Protein 7V1M (pdb70)

Foldseek 3Di:
DPDDDDDDPPDAPDDLVVQVVVVVVVVVVPPPDDDDDVVRSVVVRVVVVVVVVQLVVQLQVVCVVPVHRDGDVVSSVVSCPVVNDD/DVVPDFDDDPVVQVVVQVVVVHDDDDPCVVVVVRVVVVVVCVQQVVQLVVVCVVVVNDVRDCVSRVVSVVVPDDDDDDDD/DDQKAWPDKAWPPFKFALFAKTKMKTKMFGNAFAAFKKKKWKWWQQDPVDSVLIDTFDMDIDPRGGGGMDIDMDIGGHDDLVSHDQVSVAAKGKMWMFMDGRHHTFKIKMWIKHKAADPVVCNVPNDPGHDRRRIMIGTCPPDMDMDGDDDDRD/DPDDADVLLVVVQVVVVVVPNPDDDDPVVSVVCVVVVCVVVVVLVVQQCVVQVVPPHRDGDVVSSVVSCCVVDVD/DPDFDADPVRVVVVVCVVPDDDDDDCVSVVVRVVVVVVVVQQVVQLQVCAVVVVHRDGDPVSSVVSVVVPDDDDPDDD/DDFKDWDDWDFPPPFDQQQAWTKIWTKIFGNAWAAWKKKKWKWWCQDPVDSVLIDGQDMDIDGTGHGTMDIDIDIGGHDDVVSHDQVRHAAKDKMWIWMDTPNHTFKIKIWMKGWHAPDPVCVVPPDPGHDSRRTIIGGPPPDIDMDGDDDDGD/DVLLVVLQVVLVVCCVVPVLVSNLVSLVCSLVVVCPVQHVQGLVSQVSLQSNLLSLLVVQCVNPSLVVSVVSLVSSLVSLVVDPDLVSLLVNLVSLCSNLSSCVVVLVLVSSLVSLVSSLVSVVVSDDLADLVNLVSLQSNLVSCVSVVNLVSNLVSLVSSLVSNVSNVVVHVVVVVNVVVVVVSVVSNVVSVVD/DLLVVLVVLQVVLVVCVVVVNLVSSLVSLVVSLVSCCVPVNLLALVSLVSLQSNLVSLQVVLPVCNVVSLVSSLVSLVSSLVSLVPDPDLVSLLSNLVSLQSNLVSVVVVVVLVVNLVSLVVSLVSCVVDPDQQDLVLLVRLQVNLVSCLSVLVLVSSLVSLVSSLVSLVVNVPVVVCVVVVNVVCNVVSVVVNVVRVVD

InterPro domains:
  IPR000164 Histone H3/CENP-A [PR00622] (3-17)
  IPR000164 Histone H3/CENP-A [PR00622] (17-31)
  IPR000164 Histone H3/CENP-A [PR00622] (34-55)
  IPR000164 Histone H3/CENP-A [PR00622] (58-75)
  IPR000164 Histone H3/CENP-A [PR00622] (80-98)
  IPR000164 Histone H3/CENP-A [PR00622] (98-114)
  IPR000164 Histone H3/CENP-A [PR00622] (114-135)
  IPR000164 Histone H3/CENP-A [PS00322] (15-21)
  IPR000164 Histone H3/CENP-A [PS00959] (67-75)
  IPR000164 Histone H3/CENP-A [PTHR11426] (1-136)
  IPR000164 Histone H3/CENP-A [SM00428] (34-136)
  IPR007125 Core Histone H2A/H2B/H3 domain [PF00125] (44-131)
  IPR009072 Histone-fold [G3DSA:1.10.20.10] (2-136)
  IPR009072 Histone-fold [SSF47113] (2-133)

Sequence (1022 aa):
REIRRYQKSTELLIRKLPFQRLVREIAQDFKTDLRFQSAAIGALQEASEAYLVGLFEDTNLCAIHAKRVTIMPKDIQLARRIRGERLRDNIQGITKPAIRRLARRGGVKRISGLIYEETRGVLKVFLENVIRDAVTYTEHAKRKTVTAMDVVYALKRQGRTLYGFGMAKVSVLNVAVLENPSPFHSPFRFEISFECSEALADDLEWKIIYVGSAESEEFDQILDSVLVGPVPAGRHMFVFQADAPNPSLIPETDAVGVTVVLITCTYHGQEFIRVGYYVNNEYLNPELRENPPMKPDFSQLQRNILASNPRVTRFHINWDLLIRKLPFQRLVREIAQDFKTDLRFQSAAIGALQEASEAYLVGLFEDTNLCAIHAKRVTIMPKDIQLARRIRGERDNIQGITKPAIRRLARRGGVKRISGLIYEETRGVLKVFLENVIRDAVTYTEHAKRKTVTAMDVVYALKRQGRTLYGFGMAKVSVLNVAVLENPSPFHSPFRFEISFECSEALADDLEWKIIYVGSAESEEFDQILDSVLVGPVPAGRHMFVFQADAPNPSLIPETDAVGVTVVLITCTYHGQEFIRVGYYVNNEYLNPELRENPPMKPDFSQLQRNILASNPRVTRFHINWDDSEAKKLLGLGQKHLVMGDIPAAVNAFQEAASLLGKKYGETANECGEAFFFYGKSLLELAREIGNLELAWDMLDLAKIIFKRQETKEAQLYAAQAHLKLGEVSVESENYVQAVEEFQSCLNLQEQYLEAHDRLLAETHYQLGLAYGYNSQYDEAVAQFSKSIEVIENRMAVLKEIEELKELLPEIREKIEDAKESDVDSEAKKLLGLGQKHLVMGDIPAAVNAFQEAASLLGKKYGETANECGEAFFFYGKSLLELAREEEIGNLELAWDMLDLAKIIFKRQETKEAQLYAAQAHLKLGEVSVESENYVQAVEEFQSCLNLQEQYLEAHDRLLAETHYQLGLAYGYNSQYDEAVAQFSKSIEVIENRMAVLNEEIEELKELLPEIREKIEDAKES

GO terms:
  GO:0005694 chromosome (C, EXP)
  GO:0005634 nucleus (C, IMP)
  GO:0005515 protein binding (F, IPI)
  GO:0005576 extracellular region (C, TAS)
  GO:0005654 nucleoplasm (C, TAS)
  GO:0000781 chromosome, telomeric region (C, IDA)
  GO:0032200 telomere organization (P, TAS)
  GO:0005654 nucleoplasm (C, IDA)
  GO:0030527 structural constituent of chromatin (F, IDA)
  GO:0000786 nucleosome (C, IDA)
  GO:0005634 nucleus (C, IDA)
  GO:0000978 RNA polymerase II cis-regulatory region sequence-specific DNA binding (F, IDA)
  GO:0000979 RNA polymerase II core promoter sequence-specific DNA binding (F, IDA)
  GO:0031492 nucleosomal DNA binding (F, IDA)
  GO:0032991 protein-containing complex (C, IDA)
  GO:0070062 extracellular exosome (C, HDA)
  GO:0005634 nucleus (C, HDA)
  GO:0030307 positive regulation of cell growth (P, IMP)
  GO:0006334 nucleosome assembly (P, IMP)

B-factor: mean 75.15, std 21.44, range [29.99, 154.78]

Nearest PDB structures (foldseek):
  7v1m-assembly2_E  TM=1.013E+00  e=1.493E-13  Homo sapiens
  2io5-assembly1_C  TM=9.754E-01  e=2.798E-12  Xenopus laevis
  6o22-assembly1_F  TM=9.682E-01  e=1.013E-11  Xenopus laevis
  5bnv-assembly1_B  TM=9.011E-01  e=3.131E-10  Homo sapiens
  7xyf-assembly1_B  TM=8.428E-01  e=3.613E-10  Drosophila melanogaster

Structure (mmCIF, N/CA/C/O backbone):
data_7V1M
#
_entry.id   7V1M
#
_cell.length_a   71.951
_cell.length_b   71.896
_cell.length_c   93.427
_cell.angle_alpha   70.670
_cell.angle_beta   70.640
_cell.angle_gamma   83.610
#
_symmetry.space_group_name_H-M   'P 1'
#
loop_
_entity.id
_entity.type
_entity.pdbx_description
1 polymer 'Histone H3.3'
2 polymer 'Histone H4'
3 polymer 'Histone chaperone ASF1B'
4 polymer 'Isoform 2 of Nuclear autoantigenic sperm protein'
#
loop_
_atom_site.group_PDB
_atom_site.id
_atom_site.type_symbol
_atom_site.label_atom_id
_atom_site.label_alt_id
_atom_site.label_comp_id
_atom_site.label_asym_id
_atom_site.label_entity_id
_atom_site.label_seq_id
_atom_site.pdbx_PDB_ins_code
_atom_site.Cartn_x
_atom_site.Cartn_y
_atom_site.Cartn_z
_atom_site.occupancy
_atom_site.B_iso_or_equiv
_atom_site.auth_seq_id
_atom_site.auth_comp_id
_atom_site.auth_asym_id
_atom_site.auth_atom_id
_atom_site.pdbx_PDB_model_num
ATOM 1 N N . ARG A 1 49 ? -5.640 -51.822 -16.604 1.00 61.53 49 ARG B N 1
ATOM 2 C CA . ARG A 1 49 ? -5.341 -53.182 -17.019 1.00 63.46 49 ARG B CA 1
ATOM 3 C C . ARG A 1 49 ? -4.519 -53.849 -15.925 1.00 67.78 49 ARG B C 1
ATOM 4 O O . ARG A 1 49 ? -3.919 -54.919 -16.109 1.00 55.33 49 ARG B O 1
ATOM 6 N N . GLU A 1 50 ? -4.513 -53.188 -14.772 1.00 66.70 50 GLU B N 1
ATOM 7 C CA . GLU A 1 50 ? -3.995 -53.762 -13.535 1.00 76.73 50 GLU B CA 1
ATOM 8 C C . GLU A 1 50 ? -2.568 -54.258 -13.725 1.00 76.81 50 GLU B C 1
ATOM 9 O O . GLU A 1 50 ? -2.236 -55.422 -13.460 1.00 81.07 50 GLU B O 1
ATOM 11 N N . ILE A 1 51 ? -1.718 -53.361 -14.218 1.00 85.17 51 ILE B N 1
ATOM 12 C CA . ILE A 1 51 ? -0.318 -53.671 -14.432 1.00 78.56 51 ILE B CA 1
ATOM 13 C C . ILE A 1 51 ? 0.514 -52.538 -13.842 1.00 81.24 51 ILE B C 1
ATOM 14 O O . ILE A 1 51 ? 0.003 -51.457 -13.549 1.00 100.52 51 ILE B O 1
ATOM 19 N N . ARG A 1 52 ? 1.816 -52.784 -13.733 1.00 65.93 52 ARG B N 1
ATOM 20 C CA . ARG A 1 52 ? 2.658 -52.084 -12.769 1.00 58.02 52 ARG B CA 1
ATOM 21 C C . ARG A 1 52 ? 2.621 -50.568 -12.960 1.00 63.58 52 ARG B C 1
ATOM 22 O O . ARG A 1 52 ? 2.579 -50.066 -14.085 1.00 65.97 52 ARG B O 1
ATOM 30 N N . ARG A 1 53 ? 2.544 -49.834 -11.852 1.00 65.06 53 ARG B N 1
ATOM 31 C CA . ARG A 1 53 ? 2.544 -48.376 -11.908 1.00 67.32 53 ARG B CA 1
ATOM 32 C C . ARG A 1 53 ? 3.983 -47.885 -11.816 1.00 69.31 53 ARG B C 1
ATOM 33 O O . ARG A 1 53 ? 4.937 -48.663 -11.905 1.00 71.92 53 ARG B O 1
ATOM 35 N N . TYR A 1 54 ? 4.172 -46.589 -11.628 1.00 68.29 54 TYR B N 1
ATOM 36 C CA . TYR A 1 54 ? 5.535 -46.134 -11.424 1.00 67.32 54 TYR B CA 1
ATOM 37 C C . TYR A 1 54 ? 5.512 -44.844 -10.632 1.00 61.68 54 TYR B C 1
ATOM 38 O O . TYR A 1 54 ? 4.454 -44.303 -10.305 1.00 55.73 54 TYR B O 1
ATOM 47 N N . GLN A 1 55 ? 6.697 -44.444 -10.213 1.00 69.49 55 GLN B N 1
ATOM 48 C CA . GLN A 1 55 ? 6.877 -43.249 -9.368 1.00 76.35 55 GLN B CA 1
ATOM 49 C C . GLN A 1 55 ? 7.128 -42.005 -10.211 1.00 73.04 55 GLN B C 1
ATOM 50 O O . GLN A 1 55 ? 7.213 -42.107 -11.424 1.00 69.58 55 GLN B O 1
ATOM 56 N N . LYS A 1 56 ? 7.178 -40.869 -9.528 1.00 73.71 56 LYS B N 1
ATOM 57 C CA . LYS A 1 56 ? 7.482 -39.586 -10.111 1.00 76.70 56 LYS B CA 1
ATOM 58 C C . LYS A 1 56 ? 8.860 -39.072 -9.731 1.00 81.84 56 LYS B C 1
ATOM 59 O O . LYS A 1 56 ? 9.425 -38.288 -10.496 1.00 84.22 56 LYS B O 1
ATOM 61 N N . SER A 1 57 ? 9.422 -39.517 -8.603 1.00 81.45 57 SER B N 1
ATOM 62 C CA . SER A 1 57 ? 10.723 -39.114 -8.059 1.00 82.44 57 SER B CA 1
ATOM 63 C C . SER A 1 57 ? 10.680 -37.786 -7.307 1.00 76.52 57 SER B C 1
ATOM 64 O O . SER A 1 57 ? 11.706 -37.358 -6.776 1.00 66.93 57 SER B O 1
ATOM 67 N N . THR A 1 58 ? 9.527 -37.133 -7.214 1.00 81.13 58 THR B N 1
ATOM 68 C CA . THR A 1 58 ? 9.498 -35.823 -6.580 1.00 89.11 58 THR B CA 1
ATOM 69 C C . THR A 1 58 ? 9.521 -35.932 -5.059 1.00 79.59 58 THR B C 1
ATOM 70 O O . THR A 1 58 ? 10.232 -35.168 -4.395 1.00 78.51 58 THR B O 1
ATOM 74 N N . GLU A 1 59 ? 8.767 -36.873 -4.495 1.00 79.86 59 GLU B N 1
ATOM 75 C CA . GLU A 1 59 ? 8.703 -37.049 -3.049 1.00 74.32 59 GLU B CA 1
ATOM 76 C C . GLU A 1 59 ? 8.335 -38.501 -2.738 1.00 70.67 59 GLU B C 1
ATOM 77 O O . GLU A 1 59 ? 8.231 -39.345 -3.635 1.00 69.23 59 GLU B O 1
ATOM 83 N N . LEU A 1 60 ? 8.095 -38.774 -1.461 1.00 68.19 60 LEU B N 1
ATOM 84 C CA . LEU A 1 60 ? 8.011 -40.119 -0.916 1.00 71.24 60 LEU B CA 1
ATOM 85 C C . LEU A 1 60 ? 6.569 -40.559 -0.735 1.00 89.42 60 LEU B C 1
ATOM 86 O O . LEU A 1 60 ? 5.668 -39.734 -0.565 1.00 101.93 60 LEU B O 1
ATOM 91 N N . LEU A 1 61 ? 6.364 -41.875 -0.730 1.00 76.54 61 LEU B N 1
ATOM 92 C CA . LEU A 1 61 ? 5.067 -42.449 -0.414 1.00 68.50 61 LEU B CA 1
ATOM 93 C C . LEU A 1 61 ? 4.883 -42.692 1.080 1.00 74.59 61 LEU B C 1
ATOM 94 O O . LEU A 1 61 ? 3.956 -43.408 1.471 1.00 81.01 61 LEU B O 1
ATOM 99 N N . ILE A 1 62 ? 5.720 -42.094 1.925 1.00 65.63 62 ILE B N 1
ATOM 100 C CA . ILE A 1 62 ? 5.690 -42.350 3.359 1.00 70.21 62 ILE B CA 1
ATOM 101 C C . ILE A 1 62 ? 5.857 -41.030 4.094 1.00 74.39 62 ILE B C 1
ATOM 102 O O . ILE A 1 62 ? 6.835 -40.312 3.864 1.00 90.91 62 ILE B O 1
ATOM 107 N N . ARG A 1 63 ? 4.925 -40.713 4.985 1.00 73.82 63 ARG B N 1
ATOM 108 C CA . ARG A 1 63 ? 5.087 -39.536 5.819 1.00 72.47 63 ARG B CA 1
ATOM 109 C C . ARG A 1 63 ? 6.178 -39.773 6.857 1.00 67.55 63 ARG B C 1
ATOM 110 O O . ARG A 1 63 ? 6.250 -40.838 7.478 1.00 58.66 63 ARG B O 1
ATOM 112 N N . LYS A 1 64 ? 7.017 -38.751 7.046 1.00 63.21 64 LYS B N 1
ATOM 113 C CA . LYS A 1 64 ? 8.206 -38.867 7.887 1.00 60.51 64 LYS B CA 1
ATOM 114 C C . LYS A 1 64 ? 7.857 -38.926 9.363 1.00 69.88 64 LYS B C 1
ATOM 115 O O . LYS A 1 64 ? 8.581 -39.542 10.149 1.00 67.73 64 LYS B O 1
ATOM 121 N N . LEU A 1 65 ? 6.784 -38.248 9.771 1.00 62.23 65 LEU B N 1
ATOM 122 C CA . LEU A 1 65 ? 6.518 -38.105 11.203 1.00 71.12 65 LEU B CA 1
ATOM 123 C C . LEU A 1 65 ? 5.901 -39.350 11.817 1.00 76.62 65 LEU B C 1
ATOM 124 O O . LEU A 1 65 ? 6.302 -39.720 12.934 1.00 82.24 65 LEU B O 1
ATOM 129 N N . PRO A 1 66 ? 4.914 -40.012 11.199 1.00 74.25 66 PRO B N 1
ATOM 130 C CA . PRO A 1 66 ? 4.536 -41.325 11.725 1.00 63.31 66 PRO B CA 1
ATOM 131 C C . PRO A 1 66 ? 5.692 -42.301 11.645 1.00 71.24 66 PRO B C 1
ATOM 132 O O . PRO A 1 66 ? 5.923 -43.085 12.575 1.00 74.81 66 PRO B O 1
ATOM 136 N N . PHE A 1 67 ? 6.446 -42.235 10.543 1.00 75.74 67 PHE B N 1
ATOM 137 C CA . PHE A 1 67 ? 7.648 -43.044 10.375 1.00 63.52 67 PHE B CA 1
ATOM 138 C C . PHE A 1 67 ? 8.643 -42.798 11.509 1.00 52.59 67 PHE B C 1
ATOM 139 O O . PHE A 1 67 ? 9.142 -43.745 12.126 1.00 50.46 67 PHE B O 1
ATOM 147 N N . GLN A 1 68 ? 8.904 -41.527 11.820 1.00 52.29 68 GLN B N 1
ATOM 148 C CA . GLN A 1 68 ? 9.936 -41.157 12.781 1.00 54.73 68 GLN B CA 1
ATOM 149 C C . GLN A 1 68 ? 9.610 -41.649 14.189 1.00 64.41 68 GLN B C 1
ATOM 150 O O . GLN A 1 68 ? 10.519 -42.012 14.960 1.00 69.79 68 GLN B O 1
ATOM 156 N N . ARG A 1 69 ? 8.331 -41.635 14.564 1.00 56.20 69 ARG B N 1
ATOM 157 C CA . ARG A 1 69 ? 8.015 -42.094 15.903 1.00 68.87 69 ARG B CA 1
ATOM 158 C C . ARG A 1 69 ? 8.227 -43.595 16.018 1.00 76.94 69 ARG B C 1
ATOM 159 O O . ARG A 1 69 ? 8.690 -44.087 17.045 1.00 78.65 69 ARG B O 1
ATOM 167 N N . LEU A 1 70 ? 7.946 -44.322 14.947 1.00 89.11 70 LEU B N 1
ATOM 168 C CA . LEU A 1 70 ? 8.271 -45.740 14.897 1.00 76.52 70 LEU B CA 1
ATOM 169 C C . LEU A 1 70 ? 9.766 -45.950 15.049 1.00 69.88 70 LEU B C 1
ATOM 170 O O . LEU A 1 70 ? 10.208 -46.708 15.921 1.00 70.75 70 LEU B O 1
ATOM 175 N N . VAL A 1 71 ? 10.557 -45.275 14.211 1.00 65.83 71 VAL B N 1
ATOM 176 C CA . VAL A 1 71 ? 12.003 -45.289 14.388 1.00 60.12 71 VAL B CA 1
ATOM 177 C C . VAL A 1 71 ? 12.349 -45.092 15.854 1.00 66.46 71 VAL B C 1
ATOM 178 O O . VAL A 1 71 ? 13.067 -45.903 16.457 1.00 68.51 71 VAL B O 1
ATOM 182 N N . ARG A 1 72 ? 11.771 -44.056 16.465 1.00 60.26 72 ARG B N 1
ATOM 183 C CA . ARG A 1 72 ? 12.086 -43.713 17.844 1.00 61.50 72 ARG B CA 1
ATOM 184 C C . ARG A 1 72 ? 11.888 -44.903 18.772 1.00 67.82 72 ARG B C 1
ATOM 185 O O . ARG A 1 72 ? 12.818 -45.329 19.460 1.00 78.04 72 ARG B O 1
ATOM 193 N N . GLU A 1 73 ? 10.677 -45.461 18.797 1.00 60.26 73 GLU B N 1
ATOM 194 C CA . GLU A 1 73 ? 10.383 -46.525 19.749 1.00 64.86 73 GLU B CA 1
ATOM 195 C C . GLU A 1 73 ? 11.168 -47.788 19.448 1.00 84.08 73 GLU B C 1
ATOM 196 O O . GLU A 1 73 ? 11.523 -48.523 20.374 1.00 92.29 73 GLU B O 1
ATOM 202 N N . ILE A 1 74 ? 11.450 -48.067 18.175 1.00 80.54 74 ILE B N 1
ATOM 203 C CA . ILE A 1 74 ? 12.281 -49.228 17.867 1.00 84.32 74 ILE B CA 1
ATOM 204 C C . ILE A 1 74 ? 13.672 -49.047 18.448 1.00 72.46 74 ILE B C 1
ATOM 205 O O . ILE A 1 74 ? 14.251 -49.975 19.027 1.00 66.95 74 ILE B O 1
ATOM 210 N N . ALA A 1 75 ? 14.225 -47.844 18.308 1.00 88.11 75 ALA B N 1
ATOM 211 C CA . ALA A 1 75 ? 15.570 -47.580 18.792 1.00 82.14 75 ALA B CA 1
ATOM 212 C C . ALA A 1 75 ? 15.627 -47.524 20.310 1.00 72.76 75 ALA B C 1
ATOM 213 O O . ALA A 1 75 ? 16.656 -47.866 20.908 1.00 64.18 75 ALA B O 1
ATOM 215 N N . GLN A 1 76 ? 14.544 -47.085 20.943 1.00 70.59 76 GLN B N 1
ATOM 216 C CA . GLN A 1 76 ? 14.519 -46.993 22.390 1.00 83.65 76 GLN B CA 1
ATOM 217 C C . GLN A 1 76 ? 14.321 -48.350 23.064 1.00 89.89 76 GLN B C 1
ATOM 218 O O . GLN A 1 76 ? 14.558 -48.465 24.268 1.00 105.06 76 GLN B O 1
ATOM 224 N N . ASP A 1 77 ? 13.945 -49.393 22.329 1.00 86.01 77 ASP B N 1
ATOM 225 C CA . ASP A 1 77 ? 14.057 -50.720 22.916 1.00 81.20 77 ASP B CA 1
ATOM 226 C C . ASP A 1 77 ? 15.504 -51.100 23.176 1.00 92.59 77 ASP B C 1
ATOM 227 O O . ASP A 1 77 ? 15.759 -51.970 24.014 1.00 92.71 77 ASP B O 1
ATOM 232 N N . PHE A 1 78 ? 16.449 -50.469 22.474 1.00 90.97 78 PHE B N 1
ATOM 233 C CA . PHE A 1 78 ? 17.880 -50.708 22.643 1.00 105.08 78 PHE B CA 1
ATOM 234 C C . PHE A 1 78 ? 18.487 -49.857 23.754 1.00 115.01 78 PHE B C 1
ATOM 235 O O . PHE A 1 78 ? 19.148 -50.386 24.653 1.00 122.44 78 PHE B O 1
ATOM 243 N N . LYS A 1 79 ? 18.286 -48.541 23.699 1.00 124.08 79 LYS B N 1
ATOM 244 C CA . LYS A 1 79 ? 18.874 -47.620 24.662 1.00 119.08 79 LYS B CA 1
ATOM 245 C C . LYS A 1 79 ? 17.857 -46.521 24.959 1.00 129.88 79 LYS B C 1
ATOM 246 O O . LYS A 1 79 ? 16.786 -46.467 24.355 1.00 137.73 79 LYS B O 1
ATOM 252 N N . THR A 1 80 ? 18.183 -45.643 25.911 1.00 124.96 80 THR B N 1
ATOM 253 C CA . THR A 1 80 ? 17.285 -44.555 26.289 1.00 120.69 80 THR B CA 1
ATOM 254 C C . THR A 1 80 ? 17.835 -43.178 25.954 1.00 101.32 80 THR B C 1
ATOM 255 O O . THR A 1 80 ? 17.098 -42.188 26.033 1.00 96.42 80 THR B O 1
ATOM 259 N N . ASP A 1 81 ? 19.096 -43.090 25.578 1.00 97.79 81 ASP B N 1
ATOM 260 C CA . ASP A 1 81 ? 19.737 -41.818 25.322 1.00 99.74 81 ASP B CA 1
ATOM 261 C C . ASP A 1 81 ? 20.177 -41.876 23.874 1.00 107.31 81 ASP B C 1
ATOM 262 O O . ASP A 1 81 ? 21.271 -42.353 23.573 1.00 110.43 81 ASP B O 1
ATOM 267 N N . LEU A 1 82 ? 19.307 -41.432 22.973 1.00 113.21 82 LEU B N 1
ATOM 268 C CA . LEU A 1 82 ? 19.644 -41.411 21.558 1.00 119.42 82 LEU B CA 1
ATOM 269 C C . LEU A 1 82 ? 19.001 -40.189 20.909 1.00 112.85 82 LEU B C 1
ATOM 270 O O . LEU A 1 82 ? 18.019 -39.637 21.413 1.00 113.82 82 LEU B O 1
ATOM 275 N N . ARG A 1 83 ? 19.602 -39.747 19.800 1.00 103.63 83 ARG B N 1
ATOM 276 C CA . ARG A 1 83 ? 19.062 -38.687 18.962 1.00 102.96 83 ARG B CA 1
ATOM 277 C C . ARG A 1 83 ? 19.354 -39.008 17.497 1.00 115.69 83 ARG B C 1
ATOM 278 O O . ARG A 1 83 ? 20.270 -39.768 17.181 1.00 114.36 83 ARG B O 1
ATOM 286 N N . PHE A 1 84 ? 18.553 -38.424 16.596 1.00 105.76 84 PHE B N 1
ATOM 287 C CA . PHE A 1 84 ? 18.542 -38.806 15.182 1.00 95.05 84 PHE B CA 1
ATOM 288 C C . PHE A 1 84 ? 18.463 -37.566 14.295 1.00 90.26 84 PHE B C 1
ATOM 289 O O . PHE A 1 84 ? 17.510 -36.787 14.404 1.00 98.65 84 PHE B O 1
ATOM 297 N N . GLN A 1 85 ? 19.424 -37.403 13.378 1.00 100.66 85 GLN B N 1
ATOM 298 C CA . GLN A 1 85 ? 19.441 -36.240 12.453 1.00 88.25 85 GLN B CA 1
ATOM 299 C C . GLN A 1 85 ? 18.429 -36.463 11.343 1.00 84.11 85 GLN B C 1
ATOM 300 O O . GLN A 1 85 ? 18.389 -37.535 10.795 1.00 78.09 85 GLN B O 1
ATOM 306 N N . SER A 1 86 ? 17.700 -35.422 10.994 1.00 88.36 86 SER B N 1
ATOM 307 C CA . SER A 1 86 ? 16.658 -35.540 9.975 1.00 89.66 86 SER B CA 1
ATOM 308 C C . SER A 1 86 ? 17.182 -36.186 8.709 1.00 89.41 86 SER B C 1
ATOM 309 O O . SER A 1 86 ? 16.431 -36.850 7.989 1.00 86.25 86 SER B O 1
ATOM 312 N N . ALA A 1 87 ? 18.465 -35.990 8.418 1.00 95.07 87 ALA B N 1
ATOM 313 C CA . ALA A 1 87 ? 19.066 -36.654 7.271 1.00 101.67 87 ALA B CA 1
ATOM 314 C C . ALA A 1 87 ? 19.049 -38.159 7.461 1.00 98.65 87 ALA B C 1
ATOM 315 O O . ALA A 1 87 ? 18.663 -38.907 6.551 1.00 95.29 87 ALA B O 1
ATOM 317 N N . ALA A 1 88 ? 19.440 -38.617 8.653 1.00 90.06 88 ALA B N 1
ATOM 318 C CA . ALA A 1 88 ? 19.410 -40.044 8.924 1.00 89.30 88 ALA B CA 1
ATOM 319 C C . ALA A 1 88 ? 18.004 -40.600 8.717 1.00 91.16 88 ALA B C 1
ATOM 320 O O . ALA A 1 88 ? 17.830 -41.638 8.067 1.00 96.41 88 ALA B O 1
ATOM 322 N N . ILE A 1 89 ? 16.983 -39.881 9.189 1.00 94.77 89 ILE B N 1
ATOM 323 C CA . ILE A 1 89 ? 15.615 -40.370 9.042 1.00 80.16 89 ILE B CA 1
ATOM 324 C C . ILE A 1 89 ? 15.253 -40.506 7.573 1.00 72.70 89 ILE B C 1
ATOM 325 O O . ILE A 1 89 ? 14.815 -41.570 7.122 1.00 77.67 89 ILE B O 1
ATOM 330 N N . GLY A 1 90 ? 15.444 -39.441 6.799 1.00 59.46 90 GLY B N 1
ATOM 331 C CA . GLY A 1 90 ? 15.132 -39.523 5.383 1.00 70.46 90 GLY B CA 1
ATOM 332 C C . GLY A 1 90 ? 15.841 -40.677 4.705 1.00 81.23 90 GLY B C 1
ATOM 333 O O . GLY A 1 90 ? 15.299 -41.293 3.779 1.00 82.66 90 GLY B O 1
ATOM 334 N N . ALA A 1 91 ? 17.038 -41.013 5.190 1.00 75.74 91 ALA B N 1
ATOM 335 C CA . ALA A 1 91 ? 17.764 -42.160 4.664 1.00 88.25 91 ALA B CA 1
ATOM 336 C C . ALA A 1 91 ? 17.008 -43.448 4.939 1.00 82.49 91 ALA B C 1
ATOM 337 O O . ALA A 1 91 ? 16.718 -44.222 4.013 1.00 84.59 91 ALA B O 1
ATOM 339 N N . LEU A 1 92 ? 16.641 -43.666 6.203 1.00 72.20 92 LEU B N 1
ATOM 340 C CA . LEU A 1 92 ? 15.799 -44.802 6.527 1.00 58.03 92 LEU B CA 1
ATOM 341 C C . LEU A 1 92 ? 14.495 -44.752 5.753 1.00 70.07 92 LEU B C 1
ATOM 342 O O . LEU A 1 92 ? 14.003 -45.794 5.317 1.00 86.04 92 LEU B O 1
ATOM 346 N N . GLN A 1 93 ? 13.940 -43.558 5.544 1.00 59.77 93 GLN B N 1
ATOM 347 C CA . GLN A 1 93 ? 12.690 -43.465 4.815 1.00 63.56 93 GLN B CA 1
ATOM 348 C C . GLN A 1 93 ? 12.813 -44.103 3.448 1.00 65.68 93 GLN B C 1
ATOM 349 O O . GLN A 1 93 ? 12.140 -45.098 3.150 1.00 68.07 93 GLN B O 1
ATOM 355 N N . GLU A 1 94 ? 13.694 -43.558 2.606 1.00 71.88 94 GLU B N 1
ATOM 356 C CA . GLU A 1 94 ? 13.793 -44.084 1.253 1.00 76.57 94 GLU B CA 1
ATOM 357 C C . GLU A 1 94 ? 14.159 -45.563 1.264 1.00 67.21 94 GLU B C 1
ATOM 358 O O . GLU A 1 94 ? 13.651 -46.332 0.438 1.00 63.40 94 GLU B O 1
ATOM 364 N N . ALA A 1 95 ? 14.993 -45.987 2.218 1.00 53.55 95 ALA B N 1
ATOM 365 C CA . ALA A 1 95 ? 15.353 -47.398 2.296 1.00 63.18 95 ALA B CA 1
ATOM 366 C C . ALA A 1 95 ? 14.120 -48.250 2.497 1.00 65.90 95 ALA B C 1
ATOM 367 O O . ALA A 1 95 ? 13.966 -49.306 1.874 1.00 78.62 95 ALA B O 1
ATOM 369 N N . SER A 1 96 ? 13.227 -47.788 3.356 1.00 55.65 96 SER B N 1
ATOM 370 C CA . SER A 1 96 ? 12.006 -48.515 3.611 1.00 48.05 96 SER B CA 1
ATOM 371 C C . SER A 1 96 ? 11.198 -48.661 2.345 1.00 49.83 96 SER B C 1
ATOM 372 O O . SER A 1 96 ? 10.872 -49.777 1.933 1.00 60.64 96 SER B O 1
ATOM 375 N N . GLU A 1 97 ? 10.915 -47.551 1.680 1.00 42.78 97 GLU B N 1
ATOM 376 C CA . GLU A 1 97 ? 10.129 -47.647 0.466 1.00 53.72 97 GLU B CA 1
ATOM 377 C C . GLU A 1 97 ? 10.796 -48.588 -0.513 1.00 70.46 97 GLU B C 1
ATOM 378 O O . GLU A 1 97 ? 10.129 -49.418 -1.140 1.00 86.21 97 GLU B O 1
ATOM 384 N N . ALA A 1 98 ? 12.124 -48.531 -0.591 1.00 64.98 98 ALA B N 1
ATOM 385 C CA . ALA A 1 98 ? 12.840 -49.362 -1.548 1.00 62.00 98 ALA B CA 1
ATOM 386 C C . ALA A 1 98 ? 12.592 -50.831 -1.274 1.00 58.15 98 ALA B C 1
ATOM 387 O O . ALA A 1 98 ? 12.159 -51.581 -2.157 1.00 59.21 98 ALA B O 1
ATOM 389 N N . TYR A 1 99 ? 12.836 -51.255 -0.041 1.00 54.28 99 TYR B N 1
ATOM 390 C CA . TYR A 1 99 ? 12.628 -52.649 0.272 1.00 49.23 99 TYR B CA 1
ATOM 391 C C . TYR A 1 99 ? 11.192 -53.059 -0.027 1.00 58.72 99 TYR B C 1
ATOM 392 O O . TYR A 1 99 ? 10.956 -54.131 -0.598 1.00 63.29 99 TYR B O 1
ATOM 401 N N . LEU A 1 100 ? 10.240 -52.166 0.239 1.00 48.17 100 LEU B N 1
ATOM 402 C CA . LEU A 1 100 ? 8.829 -52.491 0.085 1.00 46.37 100 LEU B CA 1
ATOM 403 C C . LEU A 1 100 ? 8.482 -52.791 -1.354 1.00 55.60 100 LEU B C 1
ATOM 404 O O . LEU A 1 100 ? 7.828 -53.794 -1.653 1.00 62.87 100 LEU B O 1
ATOM 409 N N . VAL A 1 101 ? 8.933 -51.907 -2.250 1.00 59.96 101 VAL B N 1
ATOM 410 C CA . VAL A 1 101 ? 8.667 -52.038 -3.714 1.00 59.25 101 VAL B CA 1
ATOM 411 C C . VAL A 1 101 ? 9.372 -53.289 -4.251 1.00 72.71 101 VAL B C 1
ATOM 412 O O . VAL A 1 101 ? 8.898 -53.837 -5.266 1.00 88.24 101 VAL B O 1
ATOM 416 N N . GLY A 1 102 ? 10.456 -53.722 -3.598 1.00 62.04 102 GLY B N 1
ATOM 417 C CA . GLY A 1 102 ? 11.183 -54.906 -4.066 1.00 59.01 102 GLY B CA 1
ATOM 418 C C . GLY A 1 102 ? 10.378 -56.149 -3.817 1.00 55.99 102 GLY B C 1
ATOM 419 O O . GLY A 1 102 ? 10.056 -56.833 -4.744 1.00 57.75 102 GLY B O 1
ATOM 420 N N . LEU A 1 103 ? 9.945 -56.341 -2.583 1.00 62.06 103 LEU B N 1
ATOM 421 C CA . LEU A 1 103 ? 9.167 -57.526 -2.161 1.00 61.97 103 LEU B CA 1
ATOM 422 C C . LEU A 1 103 ? 7.822 -57.598 -2.858 1.00 59.74 103 LEU B C 1
ATOM 423 O O . LEU A 1 103 ? 7.292 -58.680 -3.018 1.00 56.22 103 LEU B O 1
ATOM 428 N N . PHE A 1 104 ? 7.252 -56.454 -3.164 1.00 56.52 104 PHE B N 1
ATOM 429 C CA . PHE A 1 104 ? 5.987 -56.407 -3.904 1.00 53.00 104 PHE B CA 1
ATOM 430 C C . PHE A 1 104 ? 6.247 -56.854 -5.329 1.00 59.01 104 PHE B C 1
ATOM 431 O O . PHE A 1 104 ? 5.362 -57.447 -5.893 1.00 68.10 104 PHE B O 1
ATOM 439 N N . GLU A 1 105 ? 7.442 -56.581 -5.864 1.00 55.76 105 GLU B N 1
ATOM 440 C CA . GLU A 1 105 ? 7.790 -57.024 -7.241 1.00 65.78 105 GLU B CA 1
ATOM 441 C C . GLU A 1 105 ? 7.806 -58.557 -7.254 1.00 79.11 105 GLU B C 1
ATOM 442 O O . GLU A 1 105 ? 7.269 -59.153 -8.208 1.00 86.80 105 GLU B O 1
ATOM 448 N N . ASP A 1 106 ? 8.408 -59.152 -6.219 1.00 79.88 106 ASP B N 1
ATOM 449 C CA . ASP A 1 106 ? 8.491 -60.628 -6.040 1.00 67.25 106 ASP B CA 1
ATOM 450 C C . ASP A 1 106 ? 7.148 -61.204 -5.570 1.00 62.17 106 ASP B C 1
ATOM 451 O O . ASP A 1 106 ? 6.745 -62.257 -6.102 1.00 75.52 106 ASP B O 1
ATOM 456 N N . THR A 1 107 ? 6.486 -60.542 -4.615 1.00 50.26 107 THR B N 1
ATOM 457 C CA . THR A 1 107 ? 5.236 -61.032 -4.073 1.00 52.75 107 THR B CA 1
ATOM 458 C C . THR A 1 107 ? 4.223 -61.255 -5.179 1.00 55.92 107 THR B C 1
ATOM 459 O O . THR A 1 107 ? 3.537 -62.279 -5.208 1.00 45.85 107 THR B O 1
ATOM 461 N N . ASN A 1 108 ? 4.130 -60.320 -6.117 1.00 56.42 108 ASN B N 1
ATOM 462 C CA . ASN A 1 108 ? 3.148 -60.497 -7.173 1.00 65.84 108 ASN B CA 1
ATOM 463 C C . ASN A 1 108 ? 3.559 -61.655 -8.064 1.00 67.42 108 ASN B C 1
ATOM 464 O O . ASN A 1 108 ? 2.704 -62.419 -8.524 1.00 77.39 108 ASN B O 1
ATOM 469 N N . LEU A 1 109 ? 4.864 -61.850 -8.228 1.00 63.51 109 LEU B N 1
ATOM 470 C CA . LEU A 1 109 ? 5.369 -62.926 -9.058 1.00 59.31 109 LEU B CA 1
ATOM 471 C C . LEU A 1 109 ? 4.834 -64.280 -8.617 1.00 65.37 109 LEU B C 1
ATOM 472 O O . LEU A 1 109 ? 4.079 -64.933 -9.343 1.00 70.48 109 LEU B O 1
ATOM 477 N N . CYS A 1 110 ? 5.231 -64.736 -7.435 1.00 66.56 110 CYS B N 1
ATOM 478 C CA . CYS A 1 110 ? 4.718 -66.014 -6.965 1.00 58.79 110 CYS B CA 1
ATOM 479 C C . CYS A 1 110 ? 3.200 -66.006 -6.927 1.00 49.48 110 CYS B C 1
ATOM 480 O O . CYS A 1 110 ? 2.558 -66.998 -7.289 1.00 54.26 110 CYS B O 1
ATOM 483 N N . ALA A 1 111 ? 2.605 -64.891 -6.498 1.00 45.06 111 ALA B N 1
ATOM 484 C CA . ALA A 1 111 ? 1.154 -64.806 -6.535 1.00 49.15 111 ALA B CA 1
ATOM 485 C C . ALA A 1 111 ? 0.656 -65.019 -7.936 1.00 60.68 111 ALA B C 1
ATOM 486 O O . ALA A 1 111 ? -0.347 -65.704 -8.145 1.00 64.85 111 ALA B O 1
ATOM 488 N N . ILE A 1 112 ? 1.369 -64.473 -8.910 1.00 52.14 112 ILE B N 1
ATOM 489 C CA . ILE A 1 112 ? 1.028 -64.775 -10.282 1.00 54.12 112 ILE B CA 1
ATOM 490 C C . ILE A 1 112 ? 1.103 -66.268 -10.503 1.00 61.00 112 ILE B C 1
ATOM 491 O O . ILE A 1 112 ? 0.272 -66.840 -11.214 1.00 66.63 112 ILE B O 1
ATOM 496 N N . HIS A 1 113 ? 2.066 -66.933 -9.860 1.00 51.71 113 HIS B N 1
ATOM 497 C CA . HIS A 1 113 ? 2.355 -68.291 -10.280 1.00 56.68 113 HIS B CA 1
ATOM 498 C C . HIS A 1 113 ? 1.341 -69.292 -9.736 1.00 60.32 113 HIS B C 1
ATOM 499 O O . HIS A 1 113 ? 1.001 -70.276 -10.413 1.00 70.66 113 HIS B O 1
ATOM 506 N N . ALA A 1 114 ? 0.863 -69.108 -8.525 1.00 62.79 114 ALA B N 1
ATOM 507 C CA . ALA A 1 114 ? -0.432 -69.711 -8.264 1.00 59.83 114 ALA B CA 1
ATOM 508 C C . ALA A 1 114 ? -1.461 -68.960 -9.103 1.00 62.98 114 ALA B C 1
ATOM 509 O O . ALA A 1 114 ? -1.374 -67.744 -9.260 1.00 63.00 114 ALA B O 1
ATOM 511 N N . LYS A 1 115 ? -2.419 -69.685 -9.681 1.00 61.58 115 LYS B N 1
ATOM 512 C CA . LYS A 1 115 ? -3.457 -69.005 -10.444 1.00 79.97 115 LYS B CA 1
ATOM 513 C C . LYS A 1 115 ? -4.230 -68.117 -9.483 1.00 91.44 115 LYS B C 1
ATOM 514 O O . LYS A 1 115 ? -5.152 -68.581 -8.802 1.00 97.48 115 LYS B O 1
ATOM 520 N N . ARG A 1 116 ? -3.842 -66.844 -9.401 1.00 87.88 116 ARG B N 1
ATOM 521 C CA . ARG A 1 116 ? -4.433 -65.947 -8.418 1.00 89.10 116 ARG B CA 1
ATOM 522 C C . ARG A 1 116 ? -4.071 -64.501 -8.739 1.00 80.59 116 ARG B C 1
ATOM 523 O O . ARG A 1 116 ? -3.087 -64.229 -9.432 1.00 77.27 116 ARG B O 1
ATOM 531 N N . VAL A 1 117 ? -4.882 -63.574 -8.208 1.00 77.50 117 VAL B N 1
ATOM 532 C CA . VAL A 1 117 ? -4.647 -62.138 -8.320 1.00 75.06 117 VAL B CA 1
ATOM 533 C C . VAL A 1 117 ? -4.455 -61.497 -6.950 1.00 82.97 117 VAL B C 1
ATOM 534 O O . VAL A 1 117 ? -3.510 -60.725 -6.741 1.00 89.32 117 VAL B O 1
ATOM 538 N N . THR A 1 118 ? -5.376 -61.765 -6.015 1.00 78.94 118 THR B N 1
ATOM 539 C CA . THR A 1 118 ? -5.232 -61.259 -4.654 1.00 70.31 118 THR B CA 1
ATOM 540 C C . THR A 1 118 ? -4.040 -61.929 -3.996 1.00 61.74 118 THR B C 1
ATOM 541 O O . THR A 1 118 ? -3.806 -63.125 -4.170 1.00 60.45 118 THR B O 1
ATOM 545 N N . ILE A 1 119 ? -3.282 -61.150 -3.251 1.00 65.16 119 ILE B N 1
ATOM 546 C CA . ILE A 1 119 ? -2.030 -61.593 -2.661 1.00 58.74 119 ILE B CA 1
ATOM 547 C C . ILE A 1 119 ? -2.246 -61.927 -1.196 1.00 58.55 119 ILE B C 1
ATOM 548 O O . ILE A 1 119 ? -3.016 -61.254 -0.500 1.00 64.17 119 ILE B O 1
ATOM 553 N N . MET A 1 120 ? -1.566 -62.971 -0.730 1.00 52.96 120 MET B N 1
ATOM 554 C CA . MET A 1 120 ? -1.648 -63.511 0.613 1.00 48.39 120 MET B CA 1
ATOM 555 C C . MET A 1 120 ? -0.332 -63.326 1.343 1.00 49.72 120 MET B C 1
ATOM 556 O O . MET A 1 120 ? 0.743 -63.349 0.731 1.00 58.46 120 MET B O 1
ATOM 561 N N . PRO A 1 121 ? -0.378 -63.165 2.665 1.00 49.48 121 PRO B N 1
ATOM 562 C CA . PRO A 1 121 ? 0.860 -62.990 3.431 1.00 47.52 121 PRO B CA 1
ATOM 563 C C . PRO A 1 121 ? 1.923 -64.003 3.102 1.00 44.93 121 PRO B C 1
ATOM 564 O O . PRO A 1 121 ? 3.089 -63.625 2.977 1.00 51.09 121 PRO B O 1
ATOM 568 N N . LYS A 1 122 ? 1.553 -65.272 2.927 1.00 43.01 122 LYS B N 1
ATOM 569 C CA . LYS A 1 122 ? 2.543 -66.286 2.578 1.00 51.16 122 LYS B CA 1
ATOM 570 C C . LYS A 1 122 ? 3.399 -65.840 1.407 1.00 61.81 122 LYS B C 1
ATOM 571 O O . LYS A 1 122 ? 4.605 -66.104 1.376 1.00 62.95 122 LYS B O 1
ATOM 577 N N . ASP A 1 123 ? 2.802 -65.132 0.446 1.00 60.82 123 ASP B N 1
ATOM 578 C CA . ASP A 1 123 ? 3.577 -64.661 -0.697 1.00 53.91 123 ASP B CA 1
ATOM 579 C C . ASP A 1 123 ? 4.596 -63.631 -0.267 1.00 51.38 123 ASP B C 1
ATOM 580 O O . ASP A 1 123 ? 5.705 -63.579 -0.803 1.00 55.55 123 ASP B O 1
ATOM 585 N N . ILE A 1 124 ? 4.240 -62.803 0.706 1.00 57.06 124 ILE B N 1
ATOM 586 C CA . ILE A 1 124 ? 5.210 -61.868 1.253 1.00 45.66 124 ILE B CA 1
ATOM 587 C C . ILE A 1 124 ? 6.338 -62.618 1.908 1.00 46.93 124 ILE B C 1
ATOM 588 O O . ILE A 1 124 ? 7.511 -62.349 1.650 1.00 54.47 124 ILE B O 1
ATOM 593 N N . GLN A 1 125 ? 5.998 -63.544 2.804 1.00 47.62 125 GLN B N 1
ATOM 594 C CA . GLN A 1 125 ? 7.032 -64.334 3.457 1.00 50.71 125 GLN B CA 1
ATOM 595 C C . GLN A 1 125 ? 7.893 -65.028 2.420 1.00 52.02 125 GLN B C 1
ATOM 596 O O . GLN A 1 125 ? 9.116 -65.101 2.562 1.00 55.31 125 GLN B O 1
ATOM 602 N N . LEU A 1 126 ? 7.278 -65.504 1.346 1.00 50.52 126 LEU B N 1
ATOM 603 C CA . LEU A 1 126 ? 8.058 -66.208 0.344 1.00 56.44 126 LEU B CA 1
ATOM 604 C C . LEU A 1 126 ? 9.024 -65.267 -0.352 1.00 56.85 126 LEU B C 1
ATOM 605 O O . LEU A 1 126 ? 10.201 -65.597 -0.525 1.00 67.53 126 LEU B O 1
ATOM 610 N N . ALA A 1 127 ? 8.557 -64.086 -0.748 1.00 58.05 127 ALA B N 1
ATOM 611 C CA . ALA A 1 127 ? 9.450 -63.160 -1.429 1.00 54.75 127 ALA B CA 1
ATOM 612 C C . ALA A 1 127 ? 10.592 -62.731 -0.523 1.00 55.33 127 ALA B C 1
ATOM 613 O O . ALA A 1 127 ? 11.696 -62.458 -1.003 1.00 54.37 127 ALA B O 1
ATOM 615 N N . ARG A 1 128 ? 10.356 -62.709 0.789 1.00 58.68 128 ARG B N 1
ATOM 616 C CA . ARG A 1 128 ? 11.419 -62.412 1.747 1.00 67.23 128 ARG B CA 1
ATOM 617 C C . ARG A 1 128 ? 12.512 -63.464 1.740 1.00 62.77 128 ARG B C 1
ATOM 618 O O . ARG A 1 128 ? 13.651 -63.178 2.134 1.00 53.16 128 ARG B O 1
ATOM 626 N N . ARG A 1 129 ? 12.162 -64.700 1.376 1.00 69.85 129 ARG B N 1
ATOM 627 C CA . ARG A 1 129 ? 13.108 -65.810 1.386 1.00 69.18 129 ARG B CA 1
ATOM 628 C C . ARG A 1 129 ? 13.854 -65.914 0.064 1.00 63.72 129 ARG B C 1
ATOM 629 O O . ARG A 1 129 ? 15.045 -66.248 0.039 1.00 54.85 129 ARG B O 1
ATOM 637 N N . ILE A 1 130 ? 13.171 -65.631 -1.044 1.00 64.24 130 ILE B N 1
ATOM 638 C CA . ILE A 1 130 ? 13.823 -65.637 -2.336 1.00 49.94 130 ILE B CA 1
ATOM 639 C C . ILE A 1 130 ? 14.821 -64.499 -2.470 1.00 55.44 130 ILE B C 1
ATOM 640 O O . ILE A 1 130 ? 15.609 -64.479 -3.412 1.00 60.53 130 ILE B O 1
ATOM 645 N N . ARG A 1 131 ? 14.829 -63.640 -1.442 1.00 61.27 131 ARG B N 1
ATOM 646 C CA . ARG A 1 131 ? 15.872 -62.607 -1.194 1.00 60.76 131 ARG B CA 1
ATOM 647 C C . ARG A 1 131 ? 16.731 -63.330 -0.151 1.00 72.54 131 ARG B C 1
ATOM 648 O O . ARG A 1 131 ? 17.856 -63.755 -0.482 1.00 62.98 131 ARG B O 1
ATOM 656 N N . GLY A 1 132 ? 16.182 -63.452 1.063 1.00 83.17 132 GLY B N 1
ATOM 657 C CA . GLY A 1 132 ? 16.678 -64.372 2.072 1.00 86.54 132 GLY B CA 1
ATOM 658 C C . GLY A 1 132 ? 17.544 -63.735 3.130 1.00 77.80 132 GLY B C 1
ATOM 659 O O . GLY A 1 132 ? 18.709 -63.427 2.859 1.00 72.67 132 GLY B O 1
ATOM 660 N N . GLU A 1 133 ? 16.987 -63.518 4.328 1.00 69.57 133 GLU B N 1
ATOM 661 C CA . GLU A 1 133 ? 17.714 -62.868 5.411 1.00 78.45 133 GLU B CA 1
ATOM 662 C C . GLU A 1 133 ? 17.284 -63.337 6.797 1.00 82.98 133 GLU B C 1
ATOM 663 O O . GLU A 1 133 ? 17.711 -62.735 7.787 1.00 85.31 133 GLU B O 1
ATOM 669 N N . ARG A 1 134 ? 16.437 -64.354 6.911 1.00 94.46 134 ARG B N 1
ATOM 670 C CA . ARG A 1 134 ? 15.915 -64.733 8.221 1.00 82.81 134 ARG B CA 1
ATOM 671 C C . ARG A 1 134 ? 16.661 -65.941 8.764 1.00 74.82 134 ARG B C 1
ATOM 672 O O . ARG A 1 134 ? 16.994 -66.850 8.010 1.00 74.76 134 ARG B O 1
ATOM 680 N N . LEU B 2 22 ? -0.312 -50.249 23.895 1.00 43.27 22 LEU C N 1
ATOM 681 C CA . LEU B 2 22 ? -0.761 -49.456 22.755 1.00 58.30 22 LEU C CA 1
ATOM 682 C C . LEU B 2 22 ? 0.453 -48.901 22.120 1.00 73.45 22 LEU C C 1
ATOM 683 O O . LEU B 2 22 ? 0.530 -48.766 20.907 1.00 81.64 22 LEU C O 1
ATOM 688 N N . ARG B 2 23 ? 1.418 -48.560 22.965 1.00 68.18 23 ARG C N 1
ATOM 689 C CA . ARG B 2 23 ? 2.649 -48.018 22.422 1.00 65.91 23 ARG C CA 1
ATOM 690 C C . ARG B 2 23 ? 3.266 -48.982 21.423 1.00 73.10 23 ARG C C 1
ATOM 691 O O . ARG B 2 23 ? 3.866 -48.545 20.438 1.00 67.25 23 ARG C O 1
ATOM 693 N N . ASP B 2 24 ? 3.097 -50.292 21.625 1.00 84.49 24 ASP C N 1
ATOM 694 C CA . ASP B 2 24 ? 3.667 -51.224 20.659 1.00 85.68 24 ASP C CA 1
ATOM 695 C C . ASP B 2 24 ? 2.890 -51.231 19.353 1.00 83.33 24 ASP C C 1
ATOM 696 O O . ASP B 2 24 ? 3.330 -51.855 18.378 1.00 78.64 24 ASP C O 1
ATOM 701 N N . ASN B 2 25 ? 1.765 -50.529 19.313 1.00 68.78 25 ASN C N 1
ATOM 702 C CA . ASN B 2 25 ? 0.938 -50.421 18.130 1.00 71.40 25 ASN C CA 1
ATOM 703 C C . ASN B 2 25 ? 1.239 -49.195 17.307 1.00 68.27 25 ASN C C 1
ATOM 704 O O . ASN B 2 25 ? 0.519 -48.923 16.345 1.00 81.84 25 ASN C O 1
ATOM 709 N N . ILE B 2 26 ? 2.259 -48.427 17.658 1.00 75.69 26 ILE C N 1
ATOM 710 C CA . ILE B 2 26 ? 2.524 -47.241 16.875 1.00 67.10 26 ILE C CA 1
ATOM 711 C C . ILE B 2 26 ? 3.061 -47.663 15.518 1.00 64.69 26 ILE C C 1
ATOM 712 O O . ILE B 2 26 ? 3.910 -48.559 15.426 1.00 64.40 26 ILE C O 1
ATOM 717 N N . GLN B 2 27 ? 2.532 -47.049 14.460 1.00 57.67 27 GLN C N 1
ATOM 718 C CA . GLN B 2 27 ? 2.907 -47.382 13.105 1.00 54.69 27 GLN C CA 1
ATOM 719 C C . GLN B 2 27 ? 3.585 -46.203 12.422 1.00 55.41 27 GLN C C 1
ATOM 720 O O . GLN B 2 27 ? 3.447 -45.054 12.848 1.00 55.70 27 GLN C O 1
ATOM 726 N N . GLY B 2 28 ? 4.335 -46.510 11.352 1.00 53.91 28 GLY C N 1
ATOM 727 C CA . GLY B 2 28 ? 5.111 -45.529 10.612 1.00 48.66 28 GLY C CA 1
ATOM 728 C C . GLY B 2 28 ? 4.689 -45.356 9.165 1.00 59.38 28 GLY C C 1
ATOM 729 O O . GLY B 2 28 ? 5.160 -44.448 8.461 1.00 71.60 28 GLY C O 1
ATOM 730 N N . ILE B 2 29 ? 3.796 -46.228 8.705 1.00 50.72 29 ILE C N 1
ATOM 731 C CA . ILE B 2 29 ? 3.295 -46.192 7.339 1.00 46.13 29 ILE C CA 1
ATOM 732 C C . ILE B 2 29 ? 1.797 -46.458 7.361 1.00 47.81 29 ILE C C 1
ATOM 733 O O . ILE B 2 29 ? 1.339 -47.428 7.970 1.00 50.79 29 ILE C O 1
ATOM 738 N N . THR B 2 30 ? 1.044 -45.603 6.688 1.00 42.85 30 THR C N 1
ATOM 739 C CA . THR B 2 30 ? -0.397 -45.693 6.634 1.00 43.40 30 THR C CA 1
ATOM 740 C C . THR B 2 30 ? -0.835 -46.787 5.676 1.00 49.71 30 THR C C 1
ATOM 741 O O . THR B 2 30 ? -0.071 -47.262 4.839 1.00 59.98 30 THR C O 1
ATOM 745 N N . LYS B 2 31 ? -2.106 -47.125 5.752 1.00 50.04 31 LYS C N 1
ATOM 746 C CA . LYS B 2 31 ? -2.680 -48.069 4.807 1.00 57.83 31 LYS C CA 1
ATOM 747 C C . LYS B 2 31 ? -2.729 -47.529 3.382 1.00 66.88 31 LYS C C 1
ATOM 748 O O . LYS B 2 31 ? -2.515 -48.310 2.451 1.00 75.64 31 LYS C O 1
ATOM 754 N N . PRO B 2 32 ? -3.041 -46.246 3.140 1.00 69.86 32 PRO C N 1
ATOM 755 C CA . PRO B 2 32 ? -2.930 -45.738 1.756 1.00 66.98 32 PRO C CA 1
ATOM 756 C C . PRO B 2 32 ? -1.572 -45.980 1.121 1.00 59.68 32 PRO C C 1
ATOM 757 O O . PRO B 2 32 ? -1.498 -46.479 -0.009 1.00 56.66 32 PRO C O 1
ATOM 761 N N . ALA B 2 33 ? -0.493 -45.664 1.841 1.00 60.36 33 ALA C N 1
ATOM 762 C CA . ALA B 2 33 ? 0.851 -45.867 1.313 1.00 53.57 33 ALA C CA 1
ATOM 763 C C . ALA B 2 33 ? 1.070 -47.322 0.928 1.00 61.53 33 ALA C C 1
ATOM 764 O O . ALA B 2 33 ? 1.555 -47.617 -0.171 1.00 56.17 33 ALA C O 1
ATOM 766 N N . ILE B 2 34 ? 0.666 -48.246 1.808 1.00 65.01 34 ILE C N 1
ATOM 767 C CA . ILE B 2 34 ? 0.906 -49.671 1.595 1.00 59.16 34 ILE C CA 1
ATOM 768 C C . ILE B 2 34 ? 0.307 -50.129 0.272 1.00 58.64 34 ILE C C 1
ATOM 769 O O . ILE B 2 34 ? 0.973 -50.824 -0.514 1.00 72.09 34 ILE C O 1
ATOM 774 N N . ARG B 2 35 ? -0.950 -49.747 -0.012 1.00 49.94 35 ARG C N 1
ATOM 775 C CA . ARG B 2 35 ? -1.490 -50.168 -1.299 1.00 54.33 35 ARG C CA 1
ATOM 776 C C . ARG B 2 35 ? -0.802 -49.434 -2.443 1.00 66.54 35 ARG C C 1
ATOM 777 O O . ARG B 2 35 ? -0.577 -50.022 -3.503 1.00 75.22 35 ARG C O 1
ATOM 785 N N . ARG B 2 36 ? -0.425 -48.174 -2.243 1.00 58.49 36 ARG C N 1
ATOM 786 C CA . ARG B 2 36 ? 0.331 -47.479 -3.272 1.00 58.69 36 ARG C CA 1
ATOM 787 C C . ARG B 2 36 ? 1.601 -48.245 -3.613 1.00 55.42 36 ARG C C 1
ATOM 788 O O . ARG B 2 36 ? 1.867 -48.549 -4.782 1.00 60.53 36 ARG C O 1
ATOM 796 N N . LEU B 2 37 ? 2.392 -48.589 -2.593 1.00 62.51 37 LEU C N 1
ATOM 797 C CA . LEU B 2 37 ? 3.608 -49.351 -2.848 1.00 56.33 37 LEU C CA 1
ATOM 798 C C . LEU B 2 37 ? 3.296 -50.680 -3.508 1.00 60.58 37 LEU C C 1
ATOM 799 O O . LEU B 2 37 ? 4.048 -51.130 -4.377 1.00 64.54 37 LEU C O 1
ATOM 804 N N . ALA B 2 38 ? 2.175 -51.299 -3.153 1.00 53.71 38 ALA C N 1
ATOM 805 C CA . ALA B 2 38 ? 1.843 -52.589 -3.739 1.00 61.82 38 ALA C CA 1
ATOM 806 C C . ALA B 2 38 ? 1.605 -52.456 -5.236 1.00 74.18 38 ALA C C 1
ATOM 807 O O . ALA B 2 38 ? 2.250 -53.129 -6.045 1.00 76.97 38 ALA C O 1
ATOM 809 N N . ARG B 2 39 ? 0.687 -51.574 -5.629 1.00 77.04 39 ARG C N 1
ATOM 810 C CA . ARG B 2 39 ? 0.352 -51.454 -7.040 1.00 73.06 39 ARG C CA 1
ATOM 811 C C . ARG B 2 39 ? 1.539 -51.027 -7.885 1.00 57.44 39 ARG C C 1
ATOM 812 O O . ARG B 2 39 ? 1.618 -51.423 -9.062 1.00 47.68 39 ARG C O 1
ATOM 820 N N . ARG B 2 40 ? 2.498 -50.302 -7.328 1.00 52.94 40 ARG C N 1
ATOM 821 C CA . ARG B 2 40 ? 3.581 -49.944 -8.200 1.00 53.27 40 ARG C CA 1
ATOM 822 C C . ARG B 2 40 ? 4.560 -51.115 -8.385 1.00 58.58 40 ARG C C 1
ATOM 823 O O . ARG B 2 40 ? 5.518 -51.006 -9.129 1.00 66.81 40 ARG C O 1
ATOM 831 N N . GLY B 2 41 ? 4.317 -52.229 -7.744 1.00 62.02 41 GLY C N 1
ATOM 832 C CA . GLY B 2 41 ? 5.094 -53.421 -8.003 1.00 58.04 41 GLY C CA 1
ATOM 833 C C . GLY B 2 41 ? 4.281 -54.388 -8.833 1.00 61.54 41 GLY C C 1
ATOM 834 O O . GLY B 2 41 ? 4.602 -55.575 -8.929 1.00 68.48 41 GLY C O 1
ATOM 835 N N . GLY B 2 42 ? 3.208 -53.887 -9.423 1.00 54.38 42 GLY C N 1
ATOM 836 C CA . GLY B 2 42 ? 2.380 -54.703 -10.272 1.00 57.17 42 GLY C CA 1
ATOM 837 C C . GLY B 2 42 ? 1.330 -55.496 -9.546 1.00 67.93 42 GLY C C 1
ATOM 838 O O . GLY B 2 42 ? 0.658 -56.320 -10.174 1.00 79.53 42 GLY C O 1
ATOM 839 N N . VAL B 2 43 ? 1.171 -55.280 -8.243 1.00 64.38 43 VAL C N 1
ATOM 840 C CA . VAL B 2 43 ? 0.173 -56.000 -7.461 1.00 68.13 43 VAL C CA 1
ATOM 841 C C . VAL B 2 43 ? -1.218 -55.522 -7.843 1.00 75.81 43 VAL C C 1
ATOM 842 O O . VAL B 2 43 ? -1.464 -54.314 -7.917 1.00 89.19 43 VAL C O 1
ATOM 846 N N . LYS B 2 44 ? -2.150 -56.457 -8.042 1.00 72.80 44 LYS C N 1
ATOM 847 C CA . LYS B 2 44 ? -3.497 -56.061 -8.455 1.00 69.69 44 LYS C CA 1
ATOM 848 C C . LYS B 2 44 ? -4.543 -56.115 -7.346 1.00 78.62 44 LYS C C 1
ATOM 849 O O . LYS B 2 44 ? -5.528 -55.377 -7.418 1.00 87.34 44 LYS C O 1
ATOM 851 N N . ARG B 2 45 ? -4.381 -56.972 -6.340 1.00 77.67 45 ARG C N 1
ATOM 852 C CA . ARG B 2 45 ? -5.313 -57.033 -5.220 1.00 67.89 45 ARG C CA 1
ATOM 853 C C . ARG B 2 45 ? -4.600 -57.634 -4.020 1.00 51.43 45 ARG C C 1
ATOM 854 O O . ARG B 2 45 ? -3.690 -58.450 -4.169 1.00 50.95 45 ARG C O 1
ATOM 862 N N . ILE B 2 46 ? -5.038 -57.254 -2.829 1.00 42.36 46 ILE C N 1
ATOM 863 C CA . ILE B 2 46 ? -4.406 -57.723 -1.611 1.00 53.45 46 ILE C CA 1
ATOM 864 C C . ILE B 2 46 ? -5.442 -58.342 -0.691 1.00 65.45 46 ILE C C 1
ATOM 865 O O . ILE B 2 46 ? -6.617 -57.965 -0.696 1.00 70.92 46 ILE C O 1
ATOM 870 N N . SER B 2 47 ? -4.992 -59.305 0.105 1.00 60.29 47 SER C N 1
ATOM 871 C CA . SER B 2 47 ? -5.816 -59.851 1.160 1.00 58.31 47 SER C CA 1
ATOM 872 C C . SER B 2 47 ? -5.820 -58.914 2.364 1.00 56.38 47 SER C C 1
ATOM 873 O O . SER B 2 47 ? -4.934 -58.076 2.538 1.00 62.26 47 SER C O 1
ATOM 876 N N . GLY B 2 48 ? -6.817 -59.091 3.228 1.00 60.03 48 GLY C N 1
ATOM 877 C CA . GLY B 2 48 ? -6.937 -58.218 4.383 1.00 65.53 48 GLY C CA 1
ATOM 878 C C . GLY B 2 48 ? -5.725 -58.232 5.300 1.00 67.43 48 GLY C C 1
ATOM 879 O O . GLY B 2 48 ? -5.385 -57.207 5.897 1.00 62.95 48 GLY C O 1
ATOM 880 N N . LEU B 2 49 ? -5.049 -59.373 5.418 1.00 63.36 49 LEU C N 1
ATOM 881 C CA . LEU B 2 49 ? -3.940 -59.476 6.358 1.00 58.80 49 LEU C CA 1
ATOM 882 C C . LEU B 2 49 ? -2.648 -58.888 5.824 1.00 57.89 49 LEU C C 1
ATOM 883 O O . LEU B 2 49 ? -1.630 -58.932 6.530 1.00 51.57 49 LEU C O 1
ATOM 888 N N . ILE B 2 50 ? -2.668 -58.355 4.600 1.00 53.14 50 ILE C N 1
ATOM 889 C CA . ILE B 2 50 ? -1.464 -57.787 4.010 1.00 47.31 50 ILE C CA 1
ATOM 890 C C . ILE B 2 50 ? -0.939 -56.644 4.864 1.00 46.25 50 ILE C C 1
ATOM 891 O O . ILE B 2 50 ? 0.265 -56.554 5.125 1.00 43.33 50 ILE C O 1
ATOM 896 N N . TYR B 2 51 ? -1.843 -55.782 5.349 1.00 50.89 51 TYR C N 1
ATOM 897 C CA . TYR B 2 51 ? -1.447 -54.577 6.078 1.00 45.20 51 TYR C CA 1
ATOM 898 C C . TYR B 2 51 ? -0.618 -54.909 7.306 1.00 42.80 51 TYR C C 1
ATOM 899 O O . TYR B 2 51 ? 0.331 -54.191 7.639 1.00 38.14 51 TYR C O 1
ATOM 908 N N . GLU B 2 52 ? -0.971 -55.986 7.999 1.00 39.33 52 GLU C N 1
ATOM 909 C CA . GLU B 2 52 ? -0.194 -56.411 9.152 1.00 42.94 52 GLU C CA 1
ATOM 910 C C . GLU B 2 52 ? 1.122 -57.028 8.719 1.00 59.66 52 GLU C C 1
ATOM 911 O O . GLU B 2 52 ? 2.183 -56.686 9.256 1.00 63.37 52 GLU C O 1
ATOM 917 N N . GLU B 2 53 ? 1.075 -57.946 7.750 1.00 58.54 53 GLU C N 1
ATOM 918 C CA . GLU B 2 53 ? 2.310 -58.570 7.283 1.00 59.94 53 GLU C CA 1
ATOM 919 C C . GLU B 2 53 ? 3.264 -57.520 6.746 1.00 48.08 53 GLU C C 1
ATOM 920 O O . GLU B 2 53 ? 4.430 -57.458 7.154 1.00 54.33 53 GLU C O 1
ATOM 926 N N . THR B 2 54 ? 2.767 -56.650 5.871 1.00 50.71 54 THR C N 1
ATOM 927 C CA . THR B 2 54 ? 3.577 -55.541 5.401 1.00 41.01 54 THR C CA 1
ATOM 928 C C . THR B 2 54 ? 4.146 -54.755 6.569 1.00 42.55 54 THR C C 1
ATOM 929 O O . THR B 2 54 ? 5.346 -54.463 6.611 1.00 44.79 54 THR C O 1
ATOM 933 N N . ARG B 2 55 ? 3.314 -54.438 7.551 1.00 39.69 55 ARG C N 1
ATOM 934 C CA . ARG B 2 55 ? 3.852 -53.685 8.669 1.00 42.76 55 ARG C CA 1
ATOM 935 C C . ARG B 2 55 ? 4.755 -54.543 9.531 1.00 52.46 55 ARG C C 1
ATOM 936 O O . ARG B 2 55 ? 5.715 -54.031 10.113 1.00 65.06 55 ARG C O 1
ATOM 944 N N . GLY B 2 56 ? 4.499 -55.850 9.581 1.00 48.62 56 GLY C N 1
ATOM 945 C CA . GLY B 2 56 ? 5.339 -56.719 10.381 1.00 41.55 56 GLY C CA 1
ATOM 946 C C . GLY B 2 56 ? 6.756 -56.786 9.859 1.00 46.91 56 GLY C C 1
ATOM 947 O O . GLY B 2 56 ? 7.717 -56.591 10.607 1.00 56.50 56 GLY C O 1
ATOM 948 N N . VAL B 2 57 ? 6.903 -57.031 8.558 1.00 49.86 57 VAL C N 1
ATOM 949 C CA . VAL B 2 57 ? 8.224 -57.238 7.981 1.00 55.95 57 VAL C CA 1
ATOM 950 C C . VAL B 2 57 ? 9.020 -55.949 7.864 1.00 52.25 57 VAL C C 1
ATOM 951 O O . VAL B 2 57 ? 10.251 -55.987 7.951 1.00 61.62 57 VAL C O 1
ATOM 955 N N . LEU B 2 58 ? 8.353 -54.813 7.672 1.00 47.01 58 LEU C N 1
ATOM 956 C CA . LEU B 2 58 ? 9.052 -53.536 7.671 1.00 44.22 58 LEU C CA 1
ATOM 957 C C . LEU B 2 58 ? 9.710 -53.280 9.010 1.00 54.65 58 LEU C C 1
ATOM 958 O O . LEU B 2 58 ? 10.859 -52.835 9.068 1.00 55.37 58 LEU C O 1
ATOM 963 N N . LYS B 2 59 ? 8.980 -53.516 10.103 1.00 52.88 59 LYS C N 1
ATOM 964 C CA . LYS B 2 59 ? 9.578 -53.303 11.407 1.00 49.36 59 LYS C CA 1
ATOM 965 C C . LYS B 2 59 ? 10.888 -54.056 11.483 1.00 54.84 59 LYS C C 1
ATOM 966 O O . LYS B 2 59 ? 11.935 -53.466 11.768 1.00 67.94 59 LYS C O 1
ATOM 972 N N . VAL B 2 60 ? 10.867 -55.323 11.079 1.00 54.83 60 VAL C N 1
ATOM 973 C CA . VAL B 2 60 ? 12.081 -56.129 11.071 1.00 54.22 60 VAL C CA 1
ATOM 974 C C . VAL B 2 60 ? 13.172 -55.442 10.274 1.00 61.20 60 VAL C C 1
ATOM 975 O O . VAL B 2 60 ? 14.331 -55.357 10.699 1.00 68.18 60 VAL C O 1
ATOM 979 N N . PHE B 2 61 ? 12.826 -54.992 9.078 1.00 53.15 61 PHE C N 1
ATOM 980 C CA . PHE B 2 61 ? 13.791 -54.292 8.250 1.00 62.32 61 PHE C CA 1
ATOM 981 C C . PHE B 2 61 ? 14.382 -53.131 9.013 1.00 70.35 61 PHE C C 1
ATOM 982 O O . PHE B 2 61 ? 15.604 -53.013 9.158 1.00 73.52 61 PHE C O 1
ATOM 990 N N . LEU B 2 62 ? 13.513 -52.300 9.569 1.00 70.12 62 LEU C N 1
ATOM 991 C CA . LEU B 2 62 ? 13.994 -51.148 10.303 1.00 69.73 62 LEU C CA 1
ATOM 992 C C . LEU B 2 62 ? 14.800 -51.579 11.513 1.00 61.93 62 LEU C C 1
ATOM 993 O O . LEU B 2 62 ? 15.860 -51.008 11.781 1.00 75.22 62 LEU C O 1
ATOM 998 N N . GLU B 2 63 ? 14.351 -52.608 12.230 1.00 61.41 63 GLU C N 1
ATOM 999 C CA . GLU B 2 63 ? 15.169 -53.124 13.319 1.00 54.09 63 GLU C CA 1
ATOM 1000 C C . GLU B 2 63 ? 16.560 -53.454 12.815 1.00 60.70 63 GLU C C 1
ATOM 1001 O O . GLU B 2 63 ? 17.554 -52.896 13.290 1.00 69.23 63 GLU C O 1
ATOM 1007 N N . ASN B 2 64 ? 16.651 -54.321 11.809 1.00 58.96 64 ASN C N 1
ATOM 1008 C CA . ASN B 2 64 ? 17.976 -54.725 11.366 1.00 68.36 64 ASN C CA 1
ATOM 1009 C C . ASN B 2 64 ? 18.802 -53.524 10.926 1.00 71.66 64 ASN C C 1
ATOM 1010 O O . ASN B 2 64 ? 20.020 -53.493 11.134 1.00 79.09 64 ASN C O 1
ATOM 1015 N N . VAL B 2 65 ? 18.152 -52.494 10.407 1.00 61.10 65 VAL C N 1
ATOM 1016 C CA . VAL B 2 65 ? 18.888 -51.378 9.842 1.00 57.24 65 VAL C CA 1
ATOM 1017 C C . VAL B 2 65 ? 19.337 -50.417 10.918 1.00 68.38 65 VAL C C 1
ATOM 1018 O O . VAL B 2 65 ? 20.495 -49.984 10.942 1.00 62.26 65 VAL C O 1
ATOM 1022 N N . ILE B 2 66 ? 18.387 -50.007 11.756 1.00 78.19 66 ILE C N 1
ATOM 1023 C CA . ILE B 2 66 ? 18.657 -49.075 12.841 1.00 76.30 66 ILE C CA 1
ATOM 1024 C C . ILE B 2 66 ? 19.855 -49.539 13.635 1.00 82.54 66 ILE C C 1
ATOM 1025 O O . ILE B 2 66 ? 20.787 -48.769 13.895 1.00 89.30 66 ILE C O 1
ATOM 1030 N N . ARG B 2 67 ? 19.863 -50.817 14.005 1.00 81.42 67 ARG C N 1
ATOM 1031 C CA . ARG B 2 67 ? 20.962 -51.343 14.797 1.00 80.24 67 ARG C CA 1
ATOM 1032 C C . ARG B 2 67 ? 22.298 -51.049 14.124 1.00 79.62 67 ARG C C 1
ATOM 1033 O O . ARG B 2 67 ? 23.202 -50.466 14.730 1.00 81.19 67 ARG C O 1
ATOM 1041 N N . ASP B 2 68 ? 22.418 -51.375 12.847 1.00 76.39 68 ASP C N 1
ATOM 1042 C CA . ASP B 2 68 ? 23.698 -51.177 12.190 1.00 77.73 68 ASP C CA 1
ATOM 1043 C C . ASP B 2 68 ? 24.075 -49.707 12.151 1.00 79.87 68 ASP C C 1
ATOM 1044 O O . ASP B 2 68 ? 25.183 -49.336 12.547 1.00 86.28 68 ASP C O 1
ATOM 1049 N N . ALA B 2 69 ? 23.155 -48.848 11.716 1.00 81.67 69 ALA C N 1
ATOM 1050 C CA . ALA B 2 69 ? 23.486 -47.431 11.586 1.00 84.58 69 ALA C CA 1
ATOM 1051 C C . ALA B 2 69 ? 23.875 -46.837 12.928 1.00 84.36 69 ALA C C 1
ATOM 1052 O O . ALA B 2 69 ? 24.834 -46.063 13.029 1.00 85.81 69 ALA C O 1
ATOM 1054 N N . VAL B 2 70 ? 23.133 -47.186 13.975 1.00 77.17 70 VAL C N 1
ATOM 1055 C CA . VAL B 2 70 ? 23.475 -46.702 15.300 1.00 74.69 70 VAL C CA 1
ATOM 1056 C C . VAL B 2 70 ? 24.779 -47.314 15.772 1.00 79.08 70 VAL C C 1
ATOM 1057 O O . VAL B 2 70 ? 25.594 -46.645 16.421 1.00 83.36 70 VAL C O 1
ATOM 1061 N N . THR B 2 71 ? 25.014 -48.579 15.432 1.00 78.54 71 THR C N 1
ATOM 1062 C CA . THR B 2 71 ? 26.284 -49.206 15.763 1.00 80.44 71 THR C CA 1
ATOM 1063 C C . THR B 2 71 ? 27.437 -48.382 15.229 1.00 88.59 71 THR C C 1
ATOM 1064 O O . THR B 2 71 ? 28.347 -48.003 15.975 1.00 77.96 71 THR C O 1
ATOM 1068 N N . TYR B 2 72 ? 27.388 -48.056 13.942 1.00 86.40 72 TYR C N 1
ATOM 1069 C CA . TYR B 2 72 ? 28.427 -47.222 13.367 1.00 98.90 72 TYR C CA 1
ATOM 1070 C C . TYR B 2 72 ? 28.422 -45.828 13.971 1.00 98.47 72 TYR C C 1
ATOM 1071 O O . TYR B 2 72 ? 29.466 -45.172 14.013 1.00 100.20 72 TYR C O 1
ATOM 1080 N N . THR B 2 73 ? 27.280 -45.366 14.472 1.00 101.01 73 THR C N 1
ATOM 1081 C CA . THR B 2 73 ? 27.287 -44.090 15.174 1.00 96.96 73 THR C CA 1
ATOM 1082 C C . THR B 2 73 ? 28.132 -44.160 16.426 1.00 98.08 73 THR C C 1
ATOM 1083 O O . THR B 2 73 ? 28.836 -43.203 16.756 1.00 97.12 73 THR C O 1
ATOM 1087 N N . GLU B 2 74 ? 28.048 -45.275 17.155 1.00 102.27 74 GLU C N 1
ATOM 1088 C CA . GLU B 2 74 ? 28.956 -45.513 18.269 1.00 107.13 74 GLU C CA 1
ATOM 1089 C C . GLU B 2 74 ? 30.344 -45.916 17.799 1.00 104.63 74 GLU C C 1
ATOM 1090 O O . GLU B 2 74 ? 31.316 -45.753 18.547 1.00 103.45 74 GLU C O 1
ATOM 1096 N N . HIS B 2 75 ? 30.454 -46.449 16.586 1.00 104.73 75 HIS C N 1
ATOM 1097 C CA . HIS B 2 75 ? 31.767 -46.760 16.048 1.00 101.06 75 HIS C CA 1
ATOM 1098 C C . HIS B 2 75 ? 32.444 -45.497 15.528 1.00 103.27 75 HIS C C 1
ATOM 1099 O O . HIS B 2 75 ? 33.615 -45.248 15.832 1.00 107.88 75 HIS C O 1
ATOM 1106 N N . ALA B 2 76 ? 31.717 -44.673 14.762 1.00 101.14 76 ALA C N 1
ATOM 1107 C CA . ALA B 2 76 ? 32.187 -43.340 14.388 1.00 104.27 76 ALA C CA 1
ATOM 1108 C C . ALA B 2 76 ? 32.097 -42.349 15.539 1.00 112.73 76 ALA C C 1
ATOM 1109 O O . ALA B 2 76 ? 32.448 -41.173 15.362 1.00 112.21 76 ALA C O 1
ATOM 1111 N N . LYS B 2 77 ? 31.628 -42.809 16.699 1.00 109.39 77 LYS C N 1
ATOM 1112 C CA . LYS B 2 77 ? 31.488 -41.987 17.894 1.00 113.21 77 LYS C CA 1
ATOM 1113 C C . LYS B 2 77 ? 30.767 -40.683 17.573 1.00 113.52 77 LYS C C 1
ATOM 1114 O O . LYS B 2 77 ? 31.120 -39.612 18.069 1.00 114.82 77 LYS C O 1
ATOM 1120 N N . ARG B 2 78 ? 29.749 -40.782 16.722 1.00 112.26 78 ARG C N 1
ATOM 1121 C CA . ARG B 2 78 ? 28.832 -39.681 16.481 1.00 116.89 78 ARG C CA 1
ATOM 1122 C C . ARG B 2 78 ? 27.674 -39.748 17.480 1.00 122.90 78 ARG C C 1
ATOM 1123 O O . ARG B 2 78 ? 27.457 -40.759 18.156 1.00 126.71 78 ARG C O 1
ATOM 1125 N N . LYS B 2 79 ? 26.949 -38.632 17.595 1.00 128.16 79 LYS C N 1
ATOM 1126 C CA . LYS B 2 79 ? 25.713 -38.556 18.375 1.00 125.24 79 LYS C CA 1
ATOM 1127 C C . LYS B 2 79 ? 24.505 -38.207 17.517 1.00 129.72 79 LYS C C 1
ATOM 1128 O O . LYS B 2 79 ? 23.446 -38.823 17.645 1.00 126.50 79 LYS C O 1
ATOM 1134 N N . THR B 2 80 ? 24.658 -37.199 16.668 1.00 123.08 80 THR C N 1
ATOM 1135 C CA . THR B 2 80 ? 23.589 -36.863 15.695 1.00 124.41 80 THR C CA 1
ATOM 1136 C C . THR B 2 80 ? 23.846 -37.749 14.470 1.00 125.66 80 THR C C 1
ATOM 1137 O O . THR B 2 80 ? 24.193 -37.206 13.422 1.00 128.62 80 THR C O 1
ATOM 1141 N N . VAL B 2 81 ? 23.624 -39.060 14.591 1.00 127.65 81 VAL C N 1
ATOM 1142 C CA . VAL B 2 81 ? 23.945 -40.003 13.483 1.00 110.50 81 VAL C CA 1
ATOM 1143 C C . VAL B 2 81 ? 23.180 -39.567 12.245 1.00 104.20 81 VAL C C 1
ATOM 1144 O O . VAL B 2 81 ? 21.994 -39.293 12.353 1.00 107.15 81 VAL C O 1
ATOM 1146 N N . THR B 2 82 ? 23.876 -39.523 11.116 1.00 107.26 82 THR C N 1
ATOM 1147 C CA . THR B 2 82 ? 23.287 -39.105 9.826 1.00 95.45 82 THR C CA 1
ATOM 1148 C C . THR B 2 82 ? 23.329 -40.244 8.822 1.00 82.39 82 THR C C 1
ATOM 1149 O O . THR B 2 82 ? 23.839 -41.305 9.128 1.00 76.97 82 THR C O 1
ATOM 1151 N N . ALA B 2 83 ? 22.942 -39.928 7.602 1.00 81.67 83 ALA C N 1
ATOM 1152 C CA . ALA B 2 83 ? 22.865 -40.933 6.533 1.00 82.06 83 ALA C CA 1
ATOM 1153 C C . ALA B 2 83 ? 24.225 -41.575 6.337 1.00 90.50 83 ALA C C 1
ATOM 1154 O O . ALA B 2 83 ? 24.288 -42.774 6.128 1.00 93.28 83 ALA C O 1
ATOM 1156 N N . MET B 2 84 ? 25.289 -40.811 6.464 1.00 91.57 84 MET C N 1
ATOM 1157 C CA . MET B 2 84 ? 26.534 -41.458 6.085 1.00 96.06 84 MET C CA 1
ATOM 1158 C C . MET B 2 84 ? 26.708 -42.758 6.839 1.00 96.53 84 MET C C 1
ATOM 1159 O O . MET B 2 84 ? 27.305 -43.706 6.319 1.00 93.37 84 MET C O 1
ATOM 1164 N N . ASP B 2 85 ? 26.161 -42.834 8.047 1.00 84.29 85 ASP C N 1
ATOM 1165 C CA . ASP B 2 85 ? 26.109 -44.114 8.728 1.00 92.12 85 ASP C CA 1
ATOM 1166 C C . ASP B 2 85 ? 25.135 -45.039 8.034 1.00 89.44 85 ASP C C 1
ATOM 1167 O O . ASP B 2 85 ? 25.446 -46.208 7.780 1.00 100.80 85 ASP C O 1
ATOM 1172 N N . VAL B 2 86 ? 23.970 -44.509 7.686 1.00 97.94 86 VAL C N 1
ATOM 1173 C CA . VAL B 2 86 ? 22.891 -45.357 7.209 1.00 89.92 86 VAL C CA 1
ATOM 1174 C C . VAL B 2 86 ? 23.325 -46.108 5.965 1.00 83.63 86 VAL C C 1
ATOM 1175 O O . VAL B 2 86 ? 23.272 -47.341 5.913 1.00 83.11 86 VAL C O 1
ATOM 1179 N N . VAL B 2 87 ? 23.828 -45.385 4.974 1.00 88.42 87 VAL C N 1
ATOM 1180 C CA . VAL B 2 87 ? 24.117 -46.019 3.696 1.00 85.52 87 VAL C CA 1
ATOM 1181 C C . VAL B 2 87 ? 25.135 -47.135 3.862 1.00 83.74 87 VAL C C 1
ATOM 1182 O O . VAL B 2 87 ? 25.061 -48.163 3.178 1.00 78.75 87 VAL C O 1
ATOM 1186 N N . TYR B 2 88 ? 26.089 -46.964 4.780 1.00 85.35 88 TYR C N 1
ATOM 1187 C CA . TYR B 2 88 ? 26.994 -48.065 5.090 1.00 96.29 88 TYR C CA 1
ATOM 1188 C C . TYR B 2 88 ? 26.246 -49.192 5.776 1.00 96.68 88 TYR C C 1
ATOM 1189 O O . TYR B 2 88 ? 26.523 -50.377 5.539 1.00 94.61 88 TYR C O 1
ATOM 1198 N N . ALA B 2 89 ? 25.288 -48.834 6.632 1.00 89.38 89 ALA C N 1
ATOM 1199 C CA . ALA B 2 89 ? 24.478 -49.821 7.326 1.00 86.41 89 ALA C CA 1
ATOM 1200 C C . ALA B 2 89 ? 23.569 -50.594 6.383 1.00 78.73 89 ALA C C 1
ATOM 1201 O O . ALA B 2 89 ? 23.038 -51.632 6.781 1.00 82.00 89 ALA C O 1
ATOM 1203 N N . LEU B 2 90 ? 23.384 -50.137 5.148 1.00 77.12 90 LEU C N 1
ATOM 1204 C CA . LEU B 2 90 ? 22.508 -50.832 4.224 1.00 69.10 90 LEU C CA 1
ATOM 1205 C C . LEU B 2 90 ? 23.260 -51.577 3.159 1.00 67.98 90 LEU C C 1
ATOM 1206 O O . LEU B 2 90 ? 22.786 -52.621 2.707 1.00 73.47 90 LEU C O 1
ATOM 1211 N N . LYS B 2 91 ? 24.421 -51.069 2.759 1.00 63.17 91 LYS C N 1
ATOM 1212 C CA . LYS B 2 91 ? 25.334 -51.891 1.988 1.00 78.45 91 LYS C CA 1
ATOM 1213 C C . LYS B 2 91 ? 25.647 -53.175 2.727 1.00 90.16 91 LYS C C 1
ATOM 1214 O O . LYS B 2 91 ? 26.083 -54.159 2.115 1.00 10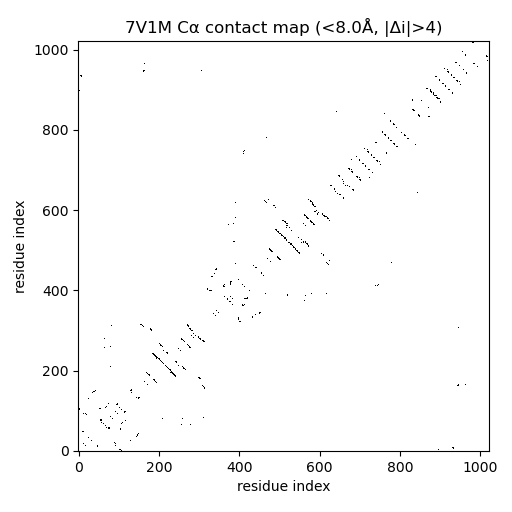2.11 91 LYS C O 1
ATOM 1220 N N . ARG B 2 92 ? 25.402 -53.181 4.040 1.00 85.68 92 ARG C N 1
ATOM 1221 C CA . ARG B 2 92 ? 25.561 -54.349 4.872 1.00 74.41 92 ARG C CA 1
ATOM 1222 C C . ARG B 2 92 ? 24.338 -55.244 4.858 1.00 67.75 92 ARG C C 1
ATOM 1223 O O . ARG B 2 92 ? 24.386 -56.323 5.457 1.00 61.45 92 ARG C O 1
ATOM 1231 N N . GLN B 2 93 ? 23.265 -54.851 4.170 1.00 66.71 93 GLN C N 1
ATOM 1232 C CA . GLN B 2 93 ? 22.017 -55.603 4.232 1.00 71.53 93 GLN C CA 1
ATOM 1233 C C . GLN B 2 93 ? 21.772 -56.517 3.038 1.00 62.58 93 GLN C C 1
ATOM 1234 O O . GLN B 2 93 ? 21.250 -57.618 3.220 1.00 67.72 93 GLN C O 1
ATOM 1240 N N . GLY B 2 94 ? 22.111 -56.116 1.821 1.00 48.74 94 GLY C N 1
ATOM 1241 C CA . GLY B 2 94 ? 21.988 -57.081 0.747 1.00 42.45 94 GLY C CA 1
ATOM 1242 C C . GLY B 2 94 ? 21.247 -56.571 -0.466 1.00 42.98 94 GLY C C 1
ATOM 1243 O O . GLY B 2 94 ? 20.171 -55.990 -0.337 1.00 48.87 94 GLY C O 1
ATOM 1244 N N . ARG B 2 95 ? 21.790 -56.826 -1.651 1.00 41.30 95 ARG C N 1
ATOM 1245 C CA . ARG B 2 95 ? 21.338 -56.210 -2.895 1.00 49.73 95 ARG C CA 1
ATOM 1246 C C . ARG B 2 95 ? 20.833 -57.312 -3.822 1.00 48.66 95 ARG C C 1
ATOM 1247 O O . ARG B 2 95 ? 21.608 -58.179 -4.242 1.00 48.24 95 ARG C O 1
ATOM 1255 N N . THR B 2 96 ? 19.534 -57.299 -4.120 1.00 45.06 96 THR C N 1
ATOM 1256 C CA . THR B 2 96 ? 18.909 -58.357 -4.911 1.00 43.40 96 THR C CA 1
ATOM 1257 C C . THR B 2 96 ? 18.708 -57.854 -6.323 1.00 43.52 96 THR C C 1
ATOM 1258 O O . THR B 2 96 ? 18.036 -56.843 -6.505 1.00 51.32 96 THR C O 1
ATOM 1262 N N . LEU B 2 97 ? 19.319 -58.528 -7.306 1.00 47.04 97 LEU C N 1
ATOM 1263 C CA . LEU B 2 97 ? 19.263 -58.202 -8.726 1.00 49.23 97 LEU C CA 1
ATOM 1264 C C . LEU B 2 97 ? 18.553 -59.314 -9.491 1.00 51.61 97 LEU C C 1
ATOM 1265 O O . LEU B 2 97 ? 18.431 -60.445 -9.019 1.00 51.13 97 LEU C O 1
ATOM 1270 N N . TYR B 2 98 ? 18.049 -58.990 -10.670 1.00 40.74 98 TYR C N 1
ATOM 1271 C CA . TYR B 2 98 ? 17.133 -59.898 -11.396 1.00 39.99 98 TYR C CA 1
ATOM 1272 C C . TYR B 2 98 ? 17.836 -60.836 -12.365 1.00 40.05 98 TYR C C 1
ATOM 1273 O O . TYR B 2 98 ? 17.196 -61.414 -13.215 1.00 51.57 98 TYR C O 1
ATOM 1281 N N . GLY B 2 99 ? 19.120 -61.020 -12.187 1.00 38.17 99 GLY C N 1
ATOM 1282 C CA . GLY B 2 99 ? 19.838 -61.928 -13.043 1.00 43.78 99 GLY C CA 1
ATOM 1283 C C . GLY B 2 99 ? 21.290 -61.938 -12.640 1.00 55.05 99 GLY C C 1
ATOM 1284 O O . GLY B 2 99 ? 21.664 -61.433 -11.582 1.00 55.53 99 GLY C O 1
ATOM 1285 N N . PHE B 2 100 ? 22.118 -62.488 -13.525 1.00 61.49 100 PHE C N 1
ATOM 1286 C CA . PHE B 2 100 ? 23.515 -62.711 -13.198 1.00 68.97 100 PHE C CA 1
ATOM 1287 C C . PHE B 2 100 ? 24.478 -61.780 -13.904 1.00 78.79 100 PHE C C 1
ATOM 1288 O O . PHE B 2 100 ? 25.604 -61.621 -13.426 1.00 87.56 100 PHE C O 1
ATOM 1296 N N . GLY B 2 101 ? 24.081 -61.186 -15.025 1.00 83.52 101 GLY C N 1
ATOM 1297 C CA . GLY B 2 101 ? 24.939 -60.261 -15.741 1.00 82.45 101 GLY C CA 1
ATOM 1298 C C . GLY B 2 101 ? 25.081 -58.909 -15.065 1.00 78.20 101 GLY C C 1
ATOM 1299 O O . GLY B 2 101 ? 25.693 -57.995 -15.614 1.00 81.21 101 GLY C O 1
ATOM 1300 N N . MET C 3 1 ? 35.841 -54.907 -5.403 1.00 90.72 1 MET D N 1
ATOM 1301 C CA . MET C 3 1 ? 34.918 -55.545 -4.474 1.00 85.18 1 MET D CA 1
ATOM 1302 C C . MET C 3 1 ? 35.220 -57.033 -4.290 1.00 72.95 1 MET D C 1
ATOM 1303 O O . MET C 3 1 ? 36.308 -57.407 -3.856 1.00 68.72 1 MET D O 1
ATOM 1308 N N . ALA C 3 2 ? 34.252 -57.875 -4.642 1.00 73.18 2 ALA D N 1
ATOM 1309 C CA . ALA C 3 2 ? 34.321 -59.297 -4.333 1.00 64.56 2 ALA D CA 1
ATOM 1310 C C . ALA C 3 2 ? 35.364 -60.017 -5.175 1.00 75.74 2 ALA D C 1
ATOM 1311 O O . ALA C 3 2 ? 35.527 -59.734 -6.364 1.00 83.25 2 ALA D O 1
ATOM 1313 N N . LYS C 3 3 ? 36.054 -60.977 -4.554 1.00 67.35 3 LYS D N 1
ATOM 1314 C CA . LYS C 3 3 ? 37.066 -61.769 -5.238 1.00 60.13 3 LYS D CA 1
ATOM 1315 C C . LYS C 3 3 ? 36.478 -62.895 -6.069 1.00 58.21 3 LYS D C 1
ATOM 1316 O O . LYS C 3 3 ? 37.220 -63.557 -6.798 1.00 63.74 3 LYS D O 1
ATOM 1322 N N . VAL C 3 4 ? 35.174 -63.117 -5.990 1.00 54.76 4 VAL D N 1
ATOM 1323 C CA . VAL C 3 4 ? 34.497 -64.187 -6.706 1.00 55.70 4 VAL D CA 1
ATOM 1324 C C . VAL C 3 4 ? 33.315 -63.561 -7.412 1.00 61.29 4 VAL D C 1
ATOM 1325 O O . VAL C 3 4 ? 32.733 -62.589 -6.929 1.00 70.89 4 VAL D O 1
ATOM 1329 N N . SER C 3 5 ? 32.954 -64.101 -8.562 1.00 42.97 5 SER D N 1
ATOM 1330 C CA . SER C 3 5 ? 31.810 -63.551 -9.268 1.00 51.10 5 SER D CA 1
ATOM 1331 C C . SER C 3 5 ? 31.050 -64.674 -9.931 1.00 50.93 5 SER D C 1
ATOM 1332 O O . SER C 3 5 ? 31.516 -65.228 -10.925 1.00 56.59 5 SER D O 1
ATOM 1335 N N . VAL C 3 6 ? 29.879 -64.997 -9.410 1.00 54.92 6 VAL D N 1
ATOM 1336 C CA . VAL C 3 6 ? 29.085 -66.001 -10.094 1.00 53.68 6 VAL D CA 1
ATOM 1337 C C . VAL C 3 6 ? 28.590 -65.434 -11.408 1.00 53.41 6 VAL D C 1
ATOM 1338 O O . VAL C 3 6 ? 27.819 -64.469 -11.442 1.00 49.56 6 VAL D O 1
ATOM 1342 N N . LEU C 3 7 ? 29.025 -66.052 -12.495 1.00 64.99 7 LEU D N 1
ATOM 1343 C CA . LEU C 3 7 ? 28.649 -65.592 -13.821 1.00 60.10 7 LEU D CA 1
ATOM 1344 C C . LEU C 3 7 ? 27.229 -66.004 -14.165 1.00 57.24 7 LEU D C 1
ATOM 1345 O O . LEU C 3 7 ? 26.462 -65.201 -14.698 1.00 56.15 7 LEU D O 1
ATOM 1350 N N . ASN C 3 8 ? 26.853 -67.231 -13.845 1.00 52.50 8 ASN D N 1
ATOM 1351 C CA . ASN C 3 8 ? 25.561 -67.695 -14.298 1.00 51.56 8 ASN D CA 1
ATOM 1352 C C . ASN C 3 8 ? 25.264 -69.024 -13.637 1.00 57.22 8 ASN D C 1
ATOM 1353 O O . ASN C 3 8 ? 26.178 -69.741 -13.231 1.00 65.75 8 ASN D O 1
ATOM 1358 N N . VAL C 3 9 ? 23.981 -69.338 -13.523 1.00 61.82 9 VAL D N 1
ATOM 1359 C CA . VAL C 3 9 ? 23.520 -70.632 -13.045 1.00 56.47 9 VAL D CA 1
ATOM 1360 C C . VAL C 3 9 ? 22.522 -71.141 -14.071 1.00 49.09 9 VAL D C 1
A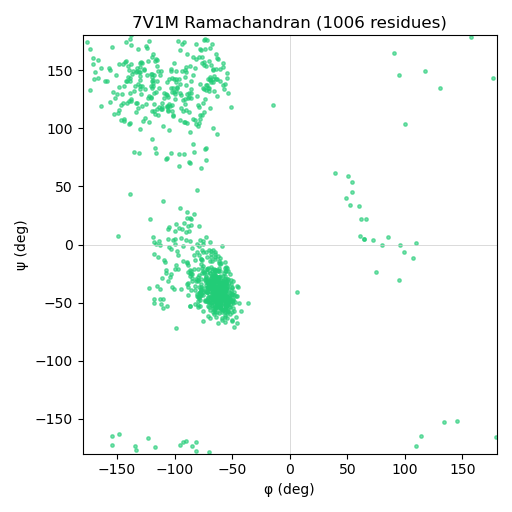TOM 1361 O O . VAL C 3 9 ? 21.962 -70.364 -14.844 1.00 55.13 9 VAL D O 1
ATOM 1365 N N . ALA C 3 10 ? 22.332 -72.451 -14.128 1.00 39.80 10 ALA D N 1
ATOM 1366 C CA . ALA C 3 10 ? 21.398 -73.009 -15.098 1.00 45.81 10 ALA D CA 1
ATOM 1367 C C . ALA C 3 10 ? 20.695 -74.220 -14.509 1.00 54.56 10 ALA D C 1
ATOM 1368 O O . ALA C 3 10 ? 21.353 -75.188 -14.114 1.00 76.04 10 ALA D O 1
ATOM 1370 N N . VAL C 3 11 ? 19.367 -74.174 -14.456 1.00 44.91 11 VAL D N 1
ATOM 1371 C CA . VAL C 3 11 ? 18.608 -75.294 -13.912 1.00 50.41 11 VAL D CA 1
ATOM 1372 C C . VAL C 3 11 ? 18.295 -76.269 -15.034 1.00 52.18 11 VAL D C 1
ATOM 1373 O O . VAL C 3 11 ? 17.764 -75.879 -16.079 1.00 57.79 11 VAL D O 1
ATOM 1377 N N . LEU C 3 12 ? 18.594 -77.543 -14.814 1.00 48.95 12 LEU D N 1
ATOM 1378 C CA . LEU C 3 12 ? 18.521 -78.527 -15.877 1.00 54.05 12 LEU D CA 1
ATOM 1379 C C . LEU C 3 12 ? 17.404 -79.525 -15.651 1.00 69.16 12 LEU D C 1
ATOM 1380 O O . LEU C 3 12 ? 17.084 -79.886 -14.515 1.00 63.66 12 LEU D O 1
ATOM 1385 N N . GLU C 3 13 ? 16.867 -79.997 -16.770 1.00 77.44 13 GLU D N 1
ATOM 1386 C CA . GLU C 3 13 ? 15.729 -80.900 -16.806 1.00 79.57 13 GLU D CA 1
ATOM 1387 C C . GLU C 3 13 ? 14.594 -80.352 -15.949 1.00 65.73 13 GLU D C 1
ATOM 1388 O O . GLU C 3 13 ? 14.131 -80.968 -14.988 1.00 65.76 13 GLU D O 1
ATOM 1394 N N . ASN C 3 14 ? 14.161 -79.165 -16.314 1.00 57.87 14 ASN D N 1
ATOM 1395 C CA . ASN C 3 14 ? 13.064 -78.540 -15.628 1.00 53.71 14 ASN D CA 1
ATOM 1396 C C . ASN C 3 14 ? 11.860 -78.541 -16.543 1.00 52.75 14 ASN D C 1
ATOM 1397 O O . ASN C 3 14 ? 11.983 -78.129 -17.703 1.00 56.34 14 ASN D O 1
ATOM 1402 N N . PRO C 3 15 ? 10.687 -78.981 -16.079 1.00 56.91 15 PRO D N 1
ATOM 1403 C CA . PRO C 3 15 ? 10.372 -79.478 -14.749 1.00 53.83 15 PRO D CA 1
ATOM 1404 C C . PRO C 3 15 ? 10.511 -80.970 -14.667 1.00 59.23 15 PRO D C 1
ATOM 1405 O O . PRO C 3 15 ? 11.003 -81.600 -15.592 1.00 65.82 15 PRO D O 1
ATOM 1409 N N . SER C 3 16 ? 10.060 -81.530 -13.568 1.00 57.28 16 SER D N 1
ATOM 1410 C CA . SER C 3 16 ? 10.381 -82.912 -13.264 1.00 66.87 16 SER D CA 1
ATOM 1411 C C . SER C 3 16 ? 9.607 -83.342 -12.027 1.00 72.59 16 SER D C 1
ATOM 1412 O O . SER C 3 16 ? 9.021 -82.496 -11.343 1.00 80.94 16 SER D O 1
ATOM 1415 N N . PRO C 3 17 ? 9.568 -84.629 -11.707 1.00 67.01 17 PRO D N 1
ATOM 1416 C CA . PRO C 3 17 ? 8.841 -85.050 -10.513 1.00 65.56 17 PRO D CA 1
ATOM 1417 C C . PRO C 3 17 ? 9.455 -84.477 -9.255 1.00 65.60 17 PRO D C 1
ATOM 1418 O O . PRO C 3 17 ? 10.616 -84.071 -9.209 1.00 69.21 17 PRO D O 1
ATOM 1422 N N . PHE C 3 18 ? 8.644 -84.476 -8.211 1.00 65.18 18 PHE D N 1
ATOM 1423 C CA . PHE C 3 18 ? 9.102 -83.960 -6.943 1.00 56.24 18 PHE D CA 1
ATOM 1424 C C . PHE C 3 18 ? 10.310 -84.734 -6.438 1.00 64.94 18 PHE D C 1
ATOM 1425 O O . PHE C 3 18 ? 11.184 -84.149 -5.794 1.00 76.27 18 PHE D O 1
ATOM 1433 N N . HIS C 3 19 ? 10.419 -86.020 -6.766 1.00 61.95 19 HIS D N 1
ATOM 1434 C CA . HIS C 3 19 ? 11.429 -86.876 -6.158 1.00 56.94 19 HIS D CA 1
ATOM 1435 C C . HIS C 3 19 ? 12.750 -86.901 -6.925 1.00 56.04 19 HIS D C 1
ATOM 1436 O O . HIS C 3 19 ? 13.676 -87.612 -6.519 1.00 52.41 19 HIS D O 1
ATOM 1443 N N . SER C 3 20 ? 12.880 -86.116 -7.968 1.00 58.19 20 SER D N 1
ATOM 1444 C CA . SER C 3 20 ? 14.106 -86.206 -8.745 1.00 62.11 20 SER D CA 1
ATOM 1445 C C . SER C 3 20 ? 15.160 -85.241 -8.220 1.00 63.04 20 SER D C 1
ATOM 1446 O O . SER C 3 20 ? 14.834 -84.147 -7.758 1.00 59.18 20 SER D O 1
ATOM 1449 N N . PRO C 3 21 ? 16.431 -85.600 -8.339 1.00 67.62 21 PRO D N 1
ATOM 1450 C CA . PRO C 3 21 ? 17.490 -84.722 -7.837 1.00 61.79 21 PRO D CA 1
ATOM 1451 C C . PRO C 3 21 ? 17.550 -83.415 -8.609 1.00 62.46 21 PRO D C 1
ATOM 1452 O O . PRO C 3 21 ? 17.277 -83.364 -9.810 1.00 60.84 21 PRO D O 1
ATOM 1456 N N . PHE C 3 22 ? 17.878 -82.348 -7.883 1.00 54.34 22 PHE D N 1
ATOM 1457 C CA . PHE C 3 22 ? 18.147 -81.051 -8.483 1.00 52.07 22 PHE D CA 1
ATOM 1458 C C . PHE C 3 22 ? 19.414 -81.110 -9.315 1.00 58.22 22 PHE D C 1
ATOM 1459 O O . PHE C 3 22 ? 20.328 -81.885 -9.033 1.00 70.86 22 PHE D O 1
ATOM 1467 N N . ARG C 3 23 ? 19.480 -80.271 -10.345 1.00 61.34 23 ARG D N 1
ATOM 1468 C CA . ARG C 3 23 ? 20.657 -80.217 -11.205 1.00 55.28 23 ARG D CA 1
ATOM 1469 C C . ARG C 3 23 ? 20.832 -78.787 -11.672 1.00 48.63 23 ARG D C 1
ATOM 1470 O O . ARG C 3 23 ? 20.053 -78.308 -12.502 1.00 48.33 23 ARG D O 1
ATOM 1478 N N . PHE C 3 24 ? 21.842 -78.113 -11.134 1.00 45.03 24 PHE D N 1
ATOM 1479 C CA . PHE C 3 24 ? 22.206 -76.771 -11.547 1.00 36.04 24 PHE D CA 1
ATOM 1480 C C . PHE C 3 24 ? 23.582 -76.783 -12.164 1.00 51.04 24 PHE D C 1
ATOM 1481 O O . PHE C 3 24 ? 24.491 -77.450 -11.664 1.00 56.83 24 PHE D O 1
ATOM 1489 N N . GLU C 3 25 ? 23.731 -75.998 -13.214 1.00 52.40 25 GLU D N 1
ATOM 1490 C CA . GLU C 3 25 ? 25.017 -75.729 -13.831 1.00 58.44 25 GLU D CA 1
ATOM 1491 C C . GLU C 3 25 ? 25.476 -74.358 -13.365 1.00 53.96 25 GLU D C 1
ATOM 1492 O O . GLU C 3 25 ? 24.878 -73.340 -13.724 1.00 56.33 25 GLU D O 1
ATOM 1498 N N . ILE C 3 26 ? 26.525 -74.334 -12.565 1.00 48.30 26 ILE D N 1
ATOM 1499 C CA . ILE C 3 26 ? 26.989 -73.127 -11.907 1.00 40.47 26 ILE D CA 1
ATOM 1500 C C . ILE C 3 26 ? 28.332 -72.754 -12.485 1.00 48.66 26 ILE D C 1
ATOM 1501 O O . ILE C 3 26 ? 29.135 -73.628 -12.819 1.00 58.37 26 ILE D O 1
ATOM 1506 N N . SER C 3 27 ? 28.593 -71.461 -12.573 1.00 55.05 27 SER D N 1
ATOM 1507 C CA . SER C 3 27 ? 29.837 -70.991 -13.158 1.00 52.96 27 SER D CA 1
ATOM 1508 C C . SER C 3 27 ? 30.237 -69.677 -12.513 1.00 54.70 27 SER D C 1
ATOM 1509 O O . SER C 3 27 ? 29.436 -68.742 -12.470 1.00 64.61 27 SER D O 1
ATOM 1512 N N . PHE C 3 28 ? 31.475 -69.584 -12.055 1.00 47.22 28 PHE D N 1
ATOM 1513 C CA . PHE C 3 28 ? 31.920 -68.404 -11.338 1.00 45.71 28 PHE D CA 1
ATOM 1514 C C . PHE C 3 28 ? 33.318 -68.033 -11.808 1.00 56.92 28 PHE D C 1
ATOM 1515 O O . PHE C 3 28 ? 33.916 -68.696 -12.659 1.00 66.08 28 PHE D O 1
ATOM 1523 N N . GLU C 3 29 ? 33.852 -66.968 -11.235 1.00 50.07 29 GLU D N 1
ATOM 1524 C CA . GLU C 3 29 ? 35.140 -66.468 -11.671 1.00 47.47 29 GLU D CA 1
ATOM 1525 C C . GLU C 3 29 ? 35.841 -65.846 -10.482 1.00 51.67 29 GLU D C 1
ATOM 1526 O O . GLU C 3 29 ? 35.354 -64.862 -9.918 1.00 57.78 29 GLU D O 1
ATOM 1532 N N . CYS C 3 30 ? 36.964 -66.427 -10.093 1.00 52.57 30 CYS D N 1
ATOM 1533 C CA . CYS C 3 30 ? 37.746 -65.915 -8.980 1.00 65.05 30 CYS D CA 1
ATOM 1534 C C . CYS C 3 30 ? 38.764 -64.911 -9.512 1.00 79.52 30 CYS D C 1
ATOM 1535 O O . CYS C 3 30 ? 39.649 -65.267 -10.299 1.00 85.41 30 CYS D O 1
ATOM 1538 N N . SER C 3 31 ? 38.619 -63.656 -9.089 1.00 73.15 31 SER D N 1
ATOM 1539 C CA . SER C 3 31 ? 39.531 -62.597 -9.493 1.00 83.07 31 SER D CA 1
ATOM 1540 C C . SER C 3 31 ? 40.966 -62.862 -9.051 1.00 94.60 31 SER D C 1
ATOM 1541 O O . SER C 3 31 ? 41.897 -62.305 -9.641 1.00 101.65 31 SER D O 1
ATOM 1544 N N . GLU C 3 32 ? 41.163 -63.719 -8.055 1.00 84.66 32 GLU D N 1
ATOM 1545 C CA . GLU C 3 32 ? 42.482 -64.028 -7.538 1.00 77.38 32 GLU D CA 1
ATOM 1546 C C . GLU C 3 32 ? 42.447 -65.474 -7.069 1.00 70.86 32 GLU D C 1
ATOM 1547 O O . GLU C 3 32 ? 41.379 -66.023 -6.788 1.00 77.96 32 GLU D O 1
ATOM 1553 N N . ALA C 3 33 ? 43.608 -66.112 -7.038 1.00 65.45 33 ALA D N 1
ATOM 1554 C CA . ALA C 3 33 ? 43.681 -67.369 -6.319 1.00 60.65 33 ALA D CA 1
ATOM 1555 C C . ALA C 3 33 ? 43.166 -67.162 -4.902 1.00 71.42 33 ALA D C 1
ATOM 1556 O O . ALA C 3 33 ? 43.536 -66.187 -4.226 1.00 69.54 33 ALA D O 1
ATOM 1558 N N . LEU C 3 34 ? 42.256 -68.047 -4.490 1.00 80.24 34 LEU D N 1
ATOM 1559 C CA . LEU C 3 34 ? 41.673 -68.001 -3.163 1.00 74.65 34 LEU D CA 1
ATOM 1560 C C . LEU C 3 34 ? 42.302 -69.050 -2.265 1.00 58.40 34 LEU D C 1
ATOM 1561 O O . LEU C 3 34 ? 42.418 -70.225 -2.648 1.00 53.34 34 LEU D O 1
ATOM 1566 N N . ALA C 3 35 ? 42.707 -68.597 -1.077 1.00 59.32 35 ALA D N 1
ATOM 1567 C CA . ALA C 3 35 ? 43.353 -69.441 -0.087 1.00 58.94 35 ALA D CA 1
ATOM 1568 C C . ALA C 3 35 ? 42.354 -70.285 0.695 1.00 63.23 35 ALA D C 1
ATOM 1569 O O . ALA C 3 35 ? 42.493 -71.515 0.788 1.00 69.49 35 ALA D O 1
ATOM 1571 N N . ASP C 3 36 ? 41.331 -69.638 1.248 1.00 63.81 36 ASP D N 1
ATOM 1572 C CA . ASP C 3 36 ? 40.350 -70.300 2.096 1.00 59.00 36 ASP D CA 1
ATOM 1573 C C . ASP C 3 36 ? 39.309 -71.015 1.239 1.00 62.60 36 ASP D C 1
ATOM 1574 O O . ASP C 3 36 ? 39.443 -71.158 0.023 1.00 59.45 36 ASP D O 1
ATOM 1579 N N . ASP C 3 37 ? 38.255 -71.485 1.874 1.00 68.31 37 ASP D N 1
ATOM 1580 C CA . ASP C 3 37 ? 37.396 -72.472 1.259 1.00 65.81 37 ASP D CA 1
ATOM 1581 C C . ASP C 3 37 ? 36.098 -71.838 0.801 1.00 54.13 37 ASP D C 1
ATOM 1582 O O . ASP C 3 37 ? 35.574 -70.925 1.446 1.00 50.61 37 ASP D O 1
ATOM 1587 N N . LEU C 3 38 ? 35.612 -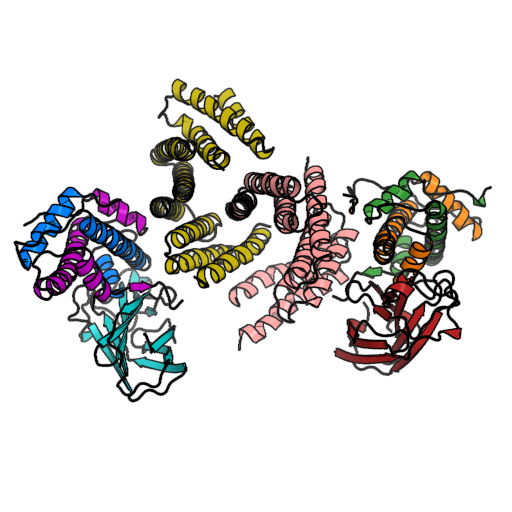72.293 -0.343 1.00 49.77 38 LEU D N 1
ATOM 1588 C CA . LEU C 3 38 ? 34.319 -71.877 -0.847 1.00 51.60 38 LEU D CA 1
ATOM 1589 C C . LEU C 3 38 ? 33.336 -72.995 -0.601 1.00 53.89 38 LEU D C 1
ATOM 1590 O O . LEU C 3 38 ? 33.657 -74.167 -0.830 1.00 64.32 38 LEU D O 1
ATOM 1595 N N . GLU C 3 39 ? 32.162 -72.643 -0.105 1.00 50.72 39 GLU D N 1
ATOM 1596 C CA . GLU C 3 39 ? 31.156 -73.639 0.186 1.00 48.54 39 GLU D CA 1
ATOM 1597 C C . GLU C 3 39 ? 29.864 -73.235 -0.477 1.00 57.16 39 GLU D C 1
ATOM 1598 O O . GLU C 3 39 ? 29.324 -72.162 -0.196 1.00 67.27 39 GLU D O 1
ATOM 1604 N N . TRP C 3 40 ? 29.390 -74.080 -1.365 1.00 56.23 40 TRP D N 1
ATOM 1605 C CA . TRP C 3 40 ? 28.135 -73.856 -2.042 1.00 53.61 40 TRP D CA 1
ATOM 1606 C C . TRP C 3 40 ? 27.079 -74.735 -1.417 1.00 51.81 40 TRP D C 1
ATOM 1607 O O . TRP C 3 40 ? 27.355 -75.876 -1.044 1.00 55.10 40 TRP D O 1
ATOM 1618 N N . LYS C 3 41 ? 25.876 -74.199 -1.320 1.00 49.47 41 LYS D N 1
ATOM 1619 C CA . LYS C 3 41 ? 24.770 -74.864 -0.668 1.00 46.39 41 LYS D CA 1
ATOM 1620 C C . LYS C 3 41 ? 23.547 -74.777 -1.543 1.00 45.29 41 LYS D C 1
ATOM 1621 O O . LYS C 3 41 ? 23.345 -73.803 -2.268 1.00 49.29 41 LYS D O 1
ATOM 1627 N N . ILE C 3 42 ? 22.718 -75.797 -1.435 1.00 42.83 42 ILE D N 1
ATOM 1628 C CA . ILE C 3 42 ? 21.362 -75.757 -1.948 1.00 45.63 42 ILE D CA 1
ATOM 1629 C C . ILE C 3 42 ? 20.431 -75.887 -0.773 1.00 49.09 42 ILE D C 1
ATOM 1630 O O . ILE C 3 42 ? 20.585 -76.795 0.053 1.00 59.50 42 ILE D O 1
ATOM 1635 N N . ILE C 3 43 ? 19.452 -75.004 -0.711 1.00 49.08 43 ILE D N 1
ATOM 1636 C CA . ILE C 3 43 ? 18.508 -74.979 0.384 1.00 47.91 43 ILE D CA 1
ATOM 1637 C C . ILE C 3 43 ? 17.108 -74.954 -0.190 1.00 49.19 43 ILE D C 1
ATOM 1638 O O . ILE C 3 43 ? 16.807 -74.160 -1.085 1.00 54.09 43 ILE D O 1
ATOM 1643 N N . TYR C 3 44 ? 16.278 -75.851 0.301 1.00 48.99 44 TYR D N 1
ATOM 1644 C CA . TYR C 3 44 ? 14.881 -75.935 -0.064 1.00 46.82 44 TYR D CA 1
ATOM 1645 C C . TYR C 3 44 ? 14.070 -75.375 1.092 1.00 57.31 44 TYR D C 1
ATOM 1646 O O . TYR C 3 44 ? 14.170 -75.878 2.212 1.00 71.91 44 TYR D O 1
ATOM 1655 N N . VAL C 3 45 ? 13.293 -74.328 0.831 1.00 54.57 45 VAL D N 1
ATOM 1656 C CA . VAL C 3 45 ? 12.445 -73.719 1.855 1.00 58.21 45 VAL D CA 1
ATOM 1657 C C . VAL C 3 45 ? 11.211 -74.593 2.046 1.00 65.61 45 VAL D C 1
ATOM 1658 O O . VAL C 3 45 ? 10.326 -74.615 1.187 1.00 71.05 45 VAL D O 1
ATOM 1662 N N . GLY C 3 46 ? 11.134 -75.300 3.175 1.00 61.18 46 GLY D N 1
ATOM 1663 C CA . GLY C 3 46 ? 10.051 -76.251 3.349 1.00 58.95 46 GLY D CA 1
ATOM 1664 C C . GLY C 3 46 ? 8.749 -75.577 3.720 1.00 57.60 46 GLY D C 1
ATOM 1665 O O . GLY C 3 46 ? 7.675 -75.951 3.230 1.00 50.05 46 GLY D O 1
ATOM 1666 N N . SER C 3 47 ? 8.822 -74.581 4.591 1.00 57.11 47 SER D N 1
ATOM 1667 C CA . SER C 3 47 ? 7.674 -73.757 4.908 1.00 51.23 47 SER D CA 1
ATOM 1668 C C . SER C 3 47 ? 8.058 -72.305 4.788 1.00 54.35 47 SER D C 1
ATOM 1669 O O . SER C 3 47 ? 9.122 -71.887 5.257 1.00 58.60 47 SER D O 1
ATOM 1672 N N . ALA C 3 48 ? 7.171 -71.544 4.173 1.00 60.71 48 ALA D N 1
ATOM 1673 C CA . ALA C 3 48 ? 7.323 -70.109 4.175 1.00 50.41 48 ALA D CA 1
ATOM 1674 C C . ALA C 3 48 ? 7.146 -69.543 5.565 1.00 55.74 48 ALA D C 1
ATOM 1675 O O . ALA C 3 48 ? 7.696 -68.485 5.875 1.00 70.27 48 ALA D O 1
ATOM 1677 N N . GLU C 3 49 ? 6.389 -70.217 6.416 1.00 48.92 49 GLU D N 1
ATOM 1678 C CA . GLU C 3 49 ? 6.072 -69.574 7.669 1.00 54.13 49 GLU D CA 1
ATOM 1679 C C . GLU C 3 49 ? 7.240 -69.607 8.621 1.00 59.36 49 GLU D C 1
ATOM 1680 O O . GLU C 3 49 ? 7.299 -68.772 9.525 1.00 71.87 49 GLU D O 1
ATOM 1686 N N . SER C 3 50 ? 8.188 -70.510 8.418 1.00 53.55 50 SER D N 1
ATOM 1687 C CA . SER C 3 50 ? 9.319 -70.566 9.324 1.00 54.05 50 SER D CA 1
ATOM 1688 C C . SER C 3 50 ? 10.546 -71.095 8.617 1.00 60.05 50 SER D C 1
ATOM 1689 O O . SER C 3 50 ? 10.521 -72.199 8.066 1.00 67.24 50 SER D O 1
ATOM 1692 N N . GLU C 3 51 ? 11.636 -70.331 8.685 1.00 54.94 51 GLU D N 1
ATOM 1693 C CA . GLU C 3 51 ? 12.892 -70.848 8.177 1.00 50.98 51 GLU D CA 1
ATOM 1694 C C . GLU C 3 51 ? 13.258 -72.170 8.840 1.00 64.25 51 GLU D C 1
ATOM 1695 O O . GLU C 3 51 ? 14.015 -72.941 8.251 1.00 73.82 51 GLU D O 1
ATOM 1701 N N . GLU C 3 52 ? 12.690 -72.480 10.020 1.00 64.47 52 GLU D N 1
ATOM 1702 C CA . GLU C 3 52 ? 12.931 -73.773 10.670 1.00 64.40 52 GLU D CA 1
ATOM 1703 C C . GLU C 3 52 ? 12.818 -74.927 9.681 1.00 54.82 52 GLU D C 1
ATOM 1704 O O . GLU C 3 52 ? 13.570 -75.902 9.765 1.00 56.35 52 GLU D O 1
ATOM 1710 N N . PHE C 3 53 ? 11.901 -74.821 8.719 1.00 58.90 53 PHE D N 1
ATOM 1711 C CA . PHE C 3 53 ? 11.690 -75.870 7.737 1.00 57.63 53 PHE D CA 1
ATOM 1712 C C . PHE C 3 53 ? 12.560 -75.700 6.523 1.00 51.12 53 PHE D C 1
ATOM 1713 O O . PHE C 3 53 ? 12.227 -76.205 5.448 1.00 49.48 53 PHE D O 1
ATOM 1721 N N . ASP C 3 54 ? 13.661 -74.986 6.671 1.00 48.35 54 ASP D N 1
ATOM 1722 C CA . ASP C 3 54 ? 14.707 -75.049 5.679 1.00 41.67 54 ASP D CA 1
ATOM 1723 C C . ASP C 3 54 ? 15.360 -76.420 5.725 1.00 51.61 54 ASP D C 1
ATOM 1724 O O . ASP C 3 54 ? 15.545 -77.008 6.796 1.00 59.20 54 ASP D O 1
ATOM 1729 N N . GLN C 3 55 ? 15.692 -76.927 4.541 1.00 38.54 55 GLN D N 1
ATOM 1730 C CA . GLN C 3 55 ? 16.302 -78.235 4.349 1.00 33.57 55 GLN D CA 1
ATOM 1731 C C . GLN C 3 55 ? 17.509 -78.043 3.451 1.00 51.55 55 GLN D C 1
ATOM 1732 O O . GLN C 3 55 ? 17.362 -77.996 2.229 1.00 55.56 55 GLN D O 1
ATOM 1738 N N . ILE C 3 56 ? 18.693 -77.983 4.059 1.00 56.78 56 ILE D N 1
ATOM 1739 C CA . ILE C 3 56 ? 19.962 -77.899 3.339 1.00 53.53 56 ILE D CA 1
ATOM 1740 C C . ILE C 3 56 ? 20.189 -79.196 2.575 1.00 49.85 56 ILE D C 1
ATOM 1741 O O . ILE C 3 56 ? 20.658 -80.189 3.142 1.00 52.75 56 ILE D O 1
ATOM 1746 N N . LEU C 3 57 ? 19.908 -79.177 1.269 1.00 47.25 57 LEU D N 1
ATOM 1747 C CA . LEU C 3 57 ? 19.938 -80.405 0.484 1.00 52.52 57 LEU D CA 1
ATOM 1748 C C . LEU C 3 57 ? 21.361 -80.915 0.274 1.00 62.73 57 LEU D C 1
ATOM 1749 O O . LEU C 3 57 ? 21.698 -82.020 0.712 1.00 78.21 57 LEU D O 1
ATOM 1754 N N . ASP C 3 58 ? 22.218 -80.142 -0.384 1.00 45.30 58 ASP D N 1
ATOM 1755 C CA . ASP C 3 58 ? 23.600 -80.584 -0.517 1.00 56.21 58 ASP D CA 1
ATOM 1756 C C . ASP C 3 58 ? 24.518 -79.400 -0.279 1.00 60.69 58 ASP D C 1
ATOM 1757 O O . ASP C 3 58 ? 24.081 -78.254 -0.142 1.00 61.82 58 ASP D O 1
ATOM 1762 N N . SER C 3 59 ? 25.804 -79.706 -0.197 1.00 60.25 59 SER D N 1
ATOM 1763 C CA . SER C 3 59 ? 26.825 -78.700 0.025 1.00 56.82 59 SER D CA 1
ATOM 1764 C C . SER C 3 59 ? 28.151 -79.283 -0.416 1.00 55.51 59 SER D C 1
ATOM 1765 O O . SER C 3 59 ? 28.409 -80.469 -0.202 1.00 58.25 59 SER D O 1
ATOM 1768 N N . VAL C 3 60 ? 28.975 -78.459 -1.051 1.00 61.36 60 VAL D N 1
ATOM 1769 C CA . VAL C 3 60 ? 30.301 -78.878 -1.465 1.00 61.54 60 VAL D CA 1
ATOM 1770 C C . VAL C 3 60 ? 31.293 -77.859 -0.949 1.00 61.48 60 VAL D C 1
ATOM 1771 O O . VAL C 3 60 ? 31.037 -76.649 -1.001 1.00 54.10 60 VAL D O 1
ATOM 1775 N N . LEU C 3 61 ? 32.401 -78.351 -0.413 1.00 52.89 61 LEU D N 1
ATOM 1776 C CA . LEU C 3 61 ? 33.399 -77.510 0.209 1.00 55.36 61 LEU D CA 1
ATOM 1777 C C . LEU C 3 61 ? 34.661 -77.628 -0.609 1.00 58.04 61 LEU D C 1
ATOM 1778 O O . LEU C 3 61 ? 35.236 -78.718 -0.710 1.00 65.65 61 LEU D O 1
ATOM 1783 N N . VAL C 3 62 ? 35.076 -76.514 -1.195 1.00 58.86 62 VAL D N 1
ATOM 1784 C CA . VAL C 3 62 ? 36.206 -76.467 -2.111 1.00 57.63 62 VAL D CA 1
ATOM 1785 C C . VAL C 3 62 ? 37.237 -75.510 -1.548 1.00 59.91 62 VAL D C 1
ATOM 1786 O O . VAL C 3 62 ? 36.897 -74.423 -1.077 1.00 66.08 62 VAL D O 1
ATOM 1790 N N . GLY C 3 63 ? 38.486 -75.899 -1.605 1.00 56.11 63 GLY D N 1
ATOM 1791 C CA . GLY C 3 63 ? 39.517 -74.992 -1.195 1.00 56.39 63 GLY D CA 1
ATOM 1792 C C . GLY C 3 63 ? 40.875 -75.638 -1.246 1.00 64.47 63 GLY D C 1
ATOM 1793 O O . GLY C 3 63 ? 41.043 -76.824 -0.961 1.00 71.78 63 GLY D O 1
ATOM 1794 N N . PRO C 3 64 ? 41.884 -74.869 -1.631 1.00 72.91 64 PRO D N 1
ATOM 1795 C CA . PRO C 3 64 ? 41.881 -73.506 -2.143 1.00 60.39 64 PRO D CA 1
ATOM 1796 C C . PRO C 3 64 ? 41.398 -73.505 -3.545 1.00 54.40 64 PRO D C 1
ATOM 1797 O O . PRO C 3 64 ? 41.475 -74.498 -4.255 1.00 51.93 64 PRO D O 1
ATOM 1801 N N . VAL C 3 65 ? 40.901 -72.356 -3.951 1.00 58.11 65 VAL D N 1
ATOM 1802 C CA . VAL C 3 65 ? 40.292 -72.186 -5.257 1.00 67.13 65 VAL D CA 1
ATOM 1803 C C . VAL C 3 65 ? 41.224 -71.334 -6.098 1.00 69.56 65 VAL D C 1
ATOM 1804 O O . VAL C 3 65 ? 41.597 -70.236 -5.668 1.00 76.14 65 VAL D O 1
ATOM 1808 N N . PRO C 3 66 ? 41.613 -71.787 -7.278 1.00 62.87 66 PRO D N 1
ATOM 1809 C CA . PRO C 3 66 ? 42.466 -70.967 -8.135 1.00 65.16 66 PRO D CA 1
ATOM 1810 C C . PRO C 3 66 ? 41.704 -69.749 -8.619 1.00 59.67 66 PRO D C 1
ATOM 1811 O O . PRO C 3 66 ? 40.502 -69.597 -8.406 1.00 63.60 66 PRO D O 1
ATOM 1815 N N . ALA C 3 67 ? 42.429 -68.861 -9.270 1.00 59.87 67 ALA D N 1
ATOM 1816 C CA . ALA C 3 67 ? 41.731 -67.769 -9.909 1.00 65.18 67 ALA D CA 1
ATOM 1817 C C . ALA C 3 67 ? 41.226 -68.210 -11.278 1.00 69.94 67 ALA D C 1
ATOM 1818 O O . ALA C 3 67 ? 41.672 -69.214 -11.835 1.00 80.33 67 ALA D O 1
ATOM 1820 N N . GLY C 3 68 ? 40.268 -67.470 -11.806 1.00 62.40 68 GLY D N 1
ATOM 1821 C CA . GLY C 3 68 ? 39.822 -67.682 -13.168 1.00 64.28 68 GLY D CA 1
ATOM 1822 C C . GLY C 3 68 ? 38.427 -68.272 -13.242 1.00 65.85 68 GLY D C 1
ATOM 1823 O O . GLY C 3 68 ? 37.715 -68.406 -12.244 1.00 67.76 68 GLY D O 1
ATOM 1824 N N . ARG C 3 69 ? 38.036 -68.616 -14.466 1.00 66.49 69 ARG D N 1
ATOM 1825 C CA . ARG C 3 69 ? 36.695 -69.134 -14.686 1.00 64.91 69 ARG D CA 1
ATOM 1826 C C . ARG C 3 69 ? 36.599 -70.538 -14.129 1.00 53.89 69 ARG D C 1
ATOM 1827 O O . ARG C 3 69 ? 37.516 -71.349 -14.273 1.00 64.81 69 ARG D O 1
ATOM 1835 N N . HIS C 3 70 ? 35.505 -70.816 -13.472 1.00 46.40 70 HIS D N 1
ATOM 1836 C CA . HIS C 3 70 ? 35.236 -72.162 -13.043 1.00 52.74 70 HIS D CA 1
ATOM 1837 C C . HIS C 3 70 ? 33.801 -72.470 -13.408 1.00 54.51 70 HIS D C 1
ATOM 1838 O O . HIS C 3 70 ? 32.957 -71.575 -13.442 1.00 53.59 70 HIS D O 1
ATOM 1845 N N . MET C 3 71 ? 33.534 -73.730 -13.719 1.00 49.42 71 MET D N 1
ATOM 1846 C CA . MET C 3 71 ? 32.153 -74.167 -13.815 1.00 50.91 71 MET D CA 1
ATOM 1847 C C . MET C 3 71 ? 32.052 -75.582 -13.290 1.00 66.79 71 MET D C 1
ATOM 1848 O O . MET C 3 71 ? 32.905 -76.424 -13.595 1.00 76.18 71 MET D O 1
ATOM 1853 N N . PHE C 3 72 ? 31.012 -75.832 -12.499 1.00 64.89 72 PHE D N 1
ATOM 1854 C CA . PHE C 3 72 ? 30.666 -77.179 -12.094 1.00 51.72 72 PHE D CA 1
ATOM 1855 C C . PHE C 3 72 ? 29.153 -77.334 -12.142 1.00 56.56 72 PHE D C 1
ATOM 1856 O O . PHE C 3 72 ? 28.411 -76.401 -12.464 1.00 54.46 72 PHE D O 1
ATOM 1864 N N . VAL C 3 73 ? 28.694 -78.545 -11.861 1.00 57.82 73 VAL D N 1
ATOM 1865 C CA . VAL C 3 73 ? 27.273 -78.833 -11.830 1.00 58.54 73 VAL D CA 1
ATOM 1866 C C . VAL C 3 73 ? 26.942 -79.429 -10.485 1.00 58.78 73 VAL D C 1
ATOM 1867 O O . VAL C 3 73 ? 27.485 -80.475 -10.101 1.00 51.21 73 VAL D O 1
ATOM 1871 N N . PHE C 3 74 ? 26.047 -78.760 -9.780 1.00 59.10 74 PHE D N 1
ATOM 1872 C CA . PHE C 3 74 ? 25.637 -79.175 -8.460 1.00 53.34 74 PHE D CA 1
ATOM 1873 C C . PHE C 3 74 ? 24.374 -80.015 -8.608 1.00 57.44 74 PHE D C 1
ATOM 1874 O O . PHE C 3 74 ? 23.364 -79.540 -9.145 1.00 51.71 74 PHE D O 1
ATOM 1882 N N . GLN C 3 75 ? 24.465 -81.286 -8.208 1.00 57.56 75 GLN D N 1
ATOM 1883 C CA . GLN C 3 75 ? 23.312 -82.162 -8.087 1.00 64.30 75 GLN D CA 1
ATOM 1884 C C . GLN C 3 75 ? 23.076 -82.520 -6.631 1.00 57.65 75 GLN D C 1
ATOM 1885 O O . GLN C 3 75 ? 24.013 -82.890 -5.911 1.00 50.57 75 GLN D O 1
ATOM 1891 N N . ALA C 3 76 ? 21.809 -82.432 -6.231 1.00 52.56 76 ALA D N 1
ATOM 1892 C CA . ALA C 3 76 ? 21.370 -82.668 -4.876 1.00 50.64 76 ALA D CA 1
ATOM 1893 C C . ALA C 3 76 ? 20.039 -83.394 -4.919 1.00 57.91 76 ALA D C 1
ATOM 1894 O O . ALA C 3 76 ? 19.190 -83.099 -5.763 1.00 53.64 76 ALA D O 1
ATOM 1896 N N . ASP C 3 77 ? 19.871 -84.349 -4.009 1.00 60.68 77 ASP D N 1
ATOM 1897 C CA . ASP C 3 77 ? 18.673 -85.162 -3.994 1.00 64.42 77 ASP D CA 1
ATOM 1898 C C . ASP C 3 77 ? 17.451 -84.306 -3.689 1.00 73.92 77 ASP D C 1
ATOM 1899 O O . ASP C 3 77 ? 17.552 -83.174 -3.211 1.00 67.45 77 ASP D O 1
ATOM 1904 N N . ALA C 3 78 ? 16.282 -84.868 -3.975 1.00 71.56 78 ALA D N 1
ATOM 1905 C CA . ALA C 3 78 ? 15.042 -84.176 -3.691 1.00 63.56 78 ALA D CA 1
ATOM 1906 C C . ALA C 3 78 ? 14.866 -83.973 -2.188 1.00 60.54 78 ALA D C 1
ATOM 1907 O O . ALA C 3 78 ? 15.369 -84.756 -1.378 1.00 63.39 78 ALA D O 1
ATOM 1909 N N . PRO C 3 79 ? 14.161 -82.918 -1.800 1.00 58.36 79 PRO D N 1
ATOM 1910 C CA . PRO C 3 79 ? 13.910 -82.656 -0.387 1.00 43.61 79 PRO D CA 1
ATOM 1911 C C . PRO C 3 79 ? 12.992 -83.688 0.238 1.00 52.60 79 PRO D C 1
ATOM 1912 O O . PRO C 3 79 ? 12.241 -84.395 -0.439 1.00 61.43 79 PRO D O 1
ATOM 1916 N N . ASN C 3 80 ? 13.132 -83.832 1.544 1.00 48.73 80 ASN D N 1
ATOM 1917 C CA . ASN C 3 80 ? 12.455 -84.912 2.286 1.00 43.15 80 ASN D CA 1
ATOM 1918 C C . ASN C 3 80 ? 10.988 -84.608 2.445 1.00 53.93 80 ASN D C 1
ATOM 1919 O O . ASN C 3 80 ? 10.666 -83.709 3.141 1.00 64.20 80 ASN D O 1
ATOM 1924 N N . PRO C 3 81 ? 10.153 -85.400 1.825 1.00 55.78 81 PRO D N 1
ATOM 1925 C CA . PRO C 3 81 ? 8.713 -85.227 2.001 1.00 48.34 81 PRO D CA 1
ATOM 1926 C C . PRO C 3 81 ? 8.270 -85.439 3.423 1.00 38.80 81 PRO D C 1
ATOM 1927 O O . PRO C 3 81 ? 7.213 -84.939 3.811 1.00 43.37 81 PRO D O 1
ATOM 1931 N N . SER C 3 82 ? 9.039 -86.145 4.229 1.00 39.48 82 SER D N 1
ATOM 1932 C CA . SER C 3 82 ? 8.561 -86.308 5.579 1.00 49.56 82 SER D CA 1
ATOM 1933 C C . SER C 3 82 ? 8.774 -85.071 6.421 1.00 59.55 82 SER D C 1
ATOM 1934 O O . SER C 3 82 ? 8.196 -84.980 7.502 1.00 77.32 82 SER D O 1
ATOM 1937 N N . LEU C 3 83 ? 9.562 -84.111 5.969 1.00 53.21 83 LEU D N 1
ATOM 1938 C CA . LEU C 3 83 ? 9.824 -82.947 6.798 1.00 49.56 83 LEU D CA 1
ATOM 1939 C C . LEU C 3 83 ? 9.042 -81.724 6.361 1.00 50.20 83 LEU D C 1
ATOM 1940 O O . LEU C 3 83 ? 9.119 -80.676 7.000 1.00 46.25 83 LEU D O 1
ATOM 1945 N N . ILE C 3 84 ? 8.299 -81.823 5.276 1.00 46.46 84 ILE D N 1
ATOM 1946 C CA . ILE C 3 84 ? 7.558 -80.689 4.729 1.00 47.28 84 ILE D CA 1
ATOM 1947 C C . ILE C 3 84 ? 6.201 -80.638 5.404 1.00 54.45 84 ILE D C 1
ATOM 1948 O O . ILE C 3 84 ? 5.522 -81.661 5.467 1.00 55.85 84 ILE D O 1
ATOM 1953 N N . PRO C 3 85 ? 5.763 -79.490 5.913 1.00 55.62 85 PRO D N 1
ATOM 1954 C CA . PRO C 3 85 ? 4.369 -79.312 6.346 1.00 42.35 85 PRO D CA 1
ATOM 1955 C C . PRO C 3 85 ? 3.406 -79.396 5.168 1.00 55.70 85 PRO D C 1
ATOM 1956 O O . PRO C 3 85 ? 3.605 -78.743 4.139 1.00 63.95 85 PRO D O 1
ATOM 1960 N N . GLU C 3 86 ? 2.342 -80.183 5.335 1.00 48.90 86 GLU D N 1
ATOM 1961 C CA . GLU C 3 86 ? 1.525 -80.547 4.183 1.00 53.34 86 GLU D CA 1
ATOM 1962 C C . GLU C 3 86 ? 0.769 -79.364 3.577 1.00 64.99 86 GLU D C 1
ATOM 1963 O O . GLU C 3 86 ? 0.398 -79.416 2.395 1.00 74.55 86 GLU D O 1
ATOM 1969 N N . THR C 3 87 ? 0.536 -78.304 4.352 1.00 61.12 87 THR D N 1
ATOM 1970 C CA . THR C 3 87 ? 0.043 -77.052 3.785 1.00 52.35 87 THR D CA 1
ATOM 1971 C C . THR C 3 87 ? 0.970 -76.567 2.691 1.00 56.78 87 THR D C 1
ATOM 1972 O O . THR C 3 87 ? 0.558 -76.314 1.553 1.00 61.59 87 THR D O 1
ATOM 1976 N N . ASP C 3 88 ? 2.240 -76.444 3.026 1.00 50.49 88 ASP D N 1
ATOM 1977 C CA . ASP C 3 88 ? 3.206 -75.884 2.114 1.00 47.80 88 ASP D CA 1
ATOM 1978 C C . ASP C 3 88 ? 3.596 -76.858 1.030 1.00 54.64 88 ASP D C 1
ATOM 1979 O O . ASP C 3 88 ? 4.356 -76.487 0.128 1.00 65.59 88 ASP D O 1
ATOM 1984 N N . ALA C 3 89 ? 3.104 -78.090 1.108 1.00 48.48 89 ALA D N 1
ATOM 1985 C CA . ALA C 3 89 ? 3.628 -79.133 0.245 1.00 51.12 89 ALA D CA 1
ATOM 1986 C C . ALA C 3 89 ? 3.264 -78.868 -1.197 1.00 48.97 89 ALA D C 1
ATOM 1987 O O . ALA C 3 89 ? 4.112 -78.958 -2.087 1.00 51.58 89 ALA D O 1
ATOM 1989 N N . VAL C 3 90 ? 1.994 -78.646 -1.482 1.00 46.72 90 VAL D N 1
ATOM 1990 C CA . VAL C 3 90 ? 1.679 -78.345 -2.903 1.00 60.49 90 VAL D CA 1
ATOM 1991 C C . VAL C 3 90 ? 1.334 -76.865 -3.034 1.00 71.88 90 VAL D C 1
ATOM 1992 O O . VAL C 3 90 ? 0.514 -76.370 -2.278 1.00 80.97 90 VAL D O 1
ATOM 1996 N N . GLY C 3 91 ? 1.986 -76.214 -3.986 1.00 56.32 91 GLY D N 1
ATOM 1997 C CA . GLY C 3 91 ? 1.941 -74.787 -4.152 1.00 56.61 91 GLY D CA 1
ATOM 1998 C C . GLY C 3 91 ? 3.251 -74.231 -4.646 1.00 60.10 91 GLY D C 1
ATOM 1999 O O . GLY C 3 91 ? 4.006 -74.909 -5.352 1.00 63.68 91 GLY D O 1
ATOM 2000 N N . VAL C 3 92 ? 3.504 -72.979 -4.281 1.00 60.38 92 VAL D N 1
ATOM 2001 C CA . VAL C 3 92 ? 4.692 -72.246 -4.682 1.00 58.54 92 VAL D CA 1
ATOM 2002 C C . VAL C 3 92 ? 5.599 -72.142 -3.472 1.00 64.05 92 VAL D C 1
ATOM 2003 O O . VAL C 3 92 ? 5.130 -71.962 -2.343 1.00 75.30 92 VAL D O 1
ATOM 2007 N N . THR C 3 93 ? 6.893 -72.293 -3.703 1.00 61.53 93 THR D N 1
ATOM 2008 C CA . THR C 3 93 ? 7.871 -72.199 -2.645 1.00 59.69 93 THR D CA 1
ATOM 2009 C C . THR C 3 93 ? 9.136 -71.640 -3.269 1.00 58.56 93 THR D C 1
ATOM 2010 O O . THR C 3 93 ? 9.112 -71.056 -4.353 1.00 57.56 93 THR D O 1
ATOM 2014 N N . VAL C 3 94 ? 10.248 -71.796 -2.580 1.00 53.05 94 VAL D N 1
ATOM 2015 C CA . VAL C 3 94 ? 11.501 -71.208 -3.011 1.00 44.80 94 VAL D CA 1
ATOM 2016 C C . VAL C 3 94 ? 12.594 -72.251 -2.853 1.00 45.27 94 VAL D C 1
ATOM 2017 O O . VAL C 3 94 ? 12.474 -73.170 -2.041 1.00 45.52 94 VAL D O 1
ATOM 2021 N N . VAL C 3 95 ? 13.593 -72.179 -3.707 1.00 41.68 95 VAL D N 1
ATOM 2022 C CA . VAL C 3 95 ? 14.823 -72.927 -3.534 1.00 41.86 95 VAL D CA 1
ATOM 2023 C C . VAL C 3 95 ? 15.971 -71.933 -3.597 1.00 46.53 95 VAL D C 1
ATOM 2024 O O . VAL C 3 95 ? 15.857 -70.878 -4.221 1.00 56.62 95 VAL D O 1
ATOM 2028 N N . LEU C 3 96 ? 17.064 -72.238 -2.916 1.00 43.69 96 LEU D N 1
ATOM 2029 C CA . LEU C 3 96 ? 18.145 -71.275 -2.797 1.00 46.31 96 LEU D CA 1
ATOM 2030 C C . LEU C 3 96 ? 19.482 -71.927 -3.089 1.00 48.30 96 LEU D C 1
ATOM 2031 O O . LEU C 3 96 ? 19.663 -73.128 -2.883 1.00 54.67 96 LEU D O 1
ATOM 2036 N N . ILE C 3 97 ? 20.417 -71.113 -3.573 1.00 43.86 97 ILE D N 1
ATOM 2037 C CA . ILE C 3 97 ? 21.815 -71.499 -3.702 1.00 43.92 97 ILE D CA 1
ATOM 2038 C C . ILE C 3 97 ? 22.653 -70.407 -3.080 1.00 46.78 97 ILE D C 1
ATOM 2039 O O . ILE C 3 97 ? 22.402 -69.219 -3.309 1.00 51.75 97 ILE D O 1
ATOM 2044 N N . THR C 3 98 ? 23.610 -70.796 -2.265 1.00 47.26 98 THR D N 1
ATOM 2045 C CA . THR C 3 98 ? 24.414 -69.822 -1.556 1.00 52.23 98 THR D CA 1
ATOM 2046 C C . THR C 3 98 ? 25.853 -70.250 -1.556 1.00 61.21 98 THR D C 1
ATOM 2047 O O . THR C 3 98 ? 26.162 -71.427 -1.357 1.00 77.02 98 THR D O 1
ATOM 2051 N N . CYS C 3 99 ? 26.727 -69.279 -1.658 1.00 57.29 99 CYS D N 1
ATOM 2052 C CA . CYS C 3 99 ? 28.123 -69.585 -1.496 1.00 50.28 99 CYS D CA 1
ATOM 2053 C C . CYS C 3 99 ? 28.688 -68.824 -0.315 1.00 52.79 99 CYS D C 1
ATOM 2054 O O . CYS C 3 99 ? 28.100 -67.866 0.193 1.00 47.35 99 CYS D O 1
ATOM 2057 N N . THR C 3 100 ? 29.845 -69.283 0.122 1.00 50.94 100 THR D N 1
ATOM 2058 C CA . THR C 3 100 ? 30.350 -68.892 1.423 1.00 51.91 100 THR D CA 1
ATOM 2059 C C . THR C 3 100 ? 31.866 -68.895 1.361 1.00 61.45 100 THR D C 1
ATOM 2060 O O . THR C 3 100 ? 32.475 -69.955 1.209 1.00 77.03 100 THR D O 1
ATOM 2064 N N . TYR C 3 101 ? 32.474 -67.723 1.470 1.00 56.39 101 TYR D N 1
ATOM 2065 C CA . TYR C 3 101 ? 33.929 -67.629 1.469 1.00 60.05 101 TYR D CA 1
ATOM 2066 C C . TYR C 3 101 ? 34.394 -67.715 2.909 1.00 69.46 101 TYR D C 1
ATOM 2067 O O . TYR C 3 101 ? 34.253 -66.758 3.673 1.00 78.41 101 TYR D O 1
ATOM 2076 N N . HIS C 3 102 ? 34.946 -68.865 3.278 1.00 64.49 102 HIS D N 1
ATOM 2077 C CA . HIS C 3 102 ? 35.386 -69.114 4.638 1.00 61.89 102 HIS D CA 1
ATOM 2078 C C . HIS C 3 102 ? 34.387 -68.517 5.631 1.00 60.61 102 HIS D C 1
ATOM 2079 O O . HIS C 3 102 ? 34.670 -67.599 6.396 1.00 68.44 102 HIS D O 1
ATOM 2086 N N . GLY C 3 103 ? 33.168 -69.028 5.553 1.00 59.90 103 GLY D N 1
ATOM 2087 C CA . GLY C 3 103 ? 32.234 -68.901 6.647 1.00 63.36 103 GLY D CA 1
ATOM 2088 C C . GLY C 3 103 ? 31.253 -67.757 6.560 1.00 68.60 103 GLY D C 1
ATOM 2089 O O . GLY C 3 103 ? 30.401 -67.631 7.451 1.00 65.76 103 GLY D O 1
ATOM 2090 N N . GLN C 3 104 ? 31.311 -66.941 5.510 1.00 66.59 104 GLN D N 1
ATOM 2091 C CA . GLN C 3 104 ? 30.416 -65.803 5.378 1.00 62.21 104 GLN D CA 1
ATOM 2092 C C . GLN C 3 104 ? 29.688 -65.860 4.054 1.00 62.32 104 GLN D C 1
ATOM 2093 O O . GLN C 3 104 ? 30.302 -66.116 3.010 1.00 59.31 104 GLN D O 1
ATOM 2099 N N . GLU C 3 105 ? 28.377 -65.634 4.111 1.00 55.69 105 GLU D N 1
ATOM 2100 C CA . GLU C 3 105 ? 27.560 -65.637 2.909 1.00 51.83 105 GLU D CA 1
ATOM 2101 C C . GLU C 3 105 ? 27.798 -64.367 2.131 1.00 56.22 105 GLU D C 1
ATOM 2102 O O . GLU C 3 105 ? 27.624 -63.269 2.658 1.00 63.69 105 GLU D O 1
ATOM 2108 N N . PHE C 3 106 ? 28.225 -64.499 0.904 1.00 53.73 106 PHE D N 1
ATOM 2109 C CA . PHE C 3 106 ? 28.441 -63.340 0.066 1.00 44.27 106 PHE D CA 1
ATOM 2110 C C . PHE C 3 106 ? 27.551 -63.347 -1.151 1.00 52.26 106 PHE D C 1
ATOM 2111 O O . PHE C 3 106 ? 27.656 -62.442 -1.990 1.00 61.26 106 PHE D O 1
ATOM 2119 N N . ILE C 3 107 ? 26.687 -64.353 -1.274 1.00 50.45 107 ILE D N 1
ATOM 2120 C CA . ILE C 3 107 ? 25.773 -64.421 -2.397 1.00 43.57 107 ILE D CA 1
ATOM 2121 C C . ILE C 3 107 ? 24.693 -65.443 -2.140 1.00 50.29 107 ILE D C 1
ATOM 2122 O O . ILE C 3 107 ? 24.952 -66.503 -1.587 1.00 56.49 107 ILE D O 1
ATOM 2127 N N . ARG C 3 108 ? 23.483 -65.137 -2.597 1.00 47.83 108 ARG D N 1
ATOM 2128 C CA . ARG C 3 108 ? 22.331 -66.010 -2.418 1.00 37.47 108 ARG D CA 1
ATOM 2129 C C . ARG C 3 108 ? 21.473 -65.910 -3.666 1.00 42.74 108 ARG D C 1
ATOM 2130 O O . ARG C 3 108 ? 20.853 -64.870 -3.913 1.00 55.47 108 ARG D O 1
ATOM 2138 N N . VAL C 3 109 ? 21.490 -66.944 -4.488 1.00 46.15 109 VAL D N 1
ATOM 2139 C CA . VAL C 3 109 ? 20.569 -66.921 -5.655 1.00 48.69 109 VAL D CA 1
ATOM 2140 C C . VAL C 3 109 ? 19.353 -67.757 -5.300 1.00 50.54 109 VAL D C 1
ATOM 2141 O O . VAL C 3 109 ? 19.520 -68.752 -4.692 1.00 57.45 109 VAL D O 1
ATOM 2145 N N . GLY C 3 110 ? 18.184 -67.326 -5.735 1.00 47.40 110 GLY D N 1
ATOM 2146 C CA . GLY C 3 110 ? 16.902 -67.864 -5.330 1.00 38.16 110 GLY D CA 1
ATOM 2147 C C . GLY C 3 110 ? 15.939 -67.975 -6.489 1.00 39.96 110 GLY D C 1
ATOM 2148 O O . GLY C 3 110 ? 15.985 -67.201 -7.441 1.00 51.34 110 GLY D O 1
ATOM 2149 N N . TYR C 3 111 ? 15.054 -68.954 -6.382 1.00 41.79 111 TYR D N 1
ATOM 2150 C CA . TYR C 3 111 ? 14.084 -69.303 -7.408 1.00 34.69 111 TYR D CA 1
ATOM 2151 C C . TYR C 3 111 ? 12.752 -69.616 -6.778 1.00 34.48 111 TYR D C 1
ATOM 2152 O O . TYR C 3 111 ? 12.679 -70.329 -5.781 1.00 48.49 111 TYR D O 1
ATOM 2161 N N . TYR C 3 112 ? 11.695 -69.183 -7.412 1.00 32.89 112 TYR D N 1
ATOM 2162 C CA . TYR C 3 112 ? 10.423 -69.727 -7.008 1.00 38.82 112 TYR D CA 1
ATOM 2163 C C . TYR C 3 112 ? 10.310 -71.133 -7.575 1.00 47.83 112 TYR D C 1
ATOM 2164 O O . TYR C 3 112 ? 11.036 -71.513 -8.499 1.00 60.77 112 TYR D O 1
ATOM 2173 N N . VAL C 3 113 ? 9.480 -71.949 -6.945 1.00 46.94 113 VAL D N 1
ATOM 2174 C CA . VAL C 3 113 ? 9.279 -73.307 -7.416 1.00 42.29 113 VAL D CA 1
ATOM 2175 C C . VAL C 3 113 ? 7.810 -73.637 -7.306 1.00 48.56 113 VAL D C 1
ATOM 2176 O O . VAL C 3 113 ? 7.225 -73.521 -6.221 1.00 51.12 113 VAL D O 1
ATOM 2180 N N . ASN C 3 114 ? 7.210 -74.027 -8.422 1.00 50.01 114 ASN D N 1
ATOM 2181 C CA . ASN C 3 114 ? 5.794 -74.357 -8.460 1.00 55.69 114 ASN D CA 1
ATOM 2182 C C . ASN C 3 114 ? 5.645 -75.866 -8.552 1.00 49.28 114 ASN D C 1
ATOM 2183 O O . ASN C 3 114 ? 6.056 -76.487 -9.539 1.00 49.47 114 ASN D O 1
ATOM 2188 N N . ASN C 3 115 ? 5.074 -76.451 -7.508 1.00 51.09 115 ASN D N 1
ATOM 2189 C CA . ASN C 3 115 ? 4.779 -77.879 -7.469 1.00 57.00 115 ASN D CA 1
ATOM 2190 C C . ASN C 3 115 ? 3.283 -78.035 -7.733 1.00 58.01 115 ASN D C 1
ATOM 2191 O O . ASN C 3 115 ? 2.452 -77.537 -6.962 1.00 55.60 115 ASN D O 1
ATOM 2196 N N . GLU C 3 116 ? 2.948 -78.670 -8.854 1.00 58.06 116 GLU D N 1
ATOM 2197 C CA . GLU C 3 116 ? 1.574 -78.838 -9.278 1.00 62.04 116 GLU D CA 1
ATOM 2198 C C . GLU C 3 116 ? 1.274 -80.313 -9.456 1.00 64.02 116 GLU D C 1
ATOM 2199 O O . GLU C 3 116 ? 2.168 -81.133 -9.671 1.00 68.75 116 GLU D O 1
ATOM 2205 N N . TYR C 3 117 ? -0.007 -80.634 -9.381 1.00 55.47 117 TYR D N 1
ATOM 2206 C CA . TYR C 3 117 ? -0.483 -81.872 -9.953 1.00 55.64 117 TYR D CA 1
ATOM 2207 C C . TYR C 3 117 ? -0.765 -81.706 -11.428 1.00 65.42 117 TYR D C 1
ATOM 2208 O O . TYR C 3 117 ? -1.247 -80.666 -11.888 1.00 70.17 117 TYR D O 1
ATOM 2217 N N . LEU C 3 118 ? -0.511 -82.771 -12.164 1.00 70.10 118 LEU D N 1
ATOM 2218 C CA . LEU C 3 118 ? -0.833 -82.783 -13.573 1.00 78.00 118 LEU D CA 1
ATOM 2219 C C . LEU C 3 118 ? -1.972 -83.723 -13.908 1.00 79.97 118 LEU D C 1
ATOM 2220 O O . LEU C 3 118 ? -2.692 -83.474 -14.879 1.00 87.56 118 LEU D O 1
ATOM 2225 N N . ASN C 3 119 ? -2.148 -84.783 -13.141 1.00 81.45 119 ASN D N 1
ATOM 2226 C CA . ASN C 3 119 ? -3.364 -85.547 -13.244 1.00 77.12 119 ASN D CA 1
ATOM 2227 C C . ASN C 3 119 ? -4.518 -84.569 -13.125 1.00 79.75 119 ASN D C 1
ATOM 2228 O O . ASN C 3 119 ? -4.606 -83.841 -12.127 1.00 81.83 119 ASN D O 1
ATOM 2233 N N . PRO C 3 120 ? -5.350 -84.459 -14.146 1.00 82.96 120 PRO D N 1
ATOM 2234 C CA . PRO C 3 120 ? -6.361 -83.395 -14.181 1.00 85.90 120 PRO D CA 1
ATOM 2235 C C . PRO C 3 120 ? -7.276 -83.375 -12.980 1.00 85.02 120 PRO D C 1
ATOM 2236 O O . PRO C 3 120 ? -7.745 -82.301 -12.580 1.00 79.85 120 PRO D O 1
ATOM 2240 N N . GLU C 3 121 ? -7.592 -84.535 -12.414 1.00 86.68 121 GLU D N 1
ATOM 2241 C CA . GLU C 3 121 ? -8.504 -84.486 -11.287 1.00 91.36 121 GLU D CA 1
ATOM 2242 C C . GLU C 3 121 ? -7.785 -84.118 -10.002 1.00 89.85 121 GLU D C 1
ATOM 2243 O O . GLU C 3 121 ? -8.368 -83.465 -9.127 1.00 91.36 121 GLU D O 1
ATOM 2249 N N . LEU C 3 122 ? -6.517 -84.503 -9.885 1.00 90.00 122 LEU D N 1
ATOM 2250 C CA . LEU C 3 122 ? -5.780 -84.191 -8.670 1.00 77.58 122 LEU D CA 1
ATOM 2251 C C . LEU C 3 122 ? -5.534 -82.707 -8.536 1.00 71.55 122 LEU D C 1
ATOM 2252 O O . LEU C 3 122 ? -5.535 -82.180 -7.429 1.00 76.47 122 LEU D O 1
ATOM 2257 N N . ARG C 3 123 ? -5.318 -82.010 -9.638 1.00 70.85 123 ARG D N 1
ATOM 2258 C CA . ARG C 3 123 ? -5.344 -80.567 -9.530 1.00 66.37 123 ARG D CA 1
ATOM 2259 C C . ARG C 3 123 ? -6.760 -80.095 -9.239 1.00 70.51 123 ARG D C 1
ATOM 2260 O O . ARG C 3 123 ? -6.948 -79.150 -8.466 1.00 75.25 123 ARG D O 1
ATOM 2268 N N . GLU C 3 124 ? -7.772 -80.758 -9.818 1.00 71.90 124 GLU D N 1
ATOM 2269 C CA . GLU C 3 124 ? -9.160 -80.364 -9.579 1.00 86.88 124 GLU D CA 1
ATOM 2270 C C . GLU C 3 124 ? -9.546 -80.540 -8.116 1.00 97.71 124 GLU D C 1
ATOM 2271 O O . GLU C 3 124 ? -10.143 -79.647 -7.507 1.00 103.62 124 GLU D O 1
ATOM 2277 N N . ASN C 3 125 ? -9.258 -81.707 -7.546 1.00 97.22 125 ASN D N 1
ATOM 2278 C CA . ASN C 3 125 ? -9.561 -81.979 -6.143 1.00 95.95 125 ASN D CA 1
ATOM 2279 C C . ASN C 3 125 ? -8.380 -82.751 -5.582 1.00 87.07 125 ASN D C 1
ATOM 2280 O O . ASN C 3 125 ? -8.209 -83.949 -5.867 1.00 78.38 125 ASN D O 1
ATOM 2285 N N . PRO C 3 126 ? -7.531 -82.087 -4.810 1.00 86.88 126 PRO D N 1
ATOM 2286 C CA . PRO C 3 126 ? -6.310 -82.697 -4.365 1.00 75.97 126 PRO D CA 1
ATOM 2287 C C . PRO C 3 126 ? -6.557 -83.571 -3.155 1.00 68.80 126 PRO D C 1
ATOM 2288 O O . PRO C 3 126 ? -7.497 -83.344 -2.379 1.00 66.07 126 PRO D O 1
ATOM 2292 N N . PRO C 3 127 ? -5.741 -84.595 -2.985 1.00 60.80 127 PRO D N 1
ATOM 2293 C CA . PRO C 3 127 ? -5.848 -85.438 -1.802 1.00 63.48 127 PRO D CA 1
ATOM 2294 C C . PRO C 3 127 ? -5.341 -84.704 -0.583 1.00 59.86 127 PRO D C 1
ATOM 2295 O O . PRO C 3 127 ? -4.499 -83.807 -0.673 1.00 66.44 127 PRO D O 1
ATOM 2299 N N . MET C 3 128 ? -5.860 -85.111 0.571 1.00 50.83 128 MET D N 1
ATOM 2300 C CA . MET C 3 128 ? -5.553 -84.410 1.812 1.00 43.66 128 MET D CA 1
ATOM 2301 C C . MET C 3 128 ? -4.077 -84.470 2.129 1.00 46.94 128 MET D C 1
ATOM 2302 O O . MET C 3 128 ? -3.438 -83.443 2.370 1.00 59.30 128 MET D O 1
ATOM 2307 N N . LYS C 3 129 ? -3.540 -85.620 2.145 1.00 53.81 129 LYS D N 1
ATOM 2308 C CA . LYS C 3 129 ? -2.081 -85.809 2.195 1.00 53.59 129 LYS D CA 1
ATOM 2309 C C . LYS C 3 129 ? -1.521 -85.764 0.783 1.00 58.72 129 LYS D C 1
ATOM 2310 O O . LYS C 3 129 ? -2.075 -86.415 -0.117 1.00 62.85 129 LYS D O 1
ATOM 2316 N N . PRO C 3 130 ? -0.431 -85.032 0.563 1.00 58.80 130 PRO D N 1
ATOM 2317 C CA . PRO C 3 130 ? 0.057 -84.794 -0.808 1.00 57.05 130 PRO D CA 1
ATOM 2318 C C . PRO C 3 130 ? 0.739 -86.017 -1.415 1.00 56.94 130 PRO D C 1
ATOM 2319 O O . PRO C 3 130 ? 1.591 -86.647 -0.785 1.00 76.47 130 PRO D O 1
ATOM 2323 N N . ASP C 3 131 ? 0.398 -86.331 -2.661 1.00 48.08 131 ASP D N 1
ATOM 2324 C CA . ASP C 3 131 ? 1.047 -87.456 -3.335 1.00 55.02 131 ASP D CA 1
ATOM 2325 C C . ASP C 3 131 ? 2.311 -86.948 -3.985 1.00 59.87 131 ASP D C 1
ATOM 2326 O O . ASP C 3 131 ? 2.293 -86.450 -5.112 1.00 71.10 131 ASP D O 1
ATOM 2331 N N . PHE C 3 132 ? 3.426 -87.115 -3.306 1.00 54.77 132 PHE D N 1
ATOM 2332 C CA . PHE C 3 132 ? 4.610 -86.461 -3.822 1.00 59.65 132 PHE D CA 1
ATOM 2333 C C . PHE C 3 132 ? 5.080 -87.086 -5.121 1.00 63.78 132 PHE D C 1
ATOM 2334 O O . PHE C 3 132 ? 5.577 -86.378 -6.000 1.00 66.62 132 PHE D O 1
ATOM 2342 N N . SER C 3 133 ? 4.910 -88.396 -5.276 1.00 62.95 133 SER D N 1
ATOM 2343 C CA . SER C 3 133 ? 5.291 -89.033 -6.528 1.00 65.55 133 SER D CA 1
ATOM 2344 C C . SER C 3 133 ? 4.531 -88.436 -7.684 1.00 72.26 133 SER D C 1
ATOM 2345 O O . SER C 3 133 ? 5.048 -88.349 -8.803 1.00 85.50 133 SER D O 1
ATOM 2348 N N . GLN C 3 134 ? 3.303 -88.031 -7.435 1.00 61.03 134 GLN D N 1
ATOM 2349 C CA . GLN C 3 134 ? 2.477 -87.459 -8.468 1.00 64.96 134 GLN D CA 1
ATOM 2350 C C . GLN C 3 134 ? 2.621 -85.951 -8.555 1.00 62.36 134 GLN D C 1
ATOM 2351 O O . GLN C 3 134 ? 1.890 -85.321 -9.320 1.00 67.61 134 GLN D O 1
ATOM 2357 N N . LEU C 3 135 ? 3.604 -85.394 -7.866 1.00 66.75 135 LEU D N 1
ATOM 2358 C CA . LEU C 3 135 ? 3.799 -83.931 -7.936 1.00 61.16 135 LEU D CA 1
ATOM 2359 C C . LEU C 3 135 ? 4.909 -83.613 -8.928 1.00 68.41 135 LEU D C 1
ATOM 2360 O O . LEU C 3 135 ? 5.800 -84.405 -9.072 1.00 80.15 135 LEU D O 1
ATOM 2365 N N . GLN C 3 136 ? 4.835 -82.465 -9.581 1.00 56.23 136 GLN D N 1
ATOM 2366 C CA . GLN C 3 136 ? 5.880 -82.005 -10.488 1.00 59.13 136 GLN D CA 1
ATOM 2367 C C . GLN C 3 136 ? 6.474 -80.674 -10.047 1.00 61.26 136 GLN D C 1
ATOM 2368 O O . GLN C 3 136 ? 5.744 -79.724 -9.744 1.00 63.38 136 GLN D O 1
ATOM 2374 N N . ARG C 3 137 ? 7.799 -80.601 -10.085 1.00 59.18 137 ARG D N 1
ATOM 2375 C CA . ARG C 3 137 ? 8.556 -79.448 -9.637 1.00 56.69 137 ARG D CA 1
ATOM 2376 C C . ARG C 3 137 ? 8.995 -78.631 -10.836 1.00 51.14 137 ARG D C 1
ATOM 2377 O O . ARG C 3 137 ? 9.879 -79.039 -11.592 1.00 50.85 137 ARG D O 1
ATOM 2385 N N . ASN C 3 138 ? 8.417 -77.468 -10.972 1.00 53.90 138 ASN D N 1
ATOM 2386 C CA . ASN C 3 138 ? 8.786 -76.544 -12.020 1.00 59.14 138 ASN D CA 1
ATOM 2387 C C . ASN C 3 138 ? 9.495 -75.371 -11.359 1.00 58.50 138 ASN D C 1
ATOM 2388 O O . ASN C 3 138 ? 8.859 -74.518 -10.736 1.00 59.82 138 ASN D O 1
ATOM 2393 N N . ILE C 3 139 ? 10.820 -75.357 -11.457 1.00 53.63 139 ILE D N 1
ATOM 2394 C CA . ILE C 3 139 ? 11.571 -74.200 -11.013 1.00 46.04 139 ILE D CA 1
ATOM 2395 C C . ILE C 3 139 ? 11.408 -73.085 -12.025 1.00 56.23 139 ILE D C 1
ATOM 2396 O O . ILE C 3 139 ? 11.150 -73.327 -13.209 1.00 62.98 139 ILE D O 1
ATOM 2401 N N . LEU C 3 140 ? 11.570 -71.849 -11.562 1.00 54.98 140 LEU D N 1
ATOM 2402 C CA . LEU C 3 140 ? 11.398 -70.664 -12.401 1.00 51.23 140 LEU D CA 1
ATOM 2403 C C . LEU C 3 140 ? 12.727 -70.169 -12.961 1.00 59.96 140 LEU D C 1
ATOM 2404 O O . LEU C 3 140 ? 13.259 -69.139 -12.543 1.00 61.09 140 LEU D O 1
ATOM 2409 N N . ALA C 3 141 ? 13.215 -70.858 -13.991 1.00 59.28 141 ALA D N 1
ATOM 2410 C CA . ALA C 3 141 ? 14.424 -70.423 -14.676 1.00 52.61 141 ALA D CA 1
ATOM 2411 C C . ALA C 3 141 ? 14.302 -69.008 -15.219 1.00 52.61 141 ALA D C 1
ATOM 2412 O O . ALA C 3 141 ? 15.312 -68.326 -15.403 1.00 54.02 141 ALA D O 1
ATOM 2414 N N . SER C 3 142 ? 13.082 -68.548 -15.477 1.00 55.36 142 SER D N 1
ATOM 2415 C CA . SER C 3 142 ? 12.893 -67.243 -16.097 1.00 57.22 142 SER D CA 1
ATOM 2416 C C . SER C 3 142 ? 13.343 -66.113 -15.191 1.00 62.07 142 SER D C 1
ATOM 2417 O O . SER C 3 142 ? 13.823 -65.082 -15.678 1.00 70.12 142 SER D O 1
ATOM 2420 N N . ASN C 3 143 ? 13.210 -66.299 -13.880 1.00 61.09 143 ASN D N 1
ATOM 2421 C CA . ASN C 3 143 ? 13.276 -65.218 -12.898 1.00 66.97 143 ASN D CA 1
ATOM 2422 C C . ASN C 3 143 ? 14.137 -65.630 -11.721 1.00 62.96 143 ASN D C 1
ATOM 2423 O O . ASN C 3 143 ? 13.627 -66.011 -10.656 1.00 66.67 143 ASN D O 1
ATOM 2428 N N . PRO C 3 144 ? 15.446 -65.560 -11.875 1.00 56.82 144 PRO D N 1
ATOM 2429 C CA . PRO C 3 144 ? 16.345 -65.734 -10.739 1.00 48.36 144 PRO D CA 1
ATOM 2430 C C . PRO C 3 144 ? 16.459 -64.438 -9.955 1.00 49.35 144 PRO D C 1
ATOM 2431 O O . PRO C 3 144 ? 16.159 -63.353 -10.450 1.00 52.17 144 PRO D O 1
ATOM 2435 N N . ARG C 3 145 ? 16.877 -64.569 -8.705 1.00 44.67 145 ARG D N 1
ATOM 2436 C CA . ARG C 3 145 ? 17.085 -63.410 -7.847 1.00 47.89 145 ARG D CA 1
ATOM 2437 C C . ARG C 3 145 ? 18.420 -63.571 -7.155 1.00 52.23 145 ARG D C 1
ATOM 2438 O O . ARG C 3 145 ? 18.621 -64.536 -6.413 1.00 61.96 145 ARG D O 1
ATOM 2446 N N . VAL C 3 146 ? 19.366 -62.707 -7.468 1.00 40.61 146 VAL D N 1
ATOM 2447 C CA . VAL C 3 146 ? 20.664 -62.908 -6.791 1.00 40.98 146 VAL D CA 1
ATOM 2448 C C . VAL C 3 146 ? 20.953 -61.762 -5.854 1.00 47.81 146 VAL D C 1
ATOM 2449 O O . VAL C 3 146 ? 21.092 -60.665 -6.272 1.00 45.16 146 VAL D O 1
ATOM 2453 N N . THR C 3 147 ? 21.060 -62.129 -4.601 1.00 48.18 147 THR D N 1
ATOM 2454 C CA . THR C 3 147 ? 21.332 -61.245 -3.476 1.00 41.61 147 THR D CA 1
ATOM 2455 C C . THR C 3 147 ? 22.776 -61.459 -3.038 1.00 45.42 147 THR D C 1
ATOM 2456 O O . THR C 3 147 ? 23.147 -62.559 -2.619 1.00 54.45 147 THR D O 1
ATOM 2460 N N . ARG C 3 148 ? 23.597 -60.417 -3.182 1.00 42.95 148 ARG D N 1
ATOM 2461 C CA . ARG C 3 148 ? 25.017 -60.464 -2.847 1.00 42.25 148 ARG D CA 1
ATOM 2462 C C . ARG C 3 148 ? 25.275 -59.603 -1.619 1.00 52.87 148 ARG D C 1
ATOM 2463 O O . ARG C 3 148 ? 24.991 -58.402 -1.633 1.00 65.74 148 ARG D O 1
ATOM 2471 N N . PHE C 3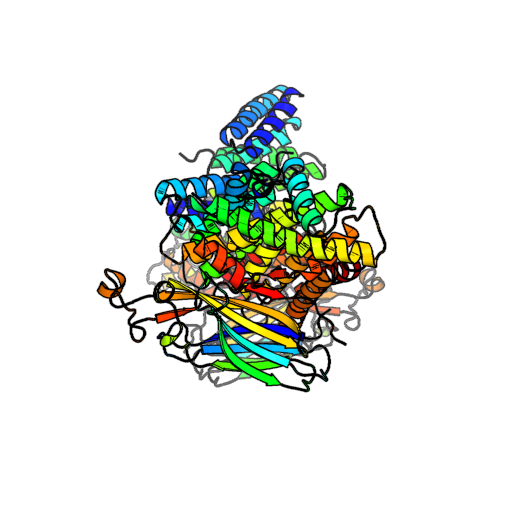 149 ? 25.819 -60.212 -0.571 1.00 52.53 149 PHE D N 1
ATOM 2472 C CA . PHE C 3 149 ? 26.232 -59.508 0.631 1.00 54.01 149 PHE D CA 1
ATOM 2473 C C . PHE C 3 149 ? 27.726 -59.276 0.569 1.00 60.80 149 PHE D C 1
ATOM 2474 O O . PHE C 3 149 ? 28.477 -60.151 0.136 1.00 68.37 149 PHE D O 1
ATOM 2482 N N . HIS C 3 150 ? 28.159 -58.105 0.999 1.00 60.23 150 HIS D N 1
ATOM 2483 C CA . HIS C 3 150 ? 29.573 -57.823 0.931 1.00 72.21 150 HIS D CA 1
ATOM 2484 C C . HIS C 3 150 ? 30.213 -58.277 2.220 1.00 58.99 150 HIS D C 1
ATOM 2485 O O . HIS C 3 150 ? 29.647 -58.130 3.310 1.00 61.57 150 HIS D O 1
ATOM 2492 N N . ILE C 3 151 ? 31.358 -58.910 2.071 1.00 52.26 151 ILE D N 1
ATOM 2493 C CA . ILE C 3 151 ? 32.002 -59.597 3.145 1.00 50.90 151 ILE D CA 1
ATOM 2494 C C . ILE C 3 151 ? 33.467 -59.202 3.128 1.00 57.40 151 ILE D C 1
ATOM 2495 O O . ILE C 3 151 ? 33.897 -58.378 2.324 1.00 63.24 151 ILE D O 1
ATOM 2500 N N . ASN C 3 152 ? 34.231 -59.797 4.026 1.00 55.91 152 ASN D N 1
ATOM 2501 C CA . ASN C 3 152 ? 35.666 -59.610 4.038 1.00 59.50 152 ASN D CA 1
ATOM 2502 C C . ASN C 3 152 ? 36.307 -60.633 3.116 1.00 66.94 152 ASN D C 1
ATOM 2503 O O . ASN C 3 152 ? 36.078 -61.837 3.261 1.00 75.47 152 ASN D O 1
ATOM 2508 N N . TRP C 3 153 ? 37.128 -60.165 2.188 1.00 63.29 153 TRP D N 1
ATOM 2509 C CA . TRP C 3 153 ? 37.761 -61.071 1.246 1.00 64.50 153 TRP D CA 1
ATOM 2510 C C . TRP C 3 153 ? 39.233 -61.306 1.535 1.00 65.97 153 TRP D C 1
ATOM 2511 O O . TRP C 3 153 ? 39.901 -62.011 0.769 1.00 65.51 153 TRP D O 1
ATOM 2522 N N . ASP C 3 154 ? 39.750 -60.771 2.628 1.00 64.78 154 ASP D N 1
ATOM 2523 C CA . ASP C 3 154 ? 41.153 -60.952 2.928 1.00 72.17 154 ASP D CA 1
ATOM 2524 C C . ASP C 3 154 ? 41.370 -62.402 3.319 1.00 70.98 154 ASP D C 1
ATOM 2525 O O . ASP C 3 154 ? 40.412 -63.176 3.354 1.00 73.59 154 ASP D O 1
ATOM 2530 N N . LEU D 1 60 ? 4.667 -40.729 -67.367 1.00 71.22 60 LEU A N 1
ATOM 2531 C CA . LEU D 1 60 ? 5.912 -41.155 -68.012 1.00 72.40 60 LEU A CA 1
ATOM 2532 C C . LEU D 1 60 ? 6.697 -39.982 -68.593 1.00 80.79 60 LEU A C 1
ATOM 2533 O O . LEU D 1 60 ? 6.176 -39.229 -69.416 1.00 92.14 60 LEU A O 1
ATOM 2538 N N . LEU D 1 61 ? 7.922 -39.812 -68.083 1.00 78.63 61 LEU A N 1
ATOM 2539 C CA . LEU D 1 61 ? 8.834 -38.708 -68.484 1.00 63.09 61 LEU A CA 1
ATOM 2540 C C . LEU D 1 61 ? 8.858 -38.586 -70.010 1.00 62.18 61 LEU A C 1
ATOM 2541 O O . LEU D 1 61 ? 8.419 -37.538 -70.524 1.00 63.72 61 LEU A O 1
ATOM 2545 N N . ILE D 1 62 ? 9.411 -39.593 -70.686 1.00 58.97 62 ILE A N 1
ATOM 2546 C CA . ILE D 1 62 ? 9.504 -39.496 -72.168 1.00 63.52 62 ILE A CA 1
ATOM 2547 C C . ILE D 1 62 ? 8.082 -39.440 -72.726 1.00 68.75 62 ILE A C 1
ATOM 2548 O O . ILE D 1 62 ? 7.264 -40.315 -72.380 1.00 77.64 62 ILE A O 1
ATOM 2553 N N . ARG D 1 63 ? 7.824 -38.434 -73.561 1.00 72.29 63 ARG A N 1
ATOM 2554 C CA . ARG D 1 63 ? 6.548 -38.282 -74.245 1.00 66.11 63 ARG A CA 1
ATOM 2555 C C . ARG D 1 63 ? 6.398 -39.367 -75.304 1.00 68.37 63 ARG A C 1
ATOM 2556 O O . ARG D 1 63 ? 7.281 -40.200 -75.505 1.00 78.23 63 ARG A O 1
ATOM 2564 N N . LYS D 1 64 ? 5.286 -39.327 -76.029 1.00 65.35 64 LYS A N 1
ATOM 2565 C CA . LYS D 1 64 ? 4.813 -40.485 -76.777 1.00 67.32 64 LYS A CA 1
ATOM 2566 C C . LYS D 1 64 ? 4.887 -40.344 -78.289 1.00 64.87 64 LYS A C 1
ATOM 2567 O O . LYS D 1 64 ? 5.382 -41.246 -78.961 1.00 63.61 64 LYS A O 1
ATOM 2573 N N . LEU D 1 65 ? 4.350 -39.265 -78.858 1.00 66.21 65 LEU A N 1
ATOM 2574 C CA . LEU D 1 65 ? 4.171 -39.234 -80.309 1.00 61.93 65 LEU A CA 1
ATOM 2575 C C . LEU D 1 65 ? 5.475 -39.092 -81.068 1.00 68.88 65 LEU A C 1
ATOM 2576 O O . LEU D 1 65 ? 5.675 -39.833 -82.047 1.00 75.41 65 LEU A O 1
ATOM 2581 N N . PRO D 1 66 ? 6.381 -38.171 -80.714 1.00 63.75 66 PRO A N 1
ATOM 2582 C CA . PRO D 1 66 ? 7.657 -38.090 -81.447 1.00 65.98 66 PRO A CA 1
ATOM 2583 C C . PRO D 1 66 ? 8.493 -39.334 -81.279 1.00 69.48 66 PRO A C 1
ATOM 2584 O O . PRO D 1 66 ? 9.148 -39.788 -82.225 1.00 60.28 66 PRO A O 1
ATOM 2588 N N . PHE D 1 67 ? 8.456 -39.920 -80.087 1.00 75.49 67 PHE A N 1
ATOM 2589 C CA . PHE D 1 67 ? 9.049 -41.231 -79.891 1.00 75.64 67 PHE A CA 1
ATOM 2590 C C . PHE D 1 67 ? 8.499 -42.224 -80.911 1.00 73.02 67 PHE A C 1
ATOM 2591 O O . PHE D 1 67 ? 9.266 -42.882 -81.627 1.00 69.65 67 PHE A O 1
ATOM 2599 N N . GLN D 1 68 ? 7.168 -42.264 -81.017 1.00 84.24 68 GLN A N 1
ATOM 2600 C CA . GLN D 1 68 ? 6.462 -43.169 -81.964 1.00 77.19 68 GLN A CA 1
ATOM 2601 C C . GLN D 1 68 ? 7.066 -43.044 -83.369 1.00 74.33 68 GLN A C 1
ATOM 2602 O O . GLN D 1 68 ? 7.269 -44.094 -84.010 1.00 72.52 68 GLN A O 1
ATOM 2608 N N . ARG D 1 69 ? 7.328 -41.807 -83.804 1.00 72.36 69 ARG A N 1
ATOM 2609 C CA . ARG D 1 69 ? 7.886 -41.524 -85.154 1.00 70.53 69 ARG A CA 1
ATOM 2610 C C . ARG D 1 69 ? 9.307 -42.084 -85.272 1.00 62.18 69 ARG A C 1
ATOM 2611 O O . ARG D 1 69 ? 9.622 -42.654 -86.335 1.00 58.92 69 ARG A O 1
ATOM 2619 N N . LEU D 1 70 ? 10.131 -41.929 -84.229 1.00 67.61 70 LEU A N 1
ATOM 2620 C CA . LEU D 1 70 ? 11.524 -42.429 -84.308 1.00 61.92 70 LEU A CA 1
ATOM 2621 C C . LEU D 1 70 ? 11.519 -43.947 -84.361 1.00 56.17 70 LEU A C 1
ATOM 2622 O O . LEU D 1 70 ? 12.096 -44.518 -85.249 1.00 55.73 70 LEU A O 1
ATOM 2627 N N . VAL D 1 71 ? 10.800 -44.569 -83.461 1.00 56.06 71 VAL A N 1
ATOM 2628 C CA . VAL D 1 71 ? 10.696 -46.016 -83.555 1.00 67.47 71 VAL A CA 1
ATOM 2629 C C . VAL D 1 71 ? 10.236 -46.436 -84.945 1.00 77.77 71 VAL A C 1
ATOM 2630 O O . VAL D 1 71 ? 10.816 -47.341 -85.556 1.00 79.58 71 VAL A O 1
ATOM 2634 N N . ARG D 1 72 ? 9.200 -45.782 -85.476 1.00 72.60 72 ARG A N 1
ATOM 2635 C CA . ARG D 1 72 ? 8.694 -46.193 -86.779 1.00 67.99 72 ARG A CA 1
ATOM 2636 C C . ARG D 1 72 ? 9.750 -46.032 -87.850 1.00 82.47 72 ARG A C 1
ATOM 2637 O O . ARG D 1 72 ? 9.900 -46.903 -88.715 1.00 82.23 72 ARG A O 1
ATOM 2645 N N . GLU D 1 73 ? 10.498 -44.930 -87.804 1.00 80.14 73 GLU A N 1
ATOM 2646 C CA . GLU D 1 73 ? 11.579 -44.763 -88.763 1.00 77.92 73 GLU A CA 1
ATOM 2647 C C . GLU D 1 73 ? 12.648 -45.820 -88.551 1.00 74.85 73 GLU A C 1
ATOM 2648 O O . GLU D 1 73 ? 13.228 -46.329 -89.516 1.00 78.21 73 GLU A O 1
ATOM 2650 N N . ILE D 1 74 ? 12.909 -46.188 -87.296 1.00 84.12 74 ILE A N 1
ATOM 2651 C CA . ILE D 1 74 ? 13.887 -47.242 -87.072 1.00 84.59 74 ILE A CA 1
ATOM 2652 C C . ILE D 1 74 ? 13.358 -48.562 -87.595 1.00 89.67 74 ILE A C 1
ATOM 2653 O O . ILE D 1 74 ? 14.111 -49.349 -88.181 1.00 94.76 74 ILE A O 1
ATOM 2658 N N . ALA D 1 75 ? 12.055 -48.808 -87.440 1.00 88.42 75 ALA A N 1
ATOM 2659 C CA . ALA D 1 75 ? 11.458 -50.003 -88.021 1.00 87.10 75 ALA A CA 1
ATOM 2660 C C . ALA D 1 75 ? 11.720 -50.077 -89.516 1.00 90.09 75 ALA A C 1
ATOM 2661 O O . ALA D 1 75 ? 11.917 -51.168 -90.060 1.00 99.39 75 ALA A O 1
ATOM 2663 N N . GLN D 1 76 ? 11.767 -48.929 -90.187 1.00 90.60 76 GLN A N 1
ATOM 2664 C CA . GLN D 1 76 ? 12.021 -48.921 -91.619 1.00 92.07 76 GLN A CA 1
ATOM 2665 C C . GLN D 1 76 ? 13.415 -49.441 -91.973 1.00 94.96 76 GLN A C 1
ATOM 2666 O O . GLN D 1 76 ? 13.625 -49.881 -93.107 1.00 95.94 76 GLN A O 1
ATOM 2672 N N . ASP D 1 77 ? 14.372 -49.413 -91.041 1.00 88.89 77 ASP A N 1
ATOM 2673 C CA . ASP D 1 77 ? 15.717 -49.889 -91.366 1.00 96.38 77 ASP A CA 1
ATOM 2674 C C . ASP D 1 77 ? 15.704 -51.358 -91.753 1.00 99.86 77 ASP A C 1
ATOM 2675 O O . ASP D 1 77 ? 16.415 -51.779 -92.678 1.00 93.79 77 ASP A O 1
ATOM 2680 N N . PHE D 1 78 ? 14.896 -52.148 -91.051 1.00 106.07 78 PHE A N 1
ATOM 2681 C CA . PHE D 1 78 ? 14.852 -53.594 -91.183 1.00 97.87 78 PHE A CA 1
ATOM 2682 C C . PHE D 1 78 ? 13.662 -54.073 -91.995 1.00 99.75 78 PHE A C 1
ATOM 2683 O O . PHE D 1 78 ? 13.783 -55.047 -92.739 1.00 110.99 78 PHE A O 1
ATOM 2691 N N . LYS D 1 79 ? 12.512 -53.418 -91.865 1.00 97.17 79 LYS A N 1
ATOM 2692 C CA . LYS D 1 79 ? 11.383 -53.667 -92.759 1.00 94.25 79 LYS A CA 1
ATOM 2693 C C . LYS D 1 79 ? 10.409 -52.506 -92.614 1.00 105.81 79 LYS A C 1
ATOM 2694 O O . LYS D 1 79 ? 9.910 -52.258 -91.514 1.00 112.36 79 LYS A O 1
ATOM 2700 N N . THR D 1 80 ? 10.156 -51.778 -93.708 1.00 109.80 80 THR A N 1
ATOM 2701 C CA . THR D 1 80 ? 9.238 -50.642 -93.641 1.00 102.47 80 THR A CA 1
ATOM 2702 C C . THR D 1 80 ? 7.867 -51.077 -93.147 1.00 113.35 80 THR A C 1
ATOM 2703 O O . THR D 1 80 ? 7.241 -50.379 -92.343 1.00 118.17 80 THR A O 1
ATOM 2707 N N . ASP D 1 81 ? 7.393 -52.240 -93.589 1.00 104.63 81 ASP A N 1
ATOM 2708 C CA . ASP D 1 81 ? 6.050 -52.687 -93.225 1.00 124.23 81 ASP A CA 1
ATOM 2709 C C . ASP D 1 81 ? 6.094 -53.462 -91.906 1.00 132.55 81 ASP A C 1
ATOM 2710 O O . ASP D 1 81 ? 5.913 -54.680 -91.844 1.00 134.46 81 ASP A O 1
ATOM 2715 N N . LEU D 1 82 ? 6.331 -52.714 -90.829 1.00 128.51 82 LEU A N 1
ATOM 2716 C CA . LEU D 1 82 ? 6.331 -53.262 -89.477 1.00 120.46 82 LEU A CA 1
ATOM 2717 C C . LEU D 1 82 ? 5.682 -52.246 -88.552 1.00 111.07 82 LEU A C 1
ATOM 2718 O O . LEU D 1 82 ? 6.154 -51.109 -88.451 1.00 112.34 82 LEU A O 1
ATOM 2720 N N . ARG D 1 83 ? 4.609 -52.651 -87.877 1.00 107.45 83 ARG A N 1
ATOM 2721 C CA . ARG D 1 83 ? 3.778 -51.722 -87.123 1.00 98.59 83 ARG A CA 1
ATOM 2722 C C . ARG D 1 83 ? 3.513 -52.262 -85.725 1.00 87.44 83 ARG A C 1
ATOM 2723 O O . ARG D 1 83 ? 2.883 -53.309 -85.559 1.00 86.68 83 ARG A O 1
ATOM 2725 N N . PHE D 1 84 ? 3.981 -51.538 -84.730 1.00 81.86 84 PHE A N 1
ATOM 2726 C CA . PHE D 1 84 ? 3.712 -51.815 -83.336 1.00 80.96 84 PHE A CA 1
ATOM 2727 C C . PHE D 1 84 ? 2.355 -51.254 -82.950 1.00 75.86 84 PHE A C 1
ATOM 2728 O O . PHE D 1 84 ? 1.697 -50.564 -83.727 1.00 87.96 84 PHE A O 1
ATOM 2736 N N . GLN D 1 85 ? 1.925 -51.572 -81.747 1.00 74.59 85 GLN A N 1
ATOM 2737 C CA . GLN D 1 85 ? 0.703 -50.994 -81.223 1.00 78.70 85 GLN A CA 1
ATOM 2738 C C . GLN D 1 85 ? 1.022 -50.273 -79.923 1.00 77.15 85 GLN A C 1
ATOM 2739 O O . GLN D 1 85 ? 2.149 -50.320 -79.431 1.00 74.51 85 GLN A O 1
ATOM 2745 N N . SER D 1 86 ? 0.010 -49.593 -79.372 1.00 79.58 86 SER A N 1
ATOM 2746 C CA . SER D 1 86 ? 0.191 -48.845 -78.132 1.00 83.19 86 SER A CA 1
ATOM 2747 C C . SER D 1 86 ? 0.807 -49.700 -77.040 1.00 99.11 86 SER A C 1
ATOM 2748 O O . SER D 1 86 ? 1.457 -49.164 -76.137 1.00 99.67 86 SER A O 1
ATOM 2751 N N . ALA D 1 87 ? 0.623 -51.017 -77.116 1.00 102.18 87 ALA A N 1
ATOM 2752 C CA . ALA D 1 87 ? 1.234 -51.920 -76.150 1.00 96.78 87 ALA A CA 1
ATOM 2753 C C . ALA D 1 87 ? 2.752 -51.909 -76.278 1.00 85.17 87 ALA A C 1
ATOM 2754 O O . ALA D 1 87 ? 3.468 -51.558 -75.332 1.00 85.37 87 ALA A O 1
ATOM 2756 N N . ALA D 1 88 ? 3.258 -52.278 -77.458 1.00 79.74 88 ALA A N 1
ATOM 2757 C CA . ALA D 1 88 ? 4.697 -52.377 -77.656 1.00 83.32 88 ALA A CA 1
ATOM 2758 C C . ALA D 1 88 ? 5.381 -51.021 -77.530 1.00 86.46 88 ALA A C 1
ATOM 2759 O O . ALA D 1 88 ? 6.542 -50.947 -77.107 1.00 88.61 88 ALA A O 1
ATOM 2761 N N . ILE D 1 89 ? 4.684 -49.940 -77.880 1.00 91.65 89 ILE A N 1
ATOM 2762 C CA . ILE D 1 89 ? 5.300 -48.635 -77.738 1.00 81.35 89 ILE A CA 1
ATOM 2763 C C . ILE D 1 89 ? 5.516 -48.317 -76.267 1.00 74.56 89 ILE A C 1
ATOM 2764 O O . ILE D 1 89 ? 6.533 -47.723 -75.901 1.00 72.54 89 ILE A O 1
ATOM 2769 N N . GLY D 1 90 ? 4.606 -48.753 -75.393 1.00 70.92 90 GLY A N 1
ATOM 2770 C CA . GLY D 1 90 ? 4.811 -48.539 -73.972 1.00 77.13 90 GLY A CA 1
ATOM 2771 C C . GLY D 1 90 ? 5.953 -49.364 -73.421 1.00 80.09 90 GLY A C 1
ATOM 2772 O O . GLY D 1 90 ? 6.640 -48.941 -72.486 1.00 81.40 90 GLY A O 1
ATOM 2773 N N . ALA D 1 91 ? 6.182 -50.540 -73.999 1.00 80.53 91 ALA A N 1
ATOM 2774 C CA . ALA D 1 91 ? 7.298 -51.361 -73.556 1.00 76.81 91 ALA A CA 1
ATOM 2775 C C . ALA D 1 91 ? 8.595 -50.608 -73.745 1.00 70.26 91 ALA A C 1
ATOM 2776 O O . ALA D 1 91 ? 9.346 -50.374 -72.790 1.00 75.27 91 ALA A O 1
ATOM 2778 N N . LEU D 1 92 ? 8.829 -50.150 -74.969 1.00 67.00 92 LEU A N 1
ATOM 2779 C CA . LEU D 1 92 ? 10.079 -49.477 -75.266 1.00 64.20 92 LEU A CA 1
ATOM 2780 C C . LEU D 1 92 ? 10.213 -48.194 -74.471 1.00 60.63 92 LEU A C 1
ATOM 2781 O O . LEU D 1 92 ? 11.277 -47.930 -73.910 1.00 61.11 92 LEU A O 1
ATOM 2786 N N . GLN D 1 93 ? 9.141 -47.414 -74.367 1.00 57.46 93 GLN A N 1
ATOM 2787 C CA . GLN D 1 93 ? 9.216 -46.208 -73.567 1.00 66.04 93 GLN A CA 1
ATOM 2788 C C . GLN D 1 93 ? 9.637 -46.543 -72.156 1.00 78.47 93 GLN A C 1
ATOM 2789 O O . GLN D 1 93 ? 10.523 -45.894 -71.591 1.00 90.55 93 GLN A O 1
ATOM 2795 N N . GLU D 1 94 ? 9.034 -47.586 -71.582 1.00 72.42 94 GLU A N 1
ATOM 2796 C CA . GLU D 1 94 ? 9.373 -47.964 -70.217 1.00 75.10 94 GLU A CA 1
ATOM 2797 C C . GLU D 1 94 ? 10.817 -48.422 -70.125 1.00 70.12 94 GLU A C 1
ATOM 2798 O O . GLU D 1 94 ? 11.556 -47.992 -69.230 1.00 72.23 94 GLU A O 1
ATOM 2804 N N . ALA D 1 95 ? 11.241 -49.288 -71.048 1.00 64.08 95 ALA A N 1
ATOM 2805 C CA . ALA D 1 95 ? 12.614 -49.764 -71.003 1.00 60.39 95 ALA A CA 1
ATOM 2806 C C . ALA D 1 95 ? 13.577 -48.602 -71.135 1.00 62.57 95 ALA A C 1
ATOM 2807 O O . ALA D 1 95 ? 14.486 -48.435 -70.311 1.00 67.79 95 ALA A O 1
ATOM 2809 N N . SER D 1 96 ? 13.327 -47.745 -72.120 1.00 59.74 96 SER A N 1
ATOM 2810 C CA . SER D 1 96 ? 14.207 -46.622 -72.379 1.00 53.93 96 SER A CA 1
ATOM 2811 C C . SER D 1 96 ? 14.421 -45.794 -71.134 1.00 57.62 96 SER A C 1
ATOM 2812 O O . SER D 1 96 ? 15.566 -45.536 -70.751 1.00 73.34 96 SER A O 1
ATOM 2815 N N . GLU D 1 97 ? 13.344 -45.413 -70.455 1.00 49.28 97 GLU A N 1
ATOM 2816 C CA . GLU D 1 97 ? 13.524 -44.612 -69.255 1.00 61.94 97 GLU A CA 1
ATOM 2817 C C . GLU D 1 97 ? 14.479 -45.315 -68.301 1.00 71.02 97 GLU A C 1
ATOM 2818 O O . GLU D 1 97 ? 15.484 -44.735 -67.874 1.00 70.19 97 GLU A O 1
ATOM 2824 N N . ALA D 1 98 ? 14.243 -46.605 -68.051 1.00 70.90 98 ALA A N 1
ATOM 2825 C CA . ALA D 1 98 ? 15.110 -47.350 -67.145 1.00 67.26 98 ALA A CA 1
ATOM 2826 C C . ALA D 1 98 ? 16.540 -47.361 -67.646 1.00 61.52 98 ALA A C 1
ATOM 2827 O O . ALA D 1 98 ? 17.489 -47.172 -66.876 1.00 49.40 98 ALA A O 1
ATOM 2829 N N . TYR D 1 99 ? 16.706 -47.559 -68.944 1.00 56.00 99 TYR A N 1
ATOM 2830 C CA . TYR D 1 99 ? 18.034 -47.597 -69.518 1.00 57.01 99 TYR A CA 1
ATOM 2831 C C . TYR D 1 99 ? 18.778 -46.300 -69.263 1.00 59.71 99 TYR A C 1
ATOM 2832 O O . TYR D 1 99 ? 19.857 -46.285 -68.654 1.00 60.70 99 TYR A O 1
ATOM 2841 N N . LEU D 1 100 ? 18.205 -45.194 -69.713 1.00 58.21 100 LEU A N 1
ATOM 2842 C CA . LEU D 1 100 ? 18.915 -43.938 -69.598 1.00 51.14 100 LEU A CA 1
ATOM 2843 C C . LEU D 1 100 ? 19.042 -43.519 -68.155 1.00 55.57 100 LEU A C 1
ATOM 2844 O O . LEU D 1 100 ? 20.046 -42.915 -67.774 1.00 68.35 100 LEU A O 1
ATOM 2849 N N . VAL D 1 101 ? 18.040 -43.827 -67.332 1.00 50.75 101 VAL A N 1
ATOM 2850 C CA . VAL D 1 101 ? 18.071 -43.353 -65.951 1.00 52.94 101 VAL A CA 1
ATOM 2851 C C . VAL D 1 101 ? 19.229 -43.991 -65.188 1.00 56.07 101 VAL A C 1
ATOM 2852 O O . VAL D 1 101 ? 20.027 -43.305 -64.535 1.00 67.70 101 VAL A O 1
ATOM 2856 N N . GLY D 1 102 ? 19.392 -45.292 -65.355 1.00 55.72 102 GLY A N 1
ATOM 2857 C CA . GLY D 1 102 ? 20.558 -45.934 -64.740 1.00 57.77 102 GLY A CA 1
ATOM 2858 C C . GLY D 1 102 ? 21.801 -45.442 -65.434 1.00 56.59 102 GLY A C 1
ATOM 2859 O O . GLY D 1 102 ? 22.806 -45.285 -64.792 1.00 59.66 102 GLY A O 1
ATOM 2860 N N . LEU D 1 103 ? 21.703 -45.207 -66.730 1.00 39.79 103 LEU A N 1
ATOM 2861 C CA . LEU D 1 103 ? 22.837 -44.680 -67.498 1.00 43.63 103 LEU A CA 1
ATOM 2862 C C . LEU D 1 103 ? 23.321 -43.376 -66.878 1.00 49.79 103 LEU A C 1
ATOM 2863 O O . LEU D 1 103 ? 24.472 -43.279 -66.598 1.00 56.06 103 LEU A O 1
ATOM 2868 N N . PHE D 1 104 ? 22.457 -42.425 -66.578 1.00 44.31 104 PHE A N 1
ATOM 2869 C CA . PHE D 1 104 ? 22.932 -41.138 -66.020 1.00 41.71 104 PHE A CA 1
ATOM 2870 C C . PHE D 1 104 ? 23.340 -41.285 -64.564 1.00 47.54 104 PHE A C 1
ATOM 2871 O O . PHE D 1 104 ? 24.068 -40.460 -64.069 1.00 45.16 104 PHE A O 1
ATOM 2879 N N . GLU D 1 105 ? 22.777 -42.294 -63.889 1.00 55.71 105 GLU A N 1
ATOM 2880 C CA . GLU D 1 105 ? 23.090 -42.559 -62.460 1.00 61.88 105 GLU A CA 1
ATOM 2881 C C . GLU D 1 105 ? 24.589 -42.853 -62.361 1.00 58.01 105 GLU A C 1
ATOM 2882 O O . GLU D 1 105 ? 25.245 -42.317 -61.445 1.00 54.02 105 GLU A O 1
ATOM 2888 N N . ASP D 1 106 ? 25.091 -43.679 -63.282 1.00 51.42 106 ASP A N 1
ATOM 2889 C CA . ASP D 1 106 ? 26.524 -44.018 -63.338 1.00 53.79 106 ASP A CA 1
ATOM 2890 C C . ASP D 1 106 ? 27.291 -42.873 -63.975 1.00 52.51 106 ASP A C 1
ATOM 2891 O O . ASP D 1 106 ? 28.333 -42.566 -63.451 1.00 56.04 106 ASP A O 1
ATOM 2896 N N . THR D 1 107 ? 26.782 -42.315 -65.066 1.00 53.24 107 THR A N 1
ATOM 2897 C CA . THR D 1 107 ? 27.420 -41.149 -65.707 1.00 42.95 107 THR A CA 1
ATOM 2898 C C . THR D 1 107 ? 27.720 -40.144 -64.618 1.00 40.92 107 THR A C 1
ATOM 2899 O O . THR D 1 107 ? 28.809 -39.678 -64.553 1.00 39.81 107 THR A O 1
ATOM 2901 N N . ASN D 1 108 ? 26.742 -39.838 -63.781 1.00 57.95 108 ASN A N 1
ATOM 2902 C CA . ASN D 1 108 ? 27.021 -38.855 -62.761 1.00 55.50 108 ASN A CA 1
ATOM 2903 C C . ASN D 1 108 ? 28.085 -39.362 -61.805 1.00 59.68 108 ASN A C 1
ATOM 2904 O O . ASN D 1 108 ? 28.959 -38.598 -61.382 1.00 59.65 108 ASN A O 1
ATOM 2909 N N . LEU D 1 109 ? 28.058 -40.662 -61.509 1.00 59.20 109 LEU A N 1
ATOM 2910 C CA . LEU D 1 109 ? 29.055 -41.261 -60.626 1.00 60.06 109 LEU A CA 1
ATOM 2911 C C . LEU D 1 109 ? 30.451 -41.126 -61.203 1.00 63.09 109 LEU A C 1
ATOM 2912 O O . LEU D 1 109 ? 31.401 -40.744 -60.511 1.00 64.00 109 LEU A O 1
ATOM 2917 N N . CYS D 1 110 ? 30.582 -41.466 -62.473 1.00 60.79 110 CYS A N 1
ATOM 2918 C CA . CYS D 1 110 ? 31.830 -41.272 -63.184 1.00 53.75 110 CYS A CA 1
ATOM 2919 C C . CYS D 1 110 ? 32.283 -39.833 -63.086 1.00 48.39 110 CYS A C 1
ATOM 2920 O O . CYS D 1 110 ? 33.461 -39.554 -62.838 1.00 52.02 110 CYS A O 1
ATOM 2923 N N . ALA D 1 111 ? 31.361 -38.901 -63.279 1.00 45.64 111 ALA A N 1
ATOM 2924 C CA . ALA D 1 111 ? 31.747 -37.517 -63.102 1.00 53.36 111 ALA A CA 1
ATOM 2925 C C . ALA D 1 111 ? 32.148 -37.272 -61.675 1.00 61.16 111 ALA A C 1
ATOM 2926 O O . ALA D 1 111 ? 32.986 -36.408 -61.408 1.00 62.27 111 ALA A O 1
ATOM 2928 N N . ILE D 1 112 ? 31.579 -38.031 -60.746 1.00 54.15 112 ILE A N 1
ATOM 2929 C CA . ILE D 1 112 ? 31.831 -37.723 -59.352 1.00 62.11 112 ILE A CA 1
ATOM 2930 C C . ILE D 1 112 ? 33.297 -37.928 -59.037 1.00 61.10 112 ILE A C 1
ATOM 2931 O O . ILE D 1 112 ? 34.003 -36.987 -58.660 1.00 64.34 112 ILE A O 1
ATOM 2933 N N . HIS D 1 113 ? 33.803 -39.133 -59.254 1.00 62.16 113 HIS A N 1
ATOM 2934 C CA . HIS D 1 113 ? 35.202 -39.313 -58.920 1.00 70.06 113 HIS A CA 1
ATOM 2935 C C . HIS D 1 113 ? 36.137 -38.609 -59.900 1.00 57.48 113 HIS A C 1
ATOM 2936 O O . HIS D 1 113 ? 37.260 -38.264 -59.524 1.00 53.74 113 HIS A O 1
ATOM 2943 N N . ALA D 1 114 ? 35.701 -38.345 -61.121 1.00 58.69 114 ALA A N 1
ATOM 2944 C CA . ALA D 1 114 ? 36.390 -37.336 -61.896 1.00 60.82 114 ALA A CA 1
ATOM 2945 C C . ALA D 1 114 ? 36.318 -35.992 -61.172 1.00 78.72 114 ALA A C 1
ATOM 2946 O O . ALA D 1 114 ? 35.393 -35.717 -60.402 1.00 76.37 114 ALA A O 1
ATOM 2948 N N . LYS D 1 115 ? 37.327 -35.159 -61.401 1.00 81.35 115 LYS A N 1
ATOM 2949 C CA . LYS D 1 115 ? 37.283 -33.804 -60.870 1.00 95.61 115 LYS A CA 1
ATOM 2950 C C . LYS D 1 115 ? 36.264 -33.017 -61.685 1.00 102.68 115 LYS A C 1
ATOM 2951 O O . LYS D 1 115 ? 36.642 -32.167 -62.499 1.00 113.23 115 LYS A O 1
ATOM 2957 N N . ARG D 1 116 ? 34.973 -33.298 -61.485 1.00 101.54 116 ARG A N 1
ATOM 2958 C CA . ARG D 1 116 ? 33.936 -32.682 -62.305 1.00 88.16 116 ARG A CA 1
ATOM 2959 C C . ARG D 1 116 ? 32.593 -32.728 -61.593 1.00 74.61 116 ARG A C 1
ATOM 2960 O O . ARG D 1 116 ? 32.253 -33.726 -60.958 1.00 65.48 116 ARG A O 1
ATOM 2967 N N . VAL D 1 117 ? 31.835 -31.641 -61.717 1.00 80.42 117 VAL A N 1
ATOM 2968 C CA . VAL D 1 117 ? 30.482 -31.576 -61.178 1.00 87.30 117 VAL A CA 1
ATOM 2969 C C . VAL D 1 117 ? 29.421 -31.825 -62.242 1.00 79.21 117 VAL A C 1
ATOM 2970 O O . VAL D 1 117 ? 28.285 -32.200 -61.901 1.00 75.59 117 VAL A O 1
ATOM 2974 N N . THR D 1 118 ? 29.761 -31.642 -63.508 1.00 65.39 118 THR A N 1
ATOM 2975 C CA . THR D 1 118 ? 28.822 -31.589 -64.612 1.00 61.57 118 THR A CA 1
ATOM 2976 C C . THR D 1 118 ? 29.226 -32.663 -65.610 1.00 60.67 118 THR A C 1
ATOM 2977 O O . THR D 1 118 ? 30.383 -32.703 -66.039 1.00 66.74 118 THR A O 1
ATOM 2979 N N . ILE D 1 119 ? 28.287 -33.528 -65.968 1.00 59.87 119 ILE A N 1
ATOM 2980 C CA . ILE D 1 119 ? 28.577 -34.711 -66.818 1.00 56.67 119 ILE A CA 1
ATOM 2981 C C . ILE D 1 119 ? 28.928 -34.339 -68.246 1.00 52.44 119 ILE A C 1
ATOM 2982 O O . ILE D 1 119 ? 28.295 -33.491 -68.800 1.00 57.85 119 ILE A O 1
ATOM 2987 N N . MET D 1 120 ? 29.844 -35.101 -68.817 1.00 39.93 120 MET A N 1
ATOM 2988 C CA . MET D 1 120 ? 30.360 -34.884 -70.153 1.00 39.50 120 MET A CA 1
ATOM 2989 C C . MET D 1 120 ? 30.060 -36.112 -70.982 1.00 47.75 120 MET A C 1
ATOM 2990 O O . MET D 1 120 ? 29.811 -37.190 -70.425 1.00 55.15 120 MET A O 1
ATOM 2995 N N . PRO D 1 121 ? 30.105 -35.996 -72.304 1.00 46.43 121 PRO A N 1
ATOM 2996 C CA . PRO D 1 121 ? 29.985 -37.191 -73.151 1.00 44.67 121 PRO A CA 1
ATOM 2997 C C . PRO D 1 121 ? 30.979 -38.276 -72.808 1.00 47.43 121 PRO A C 1
ATOM 2998 O O . PRO D 1 121 ? 30.696 -39.455 -73.041 1.00 56.67 121 PRO A O 1
ATOM 3002 N N . LYS D 1 122 ? 32.074 -37.923 -72.176 1.00 41.74 122 LYS A N 1
ATOM 3003 C CA . LYS D 1 122 ? 32.996 -38.993 -71.768 1.00 44.53 122 LYS A CA 1
ATOM 3004 C C . LYS D 1 122 ? 32.285 -39.857 -70.745 1.00 45.73 122 LYS A C 1
ATOM 3005 O O . LYS D 1 122 ? 32.393 -41.042 -70.827 1.00 49.71 122 LYS A O 1
ATOM 3011 N N . ASP D 1 123 ? 31.529 -39.243 -69.856 1.00 42.65 123 ASP A N 1
ATOM 3012 C CA . ASP D 1 123 ? 30.918 -39.977 -68.749 1.00 42.11 123 ASP A CA 1
ATOM 3013 C C . ASP D 1 123 ? 29.790 -40.863 -69.229 1.00 44.47 123 ASP A C 1
ATOM 3014 O O . ASP D 1 123 ? 29.614 -41.982 -68.744 1.00 56.53 123 ASP A O 1
ATOM 3019 N N . ILE D 1 124 ? 28.984 -40.359 -70.144 1.00 39.44 124 ILE A N 1
ATOM 3020 C CA . ILE D 1 124 ? 27.979 -41.208 -70.751 1.00 39.10 124 ILE A CA 1
ATOM 3021 C C . ILE D 1 124 ? 28.639 -42.397 -71.404 1.00 46.77 124 ILE A C 1
ATOM 3022 O O . ILE D 1 124 ? 28.170 -43.531 -71.287 1.00 48.72 124 ILE A O 1
ATOM 3027 N N . GLN D 1 125 ? 29.734 -42.150 -72.114 1.00 49.58 125 GLN A N 1
ATOM 3028 C CA . GLN D 1 125 ? 30.417 -43.230 -72.801 1.00 37.91 125 GLN A CA 1
ATOM 3029 C C . GLN D 1 125 ? 30.960 -44.226 -71.805 1.00 41.08 125 GLN A C 1
ATOM 3030 O O . GLN D 1 125 ? 30.805 -45.440 -71.981 1.00 45.35 125 GLN A O 1
ATOM 3036 N N . LEU D 1 126 ? 31.526 -43.721 -70.712 1.00 40.89 126 LEU A N 1
ATOM 3037 C CA . LEU D 1 126 ? 32.109 -44.594 -69.699 1.00 45.74 126 LEU A CA 1
ATOM 3038 C C . LEU D 1 126 ? 31.040 -45.397 -68.967 1.00 47.35 126 LEU A C 1
ATOM 3039 O O . LEU D 1 126 ? 31.160 -46.617 -68.824 1.00 53.96 126 LEU A O 1
ATOM 3044 N N . ALA D 1 127 ? 29.992 -44.736 -68.473 1.00 43.74 127 ALA A N 1
ATOM 3045 C CA . ALA D 1 127 ? 28.889 -45.509 -67.929 1.00 44.27 127 ALA A CA 1
ATOM 3046 C C . ALA D 1 127 ? 28.342 -46.468 -68.971 1.00 48.70 127 ALA A C 1
ATOM 3047 O O . ALA D 1 127 ? 28.092 -47.636 -68.658 1.00 59.27 127 ALA A O 1
ATOM 3049 N N . ARG D 1 128 ? 28.279 -46.021 -70.196 1.00 48.58 128 ARG A N 1
ATOM 3050 C CA . ARG D 1 128 ? 27.740 -46.904 -71.231 1.00 50.07 128 ARG A CA 1
ATOM 3051 C C . ARG D 1 128 ? 28.565 -48.180 -71.257 1.00 67.95 128 ARG A C 1
ATOM 3052 O O . ARG D 1 128 ? 28.022 -49.205 -71.593 1.00 73.40 128 ARG A O 1
ATOM 3060 N N . ARG D 1 129 ? 29.852 -48.070 -70.966 1.00 78.00 129 ARG A N 1
ATOM 3061 C CA . ARG D 1 129 ? 30.807 -49.210 -71.009 1.00 69.26 129 ARG A CA 1
ATOM 3062 C C . ARG D 1 129 ? 30.551 -50.216 -69.896 1.00 59.12 129 ARG A C 1
ATOM 3063 O O . ARG D 1 129 ? 30.953 -51.336 -70.045 1.00 59.68 129 ARG A O 1
ATOM 3071 N N . ILE D 1 130 ? 30.061 -49.765 -68.759 1.00 52.88 130 ILE A N 1
ATOM 3072 C CA . ILE D 1 130 ? 29.861 -50.737 -67.660 1.00 57.49 130 ILE A CA 1
ATOM 3073 C C . ILE D 1 130 ? 28.806 -51.772 -68.021 1.00 60.15 130 ILE A C 1
ATOM 3074 O O . ILE D 1 130 ? 29.018 -52.896 -67.671 1.00 66.40 130 ILE A O 1
ATOM 3078 N N . ARG D 1 131 ? 27.715 -51.372 -68.686 1.00 54.30 131 ARG A N 1
ATOM 3079 C CA . ARG D 1 131 ? 26.729 -52.362 -69.203 1.00 53.91 131 ARG A CA 1
ATOM 3080 C C . ARG D 1 131 ? 27.401 -52.923 -70.459 1.00 62.70 131 ARG A C 1
ATOM 3081 O O . ARG D 1 131 ? 27.315 -54.139 -70.725 1.00 52.30 131 ARG A O 1
ATOM 3089 N N . GLY D 1 132 ? 28.045 -51.999 -71.175 1.00 55.12 132 GLY A N 1
ATOM 3090 C CA . GLY D 1 132 ? 28.925 -52.177 -72.350 1.00 67.24 132 GLY A CA 1
ATOM 3091 C C . GLY D 1 132 ? 28.236 -52.491 -73.644 1.00 79.92 132 GLY A C 1
ATOM 3092 O O . GLY D 1 132 ? 28.875 -52.343 -74.657 1.00 84.23 132 GLY A O 1
ATOM 3093 N N . GLU D 1 133 ? 27.035 -53.050 -73.550 1.00 89.90 133 GLU A N 1
ATOM 3094 C CA . GLU D 1 133 ? 26.118 -53.510 -74.629 1.00 95.52 133 GLU A CA 1
ATOM 3095 C C . GLU D 1 133 ? 26.607 -54.791 -75.318 1.00 91.66 133 GLU A C 1
ATOM 3096 O O . GLU D 1 133 ? 25.934 -55.181 -76.272 1.00 82.07 133 GLU A O 1
ATOM 3102 N N . ARG D 1 134 ? 27.716 -55.406 -74.856 1.00 101.75 134 ARG A N 1
ATOM 3103 C CA . ARG D 1 134 ? 28.406 -56.593 -75.450 1.00 95.59 134 ARG A CA 1
ATOM 3104 C C . ARG D 1 134 ? 28.744 -57.658 -74.388 1.00 96.34 134 ARG A C 1
ATOM 3105 O O . ARG D 1 134 ? 28.418 -58.848 -74.613 1.00 101.81 134 ARG A O 1
ATOM 3113 N N . ASP E 2 24 ? 16.189 -39.461 -90.255 1.00 62.91 24 ASP E N 1
ATOM 3114 C CA . ASP E 2 24 ? 16.735 -38.126 -90.601 1.00 71.08 24 ASP E CA 1
ATOM 3115 C C . ASP E 2 24 ? 17.344 -37.539 -89.337 1.00 70.29 24 ASP E C 1
ATOM 3116 O O . ASP E 2 24 ? 18.115 -38.218 -88.688 1.00 73.28 24 ASP E O 1
ATOM 3121 N N . ASN E 2 25 ? 16.978 -36.305 -89.016 1.00 66.59 25 ASN E N 1
ATOM 3122 C CA . ASN E 2 25 ? 17.347 -35.661 -87.730 1.00 58.97 25 ASN E CA 1
ATOM 3123 C C . ASN E 2 25 ? 16.170 -35.768 -86.760 1.00 53.05 25 ASN E C 1
ATOM 3124 O O . ASN E 2 25 ? 16.110 -35.004 -85.846 1.00 60.51 25 ASN E O 1
ATOM 3129 N N . ILE E 2 26 ? 15.248 -36.671 -87.043 1.00 47.34 26 ILE E N 1
ATOM 3130 C CA . ILE E 2 26 ? 14.060 -37.019 -86.257 1.00 50.01 26 ILE E CA 1
ATOM 3131 C C . ILE E 2 26 ? 14.523 -37.419 -84.875 1.00 60.19 26 ILE E C 1
ATOM 3132 O O . ILE E 2 26 ? 15.460 -38.170 -84.764 1.00 63.50 26 ILE E O 1
ATOM 3137 N N . GLN E 2 27 ? 13.787 -36.964 -83.881 1.00 54.64 27 GLN E N 1
ATOM 3138 C CA . GLN E 2 27 ? 14.057 -37.197 -82.467 1.00 52.59 27 GLN E CA 1
ATOM 3139 C C . GLN E 2 27 ? 12.917 -37.963 -81.819 1.00 55.27 27 GLN E C 1
ATOM 3140 O O . GLN E 2 27 ? 11.745 -37.786 -82.174 1.00 68.76 27 GLN E O 1
ATOM 3146 N N . GLY E 2 28 ? 13.281 -38.801 -80.859 1.00 48.54 28 GLY E N 1
ATOM 3147 C CA . GLY E 2 28 ? 12.324 -39.574 -80.092 1.00 45.86 28 GLY E CA 1
ATOM 3148 C C . GLY E 2 28 ? 12.187 -39.116 -78.652 1.00 64.72 28 GLY E C 1
ATOM 3149 O O . GLY E 2 28 ? 11.233 -39.484 -77.954 1.00 79.69 28 GLY E O 1
ATOM 3150 N N . ILE E 2 29 ? 13.116 -38.284 -78.195 1.00 51.60 29 ILE E N 1
ATOM 3151 C CA . ILE E 2 29 ? 13.127 -37.836 -76.810 1.00 49.94 29 ILE E CA 1
ATOM 3152 C C . ILE E 2 29 ? 13.392 -36.340 -76.778 1.00 45.04 29 ILE E C 1
ATOM 3153 O O . ILE E 2 29 ? 14.309 -35.846 -77.438 1.00 41.85 29 ILE E O 1
ATOM 3158 N N . THR E 2 30 ? 12.591 -35.620 -76.014 1.00 48.88 30 THR E N 1
ATOM 3159 C CA . THR E 2 30 ? 12.794 -34.190 -75.943 1.00 46.81 30 THR E CA 1
ATOM 3160 C C . THR E 2 30 ? 13.973 -33.882 -75.030 1.00 48.35 30 THR E C 1
ATOM 3161 O O . THR E 2 30 ? 14.493 -34.739 -74.322 1.00 55.48 30 THR E O 1
ATOM 3165 N N . LYS E 2 31 ? 14.415 -32.642 -75.058 1.00 48.33 31 LYS E N 1
ATOM 3166 C CA . LYS E 2 31 ? 15.487 -32.179 -74.163 1.00 40.59 31 LYS E CA 1
ATOM 3167 C C . LYS E 2 31 ? 14.970 -32.065 -72.740 1.00 48.82 31 LYS E C 1
ATOM 3168 O O . LYS E 2 31 ? 15.717 -32.304 -71.860 1.00 54.24 31 LYS E O 1
ATOM 3174 N N . PRO E 2 32 ? 13.764 -31.570 -72.538 1.00 55.19 32 PRO E N 1
ATOM 3175 C CA . PRO E 2 32 ? 13.244 -31.552 -71.163 1.00 62.09 32 PRO E CA 1
ATOM 3176 C C . PRO E 2 32 ? 13.139 -32.931 -70.552 1.00 58.43 32 PRO E C 1
ATOM 3177 O O . PRO E 2 32 ? 13.377 -33.087 -69.349 1.00 60.30 32 PRO E O 1
ATOM 3181 N N . ALA E 2 33 ? 12.787 -33.936 -71.355 1.00 61.66 33 ALA E N 1
ATOM 3182 C CA . ALA E 2 33 ? 12.734 -35.302 -70.855 1.00 50.06 33 ALA E CA 1
ATOM 3183 C C . ALA E 2 33 ? 14.111 -35.795 -70.467 1.00 58.85 33 ALA E C 1
ATOM 3184 O O . ALA E 2 33 ? 14.249 -36.551 -69.502 1.00 64.83 33 ALA E O 1
ATOM 3186 N N . ILE E 2 34 ? 15.143 -35.371 -71.193 1.00 63.75 34 ILE E N 1
ATOM 3187 C CA . ILE E 2 34 ? 16.497 -35.763 -70.822 1.00 55.41 34 ILE E CA 1
ATOM 3188 C C . ILE E 2 34 ? 16.849 -35.214 -69.451 1.00 57.04 34 ILE E C 1
ATOM 3189 O O . ILE E 2 34 ? 17.280 -35.962 -68.570 1.00 63.82 34 ILE E O 1
ATOM 3194 N N . ARG E 2 35 ? 16.568 -33.946 -69.253 1.00 53.84 35 ARG E N 1
ATOM 3195 C CA . ARG E 2 35 ? 16.835 -33.249 -67.982 1.00 59.53 35 ARG E CA 1
ATOM 3196 C C . ARG E 2 35 ? 16.084 -33.920 -66.829 1.00 71.46 35 ARG E C 1
ATOM 3197 O O . ARG E 2 35 ? 16.585 -33.854 -65.744 1.00 73.00 35 ARG E O 1
ATOM 3205 N N . ARG E 2 36 ? 14.891 -34.459 -67.054 1.00 62.83 36 ARG E N 1
ATOM 3206 C CA . ARG E 2 36 ? 14.143 -35.174 -66.021 1.00 63.50 36 ARG E CA 1
ATOM 3207 C C . ARG E 2 36 ? 14.656 -36.602 -65.844 1.00 61.87 36 ARG E C 1
ATOM 3208 O O . ARG E 2 36 ? 14.864 -37.049 -64.711 1.00 62.41 36 ARG E O 1
ATOM 3216 N N . LEU E 2 37 ? 14.893 -37.332 -66.938 1.00 61.63 37 LEU E N 1
ATOM 3217 C CA . LEU E 2 37 ? 15.629 -38.589 -66.811 1.00 60.62 37 LEU E CA 1
ATOM 3218 C C . LEU E 2 37 ? 16.965 -38.376 -66.119 1.00 66.81 37 LEU E C 1
ATOM 3219 O O . LEU E 2 37 ? 17.412 -39.226 -65.345 1.00 71.70 37 LEU E O 1
ATOM 3224 N N . ALA E 2 38 ? 17.606 -37.236 -66.378 1.00 70.66 38 ALA E N 1
ATOM 3225 C CA . ALA E 2 38 ? 18.919 -36.967 -65.813 1.00 53.70 38 ALA E CA 1
ATOM 3226 C C . ALA E 2 38 ? 18.866 -36.901 -64.298 1.00 50.53 38 ALA E C 1
ATOM 3227 O O . ALA E 2 38 ? 19.621 -37.604 -63.605 1.00 44.18 38 ALA E O 1
ATOM 3229 N N . ARG E 2 39 ? 17.986 -36.053 -63.758 1.00 47.83 39 ARG E N 1
ATOM 3230 C CA . ARG E 2 39 ? 17.917 -35.978 -62.309 1.00 56.62 39 ARG E CA 1
ATOM 3231 C C . ARG E 2 39 ? 17.389 -37.271 -61.724 1.00 56.04 39 ARG E C 1
ATOM 3232 O O . ARG E 2 39 ? 17.827 -37.676 -60.656 1.00 54.50 39 ARG E O 1
ATOM 3240 N N . ARG E 2 40 ? 16.506 -37.965 -62.434 1.00 51.40 40 ARG E N 1
ATOM 3241 C CA . ARG E 2 40 ? 16.108 -39.300 -61.996 1.00 55.92 40 ARG E CA 1
ATOM 3242 C C . ARG E 2 40 ? 17.331 -40.194 -61.848 1.00 55.99 40 ARG E C 1
ATOM 3243 O O . ARG E 2 40 ? 17.315 -41.125 -61.045 1.00 56.09 40 ARG E O 1
ATOM 3251 N N . GLY E 2 41 ? 18.402 -39.910 -62.595 1.00 61.65 41 GLY E N 1
ATOM 3252 C CA . GLY E 2 41 ? 19.669 -40.594 -62.433 1.00 57.67 41 GLY E CA 1
ATOM 3253 C C . GLY E 2 41 ? 20.511 -39.933 -61.362 1.00 61.61 41 GLY E C 1
ATOM 3254 O O . GLY E 2 41 ? 21.400 -40.567 -60.792 1.00 69.63 41 GLY E O 1
ATOM 3255 N N . GLY E 2 42 ? 20.240 -38.664 -61.075 1.00 55.89 42 GLY E N 1
ATOM 3256 C CA . GLY E 2 42 ? 20.845 -37.985 -59.951 1.00 54.83 42 GLY E CA 1
ATOM 3257 C C . GLY E 2 42 ? 21.853 -36.919 -60.288 1.00 58.20 42 GLY E C 1
ATOM 3258 O O . GLY E 2 42 ? 22.387 -36.289 -59.374 1.00 56.83 42 GLY E O 1
ATOM 3259 N N . VAL E 2 43 ? 22.098 -36.655 -61.565 1.00 64.14 43 VAL E N 1
ATOM 3260 C CA . VAL E 2 43 ? 23.182 -35.753 -61.920 1.00 68.16 43 VAL E CA 1
ATOM 3261 C C . VAL E 2 43 ? 22.829 -34.341 -61.505 1.00 72.71 43 VAL E C 1
ATOM 3262 O O . VAL E 2 43 ? 21.680 -33.900 -61.644 1.00 76.29 43 VAL E O 1
ATOM 3266 N N . LYS E 2 44 ? 23.830 -33.607 -61.032 1.00 73.24 44 LYS E N 1
ATOM 3267 C CA . LYS E 2 44 ? 23.586 -32.228 -60.641 1.00 77.37 44 LYS E CA 1
ATOM 3268 C C . LYS E 2 44 ? 23.440 -31.309 -61.854 1.00 77.98 44 LYS E C 1
ATOM 3269 O O . LYS E 2 44 ? 22.360 -30.767 -62.104 1.00 80.86 44 LYS E O 1
ATOM 3273 N N . ARG E 2 45 ? 24.512 -31.125 -62.623 1.00 76.22 45 ARG E N 1
ATOM 3274 C CA . ARG E 2 45 ? 24.503 -30.240 -63.781 1.00 78.01 45 ARG E CA 1
ATOM 3275 C C . ARG E 2 45 ? 25.070 -30.968 -64.991 1.00 84.08 45 ARG E C 1
ATOM 3276 O O . ARG E 2 45 ? 25.814 -31.940 -64.849 1.00 91.94 45 ARG E O 1
ATOM 3284 N N . ILE E 2 46 ? 24.691 -30.509 -66.190 1.00 82.57 46 ILE E N 1
ATOM 3285 C CA . ILE E 2 46 ? 25.113 -31.140 -67.434 1.00 71.15 46 ILE E CA 1
ATOM 3286 C C . ILE E 2 46 ? 25.668 -30.099 -68.396 1.00 60.20 46 ILE E C 1
ATOM 3287 O O . ILE E 2 46 ? 25.287 -28.929 -68.381 1.00 55.64 46 ILE E O 1
ATOM 3292 N N . SER E 2 47 ? 26.554 -30.553 -69.270 1.00 52.65 47 SER E N 1
ATOM 3293 C CA . SER E 2 47 ? 27.113 -29.658 -70.265 1.00 53.62 47 SER E CA 1
ATOM 3294 C C . SER E 2 47 ? 26.168 -29.605 -71.452 1.00 59.75 47 SER E C 1
ATOM 3295 O O . SER E 2 47 ? 25.074 -30.166 -71.420 1.00 66.23 47 SER E O 1
ATOM 3298 N N . GLY E 2 48 ? 26.582 -28.942 -72.524 1.00 54.29 48 GLY E N 1
ATOM 3299 C CA . GLY E 2 48 ? 25.695 -28.813 -73.661 1.00 57.55 48 GLY E CA 1
ATOM 3300 C C . GLY E 2 48 ? 25.631 -30.062 -74.511 1.00 61.50 48 GLY E C 1
ATOM 3301 O O . GLY E 2 48 ? 24.565 -30.472 -74.977 1.00 65.49 48 GLY E O 1
ATOM 3302 N N . LEU E 2 49 ? 26.780 -30.689 -74.719 1.00 56.85 49 LEU E N 1
ATOM 3303 C CA . LEU E 2 49 ? 26.813 -31.842 -75.600 1.00 56.68 49 LEU E CA 1
ATOM 3304 C C . LEU E 2 49 ? 26.006 -33.008 -75.081 1.00 52.88 49 LEU E C 1
ATOM 3305 O O . LEU E 2 49 ? 25.902 -34.020 -75.781 1.00 51.66 49 LEU E O 1
ATOM 3310 N N . ILE E 2 50 ? 25.495 -32.906 -73.878 1.00 47.85 50 ILE E N 1
ATOM 3311 C CA . ILE E 2 50 ? 24.794 -34.064 -73.268 1.00 61.49 50 ILE E CA 1
ATOM 3312 C C . ILE E 2 50 ? 23.508 -34.406 -74.014 1.00 59.22 50 ILE E C 1
ATOM 3313 O O . ILE E 2 50 ? 23.092 -35.547 -74.002 1.00 50.18 50 ILE E O 1
ATOM 3317 N N . TYR E 2 51 ? 22.906 -33.404 -74.630 1.00 64.11 51 TYR E N 1
ATOM 3318 C CA . TYR E 2 51 ? 21.658 -33.540 -75.416 1.00 67.76 51 TYR E CA 1
ATOM 3319 C C . TYR E 2 51 ? 21.863 -34.359 -76.707 1.00 74.78 51 TYR E C 1
ATOM 3320 O O . TYR E 2 51 ? 21.050 -35.215 -76.945 1.00 81.01 51 TYR E O 1
ATOM 3328 N N . GLU E 2 52 ? 22.900 -34.118 -77.519 1.00 71.91 52 GLU E N 1
ATOM 3329 C CA . GLU E 2 52 ? 23.165 -34.923 -78.708 1.00 59.53 52 GLU E CA 1
ATOM 3330 C C . GLU E 2 52 ? 23.729 -36.292 -78.347 1.00 50.46 52 GLU E C 1
ATOM 3331 O O . GLU E 2 52 ? 23.487 -37.273 -79.062 1.00 49.78 52 GLU E O 1
ATOM 3337 N N . GLU E 2 53 ? 24.446 -36.385 -77.229 1.00 50.60 53 GLU E N 1
ATOM 3338 C CA . GLU E 2 53 ? 25.054 -37.654 -76.849 1.00 50.47 53 GLU E CA 1
ATOM 3339 C C . GLU E 2 53 ? 23.991 -38.650 -76.421 1.00 48.48 53 GLU E C 1
ATOM 3340 O O . GLU E 2 53 ? 23.899 -39.758 -76.967 1.00 41.72 53 GLU E O 1
ATOM 3346 N N . THR E 2 54 ? 23.161 -38.244 -75.464 1.00 49.27 54 THR E N 1
ATOM 3347 C CA . THR E 2 54 ? 22.035 -39.059 -75.038 1.00 50.10 54 THR E CA 1
ATOM 3348 C C . THR E 2 54 ? 21.186 -39.471 -76.218 1.00 53.87 54 THR E C 1
ATOM 3349 O O . THR E 2 54 ? 20.843 -40.649 -76.361 1.00 55.57 54 THR E O 1
ATOM 3353 N N . ARG E 2 55 ? 20.862 -38.521 -77.089 1.00 51.10 55 ARG E N 1
ATOM 3354 C CA . ARG E 2 55 ? 20.073 -38.867 -78.244 1.00 45.94 55 ARG E CA 1
ATOM 3355 C C . ARG E 2 55 ? 20.738 -39.981 -79.021 1.00 44.71 55 ARG E C 1
ATOM 3356 O O . ARG E 2 55 ? 20.098 -40.988 -79.332 1.00 52.53 55 ARG E O 1
ATOM 3364 N N . GLY E 2 56 ? 22.045 -39.876 -79.242 1.00 42.34 56 GLY E N 1
ATOM 3365 C CA . GLY E 2 56 ? 22.732 -40.896 -80.009 1.00 42.09 56 GLY E CA 1
ATOM 3366 C C . GLY E 2 56 ? 22.745 -42.227 -79.300 1.00 46.76 56 GLY E C 1
ATOM 3367 O O . GLY E 2 56 ? 22.505 -43.269 -79.913 1.00 48.93 56 GLY E O 1
ATOM 3368 N N . VAL E 2 57 ? 22.979 -42.207 -77.994 1.00 45.14 57 VAL E N 1
ATOM 3369 C CA . VAL E 2 57 ? 23.030 -43.445 -77.238 1.00 43.85 57 VAL E CA 1
ATOM 3370 C C . VAL E 2 57 ? 21.676 -44.122 -77.235 1.00 51.94 57 VAL E C 1
ATOM 3371 O O . VAL E 2 57 ? 21.573 -45.345 -77.392 1.00 54.99 57 VAL E O 1
ATOM 3375 N N . LEU E 2 58 ? 20.619 -43.333 -77.058 1.00 46.43 58 LEU E N 1
ATOM 3376 C CA . LEU E 2 58 ? 19.275 -43.874 -77.134 1.00 45.03 58 LEU E CA 1
ATOM 3377 C C . LEU E 2 58 ? 19.046 -44.558 -78.464 1.00 47.03 58 LEU E C 1
ATOM 3378 O O . LEU E 2 58 ? 18.626 -45.716 -78.513 1.00 51.73 58 LEU E O 1
ATOM 3383 N N . LYS E 2 59 ? 19.346 -43.859 -79.557 1.00 48.12 59 LYS E N 1
ATOM 3384 C CA . LYS E 2 59 ? 19.159 -44.436 -80.881 1.00 54.02 59 LYS E CA 1
ATOM 3385 C C . LYS E 2 59 ? 19.781 -45.809 -80.957 1.00 57.05 59 LYS E C 1
ATOM 3386 O O . LYS E 2 59 ? 19.132 -46.766 -81.386 1.00 65.68 59 LYS E O 1
ATOM 3392 N N . VAL E 2 60 ? 21.012 -45.944 -80.473 1.00 58.09 60 VAL E N 1
ATOM 3393 C CA . VAL E 2 60 ? 21.666 -47.243 -80.541 1.00 56.93 60 VAL E CA 1
ATOM 3394 C C . VAL E 2 60 ? 20.863 -48.282 -79.791 1.00 50.89 60 VAL E C 1
ATOM 3395 O O . VAL E 2 60 ? 20.639 -49.392 -80.283 1.00 59.00 60 VAL E O 1
ATOM 3399 N N . PHE E 2 61 ? 20.418 -47.938 -78.593 1.00 42.60 61 PHE E N 1
ATOM 3400 C CA . PHE E 2 61 ? 19.591 -48.860 -77.845 1.00 46.42 61 PHE E CA 1
ATOM 3401 C C . PHE E 2 61 ? 18.468 -49.391 -78.709 1.00 55.44 61 PHE E C 1
ATOM 3402 O O . PHE E 2 61 ? 18.308 -50.607 -78.862 1.00 61.41 61 PHE E O 1
ATOM 3410 N N . LEU E 2 62 ? 17.741 -48.492 -79.357 1.00 63.24 62 LEU E N 1
ATOM 3411 C CA . LEU E 2 62 ? 16.602 -48.908 -80.156 1.00 61.95 62 LEU E CA 1
ATOM 3412 C C . LEU E 2 62 ? 17.043 -49.730 -81.359 1.00 58.89 62 LEU E C 1
ATOM 3413 O O . LEU E 2 62 ? 16.415 -50.745 -81.687 1.00 51.55 62 LEU E O 1
ATOM 3418 N N . GLU E 2 63 ? 18.130 -49.315 -82.016 1.00 53.54 63 GLU E N 1
ATOM 3419 C CA . GLU E 2 63 ? 18.604 -50.022 -83.199 1.00 53.93 63 GLU E CA 1
ATOM 3420 C C . GLU E 2 63 ? 18.846 -51.482 -82.878 1.00 64.13 63 GLU E C 1
ATOM 3421 O O . GLU E 2 63 ? 18.316 -52.382 -83.537 1.00 68.54 63 GLU E O 1
ATOM 3427 N N . ASN E 2 64 ? 19.622 -51.731 -81.836 1.00 71.61 64 ASN E N 1
ATOM 3428 C CA . ASN E 2 64 ? 19.953 -53.099 -81.499 1.00 69.90 64 ASN E CA 1
ATOM 3429 C C . ASN E 2 64 ? 18.708 -53.867 -81.067 1.00 73.73 64 ASN E C 1
ATOM 3430 O O . ASN E 2 64 ? 18.465 -54.978 -81.549 1.00 80.56 64 ASN E O 1
ATOM 3435 N N . VAL E 2 65 ? 17.860 -53.272 -80.231 1.00 67.23 65 VAL E N 1
ATOM 3436 C CA . VAL E 2 65 ? 16.731 -54.036 -79.709 1.00 69.03 65 VAL E CA 1
ATOM 3437 C C . VAL E 2 65 ? 15.813 -54.473 -80.837 1.00 76.47 65 VAL E C 1
ATOM 3438 O O . VAL E 2 65 ? 15.452 -55.649 -80.953 1.00 77.48 65 VAL E O 1
ATOM 3442 N N . ILE E 2 66 ? 15.414 -53.530 -81.688 1.00 86.87 66 ILE E N 1
ATOM 3443 C CA . ILE E 2 66 ? 14.348 -53.822 -82.634 1.00 83.38 66 ILE E CA 1
ATOM 3444 C C . ILE E 2 66 ? 14.858 -54.597 -83.822 1.00 88.45 66 ILE E C 1
ATOM 3445 O O . ILE E 2 66 ? 14.087 -55.324 -84.456 1.00 95.37 66 ILE E O 1
ATOM 3450 N N . ARG E 2 67 ? 16.162 -54.535 -84.087 1.00 76.76 67 ARG E N 1
ATOM 3451 C CA . ARG E 2 67 ? 16.737 -55.481 -85.034 1.00 88.87 67 ARG E CA 1
ATOM 3452 C C . ARG E 2 67 ? 16.535 -56.901 -84.539 1.00 104.76 67 ARG E C 1
ATOM 3453 O O . ARG E 2 67 ? 16.088 -57.760 -85.287 1.00 110.88 67 ARG E O 1
ATOM 3461 N N . ASP E 2 68 ? 16.881 -57.165 -83.281 1.00 108.26 68 ASP E N 1
ATOM 3462 C CA . ASP E 2 68 ? 16.578 -58.460 -82.685 1.00 101.39 68 ASP E CA 1
ATOM 3463 C C . ASP E 2 68 ? 15.084 -58.704 -82.677 1.00 95.20 68 ASP E C 1
ATOM 3464 O O . ASP E 2 68 ? 14.630 -59.825 -82.928 1.00 97.79 68 ASP E O 1
ATOM 3469 N N . ALA E 2 69 ? 14.304 -57.668 -82.375 1.00 94.33 69 ALA E N 1
ATOM 3470 C CA . ALA E 2 69 ? 12.859 -57.838 -82.333 1.00 94.48 69 ALA E CA 1
ATOM 3471 C C . ALA E 2 69 ? 12.328 -58.306 -83.681 1.00 102.15 69 ALA E C 1
ATOM 3472 O O . ALA E 2 69 ? 11.641 -59.328 -83.768 1.00 106.07 69 ALA E O 1
ATOM 3474 N N . VAL E 2 70 ? 12.693 -57.609 -84.758 1.00 91.42 70 VAL E N 1
ATOM 3475 C CA . VAL E 2 70 ? 12.122 -57.947 -86.054 1.00 100.68 70 VAL E CA 1
ATOM 3476 C C . VAL E 2 70 ? 12.594 -59.297 -86.556 1.00 110.96 70 VAL E C 1
ATOM 3477 O O . VAL E 2 70 ? 11.897 -59.927 -87.361 1.00 117.79 70 VAL E O 1
ATOM 3479 N N . THR E 2 71 ? 13.713 -59.772 -86.001 1.00 113.47 71 THR E N 1
ATOM 3480 C CA . THR E 2 71 ? 14.232 -61.125 -86.332 1.00 118.13 71 THR E CA 1
ATOM 3481 C C . THR E 2 71 ? 13.243 -62.146 -85.755 1.00 110.36 71 THR E C 1
ATOM 3482 O O . THR E 2 71 ? 13.091 -63.229 -86.354 1.00 113.85 71 THR E O 1
ATOM 3486 N N . TYR E 2 72 ? 12.551 -61.795 -84.672 1.00 121.55 72 TYR E N 1
ATOM 3487 C CA . TYR E 2 72 ? 11.607 -62.744 -84.026 1.00 113.05 72 TYR E CA 1
ATOM 3488 C C . TYR E 2 72 ? 10.229 -62.653 -84.693 1.00 102.49 72 TYR E C 1
ATOM 3489 O O . TYR E 2 72 ? 9.302 -63.349 -84.233 1.00 104.82 72 TYR E O 1
ATOM 3498 N N . THR E 2 73 ? 10.098 -61.825 -85.735 1.00 91.90 73 THR E N 1
ATOM 3499 C CA . THR E 2 73 ? 8.798 -61.641 -86.350 1.00 95.23 73 THR E CA 1
ATOM 3500 C C . THR E 2 73 ? 8.736 -62.259 -87.740 1.00 114.29 73 THR E C 1
ATOM 3501 O O . THR E 2 73 ? 7.849 -63.064 -88.037 1.00 112.28 73 THR E O 1
ATOM 3503 N N . GLU E 2 74 ? 9.670 -61.872 -88.611 1.00 118.65 74 GLU E N 1
ATOM 3504 C CA . GLU E 2 74 ? 9.749 -62.504 -89.921 1.00 124.26 74 GLU E CA 1
ATOM 3505 C C . GLU E 2 74 ? 9.967 -64.004 -89.781 1.00 123.00 74 GLU E C 1
ATOM 3506 O O . GLU E 2 74 ? 9.352 -64.796 -90.505 1.00 126.48 74 GLU E O 1
ATOM 3512 N N . HIS E 2 75 ? 10.810 -64.417 -88.828 1.00 127.39 75 HIS E N 1
ATOM 3513 C CA . HIS E 2 75 ? 10.945 -65.831 -88.493 1.00 124.05 75 HIS E CA 1
ATOM 3514 C C . HIS E 2 75 ? 9.779 -66.365 -87.677 1.00 116.07 75 HIS E C 1
ATOM 3515 O O . HIS E 2 75 ? 9.723 -67.571 -87.421 1.00 113.03 75 HIS E O 1
ATOM 3522 N N . ALA E 2 76 ? 8.866 -65.507 -87.250 1.00 108.24 76 ALA E N 1
ATOM 3523 C CA . ALA E 2 76 ? 7.596 -65.969 -86.728 1.00 109.05 76 ALA E CA 1
ATOM 3524 C C . ALA E 2 76 ? 6.528 -66.018 -87.802 1.00 106.82 76 ALA E C 1
ATOM 3525 O O . ALA E 2 76 ? 5.345 -66.139 -87.473 1.00 115.54 76 ALA E O 1
ATOM 3527 N N . LYS E 2 77 ? 6.917 -65.913 -89.074 1.00 102.30 77 LYS E N 1
ATOM 3528 C CA . LYS E 2 77 ? 5.980 -66.016 -90.188 1.00 105.58 77 LYS E CA 1
ATOM 3529 C C . LYS E 2 77 ? 4.897 -64.941 -90.115 1.00 114.21 77 LYS E C 1
ATOM 3530 O O . LYS E 2 77 ? 3.751 -65.175 -90.506 1.00 116.85 77 LYS E O 1
ATOM 3536 N N . ARG E 2 78 ? 5.242 -63.760 -89.601 1.00 120.03 78 ARG E N 1
ATOM 3537 C CA . ARG E 2 78 ? 4.309 -62.633 -89.551 1.00 119.39 78 ARG E CA 1
ATOM 3538 C C . ARG E 2 78 ? 5.122 -61.352 -89.498 1.00 121.34 78 ARG E C 1
ATOM 3539 O O . ARG E 2 78 ? 5.929 -61.167 -88.582 1.00 118.37 78 ARG E O 1
ATOM 3541 N N . LYS E 2 79 ? 4.901 -60.464 -90.463 1.00 120.28 79 LYS E N 1
ATOM 3542 C CA . LYS E 2 79 ? 5.702 -59.259 -90.611 1.00 120.37 79 LYS E CA 1
ATOM 3543 C C . LYS E 2 79 ? 5.203 -58.104 -89.745 1.00 124.91 79 LYS E C 1
ATOM 3544 O O . LYS E 2 79 ? 5.464 -56.939 -90.065 1.00 127.12 79 LYS E O 1
ATOM 3550 N N . THR E 2 80 ? 4.466 -58.410 -88.686 1.00 115.01 80 THR E N 1
ATOM 3551 C CA . THR E 2 80 ? 4.038 -57.448 -87.687 1.00 117.89 80 THR E CA 1
ATOM 3552 C C . THR E 2 80 ? 4.608 -57.916 -86.365 1.00 122.51 80 THR E C 1
ATOM 3553 O O . THR E 2 80 ? 4.456 -59.093 -86.000 1.00 132.79 80 THR E O 1
ATOM 3557 N N . VAL E 2 81 ? 5.314 -57.023 -85.692 1.00 116.62 81 VAL E N 1
ATOM 3558 C CA . VAL E 2 81 ? 6.021 -57.346 -84.464 1.00 100.14 81 VAL E CA 1
ATOM 3559 C C . VAL E 2 81 ? 5.239 -56.724 -83.321 1.00 92.77 81 VAL E C 1
ATOM 3560 O O . VAL E 2 81 ? 5.033 -55.500 -83.304 1.00 84.99 81 VAL E O 1
ATOM 3564 N N . THR E 2 82 ? 4.774 -57.583 -82.414 1.00 97.54 82 THR E N 1
ATOM 3565 C CA . THR E 2 82 ? 4.058 -57.212 -81.209 1.00 97.85 82 THR E CA 1
ATOM 3566 C C . THR E 2 82 ? 5.002 -57.172 -80.023 1.00 83.28 82 THR E C 1
ATOM 3567 O O . THR E 2 82 ? 6.157 -57.569 -80.125 1.00 78.37 82 THR E O 1
ATOM 3571 N N . ALA E 2 83 ? 4.487 -56.750 -78.858 1.00 82.81 83 ALA E N 1
ATOM 3572 C CA . ALA E 2 83 ? 5.290 -56.765 -77.636 1.00 87.87 83 ALA E CA 1
ATOM 3573 C C . ALA E 2 83 ? 5.969 -58.108 -77.416 1.00 87.42 83 ALA E C 1
ATOM 3574 O O . ALA E 2 83 ? 7.074 -58.165 -76.866 1.00 83.98 83 ALA E O 1
ATOM 3576 N N . MET E 2 84 ? 5.333 -59.193 -77.858 1.00 87.18 84 MET E N 1
ATOM 3577 C CA . MET E 2 84 ? 5.971 -60.500 -77.800 1.00 94.41 84 MET E CA 1
ATOM 3578 C C . MET E 2 84 ? 7.387 -60.435 -78.355 1.00 94.29 84 MET E C 1
ATOM 3579 O O . MET E 2 84 ? 8.355 -60.720 -77.644 1.00 96.02 84 MET E O 1
ATOM 3584 N N . ASP E 2 85 ? 7.532 -59.986 -79.605 1.00 91.69 85 ASP E N 1
ATOM 3585 C CA . ASP E 2 85 ? 8.837 -60.038 -80.256 1.00 94.80 85 ASP E CA 1
ATOM 3586 C C . ASP E 2 85 ? 9.821 -59.061 -79.639 1.00 101.26 85 ASP E C 1
ATOM 3587 O O . ASP E 2 85 ? 11.037 -59.252 -79.752 1.00 108.69 85 ASP E O 1
ATOM 3592 N N . VAL E 2 86 ? 9.325 -57.995 -79.019 1.00 95.61 86 VAL E N 1
ATOM 3593 C CA . VAL E 2 86 ? 10.243 -56.995 -78.492 1.00 95.65 86 VAL E CA 1
ATOM 3594 C C . VAL E 2 86 ? 10.729 -57.391 -77.110 1.00 92.16 86 VAL E C 1
ATOM 3595 O O . VAL E 2 86 ? 11.873 -57.099 -76.741 1.00 91.57 86 VAL E O 1
ATOM 3597 N N . VAL E 2 87 ? 9.870 -58.124 -76.420 1.00 91.60 87 VAL E N 1
ATOM 3598 C CA . VAL E 2 87 ? 10.238 -58.657 -75.090 1.00 84.28 87 VAL E CA 1
ATOM 3599 C C . VAL E 2 87 ? 11.243 -59.774 -75.350 1.00 90.38 87 VAL E C 1
ATOM 3600 O O . VAL E 2 87 ? 12.179 -59.869 -74.604 1.00 93.02 87 VAL E O 1
ATOM 3604 N N . TYR E 2 88 ? 11.064 -60.500 -76.461 1.00 90.34 88 TYR E N 1
ATOM 3605 C CA . TYR E 2 88 ? 12.006 -61.576 -76.863 1.00 95.21 88 TYR E CA 1
ATOM 3606 C C . TYR E 2 88 ? 13.376 -60.935 -77.115 1.00 98.01 88 TYR E C 1
ATOM 3607 O O . TYR E 2 88 ? 14.396 -61.515 -76.695 1.00 99.51 88 TYR E O 1
ATOM 3616 N N . ALA E 2 89 ? 13.390 -59.772 -77.779 1.00 94.08 89 ALA E N 1
ATOM 3617 C CA . ALA E 2 89 ? 14.635 -59.048 -77.990 1.00 91.70 89 ALA E CA 1
ATOM 3618 C C . ALA E 2 89 ? 15.161 -58.471 -76.684 1.00 88.35 89 ALA E C 1
ATOM 3619 O O . ALA E 2 89 ? 16.362 -58.554 -76.405 1.00 97.10 89 ALA E O 1
ATOM 3621 N N . LEU E 2 90 ? 14.277 -57.900 -75.861 1.00 73.71 90 LEU E N 1
ATOM 3622 C CA . LEU E 2 90 ? 14.708 -57.274 -74.619 1.00 70.18 90 LEU E CA 1
ATOM 3623 C C . LEU E 2 90 ? 15.471 -58.224 -73.727 1.00 91.47 90 LEU E C 1
ATOM 3624 O O . LEU E 2 90 ? 16.239 -57.768 -72.864 1.00 89.79 90 LEU E O 1
ATOM 3629 N N . LYS E 2 91 ? 15.260 -59.529 -73.910 1.00 100.85 91 LYS E N 1
ATOM 3630 C CA . LYS E 2 91 ? 15.942 -60.503 -73.075 1.00 101.47 91 LYS E CA 1
ATOM 3631 C C . LYS E 2 91 ? 17.436 -60.436 -73.295 1.00 103.19 91 LYS E C 1
ATOM 3632 O O . LYS E 2 91 ? 18.210 -60.320 -72.349 1.00 109.17 91 LYS E O 1
ATOM 3638 N N . ARG E 2 92 ? 17.815 -60.408 -74.570 1.00 97.44 92 ARG E N 1
ATOM 3639 C CA . ARG E 2 92 ? 19.232 -60.424 -75.009 1.00 92.28 92 ARG E CA 1
ATOM 3640 C C . ARG E 2 92 ? 19.961 -59.131 -74.663 1.00 84.57 92 ARG E C 1
ATOM 3641 O O . ARG E 2 92 ? 21.140 -59.031 -74.974 1.00 84.15 92 ARG E O 1
ATOM 3648 N N . GLN E 2 93 ? 19.298 -58.206 -73.995 1.00 79.24 93 GLN E N 1
ATOM 3649 C CA . GLN E 2 93 ? 19.922 -56.912 -73.773 1.00 76.40 93 GLN E CA 1
ATOM 3650 C C . GLN E 2 93 ? 20.760 -56.860 -72.511 1.00 68.29 93 GLN E C 1
ATOM 3651 O O . GLN E 2 93 ? 21.579 -55.950 -72.362 1.00 66.89 93 GLN E O 1
ATOM 3657 N N . GLY E 2 94 ? 20.579 -57.789 -71.598 1.00 60.25 94 GLY E N 1
ATOM 3658 C CA . GLY E 2 94 ? 21.351 -57.731 -70.381 1.00 63.85 94 GLY E CA 1
ATOM 3659 C C . GLY E 2 94 ? 20.644 -56.939 -69.299 1.00 67.54 94 GLY E C 1
ATOM 3660 O O . GLY E 2 94 ? 19.694 -56.201 -69.542 1.00 80.22 94 GLY E O 1
ATOM 3661 N N . ARG E 2 95 ? 21.126 -57.111 -68.077 1.00 62.59 95 ARG E N 1
ATOM 3662 C CA . ARG E 2 95 ? 20.417 -56.583 -66.921 1.00 54.60 95 ARG E CA 1
ATOM 3663 C C . ARG E 2 95 ? 21.450 -56.326 -65.839 1.00 67.34 95 ARG E C 1
ATOM 3664 O O . ARG E 2 95 ? 22.035 -57.270 -65.304 1.00 79.56 95 ARG E O 1
ATOM 3672 N N . THR E 2 96 ? 21.671 -55.057 -65.525 1.00 76.57 96 THR E N 1
ATOM 3673 C CA . THR E 2 96 ? 22.735 -54.663 -64.619 1.00 73.11 96 THR E CA 1
ATOM 3674 C C . THR E 2 96 ? 22.240 -54.618 -63.173 1.00 73.84 96 THR E C 1
ATOM 3675 O O . THR E 2 96 ? 21.068 -54.342 -62.905 1.00 68.56 96 THR E O 1
ATOM 3679 N N . LEU E 2 97 ? 23.160 -54.826 -62.261 1.00 68.92 97 LEU E N 1
ATOM 3680 C CA . LEU E 2 97 ? 22.846 -54.816 -60.830 1.00 68.40 97 LEU E CA 1
ATOM 3681 C C . LEU E 2 97 ? 23.980 -54.125 -60.098 1.00 70.45 97 LEU E C 1
ATOM 3682 O O . LEU E 2 97 ? 25.094 -54.139 -60.544 1.00 72.78 97 LEU E O 1
ATOM 3687 N N . TYR E 2 98 ? 23.661 -53.559 -58.967 1.00 70.91 98 TYR E N 1
ATOM 3688 C CA . TYR E 2 98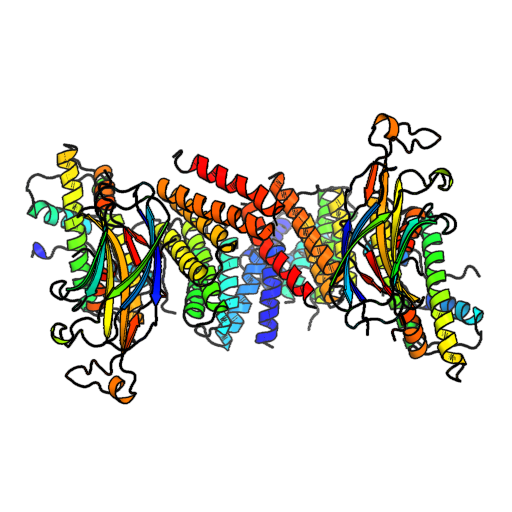 ? 24.643 -52.815 -58.194 1.00 64.83 98 TYR E CA 1
ATOM 3689 C C . TYR E 2 98 ? 25.442 -53.696 -57.256 1.00 60.66 98 TYR E C 1
ATOM 3690 O O . TYR E 2 98 ? 26.001 -53.194 -56.273 1.00 62.42 98 TYR E O 1
ATOM 3699 N N . GLY E 2 99 ? 25.526 -54.982 -57.549 1.00 62.64 99 GLY E N 1
ATOM 3700 C CA . GLY E 2 99 ? 26.297 -55.899 -56.740 1.00 59.48 99 GLY E CA 1
ATOM 3701 C C . GLY E 2 99 ? 25.775 -57.297 -56.958 1.00 64.83 99 GLY E C 1
ATOM 3702 O O . GLY E 2 99 ? 24.820 -57.515 -57.703 1.00 74.98 99 GLY E O 1
ATOM 3703 N N . PHE E 2 100 ? 26.420 -58.247 -56.285 1.00 56.65 100 PHE E N 1
ATOM 3704 C CA . PHE E 2 100 ? 26.105 -59.656 -56.468 1.00 57.03 100 PHE E CA 1
ATOM 3705 C C . PHE E 2 100 ? 24.954 -60.147 -55.589 1.00 67.17 100 PHE E C 1
ATOM 3706 O O . PHE E 2 100 ? 24.795 -61.360 -55.420 1.00 72.22 100 PHE E O 1
ATOM 3714 N N . GLY E 2 101 ? 24.150 -59.255 -55.027 1.00 67.06 101 GLY E N 1
ATOM 3715 C CA . GLY E 2 101 ? 23.064 -59.705 -54.180 1.00 64.08 101 GLY E CA 1
ATOM 3716 C C . GLY E 2 101 ? 21.834 -60.091 -54.976 1.00 64.62 101 GLY E C 1
ATOM 3717 O O . GLY E 2 101 ? 21.767 -59.879 -56.187 1.00 60.85 101 GLY E O 1
ATOM 3718 N N . MET F 3 1 ? 18.812 -73.357 -65.155 1.00 85.29 1 MET F N 1
ATOM 3719 C CA . MET F 3 1 ? 19.054 -72.004 -65.645 1.00 85.24 1 MET F CA 1
ATOM 3720 C C . MET F 3 1 ? 20.551 -71.662 -65.585 1.00 83.11 1 MET F C 1
ATOM 3721 O O . MET F 3 1 ? 21.370 -72.325 -66.223 1.00 79.44 1 MET F O 1
ATOM 3726 N N . ALA F 3 2 ? 20.906 -70.644 -64.805 1.00 79.70 2 ALA F N 1
ATOM 3727 C CA . ALA F 3 2 ? 22.292 -70.198 -64.698 1.00 75.14 2 ALA F CA 1
ATOM 3728 C C . ALA F 3 2 ? 23.070 -71.105 -63.748 1.00 64.29 2 ALA F C 1
ATOM 3729 O O . ALA F 3 2 ? 22.729 -71.211 -62.563 1.00 58.54 2 ALA F O 1
ATOM 3731 N N . LYS F 3 3 ? 24.132 -71.740 -64.264 1.00 56.35 3 LYS F N 1
ATOM 3732 C CA . LYS F 3 3 ? 24.931 -72.691 -63.496 1.00 55.94 3 LYS F CA 1
ATOM 3733 C C . LYS F 3 3 ? 26.207 -72.103 -62.910 1.00 55.00 3 LYS F C 1
ATOM 3734 O O . LYS F 3 3 ? 26.790 -72.704 -62.002 1.00 52.39 3 LYS F O 1
ATOM 3740 N N . VAL F 3 4 ? 26.667 -70.967 -63.402 1.00 58.65 4 VAL F N 1
ATOM 3741 C CA . VAL F 3 4 ? 27.763 -70.249 -62.775 1.00 52.16 4 VAL F CA 1
ATOM 3742 C C . VAL F 3 4 ? 27.163 -68.979 -62.224 1.00 49.96 4 VAL F C 1
ATOM 3743 O O . VAL F 3 4 ? 26.620 -68.158 -62.969 1.00 51.03 4 VAL F O 1
ATOM 3747 N N . SER F 3 5 ? 27.200 -68.840 -60.916 1.00 53.05 5 SER F N 1
ATOM 3748 C CA . SER F 3 5 ? 26.804 -67.597 -60.293 1.00 59.15 5 SER F CA 1
ATOM 3749 C C . SER F 3 5 ? 28.022 -67.063 -59.566 1.00 51.80 5 SER F C 1
ATOM 3750 O O . SER F 3 5 ? 28.710 -67.815 -58.868 1.00 54.67 5 SER F O 1
ATOM 3753 N N . VAL F 3 6 ? 28.327 -65.792 -59.793 1.00 42.54 6 VAL F N 1
ATOM 3754 C CA . VAL F 3 6 ? 29.501 -65.180 -59.198 1.00 46.98 6 VAL F CA 1
ATOM 3755 C C . VAL F 3 6 ? 29.109 -64.572 -57.875 1.00 47.05 6 VAL F C 1
ATOM 3756 O O . VAL F 3 6 ? 28.203 -63.731 -57.813 1.00 58.31 6 VAL F O 1
ATOM 3760 N N . LEU F 3 7 ? 29.814 -64.964 -56.824 1.00 48.26 7 LEU F N 1
ATOM 3761 C CA . LEU F 3 7 ? 29.401 -64.547 -55.498 1.00 51.71 7 LEU F CA 1
ATOM 3762 C C . LEU F 3 7 ? 30.020 -63.212 -55.115 1.00 57.73 7 LEU F C 1
ATOM 3763 O O . LEU F 3 7 ? 29.330 -62.325 -54.599 1.00 60.92 7 LEU F O 1
ATOM 3768 N N . ASN F 3 8 ? 31.304 -63.038 -55.392 1.00 51.77 8 ASN F N 1
ATOM 3769 C CA . ASN F 3 8 ? 31.934 -61.774 -55.088 1.00 49.07 8 ASN F CA 1
ATOM 3770 C C . ASN F 3 8 ? 33.305 -61.721 -55.728 1.00 56.85 8 ASN F C 1
ATOM 3771 O O . ASN F 3 8 ? 33.976 -62.745 -55.867 1.00 64.15 8 ASN F O 1
ATOM 3776 N N . VAL F 3 9 ? 33.713 -60.503 -56.107 1.00 58.35 9 VAL F N 1
ATOM 3777 C CA . VAL F 3 9 ? 35.050 -60.214 -56.620 1.00 50.80 9 VAL F CA 1
ATOM 3778 C C . VAL F 3 9 ? 35.740 -59.310 -55.626 1.00 60.50 9 VAL F C 1
ATOM 3779 O O . VAL F 3 9 ? 35.383 -58.135 -55.506 1.00 70.72 9 VAL F O 1
ATOM 3783 N N . ALA F 3 10 ? 36.762 -59.818 -54.960 1.00 65.26 10 ALA F N 1
ATOM 3784 C CA . ALA F 3 10 ? 37.512 -59.023 -53.998 1.00 71.26 10 ALA F CA 1
ATOM 3785 C C . ALA F 3 10 ? 38.622 -58.287 -54.737 1.00 60.42 10 ALA F C 1
ATOM 3786 O O . ALA F 3 10 ? 39.536 -58.920 -55.273 1.00 68.61 10 ALA F O 1
ATOM 3788 N N . VAL F 3 11 ? 38.541 -56.958 -54.777 1.00 54.02 11 VAL F N 1
ATOM 3789 C CA . VAL F 3 11 ? 39.580 -56.157 -55.420 1.00 59.37 11 VAL F CA 1
ATOM 3790 C C . VAL F 3 11 ? 40.768 -56.071 -54.464 1.00 63.61 11 VAL F C 1
ATOM 3791 O O . VAL F 3 11 ? 40.688 -55.449 -53.402 1.00 63.75 11 VAL F O 1
ATOM 3795 N N . LEU F 3 12 ? 41.869 -56.709 -54.840 1.00 54.86 12 LEU F N 1
ATOM 3796 C CA . LEU F 3 12 ? 42.994 -56.919 -53.948 1.00 64.10 12 LEU F CA 1
ATOM 3797 C C . LEU F 3 12 ? 44.117 -55.951 -54.279 1.00 72.95 12 LEU F C 1
ATOM 3798 O O . LEU F 3 12 ? 44.269 -55.520 -55.426 1.00 78.46 12 LEU F O 1
ATOM 3801 N N . GLU F 3 13 ? 44.898 -55.612 -53.246 1.00 79.30 13 GLU F N 1
ATOM 3802 C CA . GLU F 3 13 ? 46.073 -54.755 -53.380 1.00 70.52 13 GLU F CA 1
ATOM 3803 C C . GLU F 3 13 ? 45.699 -53.446 -54.059 1.00 71.35 13 GLU F C 1
ATOM 3804 O O . GLU F 3 13 ? 46.366 -52.972 -54.981 1.00 73.27 13 GLU F O 1
ATOM 3810 N N . ASN F 3 14 ? 44.594 -52.882 -53.614 1.00 68.74 14 ASN F N 1
ATOM 3811 C CA . ASN F 3 14 ? 44.176 -51.609 -54.105 1.00 63.80 14 ASN F CA 1
ATOM 3812 C C . ASN F 3 14 ? 44.117 -50.656 -52.928 1.00 66.80 14 ASN F C 1
ATOM 3813 O O . ASN F 3 14 ? 43.740 -51.064 -51.824 1.00 76.73 14 ASN F O 1
ATOM 3818 N N . PRO F 3 15 ? 44.529 -49.404 -53.108 1.00 60.53 15 PRO F N 1
ATOM 3819 C CA . PRO F 3 15 ? 45.060 -48.779 -54.324 1.00 60.91 15 PRO F CA 1
ATOM 3820 C C . PRO F 3 15 ? 46.462 -49.241 -54.615 1.00 62.36 15 PRO F C 1
ATOM 3821 O O . PRO F 3 15 ? 47.059 -49.863 -53.749 1.00 67.09 15 PRO F O 1
ATOM 3825 N N . SER F 3 16 ? 46.977 -48.946 -55.805 1.00 54.04 16 SER F N 1
ATOM 3826 C CA . SER F 3 16 ? 48.249 -49.504 -56.237 1.00 61.93 16 SER F CA 1
ATOM 3827 C C . SER F 3 16 ? 48.867 -48.594 -57.282 1.00 65.39 16 SER F C 1
ATOM 3828 O O . SER F 3 16 ? 48.137 -47.931 -58.028 1.00 72.35 16 SER F O 1
ATOM 3831 N N . PRO F 3 17 ? 50.195 -48.537 -57.367 1.00 65.10 17 PRO F N 1
ATOM 3832 C CA . PRO F 3 17 ? 50.802 -47.811 -58.472 1.00 59.97 17 PRO F CA 1
ATOM 3833 C C . PRO F 3 17 ? 50.319 -48.399 -59.770 1.00 61.84 17 PRO F C 1
ATOM 3834 O O . PRO F 3 17 ? 49.902 -49.557 -59.849 1.00 61.91 17 PRO F O 1
ATOM 3838 N N . PHE F 3 18 ? 50.381 -47.560 -60.791 1.00 66.12 18 PHE F N 1
ATOM 3839 C CA . PHE F 3 18 ? 49.929 -47.953 -62.111 1.00 62.47 18 PHE F CA 1
ATOM 3840 C C . PHE F 3 18 ? 50.545 -49.280 -62.523 1.00 63.58 18 PHE F C 1
ATOM 3841 O O . PHE F 3 18 ? 49.831 -50.264 -62.746 1.00 63.74 18 PHE F O 1
ATOM 3849 N N . HIS F 3 19 ? 51.875 -49.344 -62.557 1.00 65.71 19 HIS F N 1
ATOM 3850 C CA . HIS F 3 19 ? 52.536 -50.534 -63.074 1.00 73.82 19 HIS F CA 1
ATOM 3851 C C . HIS F 3 19 ? 52.090 -51.790 -62.331 1.00 68.17 19 HIS F C 1
ATOM 3852 O O . HIS F 3 19 ? 52.026 -52.874 -62.923 1.00 62.65 19 HIS F O 1
ATOM 3859 N N . SER F 3 20 ? 51.722 -51.648 -61.062 1.00 66.50 20 SER F N 1
ATOM 3860 C CA . SER F 3 20 ? 51.413 -52.798 -60.227 1.00 66.75 20 SER F CA 1
ATOM 3861 C C . SER F 3 20 ? 50.239 -53.575 -60.812 1.00 71.04 20 SER F C 1
ATOM 3862 O O . SER F 3 20 ? 49.290 -52.968 -61.324 1.00 79.08 20 SER F O 1
ATOM 3865 N N . PRO F 3 21 ? 50.267 -54.905 -60.763 1.00 66.42 21 PRO F N 1
ATOM 3866 C CA . PRO F 3 21 ? 49.273 -55.685 -61.500 1.00 60.66 21 PRO F CA 1
ATOM 3867 C C . PRO F 3 21 ? 47.898 -55.525 -60.888 1.00 64.48 21 PRO F C 1
ATOM 3868 O O . PRO F 3 21 ? 47.704 -54.953 -59.811 1.00 67.44 21 PRO F O 1
ATOM 3872 N N . PHE F 3 22 ? 46.926 -56.020 -61.634 1.00 65.25 22 PHE F N 1
ATOM 3873 C CA . PHE F 3 22 ? 45.582 -56.159 -61.119 1.00 49.80 22 PHE F CA 1
ATOM 3874 C C . PHE F 3 22 ? 45.488 -57.482 -60.385 1.00 51.99 22 PHE F C 1
ATOM 3875 O O . PHE F 3 22 ? 46.068 -58.481 -60.812 1.00 55.87 22 PHE F O 1
ATOM 3883 N N . ARG F 3 23 ? 44.785 -57.488 -59.267 1.00 48.50 23 ARG F N 1
ATOM 3884 C CA . ARG F 3 23 ? 44.549 -58.726 -58.543 1.00 51.81 23 ARG F CA 1
ATOM 3885 C C . ARG F 3 23 ? 43.090 -58.791 -58.159 1.00 55.09 23 ARG F C 1
ATOM 3886 O O . ARG F 3 23 ? 42.530 -57.791 -57.705 1.00 63.80 23 ARG F O 1
ATOM 3894 N N . PHE F 3 24 ? 42.483 -59.961 -58.338 1.00 48.60 24 PHE F N 1
ATOM 3895 C CA . PHE F 3 24 ? 41.079 -60.165 -58.002 1.00 46.08 24 PHE F CA 1
ATOM 3896 C C . PHE F 3 24 ? 40.865 -61.581 -57.511 1.00 55.93 24 PHE F C 1
ATOM 3897 O O . PHE F 3 24 ? 41.077 -62.532 -58.269 1.00 70.77 24 PHE F O 1
ATOM 3905 N N . GLU F 3 25 ? 40.396 -61.729 -56.279 1.00 51.21 25 GLU F N 1
ATOM 3906 C CA . GLU F 3 25 ? 40.036 -63.052 -55.783 1.00 66.02 25 GLU F CA 1
ATOM 3907 C C . GLU F 3 25 ? 38.582 -63.288 -56.144 1.00 58.44 25 GLU F C 1
ATOM 3908 O O . GLU F 3 25 ? 37.664 -62.739 -55.526 1.00 52.71 25 GLU F O 1
ATOM 3914 N N . ILE F 3 26 ? 38.379 -64.109 -57.155 1.00 53.24 26 ILE F N 1
ATOM 3915 C CA . ILE F 3 26 ? 37.057 -64.333 -57.701 1.00 53.41 26 ILE F CA 1
ATOM 3916 C C . ILE F 3 26 ? 36.451 -65.529 -57.006 1.00 59.20 26 ILE F C 1
ATOM 3917 O O . ILE F 3 26 ? 37.016 -66.627 -57.010 1.00 67.70 26 ILE F O 1
ATOM 3922 N N . SER F 3 27 ? 35.298 -65.319 -56.436 1.00 57.07 27 SER F N 1
ATOM 3923 C CA . SER F 3 27 ? 34.562 -66.357 -55.746 1.00 58.75 27 SER F CA 1
ATOM 3924 C C . SER F 3 27 ? 33.317 -66.662 -56.574 1.00 60.38 27 SER F C 1
ATOM 3925 O O . SER F 3 27 ? 32.477 -65.777 -56.786 1.00 58.01 27 SER F O 1
ATOM 3928 N N . PHE F 3 28 ? 33.208 -67.889 -57.086 1.00 63.45 28 PHE F N 1
ATOM 3929 C CA . PHE F 3 28 ? 32.038 -68.237 -57.884 1.00 61.37 28 PHE F CA 1
ATOM 3930 C C . PHE F 3 28 ? 31.604 -69.665 -57.618 1.00 57.54 28 PHE F C 1
ATOM 3931 O O . PHE F 3 28 ? 32.383 -70.520 -57.186 1.00 44.99 28 PHE F O 1
ATOM 3939 N N . GLU F 3 29 ? 30.341 -69.911 -57.926 1.00 52.58 29 GLU F N 1
ATOM 3940 C CA . GLU F 3 29 ? 29.717 -71.181 -57.633 1.00 65.09 29 GLU F CA 1
ATOM 3941 C C . GLU F 3 29 ? 29.238 -71.853 -58.905 1.00 68.77 29 GLU F C 1
ATOM 3942 O O . GLU F 3 29 ? 28.809 -71.209 -59.870 1.00 60.06 29 GLU F O 1
ATOM 3948 N N . CYS F 3 30 ? 29.360 -73.185 -58.905 1.00 77.80 30 CYS F N 1
ATOM 3949 C CA . CYS F 3 30 ? 28.959 -74.040 -60.055 1.00 71.61 30 CYS F CA 1
ATOM 3950 C C . CYS F 3 30 ? 27.829 -74.977 -59.616 1.00 58.46 30 CYS F C 1
ATOM 3951 O O . CYS F 3 30 ? 28.084 -75.870 -58.784 1.00 46.66 30 CYS F O 1
ATOM 3954 N N . SER F 3 31 ? 26.631 -74.766 -60.167 1.00 56.18 31 SER F N 1
ATOM 3955 C CA . SER F 3 31 ? 25.451 -75.560 -59.852 1.00 64.06 31 SER F CA 1
ATOM 3956 C C . SER F 3 31 ? 25.686 -77.025 -60.175 1.00 76.36 31 SER F C 1
ATOM 3957 O O . SER F 3 31 ? 25.696 -77.879 -59.281 1.00 90.48 31 SER F O 1
ATOM 3960 N N . GLU F 3 32 ? 25.873 -77.331 -61.452 1.00 68.82 32 GLU F N 1
ATOM 3961 C CA . GLU F 3 32 ? 26.217 -78.661 -61.915 1.00 66.15 32 GLU F CA 1
ATOM 3962 C C . GLU F 3 32 ? 27.726 -78.755 -62.071 1.00 67.38 32 GLU F C 1
ATOM 3963 O O . GLU F 3 32 ? 28.475 -77.864 -61.668 1.00 71.05 32 GLU F O 1
ATOM 3969 N N . ALA F 3 33 ? 28.194 -79.852 -62.638 1.00 63.90 33 ALA F N 1
ATOM 3970 C CA . ALA F 3 33 ? 29.542 -79.884 -63.165 1.00 65.50 33 ALA F CA 1
ATOM 3971 C C . ALA F 3 33 ? 29.433 -79.645 -64.664 1.00 70.92 33 ALA F C 1
ATOM 3972 O O . ALA F 3 33 ? 28.564 -80.218 -65.328 1.00 81.30 33 ALA F O 1
ATOM 3974 N N . LEU F 3 34 ? 30.251 -78.739 -65.176 1.00 65.80 34 LEU F N 1
ATOM 3975 C CA . LEU F 3 34 ? 30.136 -78.293 -66.550 1.00 54.51 34 LEU F CA 1
ATOM 3976 C C . LEU F 3 34 ? 31.193 -78.983 -67.372 1.00 62.49 34 LEU F C 1
ATOM 3977 O O . LEU F 3 34 ? 32.358 -79.041 -66.976 1.00 69.50 34 LEU F O 1
ATOM 3982 N N . ALA F 3 35 ? 30.787 -79.477 -68.525 1.00 59.06 35 ALA F N 1
ATOM 3983 C CA . ALA F 3 35 ? 31.691 -80.193 -69.393 1.00 55.12 35 ALA F CA 1
ATOM 3984 C C . ALA F 3 35 ? 32.275 -79.311 -70.480 1.00 59.19 35 ALA F C 1
ATOM 3985 O O . ALA F 3 35 ? 32.866 -79.825 -71.429 1.00 66.24 35 ALA F O 1
ATOM 3987 N N . ASP F 3 36 ? 32.151 -77.994 -70.359 1.00 56.82 36 ASP F N 1
ATOM 3988 C CA . ASP F 3 36 ? 32.742 -77.132 -71.373 1.00 61.92 36 ASP F CA 1
ATOM 3989 C C . ASP F 3 36 ? 33.704 -76.148 -70.748 1.00 63.84 36 ASP F C 1
ATOM 3990 O O . ASP F 3 36 ? 34.122 -76.316 -69.598 1.00 71.49 36 ASP F O 1
ATOM 3995 N N . ASP F 3 37 ? 34.095 -75.141 -71.507 1.00 68.82 37 ASP F N 1
ATOM 3996 C CA . ASP F 3 37 ? 35.190 -74.285 -71.094 1.00 65.32 37 ASP F CA 1
ATOM 3997 C C . ASP F 3 37 ? 34.684 -72.995 -70.478 1.00 57.94 37 ASP F C 1
ATOM 3998 O O . ASP F 3 37 ? 33.846 -72.298 -71.059 1.00 59.59 37 ASP F O 1
ATOM 4003 N N . LEU F 3 38 ? 35.210 -72.678 -69.312 1.00 48.81 38 LEU F N 1
ATOM 4004 C CA . LEU F 3 38 ? 35.062 -71.355 -68.760 1.00 42.55 38 LEU F CA 1
ATOM 4005 C C . LEU F 3 38 ? 36.282 -70.521 -69.117 1.00 44.43 38 LEU F C 1
ATOM 4006 O O . LEU F 3 38 ? 37.415 -71.010 -69.075 1.00 50.54 38 LEU F O 1
ATOM 4011 N N . GLU F 3 39 ? 36.053 -69.265 -69.487 1.00 49.52 39 GLU F N 1
ATOM 4012 C CA . GLU F 3 39 ? 37.157 -68.349 -69.733 1.00 47.22 39 GLU F CA 1
ATOM 4013 C C . GLU F 3 39 ? 36.909 -67.017 -69.059 1.00 51.10 39 GLU F C 1
ATOM 4014 O O . GLU F 3 39 ? 35.931 -66.326 -69.368 1.00 46.25 39 GLU F O 1
ATOM 4020 N N . TRP F 3 40 ? 37.836 -66.653 -68.195 1.00 54.97 40 TRP F N 1
ATOM 4021 C CA . TRP F 3 40 ? 37.828 -65.399 -67.429 1.00 54.92 40 TRP F CA 1
ATOM 4022 C C . TRP F 3 40 ? 38.839 -64.478 -68.071 1.00 60.04 40 TRP F C 1
ATOM 4023 O O . TRP F 3 40 ? 39.978 -64.824 -68.065 1.00 65.91 40 TRP F O 1
ATOM 4034 N N . LYS F 3 41 ? 38.386 -63.342 -68.560 1.00 59.02 41 LYS F N 1
ATOM 4035 C CA . LYS F 3 41 ? 39.262 -62.344 -69.182 1.00 43.89 41 LYS F CA 1
ATOM 4036 C C . LYS F 3 41 ? 39.183 -61.057 -68.387 1.00 43.69 41 LYS F C 1
ATOM 4037 O O . LYS F 3 41 ? 38.147 -60.756 -67.924 1.00 52.87 41 LYS F O 1
ATOM 4041 N N . ILE F 3 42 ? 40.301 -60.399 -68.171 1.00 39.55 42 ILE F N 1
ATOM 4042 C CA . ILE F 3 42 ? 40.328 -59.042 -67.643 1.00 39.21 42 ILE F CA 1
ATOM 4043 C C . ILE F 3 42 ? 40.690 -58.103 -68.780 1.00 41.28 42 ILE F C 1
ATOM 4044 O O . ILE F 3 42 ? 41.784 -58.190 -69.347 1.00 44.23 42 ILE F O 1
ATOM 4049 N N . ILE F 3 43 ? 39.787 -57.174 -69.080 1.00 34.18 43 ILE F N 1
ATOM 4050 C CA . ILE F 3 43 ? 39.941 -56.206 -70.157 1.00 46.90 43 ILE F CA 1
ATOM 4051 C C . ILE F 3 43 ? 39.943 -54.809 -69.588 1.00 46.11 43 ILE F C 1
ATOM 4052 O O . ILE F 3 43 ? 39.189 -54.511 -68.668 1.00 51.26 43 ILE F O 1
ATOM 4057 N N . TYR F 3 44 ? 40.777 -53.957 -70.147 1.00 43.32 44 TYR F N 1
ATOM 4058 C CA . TYR F 3 44 ? 41.018 -52.631 -69.617 1.00 40.13 44 TYR F CA 1
ATOM 4059 C C . TYR F 3 44 ? 40.583 -51.633 -70.662 1.00 40.94 44 TYR F C 1
ATOM 4060 O O . TYR F 3 44 ? 41.084 -51.658 -71.785 1.00 43.61 44 TYR F O 1
ATOM 4069 N N . VAL F 3 45 ? 39.635 -50.778 -70.310 1.00 37.52 45 VAL F N 1
ATOM 4070 C CA . VAL F 3 45 ? 39.194 -49.782 -71.273 1.00 39.28 45 VAL F CA 1
ATOM 4071 C C . VAL F 3 45 ? 40.258 -48.695 -71.350 1.00 48.82 45 VAL F C 1
ATOM 4072 O O . VAL F 3 45 ? 40.479 -47.950 -70.392 1.00 56.35 45 VAL F O 1
ATOM 4076 N N . GLY F 3 46 ? 40.938 -48.619 -72.489 1.00 44.21 46 GLY F N 1
ATOM 4077 C CA . GLY F 3 46 ? 42.012 -47.670 -72.605 1.00 29.99 46 GLY F CA 1
ATOM 4078 C C . GLY F 3 46 ? 41.558 -46.299 -73.002 1.00 33.60 46 GLY F C 1
ATOM 4079 O O . GLY F 3 46 ? 42.170 -45.315 -72.583 1.00 40.04 46 GLY F O 1
ATOM 4080 N N . SER F 3 47 ? 40.491 -46.205 -73.791 1.00 36.59 47 SER F N 1
ATOM 4081 C CA . SER F 3 47 ? 39.898 -44.912 -74.085 1.00 38.96 47 SER F CA 1
ATOM 4082 C C . SER F 3 47 ? 38.403 -45.065 -74.218 1.00 41.26 47 SER F C 1
ATOM 4083 O O . SER F 3 47 ? 37.924 -45.897 -74.991 1.00 38.97 47 SER F O 1
ATOM 4086 N N . ALA F 3 48 ? 37.684 -44.210 -73.496 1.00 41.84 48 ALA F N 1
ATOM 4087 C CA . ALA F 3 48 ? 36.242 -44.117 -73.608 1.00 50.07 48 ALA F CA 1
ATOM 4088 C C . ALA F 3 48 ? 35.772 -43.841 -75.020 1.00 46.84 48 ALA F C 1
ATOM 4089 O O . ALA F 3 48 ? 34.583 -44.014 -75.300 1.00 53.85 48 ALA F O 1
ATOM 4091 N N . GLU F 3 49 ? 36.644 -43.415 -75.911 1.00 38.17 49 GLU F N 1
ATOM 4092 C CA . GLU F 3 49 ? 36.125 -42.998 -77.185 1.00 45.07 49 GLU F CA 1
ATOM 4093 C C . GLU F 3 49 ? 36.124 -44.117 -78.191 1.00 44.21 49 GLU F C 1
ATOM 4094 O O . GLU F 3 49 ? 35.651 -43.923 -79.308 1.00 44.44 49 GLU F O 1
ATOM 4100 N N . SER F 3 50 ? 36.599 -45.291 -77.813 1.00 46.01 50 SER F N 1
ATOM 4101 C CA . SER F 3 50 ? 36.579 -46.386 -78.763 1.00 50.64 50 SER F CA 1
ATOM 4102 C C . SER F 3 50 ? 36.928 -47.669 -78.050 1.00 49.82 50 SER F C 1
ATOM 4103 O O . SER F 3 50 ? 37.783 -47.696 -77.160 1.00 57.36 50 SER F O 1
ATOM 4106 N N . GLU F 3 51 ? 36.259 -48.730 -78.456 1.00 45.21 51 GLU F N 1
ATOM 4107 C CA . GLU F 3 51 ? 36.650 -50.040 -77.988 1.00 44.09 51 GLU F CA 1
ATOM 4108 C C . GLU F 3 51 ? 37.953 -50.515 -78.613 1.00 48.03 51 GLU F C 1
ATOM 4109 O O . GLU F 3 51 ? 38.521 -51.503 -78.142 1.00 56.97 51 GLU F O 1
ATOM 4115 N N . GLU F 3 52 ? 38.461 -49.824 -79.633 1.00 44.79 52 GLU F N 1
ATOM 4116 C CA . GLU F 3 52 ? 39.679 -50.280 -80.288 1.00 50.18 52 GLU F CA 1
ATOM 4117 C C . GLU F 3 52 ? 40.904 -50.199 -79.390 1.00 45.00 52 GLU F C 1
ATOM 4118 O O . GLU F 3 52 ? 41.967 -50.665 -79.800 1.00 48.04 52 GLU F O 1
ATOM 4124 N N . PHE F 3 53 ? 40.782 -49.651 -78.179 1.00 44.76 53 PHE F N 1
ATOM 4125 C CA . PHE F 3 53 ? 41.914 -49.396 -77.296 1.00 45.04 53 PHE F CA 1
ATOM 4126 C C . PHE F 3 53 ? 41.883 -50.232 -76.054 1.00 50.63 53 PHE F C 1
ATOM 4127 O O . PHE F 3 53 ? 42.740 -50.049 -75.180 1.00 54.39 53 PHE F O 1
ATOM 4135 N N . ASP F 3 54 ? 40.903 -51.107 -75.938 1.00 48.64 54 ASP F N 1
ATOM 4136 C CA . ASP F 3 54 ? 40.796 -51.942 -74.770 1.00 45.99 54 ASP F CA 1
ATOM 4137 C C . ASP F 3 54 ? 41.837 -53.044 -74.838 1.00 48.56 54 ASP F C 1
ATOM 4138 O O . ASP F 3 54 ? 42.060 -53.655 -75.895 1.00 49.62 54 ASP F O 1
ATOM 4143 N N . GLN F 3 55 ? 42.503 -53.257 -73.712 1.00 52.93 55 GLN F N 1
ATOM 4144 C CA . GLN F 3 55 ? 43.560 -54.240 -73.602 1.00 51.24 55 GLN F CA 1
ATOM 4145 C C . GLN F 3 55 ? 43.036 -55.416 -72.794 1.00 52.04 55 GLN F C 1
ATOM 4146 O O . GLN F 3 55 ? 42.477 -55.219 -71.715 1.00 57.00 55 GLN F O 1
ATOM 4152 N N . ILE F 3 56 ? 43.191 -56.628 -73.321 1.00 50.98 56 ILE F N 1
ATOM 4153 C CA . ILE F 3 56 ? 42.915 -57.827 -72.548 1.00 50.56 56 ILE F CA 1
ATOM 4154 C C . ILE F 3 56 ? 44.174 -58.121 -71.754 1.00 57.18 56 ILE F C 1
ATOM 4155 O O . ILE F 3 56 ? 45.172 -58.540 -72.324 1.00 59.84 56 ILE F O 1
ATOM 4160 N N . LEU F 3 57 ? 44.136 -57.894 -70.447 1.00 53.18 57 LEU F N 1
ATOM 4161 C CA . LEU F 3 57 ? 45.351 -58.025 -69.664 1.00 49.22 57 LEU F CA 1
ATOM 4162 C C . LEU F 3 57 ? 45.711 -59.468 -69.350 1.00 61.98 57 LEU F C 1
ATOM 4163 O O . LEU F 3 57 ? 46.889 -59.752 -69.106 1.00 71.98 57 LEU F O 1
ATOM 4168 N N . ASP F 3 58 ? 44.745 -60.383 -69.310 1.00 60.98 58 ASP F N 1
ATOM 4169 C CA . ASP F 3 58 ? 45.053 -61.801 -69.129 1.00 60.63 58 ASP F CA 1
ATOM 4170 C C . ASP F 3 58 ? 43.779 -62.591 -69.353 1.00 45.28 58 ASP F C 1
ATOM 4171 O O . ASP F 3 58 ? 42.673 -62.059 -69.268 1.00 44.35 58 ASP F O 1
ATOM 4176 N N . SER F 3 59 ? 43.955 -63.874 -69.615 1.00 43.22 59 SER F N 1
ATOM 4177 C CA . SER F 3 59 ? 42.844 -64.776 -69.838 1.00 51.80 59 SER F CA 1
ATOM 4178 C C . SER F 3 59 ? 43.111 -66.073 -69.093 1.00 60.32 59 SER F C 1
ATOM 4179 O O . SER F 3 59 ? 44.265 -66.470 -68.921 1.00 53.35 59 SER F O 1
ATOM 4182 N N . VAL F 3 60 ? 42.044 -66.698 -68.601 1.00 60.02 60 VAL F N 1
ATOM 4183 C CA . VAL F 3 60 ? 42.134 -67.939 -67.837 1.00 67.74 60 VAL F CA 1
ATOM 4184 C C . VAL F 3 60 ? 41.103 -68.912 -68.380 1.00 56.05 60 VAL F C 1
ATOM 4185 O O . VAL F 3 60 ? 39.900 -68.628 -68.365 1.00 55.03 60 VAL F O 1
ATOM 4189 N N . LEU F 3 61 ? 41.560 -70.062 -68.830 1.00 52.93 61 LEU F N 1
ATOM 4190 C CA . LEU F 3 61 ? 40.697 -70.996 -69.509 1.00 46.40 61 LEU F CA 1
ATOM 4191 C C . LEU F 3 61 ? 40.656 -72.282 -68.711 1.00 49.82 61 LEU F C 1
ATOM 4192 O O . LEU F 3 61 ? 41.691 -72.746 -68.234 1.00 56.05 61 LEU F O 1
ATOM 4197 N N . VAL F 3 62 ? 39.462 -72.847 -68.546 1.00 56.49 62 VAL F N 1
ATOM 4198 C CA . VAL F 3 62 ? 39.277 -74.022 -67.697 1.00 58.42 62 VAL F CA 1
ATOM 4199 C C . VAL F 3 62 ? 38.262 -74.958 -68.337 1.00 59.60 62 VAL F C 1
ATOM 4200 O O . VAL F 3 62 ? 37.268 -74.515 -68.918 1.00 60.82 62 VAL F O 1
ATOM 4204 N N . GLY F 3 63 ? 38.522 -76.257 -68.237 1.00 54.10 63 GLY F N 1
ATOM 4205 C CA . GLY F 3 63 ? 37.584 -77.253 -68.694 1.00 60.26 63 GLY F CA 1
ATOM 4206 C C . GLY F 3 63 ? 37.993 -78.677 -68.360 1.00 62.51 63 GLY F C 1
ATOM 4207 O O . GLY F 3 63 ? 39.130 -79.091 -68.580 1.00 61.05 63 GLY F O 1
ATOM 4208 N N . PRO F 3 64 ? 37.064 -79.466 -67.826 1.00 65.62 64 PRO F N 1
ATOM 4209 C CA . PRO F 3 64 ? 35.713 -79.119 -67.419 1.00 60.87 64 PRO F CA 1
ATOM 4210 C C . PRO F 3 64 ? 35.736 -78.480 -66.060 1.00 65.30 64 PRO F C 1
ATOM 4211 O O . PRO F 3 64 ? 36.789 -78.284 -65.457 1.00 72.43 64 PRO F O 1
ATOM 4215 N N . VAL F 3 65 ? 34.553 -78.168 -65.564 1.00 67.97 65 VAL F N 1
ATOM 4216 C CA . VAL F 3 65 ? 34.465 -77.453 -64.305 1.00 63.78 65 VAL F CA 1
ATOM 4217 C C . VAL F 3 65 ? 33.687 -78.316 -63.325 1.00 67.49 65 VAL F C 1
ATOM 4218 O O . VAL F 3 65 ? 32.502 -78.600 -63.545 1.00 77.99 65 VAL F O 1
ATOM 4222 N N . PRO F 3 66 ? 34.310 -78.774 -62.253 1.00 55.87 66 PRO F N 1
ATOM 4223 C CA . PRO F 3 66 ? 33.564 -79.511 -61.238 1.00 54.96 66 PRO F CA 1
ATOM 4224 C C . PRO F 3 66 ? 32.637 -78.570 -60.491 1.00 66.61 66 PRO F C 1
ATOM 4225 O O . PRO F 3 66 ? 32.839 -77.354 -60.463 1.00 72.33 66 PRO F O 1
ATOM 4229 N N . ALA F 3 67 ? 31.600 -79.148 -59.890 1.00 71.29 67 ALA F N 1
ATOM 4230 C CA . ALA F 3 67 ? 30.590 -78.354 -59.203 1.00 69.10 67 ALA F CA 1
ATOM 4231 C C . ALA F 3 67 ? 31.097 -77.845 -57.851 1.00 65.65 67 ALA F C 1
ATOM 4232 O O . ALA F 3 67 ? 32.074 -78.351 -57.287 1.00 61.14 67 ALA F O 1
ATOM 4234 N N . GLY F 3 68 ? 30.419 -76.819 -57.335 1.00 61.74 68 GLY F N 1
ATOM 4235 C CA . GLY F 3 68 ? 30.705 -76.260 -56.026 1.00 58.65 68 GLY F CA 1
ATOM 4236 C C . GLY F 3 68 ? 31.239 -74.843 -56.105 1.00 58.55 68 GLY F C 1
ATOM 4237 O O . GLY F 3 68 ? 31.145 -74.161 -57.131 1.00 61.32 68 GLY F O 1
ATOM 4238 N N . ARG F 3 69 ? 31.810 -74.400 -54.988 1.00 54.89 69 ARG F N 1
ATOM 4239 C CA . ARG F 3 69 ? 32.345 -73.053 -54.847 1.00 59.11 69 ARG F CA 1
ATOM 4240 C C . ARG F 3 69 ? 33.829 -73.026 -55.179 1.00 71.56 69 ARG F C 1
ATOM 4241 O O . ARG F 3 69 ? 34.549 -74.008 -54.985 1.00 81.71 69 ARG F O 1
ATOM 4249 N N . HIS F 3 70 ? 34.286 -71.889 -55.692 1.00 68.00 70 HIS F N 1
ATOM 4250 C CA . HIS F 3 70 ? 35.668 -71.801 -56.130 1.00 67.80 70 HIS F CA 1
ATOM 4251 C C . HIS F 3 70 ? 36.176 -70.388 -55.929 1.00 57.12 70 HIS F C 1
ATOM 4252 O O . HIS F 3 70 ? 35.487 -69.414 -56.251 1.00 48.77 70 HIS F O 1
ATOM 4259 N N . MET F 3 71 ? 37.379 -70.295 -55.396 1.00 49.65 71 MET F N 1
ATOM 4260 C CA . MET F 3 71 ? 38.080 -69.039 -55.250 1.00 52.09 71 MET F CA 1
ATOM 4261 C C . MET F 3 71 ? 39.372 -69.119 -56.028 1.00 59.95 71 MET F C 1
ATOM 4262 O O . MET F 3 71 ? 39.996 -70.179 -56.096 1.00 82.95 71 MET F O 1
ATOM 4267 N N . PHE F 3 72 ? 39.787 -67.995 -56.587 1.00 52.04 72 PHE F N 1
ATOM 4268 C CA . PHE F 3 72 ? 41.107 -67.934 -57.181 1.00 55.80 72 PHE F CA 1
ATOM 4269 C C . PHE F 3 72 ? 41.471 -66.471 -57.367 1.00 56.23 72 PHE F C 1
ATOM 4270 O O . PHE F 3 72 ? 40.593 -65.612 -57.488 1.00 53.21 72 PHE F O 1
ATOM 4278 N N . VAL F 3 73 ? 42.764 -66.186 -57.340 1.00 51.88 73 VAL F N 1
ATOM 4279 C CA . VAL F 3 73 ? 43.236 -64.831 -57.556 1.00 56.79 73 VAL F CA 1
ATOM 4280 C C . VAL F 3 73 ? 43.590 -64.717 -59.031 1.00 64.07 73 VAL F C 1
ATOM 4281 O O . VAL F 3 73 ? 44.586 -65.273 -59.497 1.00 70.69 73 VAL F O 1
ATOM 4285 N N . PHE F 3 74 ? 42.750 -64.011 -59.772 1.00 63.22 74 PHE F N 1
ATOM 4286 C CA . PHE F 3 74 ? 43.063 -63.640 -61.145 1.00 52.35 74 PHE F CA 1
ATOM 4287 C C . PHE F 3 74 ? 43.962 -62.414 -61.061 1.00 41.30 74 PHE F C 1
ATOM 4288 O O . PHE F 3 74 ? 43.511 -61.315 -60.746 1.00 48.21 74 PHE F O 1
ATOM 4296 N N . GLN F 3 75 ? 45.249 -62.603 -61.272 1.00 40.32 75 GLN F N 1
ATOM 4297 C CA . GLN F 3 75 ? 46.178 -61.485 -61.335 1.00 49.89 75 GLN F CA 1
ATOM 4298 C C . GLN F 3 75 ? 46.595 -61.266 -62.778 1.00 57.29 75 GLN F C 1
ATOM 4299 O O . GLN F 3 75 ? 47.189 -62.148 -63.405 1.00 58.94 75 GLN F O 1
ATOM 4305 N N . ALA F 3 76 ? 46.272 -60.099 -63.299 1.00 57.89 76 ALA F N 1
ATOM 4306 C CA . ALA F 3 76 ? 46.692 -59.698 -64.623 1.00 61.15 76 ALA F CA 1
ATOM 4307 C C . ALA F 3 76 ? 47.593 -58.483 -64.517 1.00 61.51 76 ALA F C 1
ATOM 4308 O O . ALA F 3 76 ? 47.581 -57.745 -63.528 1.00 67.96 76 ALA F O 1
ATOM 4310 N N . ASP F 3 77 ? 48.389 -58.293 -65.549 1.00 51.27 77 ASP F N 1
ATOM 4311 C CA . ASP F 3 77 ? 49.327 -57.206 -65.477 1.00 49.75 77 ASP F CA 1
ATOM 4312 C C . ASP F 3 77 ? 48.693 -55.913 -65.948 1.00 47.32 77 ASP F C 1
ATOM 4313 O O . ASP F 3 77 ? 47.763 -55.891 -66.757 1.00 47.02 77 ASP F O 1
ATOM 4318 N N . ALA F 3 78 ? 49.233 -54.824 -65.426 1.00 48.27 78 ALA F N 1
ATOM 4319 C CA . ALA F 3 78 ? 48.813 -53.505 -65.817 1.00 34.66 78 ALA F CA 1
ATOM 4320 C C . ALA F 3 78 ? 48.997 -53.321 -67.326 1.00 53.87 78 ALA F C 1
ATOM 4321 O O . ALA F 3 78 ? 49.838 -53.976 -67.950 1.00 60.97 78 ALA F O 1
ATOM 4323 N N . PRO F 3 79 ? 48.202 -52.450 -67.938 1.00 42.80 79 PRO F N 1
ATOM 4324 C CA . PRO F 3 79 ? 48.160 -52.373 -69.395 1.00 40.86 79 PRO F CA 1
ATOM 4325 C C . PRO F 3 79 ? 49.400 -51.721 -69.972 1.00 46.30 79 PRO F C 1
ATOM 4326 O O . PRO F 3 79 ? 50.298 -51.269 -69.265 1.00 54.47 79 PRO F O 1
ATOM 4330 N N . ASN F 3 80 ? 49.437 -51.697 -71.300 1.00 44.61 80 ASN F N 1
ATOM 4331 C CA . ASN F 3 80 ? 50.578 -51.154 -72.010 1.00 42.54 80 ASN F CA 1
ATOM 4332 C C . ASN F 3 80 ? 50.323 -49.687 -72.280 1.00 47.27 80 ASN F C 1
ATOM 4333 O O . ASN F 3 80 ? 49.608 -49.365 -73.244 1.00 52.71 80 ASN F O 1
ATOM 4338 N N . PRO F 3 81 ? 50.965 -48.773 -71.554 1.00 45.11 81 PRO F N 1
ATOM 4339 C CA . PRO F 3 81 ? 50.721 -47.349 -71.805 1.00 42.68 81 PRO F CA 1
ATOM 4340 C C . PRO F 3 81 ? 50.906 -46.975 -73.253 1.00 47.86 81 PRO F C 1
ATOM 4341 O O . PRO F 3 81 ? 50.174 -46.126 -73.776 1.00 57.79 81 PRO F O 1
ATOM 4345 N N . SER F 3 82 ? 51.824 -47.634 -73.943 1.00 43.23 82 SER F N 1
ATOM 4346 C CA . SER F 3 82 ? 52.068 -47.260 -75.315 1.00 43.04 82 SER F CA 1
ATOM 4347 C C . SER F 3 82 ? 50.836 -47.452 -76.179 1.00 54.24 82 SER F C 1
ATOM 4348 O O . SER F 3 82 ? 50.768 -46.867 -77.261 1.00 63.21 82 SER F O 1
ATOM 4351 N N . LEU F 3 83 ? 49.832 -48.180 -75.692 1.00 52.99 83 LEU F N 1
ATOM 4352 C CA . LEU F 3 83 ? 48.576 -48.378 -76.398 1.00 43.09 83 LEU F CA 1
ATOM 4353 C C . LEU F 3 83 ? 47.465 -47.495 -75.879 1.00 49.78 83 LEU F C 1
ATOM 4354 O O . LEU F 3 83 ? 46.314 -47.658 -76.287 1.00 50.02 83 LEU F O 1
ATOM 4359 N N . ILE F 3 84 ? 47.751 -46.619 -74.937 1.00 49.33 84 ILE F N 1
ATOM 4360 C CA . ILE F 3 84 ? 46.721 -45.841 -74.269 1.00 44.24 84 ILE F CA 1
ATOM 4361 C C . ILE F 3 84 ? 46.786 -44.422 -74.805 1.00 49.26 84 ILE F C 1
ATOM 4362 O O . ILE F 3 84 ? 47.863 -43.811 -74.764 1.00 48.31 84 ILE F O 1
ATOM 4367 N N . PRO F 3 85 ? 45.678 -43.876 -75.289 1.00 45.41 85 PRO F N 1
ATOM 4368 C CA . PRO F 3 85 ? 45.642 -42.477 -75.724 1.00 42.38 85 PRO F CA 1
ATOM 4369 C C . PRO F 3 85 ? 45.900 -41.531 -74.566 1.00 47.43 85 PRO F C 1
ATOM 4370 O O . PRO F 3 85 ? 45.438 -41.750 -73.444 1.00 56.77 85 PRO F O 1
ATOM 4374 N N . GLU F 3 86 ? 46.626 -40.452 -74.853 1.00 31.37 86 GLU F N 1
ATOM 4375 C CA . GLU F 3 86 ? 47.035 -39.579 -73.767 1.00 34.83 86 GLU F CA 1
ATOM 4376 C C . GLU F 3 86 ? 45.856 -38.788 -73.218 1.00 48.40 86 GLU F C 1
ATOM 4377 O O . GLU F 3 86 ? 45.762 -38.590 -72.002 1.00 71.55 86 GLU F O 1
ATOM 4383 N N . THR F 3 87 ? 44.920 -38.358 -74.068 1.00 42.03 87 THR F N 1
ATOM 4384 C CA . THR F 3 87 ? 43.756 -37.665 -73.509 1.00 41.83 87 THR F CA 1
ATOM 4385 C C . THR F 3 87 ? 42.900 -38.549 -72.633 1.00 48.55 87 THR F C 1
ATOM 4386 O O . THR F 3 87 ? 41.978 -38.044 -71.988 1.00 65.24 87 THR F O 1
ATOM 4390 N N . ASP F 3 88 ? 43.137 -39.844 -72.631 1.00 34.73 88 ASP F N 1
ATOM 4391 C CA . ASP F 3 88 ? 42.391 -40.730 -71.779 1.00 42.64 88 ASP F CA 1
ATOM 4392 C C . ASP F 3 88 ? 43.276 -41.331 -70.705 1.00 53.25 88 ASP F C 1
ATOM 4393 O O . ASP F 3 88 ? 42.775 -42.076 -69.859 1.00 61.06 88 ASP F O 1
ATOM 4398 N N . ALA F 3 89 ? 44.569 -40.986 -70.679 1.00 59.18 89 ALA F N 1
ATOM 4399 C CA . ALA F 3 89 ? 45.492 -41.630 -69.743 1.00 54.93 89 ALA F CA 1
ATOM 4400 C C . ALA F 3 89 ? 45.202 -41.229 -68.302 1.00 62.46 89 ALA F C 1
ATOM 4401 O O . ALA F 3 89 ? 45.094 -42.085 -67.418 1.00 65.51 89 ALA F O 1
ATOM 4403 N N . VAL F 3 90 ? 45.063 -39.941 -68.039 1.00 66.45 90 VAL F N 1
ATOM 4404 C CA . VAL F 3 90 ? 44.838 -39.470 -66.684 1.00 55.50 90 VAL F CA 1
ATOM 4405 C C . VAL F 3 90 ? 43.356 -39.172 -66.506 1.00 52.36 90 VAL F C 1
ATOM 4406 O O . VAL F 3 90 ? 42.725 -38.527 -67.358 1.00 55.46 90 VAL F O 1
ATOM 4410 N N . GLY F 3 91 ? 42.798 -39.685 -65.419 1.00 37.58 91 GLY F N 1
ATOM 4411 C CA . GLY F 3 91 ? 41.411 -39.479 -65.081 1.00 46.92 91 GLY F CA 1
ATOM 4412 C C . GLY F 3 91 ? 40.693 -40.740 -64.660 1.00 54.56 91 GLY F C 1
ATOM 4413 O O . GLY F 3 91 ? 41.308 -41.674 -64.139 1.00 50.51 91 GLY F O 1
ATOM 4414 N N . VAL F 3 92 ? 39.388 -40.769 -64.879 1.00 46.14 92 VAL F N 1
ATOM 4415 C CA . VAL F 3 92 ? 38.574 -41.959 -64.694 1.00 40.52 92 VAL F CA 1
ATOM 4416 C C . VAL F 3 92 ? 38.503 -42.742 -65.993 1.00 40.59 92 VAL F C 1
ATOM 4417 O O . VAL F 3 92 ? 38.498 -42.163 -67.081 1.00 39.65 92 VAL F O 1
ATOM 4421 N N . THR F 3 93 ? 38.494 -44.063 -65.875 1.00 38.20 93 THR F N 1
ATOM 4422 C CA . THR F 3 93 ? 38.147 -44.998 -66.944 1.00 44.68 93 THR F CA 1
ATOM 4423 C C . THR F 3 93 ? 37.651 -46.267 -66.252 1.00 45.32 93 THR F C 1
ATOM 4424 O O . THR F 3 93 ? 37.269 -46.233 -65.077 1.00 44.94 93 THR F O 1
ATOM 4428 N N . VAL F 3 94 ? 37.575 -47.354 -66.996 1.00 49.00 94 VAL F N 1
ATOM 4429 C CA . VAL F 3 94 ? 36.910 -48.569 -66.564 1.00 32.56 94 VAL F CA 1
ATOM 4430 C C . VAL F 3 94 ? 37.817 -49.768 -66.798 1.00 49.69 94 VAL F C 1
ATOM 4431 O O . VAL F 3 94 ? 38.633 -49.797 -67.722 1.00 50.95 94 VAL F O 1
ATOM 4435 N N . VAL F 3 95 ? 37.675 -50.758 -65.937 1.00 45.95 95 VAL F N 1
ATOM 4436 C CA . VAL F 3 95 ? 38.249 -52.082 -66.122 1.00 42.71 95 VAL F CA 1
ATOM 4437 C C . VAL F 3 95 ? 37.118 -53.088 -66.038 1.00 39.16 95 VAL F C 1
ATOM 4438 O O . VAL F 3 95 ? 36.152 -52.861 -65.323 1.00 44.82 95 VAL F O 1
ATOM 4442 N N . LEU F 3 96 ? 37.194 -54.162 -66.786 1.00 34.64 96 LEU F N 1
ATOM 4443 C CA . LEU F 3 96 ? 36.106 -55.125 -66.842 1.00 34.73 96 LEU F CA 1
ATOM 4444 C C . LEU F 3 96 ? 36.626 -56.534 -66.621 1.00 36.67 96 LEU F C 1
ATOM 4445 O O . LEU F 3 96 ? 37.743 -56.863 -67.022 1.00 40.99 96 LEU F O 1
ATOM 4449 N N . ILE F 3 97 ? 35.817 -57.351 -65.959 1.00 35.77 97 ILE F N 1
ATOM 4450 C CA . ILE F 3 97 ? 36.148 -58.742 -65.680 1.00 38.66 97 ILE F CA 1
ATOM 4451 C C . ILE F 3 97 ? 35.050 -59.590 -66.296 1.00 46.18 97 ILE F C 1
ATOM 4452 O O . ILE F 3 97 ? 33.928 -59.657 -65.783 1.00 49.27 97 ILE F O 1
ATOM 4457 N N . THR F 3 98 ? 35.361 -60.227 -67.404 1.00 42.73 98 THR F N 1
ATOM 4458 C CA . THR F 3 98 ? 34.349 -61.009 -68.071 1.00 44.30 98 THR F CA 1
ATOM 4459 C C . THR F 3 98 ? 34.400 -62.434 -67.627 1.00 44.90 98 THR F C 1
ATOM 4460 O O . THR F 3 98 ? 35.388 -62.911 -67.079 1.00 44.75 98 THR F O 1
ATOM 4463 N N . CYS F 3 99 ? 33.418 -63.162 -68.079 1.00 46.86 99 CYS F N 1
ATOM 4464 C CA . CYS F 3 99 ? 33.439 -64.610 -67.886 1.00 46.64 99 CYS F CA 1
ATOM 4465 C C . CYS F 3 99 ? 32.612 -65.202 -69.007 1.00 50.46 99 CYS F C 1
ATOM 4466 O O . CYS F 3 99 ? 31.567 -64.694 -69.276 1.00 51.75 99 CYS F O 1
ATOM 4469 N N . THR F 3 100 ? 33.156 -66.206 -69.666 1.00 48.00 100 THR F N 1
ATOM 4470 C CA . THR F 3 100 ? 32.526 -66.799 -70.819 1.00 41.84 100 THR F CA 1
ATOM 4471 C C . THR F 3 100 ? 32.295 -68.253 -70.535 1.00 46.09 100 THR F C 1
ATOM 4472 O O . THR F 3 100 ? 33.091 -68.880 -69.846 1.00 59.95 100 THR F O 1
ATOM 4476 N N . TYR F 3 101 ? 31.225 -68.786 -71.069 1.00 45.87 101 TYR F N 1
ATOM 4477 C CA . TYR F 3 101 ? 31.054 -70.220 -71.164 1.00 51.19 101 TYR F CA 1
ATOM 4478 C C . TYR F 3 101 ? 30.423 -70.530 -72.507 1.00 57.40 101 TYR F C 1
ATOM 4479 O O . TYR F 3 101 ? 29.626 -69.735 -73.019 1.00 59.32 101 TYR F O 1
ATOM 4488 N N . HIS F 3 102 ? 30.824 -71.658 -73.100 1.00 55.60 102 HIS F N 1
ATOM 4489 C CA . HIS F 3 102 ? 30.303 -72.069 -74.398 1.00 58.74 102 HIS F CA 1
ATOM 4490 C C . HIS F 3 102 ? 30.614 -71.063 -75.478 1.00 53.15 102 HIS F C 1
ATOM 4491 O O . HIS F 3 102 ? 30.036 -71.114 -76.567 1.00 53.34 102 HIS F O 1
ATOM 4498 N N . GLY F 3 103 ? 31.419 -70.081 -75.136 1.00 47.99 103 GLY F N 1
ATOM 4499 C CA . GLY F 3 103 ? 31.678 -69.002 -76.089 1.00 51.43 103 GLY F CA 1
ATOM 4500 C C . GLY F 3 103 ? 30.744 -67.852 -75.816 1.00 56.79 103 GLY F C 1
ATOM 4501 O O . GLY F 3 103 ? 31.109 -66.730 -76.063 1.00 75.92 103 GLY F O 1
ATOM 4502 N N . GLN F 3 104 ? 29.559 -68.136 -75.316 1.00 50.49 104 GLN F N 1
ATOM 4503 C CA . GLN F 3 104 ? 28.619 -67.055 -74.990 1.00 55.42 104 GLN F CA 1
ATOM 4504 C C . GLN F 3 104 ? 29.043 -66.457 -73.665 1.00 57.31 104 GLN F C 1
ATOM 4505 O O . GLN F 3 104 ? 29.037 -67.176 -72.720 1.00 58.01 104 GLN F O 1
ATOM 4511 N N . GLU F 3 105 ? 29.398 -65.168 -73.644 1.00 52.67 105 GLU F N 1
ATOM 4512 C CA . GLU F 3 105 ? 29.798 -64.493 -72.379 1.00 52.83 105 GLU F CA 1
ATOM 4513 C C . GLU F 3 105 ? 28.548 -64.343 -71.504 1.00 48.95 105 GLU F C 1
ATOM 4514 O O . GLU F 3 105 ? 27.515 -63.890 -72.034 1.00 44.22 105 GLU F O 1
ATOM 4520 N N . PHE F 3 106 ? 28.639 -64.707 -70.220 1.00 48.45 106 PHE F N 1
ATOM 4521 C CA . PHE F 3 106 ? 27.453 -64.616 -69.325 1.00 43.28 106 PHE F CA 1
ATOM 4522 C C . PHE F 3 106 ? 27.559 -63.482 -68.297 1.00 50.42 106 PHE F C 1
ATOM 4523 O O . PHE F 3 106 ? 26.514 -63.142 -67.707 1.00 46.76 106 PHE F O 1
ATOM 4531 N N . ILE F 3 107 ? 28.749 -62.912 -68.078 1.00 50.24 107 ILE F N 1
ATOM 4532 C CA . ILE F 3 107 ? 28.846 -61.859 -67.091 1.00 43.50 107 ILE F CA 1
ATOM 4533 C C . ILE F 3 107 ? 29.962 -60.896 -67.443 1.00 54.27 107 ILE F C 1
ATOM 4534 O O . ILE F 3 107 ? 31.007 -61.280 -67.985 1.00 67.18 107 ILE F O 1
ATOM 4539 N N . ARG F 3 108 ? 29.722 -59.634 -67.104 1.00 48.55 108 ARG F N 1
ATOM 4540 C CA . ARG F 3 108 ? 30.603 -58.517 -67.416 1.00 44.91 108 ARG F CA 1
ATOM 4541 C C . ARG F 3 108 ? 30.636 -57.628 -66.189 1.00 53.99 108 ARG F C 1
ATOM 4542 O O . ARG F 3 108 ? 29.674 -56.898 -65.928 1.00 73.01 108 ARG F O 1
ATOM 4550 N N . VAL F 3 109 ? 31.725 -57.677 -65.444 1.00 39.92 109 VAL F N 1
ATOM 4551 C CA . VAL F 3 109 ? 31.839 -56.950 -64.191 1.00 36.39 109 VAL F CA 1
ATOM 4552 C C . VAL F 3 109 ? 32.624 -55.679 -64.434 1.00 41.89 109 VAL F C 1
ATOM 4553 O O . VAL F 3 109 ? 33.749 -55.727 -64.939 1.00 53.63 109 VAL F O 1
ATOM 4557 N N . GLY F 3 110 ? 32.046 -54.545 -64.068 1.00 40.34 110 GLY F N 1
ATOM 4558 C CA . GLY F 3 110 ? 32.704 -53.282 -64.314 1.00 31.59 110 GLY F CA 1
ATOM 4559 C C . GLY F 3 110 ? 32.991 -52.458 -63.079 1.00 45.06 110 GLY F C 1
ATOM 4560 O O . GLY F 3 110 ? 32.092 -52.180 -62.285 1.00 56.46 110 GLY F O 1
ATOM 4561 N N . TYR F 3 111 ? 34.248 -52.074 -62.904 1.00 44.65 111 TYR F N 1
ATOM 4562 C CA . TYR F 3 111 ? 34.677 -51.133 -61.882 1.00 42.92 111 TYR F CA 1
ATOM 4563 C C . TYR F 3 111 ? 35.226 -49.875 -62.524 1.00 49.52 111 TYR F C 1
ATOM 4564 O O . TYR F 3 111 ? 35.767 -49.900 -63.631 1.00 63.09 111 TYR F O 1
ATOM 4573 N N . TYR F 3 112 ? 35.137 -48.785 -61.798 1.00 47.08 112 TYR F N 1
ATOM 4574 C CA . TYR F 3 112 ? 35.708 -47.551 -62.277 1.00 46.49 112 TYR F CA 1
ATOM 4575 C C . TYR F 3 112 ? 37.143 -47.434 -61.794 1.00 50.95 112 TYR F C 1
ATOM 4576 O O . TYR F 3 112 ? 37.511 -47.988 -60.756 1.00 53.68 112 TYR F O 1
ATOM 4585 N N . VAL F 3 113 ? 37.958 -46.747 -62.586 1.00 46.92 113 VAL F N 1
ATOM 4586 C CA . VAL F 3 113 ? 39.382 -46.612 -62.331 1.00 36.25 113 VAL F CA 1
ATOM 4587 C C . VAL F 3 113 ? 39.748 -45.151 -62.454 1.00 46.15 113 VAL F C 1
ATOM 4588 O O . VAL F 3 113 ? 39.255 -44.460 -63.348 1.00 53.34 113 VAL F O 1
ATOM 4592 N N . ASN F 3 114 ? 40.583 -44.675 -61.543 1.00 49.38 114 ASN F N 1
ATOM 4593 C CA . ASN F 3 114 ? 41.042 -43.298 -61.561 1.00 51.45 114 ASN F CA 1
ATOM 4594 C C . ASN F 3 114 ? 42.557 -43.293 -61.549 1.00 53.44 114 ASN F C 1
ATOM 4595 O O . ASN F 3 114 ? 43.178 -43.620 -60.534 1.00 55.76 114 ASN F O 1
ATOM 4600 N N . ASN F 3 115 ? 43.151 -42.931 -62.670 1.00 51.70 115 ASN F N 1
ATOM 4601 C CA . ASN F 3 115 ? 44.592 -42.747 -62.741 1.00 54.80 115 ASN F 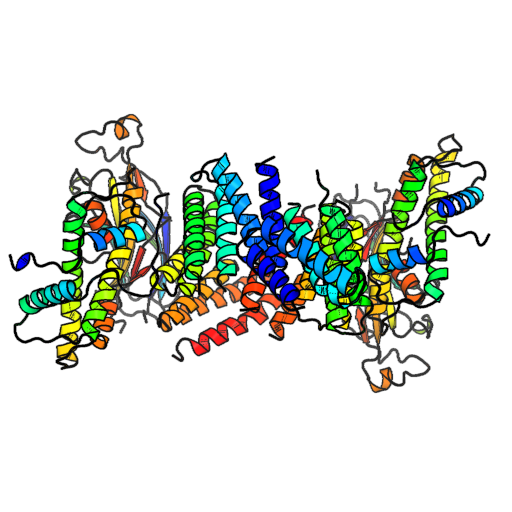CA 1
ATOM 4602 C C . ASN F 3 115 ? 44.866 -41.279 -62.453 1.00 63.65 115 ASN F C 1
ATOM 4603 O O . ASN F 3 115 ? 44.427 -40.403 -63.197 1.00 73.58 115 ASN F O 1
ATOM 4608 N N . GLU F 3 116 ? 45.534 -41.006 -61.345 1.00 64.94 116 GLU F N 1
ATOM 4609 C CA . GLU F 3 116 ? 45.639 -39.661 -60.810 1.00 59.19 116 GLU F CA 1
ATOM 4610 C C . GLU F 3 116 ? 47.062 -39.412 -60.342 1.00 51.77 116 GLU F C 1
ATOM 4611 O O . GLU F 3 116 ? 47.809 -40.340 -60.024 1.00 55.14 116 GLU F O 1
ATOM 4617 N N . TYR F 3 117 ? 47.441 -38.152 -60.307 1.00 55.20 117 TYR F N 1
ATOM 4618 C CA . TYR F 3 117 ? 48.739 -37.802 -59.772 1.00 61.72 117 TYR F CA 1
ATOM 4619 C C . TYR F 3 117 ? 48.627 -37.520 -58.291 1.00 68.79 117 TYR F C 1
ATOM 4620 O O . TYR F 3 117 ? 47.921 -36.599 -57.872 1.00 75.54 117 TYR F O 1
ATOM 4629 N N . LEU F 3 118 ? 49.367 -38.282 -57.501 1.00 66.06 118 LEU F N 1
ATOM 4630 C CA . LEU F 3 118 ? 49.434 -37.961 -56.086 1.00 74.78 118 LEU F CA 1
ATOM 4631 C C . LEU F 3 118 ? 50.074 -36.609 -55.843 1.00 88.26 118 LEU F C 1
ATOM 4632 O O . LEU F 3 118 ? 49.766 -35.941 -54.852 1.00 92.96 118 LEU F O 1
ATOM 4637 N N . ASN F 3 119 ? 50.943 -36.173 -56.734 1.00 83.45 119 ASN F N 1
ATOM 4638 C CA . ASN F 3 119 ? 51.625 -34.934 -56.504 1.00 85.37 119 ASN F CA 1
ATOM 4639 C C . ASN F 3 119 ? 50.654 -33.787 -56.729 1.00 87.34 119 ASN F C 1
ATOM 4640 O O . ASN F 3 119 ? 50.021 -33.723 -57.788 1.00 82.96 119 ASN F O 1
ATOM 4642 N N . PRO F 3 120 ? 50.470 -32.898 -55.758 1.00 94.84 120 PRO F N 1
ATOM 4643 C CA . PRO F 3 120 ? 49.769 -31.651 -56.066 1.00 94.15 120 PRO F CA 1
ATOM 4644 C C . PRO F 3 120 ? 50.470 -30.841 -57.138 1.00 92.70 120 PRO F C 1
ATOM 4645 O O . PRO F 3 120 ? 49.794 -30.173 -57.926 1.00 93.10 120 PRO F O 1
ATOM 4649 N N . GLU F 3 121 ? 51.806 -30.881 -57.204 1.00 93.47 121 GLU F N 1
ATOM 4650 C CA . GLU F 3 121 ? 52.502 -30.135 -58.249 1.00 93.92 121 GLU F CA 1
ATOM 4651 C C . GLU F 3 121 ? 52.200 -30.709 -59.624 1.00 91.96 121 GLU F C 1
ATOM 4652 O O . GLU F 3 121 ? 52.120 -29.965 -60.610 1.00 87.45 121 GLU F O 1
ATOM 4658 N N . LEU F 3 122 ? 52.000 -32.018 -59.675 1.00 92.97 122 LEU F N 1
ATOM 4659 C CA . LEU F 3 122 ? 51.637 -32.659 -60.955 1.00 83.66 122 LEU F CA 1
ATOM 4660 C C . LEU F 3 122 ? 50.167 -32.327 -61.203 1.00 94.90 122 LEU F C 1
ATOM 4661 O O . LEU F 3 122 ? 49.859 -31.705 -62.210 1.00 98.89 122 LEU F O 1
ATOM 4666 N N . ARG F 3 123 ? 49.296 -32.686 -60.272 1.00 93.52 123 ARG F N 1
ATOM 4667 C CA . ARG F 3 123 ? 47.890 -32.348 -60.440 1.00 94.31 123 ARG F CA 1
ATOM 4668 C C . ARG F 3 123 ? 47.732 -30.906 -60.907 1.00 106.26 123 ARG F C 1
ATOM 4669 O O . ARG F 3 123 ? 46.857 -30.600 -61.725 1.00 107.27 123 ARG F O 1
ATOM 4677 N N . GLU F 3 124 ? 48.587 -30.007 -60.411 1.00 103.29 124 GLU F N 1
ATOM 4678 C CA . GLU F 3 124 ? 48.519 -28.610 -60.829 1.00 106.51 124 GLU F CA 1
ATOM 4679 C C . GLU F 3 124 ? 48.950 -28.462 -62.281 1.00 96.79 124 GLU F C 1
ATOM 4680 O O . GLU F 3 124 ? 48.160 -28.056 -63.142 1.00 87.05 124 GLU F O 1
ATOM 4686 N N . ASN F 3 125 ? 50.206 -28.797 -62.570 1.00 102.08 125 ASN F N 1
ATOM 4687 C CA . ASN F 3 125 ? 50.773 -28.710 -63.910 1.00 97.29 125 ASN F CA 1
ATOM 4688 C C . ASN F 3 125 ? 51.141 -30.121 -64.331 1.00 81.02 125 ASN F C 1
ATOM 4689 O O . ASN F 3 125 ? 52.297 -30.548 -64.187 1.00 78.14 125 ASN F O 1
ATOM 4694 N N . PRO F 3 126 ? 50.177 -30.877 -64.837 1.00 74.32 126 PRO F N 1
ATOM 4695 C CA . PRO F 3 126 ? 50.465 -32.188 -65.360 1.00 63.09 126 PRO F CA 1
ATOM 4696 C C . PRO F 3 126 ? 51.328 -32.074 -66.599 1.00 71.41 126 PRO F C 1
ATOM 4697 O O . PRO F 3 126 ? 51.172 -31.135 -67.396 1.00 82.55 126 PRO F O 1
ATOM 4701 N N . PRO F 3 127 ? 52.266 -32.996 -66.772 1.00 60.37 127 PRO F N 1
ATOM 4702 C CA . PRO F 3 127 ? 53.126 -32.985 -67.959 1.00 50.89 127 PRO F CA 1
ATOM 4703 C C . PRO F 3 127 ? 52.347 -33.264 -69.233 1.00 48.83 127 PRO F C 1
ATOM 4704 O O . PRO F 3 127 ? 51.361 -34.003 -69.234 1.00 46.28 127 PRO F O 1
ATOM 4708 N N . MET F 3 128 ? 52.835 -32.690 -70.337 1.00 47.95 128 MET F N 1
ATOM 4709 C CA . MET F 3 128 ? 52.191 -32.867 -71.636 1.00 56.30 128 MET F CA 1
ATOM 4710 C C . MET F 3 128 ? 52.138 -34.316 -72.065 1.00 50.39 128 MET F C 1
ATOM 4711 O O . MET F 3 128 ? 51.318 -34.668 -72.918 1.00 47.47 128 MET F O 1
ATOM 4716 N N . LYS F 3 129 ? 53.029 -35.141 -71.532 1.00 51.56 129 LYS F N 1
ATOM 4717 C CA . LYS F 3 129 ? 53.020 -36.566 -71.731 1.00 51.17 129 LYS F CA 1
ATOM 4718 C C . LYS F 3 129 ? 52.930 -37.264 -70.384 1.00 56.05 129 LYS F C 1
ATOM 4719 O O . LYS F 3 129 ? 53.749 -36.995 -69.489 1.00 57.92 129 LYS F O 1
ATOM 4725 N N . PRO F 3 130 ? 51.979 -38.180 -70.221 1.00 53.06 130 PRO F N 1
ATOM 4726 C CA . PRO F 3 130 ? 51.752 -38.812 -68.921 1.00 56.51 130 PRO F CA 1
ATOM 4727 C C . PRO F 3 130 ? 53.010 -39.453 -68.352 1.00 63.01 130 PRO F C 1
ATOM 4728 O O . PRO F 3 130 ? 53.848 -39.986 -69.087 1.00 69.55 130 PRO F O 1
ATOM 4732 N N . ASP F 3 131 ? 53.146 -39.350 -67.024 1.00 53.34 131 ASP F N 1
ATOM 4733 C CA . ASP F 3 131 ? 54.213 -39.994 -66.260 1.00 60.44 131 ASP F CA 1
ATOM 4734 C C . ASP F 3 131 ? 53.616 -41.207 -65.574 1.00 55.59 131 ASP F C 1
ATOM 4735 O O . ASP F 3 131 ? 53.386 -41.219 -64.361 1.00 52.42 131 ASP F O 1
ATOM 4740 N N . PHE F 3 132 ? 53.454 -42.260 -66.342 1.00 54.49 132 PHE F N 1
ATOM 4741 C CA . PHE F 3 132 ? 52.860 -43.454 -65.793 1.00 53.57 132 PHE F CA 1
ATOM 4742 C C . PHE F 3 132 ? 53.627 -44.026 -64.621 1.00 69.90 132 PHE F C 1
ATOM 4743 O O . PHE F 3 132 ? 53.187 -45.029 -64.058 1.00 85.86 132 PHE F O 1
ATOM 4751 N N . SER F 3 133 ? 54.746 -43.444 -64.221 1.00 69.40 133 SER F N 1
ATOM 4752 C CA . SER F 3 133 ? 55.408 -43.949 -63.039 1.00 78.72 133 SER F CA 1
ATOM 4753 C C . SER F 3 133 ? 55.069 -43.146 -61.802 1.00 85.28 133 SER F C 1
ATOM 4754 O O . SER F 3 133 ? 55.444 -43.548 -60.699 1.00 94.53 133 SER F O 1
ATOM 4757 N N . GLN F 3 134 ? 54.338 -42.046 -61.948 1.00 76.70 134 GLN F N 1
ATOM 4758 C CA . GLN F 3 134 ? 53.906 -41.267 -60.798 1.00 69.38 134 GLN F CA 1
ATOM 4759 C C . GLN F 3 134 ? 52.392 -41.151 -60.725 1.00 65.35 134 GLN F C 1
ATOM 4760 O O . GLN F 3 134 ? 51.866 -40.236 -60.087 1.00 53.05 134 GLN F O 1
ATOM 4766 N N . LEU F 3 135 ? 51.680 -42.065 -61.370 1.00 71.09 135 LEU F N 1
ATOM 4767 C CA . LEU F 3 135 ? 50.229 -42.114 -61.290 1.00 71.27 135 LEU F CA 1
ATOM 4768 C C . LEU F 3 135 ? 49.815 -43.148 -60.260 1.00 69.01 135 LEU F C 1
ATOM 4769 O O . LEU F 3 135 ? 50.325 -44.271 -60.252 1.00 79.48 135 LEU F O 1
ATOM 4774 N N . GLN F 3 136 ? 48.875 -42.782 -59.415 1.00 62.09 136 GLN F N 1
ATOM 4775 C CA . GLN F 3 136 ? 48.275 -43.750 -58.526 1.00 51.29 136 GLN F CA 1
ATOM 4776 C C . GLN F 3 136 ? 47.014 -44.294 -59.165 1.00 52.99 136 GLN F C 1
ATOM 4777 O O . GLN F 3 136 ? 46.155 -43.524 -59.605 1.00 56.14 136 GLN F O 1
ATOM 4783 N N . ARG F 3 137 ? 46.911 -45.615 -59.228 1.00 53.02 137 ARG F N 1
ATOM 4784 C CA . ARG F 3 137 ? 45.694 -46.255 -59.699 1.00 64.32 137 ARG F CA 1
ATOM 4785 C C . ARG F 3 137 ? 44.823 -46.629 -58.511 1.00 75.99 137 ARG F C 1
ATOM 4786 O O . ARG F 3 137 ? 45.296 -47.246 -57.548 1.00 78.05 137 ARG F O 1
ATOM 4794 N N . ASN F 3 138 ? 43.551 -46.244 -58.590 1.00 76.43 138 ASN F N 1
ATOM 4795 C CA . ASN F 3 138 ? 42.562 -46.518 -57.557 1.00 68.68 138 ASN F CA 1
ATOM 4796 C C . ASN F 3 138 ? 41.348 -47.172 -58.200 1.00 56.49 138 ASN F C 1
ATOM 4797 O O . ASN F 3 138 ? 40.566 -46.505 -58.886 1.00 45.73 138 ASN F O 1
ATOM 4802 N N . ILE F 3 139 ? 41.197 -48.473 -57.966 1.00 56.77 139 ILE F N 1
ATOM 4803 C CA . ILE F 3 139 ? 40.004 -49.214 -58.347 1.00 50.66 139 ILE F CA 1
ATOM 4804 C C . ILE F 3 139 ? 38.932 -48.919 -57.311 1.00 57.00 139 ILE F C 1
ATOM 4805 O O . ILE F 3 139 ? 38.947 -49.461 -56.206 1.00 66.32 139 ILE F O 1
ATOM 4810 N N . LEU F 3 140 ? 37.979 -48.088 -57.694 1.00 57.07 140 LEU F N 1
ATOM 4811 C CA . LEU F 3 140 ? 36.878 -47.685 -56.832 1.00 56.91 140 LEU F CA 1
ATOM 4812 C C . LEU F 3 140 ? 35.906 -48.847 -56.694 1.00 48.58 140 LEU F C 1
ATOM 4813 O O . LEU F 3 140 ? 34.863 -48.894 -57.353 1.00 49.97 140 LEU F O 1
ATOM 4818 N N . ALA F 3 141 ? 36.241 -49.766 -55.784 1.00 37.22 141 ALA F N 1
ATOM 4819 C CA . ALA F 3 141 ? 35.651 -51.092 -55.711 1.00 36.78 141 ALA F CA 1
ATOM 4820 C C . ALA F 3 141 ? 34.331 -51.156 -54.963 1.00 46.08 141 ALA F C 1
ATOM 4821 O O . ALA F 3 141 ? 33.687 -52.209 -54.984 1.00 51.50 141 ALA F O 1
ATOM 4823 N N . SER F 3 142 ? 33.912 -50.088 -54.296 1.00 51.01 142 SER F N 1
ATOM 4824 C CA . SER F 3 142 ? 32.675 -50.175 -53.541 1.00 53.72 142 SER F CA 1
ATOM 4825 C C . SER F 3 142 ? 31.456 -50.233 -54.432 1.00 59.61 142 SER F C 1
ATOM 4826 O O . SER F 3 142 ? 30.397 -50.684 -53.982 1.00 64.66 142 SER F O 1
ATOM 4829 N N . ASN F 3 143 ? 31.573 -49.787 -55.679 1.00 63.58 143 ASN F N 1
ATOM 4830 C CA . ASN F 3 143 ? 30.442 -49.683 -56.595 1.00 62.78 143 ASN F CA 1
ATOM 4831 C C . ASN F 3 143 ? 30.718 -50.644 -57.743 1.00 52.37 143 ASN F C 1
ATOM 4832 O O . ASN F 3 143 ? 31.181 -50.236 -58.817 1.00 46.22 143 ASN F O 1
ATOM 4837 N N . PRO F 3 144 ? 30.488 -51.914 -57.544 1.00 47.15 144 PRO F N 1
ATOM 4838 C CA . PRO F 3 144 ? 30.648 -52.867 -58.644 1.00 56.71 144 PRO F CA 1
ATOM 4839 C C . PRO F 3 144 ? 29.388 -52.980 -59.489 1.00 60.80 144 PRO F C 1
ATOM 4840 O O . PRO F 3 144 ? 28.306 -53.236 -58.950 1.00 60.31 144 PRO F O 1
ATOM 4844 N N . ARG F 3 145 ? 29.482 -52.802 -60.804 1.00 54.83 145 ARG F N 1
ATOM 4845 C CA . ARG F 3 145 ? 28.299 -52.943 -61.654 1.00 51.04 145 ARG F CA 1
ATOM 4846 C C . ARG F 3 145 ? 28.336 -54.257 -62.435 1.00 53.15 145 ARG F C 1
ATOM 4847 O O . ARG F 3 145 ? 28.906 -54.348 -63.530 1.00 54.70 145 ARG F O 1
ATOM 4855 N N . VAL F 3 146 ? 27.616 -55.241 -61.893 1.00 53.71 146 VAL F N 1
ATOM 4856 C CA . VAL F 3 146 ? 27.524 -56.568 -62.481 1.00 53.46 146 VAL F CA 1
ATOM 4857 C C . VAL F 3 146 ? 26.495 -56.556 -63.616 1.00 61.14 146 VAL F C 1
ATOM 4858 O O . VAL F 3 146 ? 25.399 -55.981 -63.502 1.00 57.64 146 VAL F O 1
ATOM 4862 N N . THR F 3 147 ? 26.924 -57.038 -64.778 1.00 64.05 147 THR F N 1
ATOM 4863 C CA . THR F 3 147 ? 26.021 -57.237 -65.890 1.00 57.66 147 THR F CA 1
ATOM 4864 C C . THR F 3 147 ? 25.867 -58.733 -66.119 1.00 58.41 147 THR F C 1
ATOM 4865 O O . THR F 3 147 ? 26.849 -59.442 -66.363 1.00 66.61 147 THR F O 1
ATOM 4869 N N . ARG F 3 148 ? 24.634 -59.214 -65.972 1.00 56.88 148 ARG F N 1
ATOM 4870 C CA . ARG F 3 148 ? 24.277 -60.587 -66.311 1.00 51.65 148 ARG F CA 1
ATOM 4871 C C . ARG F 3 148 ? 23.680 -60.628 -67.706 1.00 51.54 148 ARG F C 1
ATOM 4872 O O . ARG F 3 148 ? 22.938 -59.724 -68.098 1.00 46.91 148 ARG F O 1
ATOM 4880 N N . PHE F 3 149 ? 24.004 -61.686 -68.454 1.00 65.83 149 PHE F N 1
ATOM 4881 C CA . PHE F 3 149 ? 23.477 -61.904 -69.799 1.00 59.79 149 PHE F CA 1
ATOM 4882 C C . PHE F 3 149 ? 22.905 -63.309 -69.896 1.00 58.14 149 PHE F C 1
ATOM 4883 O O . PHE F 3 149 ? 23.270 -64.209 -69.134 1.00 49.27 149 PHE F O 1
ATOM 4891 N N . HIS F 3 150 ? 21.998 -63.496 -70.843 1.00 54.36 150 HIS F N 1
ATOM 4892 C CA . HIS F 3 150 ? 21.473 -64.830 -71.090 1.00 54.72 150 HIS F CA 1
ATOM 4893 C C . HIS F 3 150 ? 22.402 -65.553 -72.046 1.00 53.15 150 HIS F C 1
ATOM 4894 O O . HIS F 3 150 ? 22.737 -65.030 -73.110 1.00 50.87 150 HIS F O 1
ATOM 4901 N N . ILE F 3 151 ? 22.758 -66.763 -71.656 1.00 57.49 151 ILE F N 1
ATOM 4902 C CA . ILE F 3 151 ? 23.710 -67.656 -72.362 1.00 56.32 151 ILE F CA 1
ATOM 4903 C C . ILE F 3 151 ? 23.057 -69.023 -72.502 1.00 62.89 151 ILE F C 1
ATOM 4904 O O . ILE F 3 151 ? 22.357 -69.411 -71.606 1.00 66.63 151 ILE F O 1
ATOM 4908 N N . ASN F 3 152 ? 23.239 -69.705 -73.618 1.00 56.48 152 ASN F N 1
ATOM 4909 C CA . ASN F 3 152 ? 22.659 -71.038 -73.733 1.00 69.81 152 ASN F CA 1
ATOM 4910 C C . ASN F 3 152 ? 23.537 -72.030 -72.994 1.00 72.12 152 ASN F C 1
ATOM 4911 O O . ASN F 3 152 ? 24.579 -72.458 -73.494 1.00 73.34 152 ASN F O 1
ATOM 4916 N N . TRP F 3 153 ? 23.118 -72.410 -71.799 1.00 71.33 153 TRP F N 1
ATOM 4917 C CA . TRP F 3 153 ? 23.851 -73.454 -71.113 1.00 78.59 153 TRP F CA 1
ATOM 4918 C C . TRP F 3 153 ? 23.543 -74.796 -71.767 1.00 86.76 153 TRP F C 1
ATOM 4919 O O . TRP F 3 153 ? 22.751 -74.883 -72.708 1.00 92.47 153 TRP F O 1
ATOM 4930 N N . ASP F 3 154 ? 24.217 -75.838 -71.286 1.00 90.50 154 ASP F N 1
ATOM 4931 C CA . ASP F 3 154 ? 24.130 -77.208 -71.822 1.00 93.88 154 ASP F CA 1
ATOM 4932 C C . ASP F 3 154 ? 24.415 -77.313 -73.329 1.00 98.32 154 ASP F C 1
ATOM 4933 O O . ASP F 3 154 ? 24.401 -76.328 -74.073 1.00 101.54 154 ASP F O 1
ATOM 4938 N N . ASP G 4 11 ? 0.394 -10.592 -40.314 1.00 130.70 40 ASP G N 1
ATOM 4939 C CA . ASP G 4 11 ? 1.773 -11.110 -40.141 1.00 122.53 40 ASP G CA 1
ATOM 4940 C C . ASP G 4 11 ? 1.859 -11.846 -38.807 1.00 115.02 40 ASP G C 1
ATOM 4941 O O . ASP G 4 11 ? 2.158 -13.042 -38.822 1.00 109.73 40 ASP G O 1
ATOM 4946 N N . SER G 4 12 ? 1.572 -11.157 -37.703 1.00 127.41 41 SER G N 1
ATOM 4947 C CA . SER G 4 12 ? 1.624 -11.816 -36.375 1.00 123.34 41 SER G CA 1
ATOM 4948 C C . SER G 4 12 ? 0.558 -12.903 -36.344 1.00 118.46 41 SER G C 1
ATOM 4949 O O . SER G 4 12 ? 0.877 -14.043 -36.059 1.00 109.60 41 SER G O 1
ATOM 4952 N N . GLU G 4 13 ? -0.676 -12.540 -36.646 1.00 111.88 42 GLU G N 1
ATOM 4953 C CA . GLU G 4 13 ? -1.706 -13.572 -36.687 1.00 115.88 42 GLU G CA 1
ATOM 4954 C C . GLU G 4 13 ? -1.265 -14.757 -37.531 1.00 118.77 42 GLU G C 1
ATOM 4955 O O . GLU G 4 13 ? -1.571 -15.913 -37.211 1.00 111.59 42 GLU G O 1
ATOM 4961 N N . ALA G 4 14 ? -0.555 -14.483 -38.625 1.00 119.30 43 ALA G N 1
ATOM 4962 C CA . ALA G 4 14 ? -0.047 -15.551 -39.474 1.00 118.12 43 ALA G CA 1
ATOM 4963 C C . ALA G 4 14 ? 0.939 -16.423 -38.713 1.00 121.20 43 ALA G C 1
ATOM 4964 O O . ALA G 4 14 ? 0.843 -17.655 -38.741 1.00 119.03 43 ALA G O 1
ATOM 4966 N N . LYS G 4 15 ? 1.893 -15.794 -38.016 1.00 127.59 44 LYS G N 1
ATOM 4967 C CA . LYS G 4 15 ? 2.888 -16.555 -37.267 1.00 126.18 44 LYS G CA 1
ATOM 4968 C C . LYS G 4 15 ? 2.241 -17.314 -36.116 1.00 123.11 44 LYS G C 1
ATOM 4969 O O . LYS G 4 15 ? 2.660 -18.431 -35.792 1.00 127.00 44 LYS G O 1
ATOM 4975 N N . LYS G 4 16 ? 1.213 -16.736 -35.494 1.00 125.10 45 LYS G N 1
ATOM 4976 C CA . LYS G 4 16 ? 0.534 -17.451 -34.420 1.00 119.03 45 LYS G CA 1
ATOM 4977 C C . LYS G 4 16 ? -0.336 -18.579 -34.969 1.00 112.10 45 LYS G C 1
ATOM 4978 O O . LYS G 4 16 ? -0.367 -19.674 -34.397 1.00 106.39 45 LYS G O 1
ATOM 4984 N N . LEU G 4 17 ? -1.024 -18.344 -36.091 1.00 116.94 46 LEU G N 1
ATOM 4985 C CA . LEU G 4 17 ? -1.826 -19.402 -36.703 1.00 111.78 46 LEU G CA 1
ATOM 4986 C C . LEU G 4 17 ? -0.975 -20.609 -37.063 1.00 126.61 46 LEU G C 1
ATOM 4987 O O . LEU G 4 17 ? -1.417 -21.757 -36.932 1.00 116.97 46 LEU G O 1
ATOM 4992 N N . LEU G 4 18 ? 0.241 -20.363 -37.540 1.00 112.00 47 LEU G N 1
ATOM 4993 C CA . LEU G 4 18 ? 1.172 -21.445 -37.823 1.00 117.98 47 LEU G CA 1
ATOM 4994 C C . LEU G 4 18 ? 1.552 -22.188 -36.545 1.00 115.53 47 LEU G C 1
ATOM 4995 O O . LEU G 4 18 ? 1.266 -23.383 -36.396 1.00 121.57 47 LEU G O 1
ATOM 4997 N N . GLY G 4 19 ? 2.188 -21.488 -35.599 1.00 119.55 48 GLY G N 1
ATOM 4998 C CA . GLY G 4 19 ? 2.651 -22.149 -34.391 1.00 110.63 48 GLY G CA 1
ATOM 4999 C C . GLY G 4 19 ? 1.547 -22.887 -33.667 1.00 105.60 48 GLY G C 1
ATOM 5000 O O . GLY G 4 19 ? 1.793 -23.908 -33.017 1.00 101.83 48 GLY G O 1
ATOM 5001 N N . LEU G 4 20 ? 0.312 -22.406 -33.793 1.00 109.17 49 LEU G N 1
ATOM 5002 C CA . LEU G 4 20 ? -0.801 -23.116 -33.181 1.00 116.61 49 LEU G CA 1
ATOM 5003 C C . LEU G 4 20 ? -1.032 -24.459 -33.866 1.00 103.71 49 LEU G C 1
ATOM 5004 O O . LEU G 4 20 ? -1.243 -25.476 -33.193 1.00 93.37 49 LEU G O 1
ATOM 5006 N N . GLY G 4 21 ? -0.951 -24.492 -35.198 1.00 106.61 50 GLY G N 1
ATOM 5007 C CA . GLY G 4 21 ? -1.130 -25.752 -35.902 1.00 99.26 50 GLY G CA 1
ATOM 5008 C C . GLY G 4 21 ? -0.041 -26.756 -35.576 1.00 94.56 50 GLY G C 1
ATOM 5009 O O . GLY G 4 21 ? -0.318 -27.939 -35.358 1.00 99.89 50 GLY G O 1
ATOM 5010 N N . GLN G 4 22 ? 1.211 -26.302 -35.531 1.00 97.43 51 GLN G N 1
ATOM 5011 C CA . GLN G 4 22 ? 2.291 -27.170 -35.079 1.00 89.00 51 GLN G CA 1
ATOM 5012 C C . GLN G 4 22 ? 2.059 -27.624 -33.657 1.00 88.40 51 GLN G C 1
ATOM 5013 O O . GLN G 4 22 ? 2.276 -28.797 -33.330 1.00 82.79 51 GLN G O 1
ATOM 5019 N N . LYS G 4 23 ? 1.585 -26.717 -32.809 1.00 86.42 52 LYS G N 1
ATOM 5020 C CA . LYS G 4 23 ? 1.174 -27.115 -31.476 1.00 87.69 52 LYS G CA 1
ATOM 5021 C C . LYS G 4 23 ? 0.005 -28.086 -31.532 1.00 98.95 52 LYS G C 1
ATOM 5022 O O . LYS G 4 23 ? -0.129 -28.940 -30.653 1.00 99.89 52 LYS G O 1
ATOM 5024 N N . HIS G 4 24 ? -0.834 -27.993 -32.565 1.00 97.12 53 HIS G N 1
ATOM 5025 C CA . HIS G 4 24 ? -1.973 -28.901 -32.650 1.00 105.46 53 HIS G CA 1
ATOM 5026 C C . HIS G 4 24 ? -1.534 -30.313 -32.984 1.00 103.88 53 HIS G C 1
ATOM 5027 O O . HIS G 4 24 ? -2.078 -31.284 -32.444 1.00 105.74 53 HIS G O 1
ATOM 5034 N N . LEU G 4 25 ? -0.580 -30.460 -33.892 1.00 106.12 54 LEU G N 1
ATOM 5035 C CA . LEU G 4 25 ? -0.147 -31.811 -34.185 1.00 99.82 54 LEU G CA 1
ATOM 5036 C C . LEU G 4 25 ? 0.810 -32.316 -33.125 1.00 98.91 54 LEU G C 1
ATOM 5037 O O . LEU G 4 25 ? 0.859 -33.522 -32.864 1.00 100.94 54 LEU G O 1
ATOM 5042 N N . VAL G 4 26 ? 1.554 -31.418 -32.479 1.00 95.00 55 VAL G N 1
ATOM 5043 C CA . VAL G 4 26 ? 2.378 -31.873 -31.375 1.00 95.95 55 VAL G CA 1
ATOM 5044 C C . VAL G 4 26 ? 1.511 -32.363 -30.229 1.00 116.63 55 VAL G C 1
ATOM 5045 O O . VAL G 4 26 ? 1.980 -33.129 -29.381 1.00 113.80 55 VAL G O 1
ATOM 5047 N N . MET G 4 27 ? 0.250 -31.930 -30.182 1.00 121.82 56 MET G N 1
ATOM 5048 C CA . MET G 4 27 ? -0.746 -32.537 -29.314 1.00 125.42 56 MET G CA 1
ATOM 5049 C C . MET G 4 27 ? -1.468 -33.690 -29.997 1.00 124.75 56 MET G C 1
ATOM 5050 O O . MET G 4 27 ? -2.112 -34.496 -29.313 1.00 127.35 56 MET G O 1
ATOM 5052 N N . GLY G 4 28 ? -1.362 -33.787 -31.326 1.00 120.68 57 GLY G N 1
ATOM 5053 C CA . GLY G 4 28 ? -1.866 -34.908 -32.099 1.00 111.72 57 GLY G CA 1
ATOM 5054 C C . GLY G 4 28 ? -3.100 -34.615 -32.916 1.00 100.91 57 GLY G C 1
ATOM 5055 O O . GLY G 4 28 ? -3.478 -35.440 -33.759 1.00 94.19 57 GLY G O 1
ATOM 5056 N N . ASP G 4 29 ? -3.752 -33.479 -32.694 1.00 113.21 58 ASP G N 1
ATOM 5057 C CA . ASP G 4 29 ? -5.002 -33.197 -33.390 1.00 104.77 58 ASP G CA 1
ATOM 5058 C C . ASP G 4 29 ? -4.624 -32.890 -34.831 1.00 86.40 58 ASP G C 1
ATOM 5059 O O . ASP G 4 29 ? -4.440 -31.741 -35.236 1.00 83.70 58 ASP G O 1
ATOM 5064 N N . ILE G 4 30 ? -4.458 -33.963 -35.603 1.00 86.02 59 ILE G N 1
ATOM 5065 C CA . ILE G 4 30 ? -4.121 -33.786 -37.010 1.00 86.08 59 ILE G CA 1
ATOM 5066 C C . ILE G 4 30 ? -5.124 -32.913 -37.724 1.00 92.96 59 ILE G C 1
ATOM 5067 O O . ILE G 4 30 ? -4.693 -32.003 -38.468 1.00 92.36 59 ILE G O 1
ATOM 5072 N N . PRO G 4 31 ? -6.444 -33.084 -37.579 1.00 91.26 60 PRO G N 1
ATOM 5073 C CA . PRO G 4 31 ? -7.372 -32.202 -38.296 1.00 93.48 60 PRO G CA 1
ATOM 5074 C C . PRO G 4 31 ? -7.309 -30.767 -37.828 1.00 94.25 60 PRO G C 1
ATOM 5075 O O . PRO G 4 31 ? -7.535 -29.851 -38.628 1.00 91.92 60 PRO G O 1
ATOM 5079 N N . ALA G 4 32 ? -7.017 -30.543 -36.548 1.00 90.17 61 ALA G N 1
ATOM 5080 C CA . ALA G 4 32 ? -6.835 -29.176 -36.080 1.00 105.20 61 ALA G CA 1
ATOM 5081 C C . ALA G 4 32 ? -5.608 -28.543 -36.719 1.00 112.06 61 ALA G C 1
ATOM 5082 O O . ALA G 4 32 ? -5.634 -27.367 -37.100 1.00 117.38 61 ALA G O 1
ATOM 5084 N N . ALA G 4 33 ? -4.527 -29.306 -36.861 1.00 109.53 62 ALA G N 1
ATOM 5085 C CA . ALA G 4 33 ? -3.345 -28.750 -37.504 1.00 104.95 62 ALA G CA 1
ATOM 5086 C C . ALA G 4 33 ? -3.622 -28.427 -38.967 1.00 101.92 62 ALA G C 1
ATOM 5087 O O . ALA G 4 33 ? -3.237 -27.356 -39.448 1.00 102.39 62 ALA G O 1
ATOM 5089 N N . VAL G 4 34 ? -4.324 -29.324 -39.676 1.00 109.36 63 VAL G N 1
ATOM 5090 C CA . VAL G 4 34 ? -4.584 -29.141 -41.108 1.00 102.01 63 VAL G CA 1
ATOM 5091 C C . VAL G 4 34 ? -5.373 -27.863 -41.351 1.00 106.01 63 VAL G C 1
ATOM 5092 O O . VAL G 4 34 ? -5.089 -27.108 -42.289 1.00 110.99 63 VAL G O 1
ATOM 5096 N N . ASN G 4 35 ? -6.375 -27.602 -40.512 1.00 119.06 64 ASN G N 1
ATOM 5097 C CA . ASN G 4 35 ? -7.217 -26.431 -40.707 1.00 106.12 64 ASN G CA 1
ATOM 5098 C C . ASN G 4 35 ? -6.525 -25.155 -40.258 1.00 96.54 64 ASN G C 1
ATOM 5099 O O . ASN G 4 35 ? -6.598 -24.136 -40.951 1.00 93.05 64 ASN G O 1
ATOM 5104 N N . ALA G 4 36 ? -5.857 -25.189 -39.100 1.00 97.45 65 ALA G N 1
ATOM 5105 C CA . ALA G 4 36 ? -5.116 -24.032 -38.606 1.00 103.87 65 ALA G CA 1
ATOM 5106 C C . ALA G 4 36 ? -4.024 -23.598 -39.562 1.00 109.41 65 ALA G C 1
ATOM 5107 O O . ALA G 4 36 ? -3.481 -22.497 -39.414 1.00 100.88 65 ALA G O 1
ATOM 5109 N N . PHE G 4 37 ? -3.666 -24.457 -40.503 1.00 100.55 66 PHE G N 1
ATOM 5110 C CA . PHE G 4 37 ? -2.819 -24.093 -41.615 1.00 106.89 66 PHE G CA 1
ATOM 5111 C C . PHE G 4 37 ? -3.603 -23.907 -42.900 1.00 109.11 66 PHE G C 1
ATOM 5112 O O . PHE G 4 37 ? -3.162 -23.151 -43.769 1.00 117.62 66 PHE G O 1
ATOM 5120 N N . GLN G 4 38 ? -4.761 -24.563 -43.027 1.00 124.52 67 GLN G N 1
ATOM 5121 C CA . GLN G 4 38 ? -5.549 -24.452 -44.248 1.00 120.99 67 GLN G CA 1
ATOM 5122 C C . GLN G 4 38 ? -5.861 -23.001 -44.545 1.00 130.35 67 GLN G C 1
ATOM 5123 O O . GLN G 4 38 ? -5.506 -22.469 -45.605 1.00 135.25 67 GLN G O 1
ATOM 5129 N N . GLU G 4 39 ? -6.512 -22.344 -43.598 1.00 119.50 68 GLU G N 1
ATOM 5130 C CA . GLU G 4 39 ? -6.923 -20.968 -43.757 1.00 120.01 68 GLU G CA 1
ATOM 5131 C C . GLU G 4 39 ? -5.856 -19.988 -43.287 1.00 109.88 68 GLU G C 1
ATOM 5132 O O . GLU G 4 39 ? -5.910 -18.815 -43.657 1.00 106.68 68 GLU G O 1
ATOM 5138 N N . ALA G 4 40 ? -4.860 -20.448 -42.530 1.00 118.32 69 ALA G N 1
ATOM 5139 C CA . ALA G 4 40 ? -3.666 -19.637 -42.328 1.00 111.68 69 ALA G CA 1
ATOM 5140 C C . ALA G 4 40 ? -3.056 -19.266 -43.669 1.00 104.55 69 ALA G C 1
ATOM 5141 O O . ALA G 4 40 ? -2.978 -18.088 -44.027 1.00 104.70 69 ALA G O 1
ATOM 5143 N N . ALA G 4 41 ? -2.651 -20.276 -44.443 1.00 104.26 70 ALA G N 1
ATOM 5144 C CA . ALA G 4 41 ? -2.181 -20.041 -45.803 1.00 104.85 70 ALA G CA 1
ATOM 5145 C C . ALA G 4 41 ? -3.204 -19.290 -46.646 1.00 108.92 70 ALA G C 1
ATOM 5146 O O . ALA G 4 41 ? -2.825 -18.467 -47.488 1.00 108.28 70 ALA G O 1
ATOM 5148 N N . SER G 4 42 ? -4.498 -19.506 -46.415 1.00 109.66 71 SER G N 1
ATOM 5149 C CA . SER G 4 42 ? -5.484 -18.739 -47.221 1.00 108.46 71 SER G CA 1
ATOM 5150 C C . SER G 4 42 ? -5.453 -17.287 -46.773 1.00 107.56 71 SER G C 1
ATOM 5151 O O . SER G 4 42 ? -5.957 -16.456 -47.492 1.00 104.29 71 SER G O 1
ATOM 5154 N N . LEU G 4 43 ? -4.948 -17.029 -45.575 1.00 103.93 72 LEU G N 1
ATOM 5155 C CA . LEU G 4 43 ? -4.763 -15.644 -45.159 1.00 115.67 72 LEU G CA 1
ATOM 5156 C C . LEU G 4 43 ? -3.516 -15.035 -45.796 1.00 118.58 72 LEU G C 1
ATOM 5157 O O . LEU G 4 43 ? -3.587 -13.972 -46.426 1.00 122.47 72 LEU G O 1
ATOM 5159 N N . LEU G 4 44 ? -2.366 -15.700 -45.644 1.00 118.47 73 LEU G N 1
ATOM 5160 C CA . LEU G 4 44 ? -1.119 -15.152 -46.169 1.00 106.08 73 LEU G CA 1
ATOM 5161 C C . LEU G 4 44 ? -1.180 -14.986 -47.682 1.00 105.84 73 LEU G C 1
ATOM 5162 O O . LEU G 4 44 ? -0.609 -14.032 -48.228 1.00 97.36 73 LEU G O 1
ATOM 5167 N N . GLY G 4 45 ? -1.915 -15.871 -48.362 1.00 107.08 74 GLY G N 1
ATOM 5168 C CA . GLY G 4 45 ? -1.941 -16.022 -49.800 1.00 109.48 74 GLY G CA 1
ATOM 5169 C C . GLY G 4 45 ? -2.703 -14.982 -50.576 1.00 115.04 74 GLY G C 1
ATOM 5170 O O . GLY G 4 45 ? -2.827 -15.118 -51.795 1.00 117.31 74 GLY G O 1
ATOM 5171 N N . LYS G 4 46 ? -3.253 -13.969 -49.925 1.00 115.61 75 LYS G N 1
ATOM 5172 C CA . LYS G 4 46 ? -3.866 -12.863 -50.676 1.00 117.51 75 LYS G CA 1
ATOM 5173 C C . LYS G 4 46 ? -3.236 -11.532 -50.317 1.00 115.56 75 LYS G C 1
ATOM 5174 O O . LYS G 4 46 ? -3.076 -10.686 -51.199 1.00 115.37 75 LYS G O 1
ATOM 5180 N N . LYS G 4 47 ? -2.877 -11.326 -49.046 1.00 111.95 76 LYS G N 1
ATOM 5181 C CA . LYS G 4 47 ? -2.135 -10.129 -48.674 1.00 112.66 76 LYS G CA 1
ATOM 5182 C C . LYS G 4 47 ? -0.907 -9.951 -49.565 1.00 122.98 76 LYS G C 1
ATOM 5183 O O . LYS G 4 47 ? -0.773 -8.947 -50.274 1.00 131.80 76 LYS G O 1
ATOM 5189 N N . TYR G 4 48 ? -0.004 -10.933 -49.553 1.00 114.79 77 TYR G N 1
ATOM 5190 C CA . TYR G 4 48 ? 1.142 -10.895 -50.453 1.00 109.38 77 TYR G CA 1
ATOM 5191 C C . TYR G 4 48 ? 0.836 -11.501 -51.808 1.00 104.26 77 TYR G C 1
ATOM 5192 O O . TYR G 4 48 ? 1.488 -11.151 -52.796 1.00 103.38 77 TYR G O 1
ATOM 5201 N N . GLY G 4 49 ? -0.111 -12.430 -51.865 1.00 110.62 78 GLY G N 1
ATOM 5202 C CA . GLY G 4 49 ? -0.435 -13.115 -53.096 1.00 108.70 78 GLY G CA 1
ATOM 5203 C C . GLY G 4 49 ? -0.157 -14.597 -52.976 1.00 107.24 78 GLY G C 1
ATOM 5204 O O . GLY G 4 49 ? 0.750 -14.991 -52.238 1.00 106.84 78 GLY G O 1
ATOM 5205 N N . GLU G 4 50 ? -0.931 -15.425 -53.691 1.00 114.31 79 GLU G N 1
ATOM 5206 C CA . GLU G 4 50 ? -0.772 -16.876 -53.600 1.00 111.29 79 GLU G CA 1
ATOM 5207 C C . GLU G 4 50 ? 0.651 -17.317 -53.922 1.00 101.12 79 GLU G C 1
ATOM 5208 O O . GLU G 4 50 ? 1.132 -18.308 -53.361 1.00 98.73 79 GLU G O 1
ATOM 5214 N N . THR G 4 51 ? 1.338 -16.594 -54.806 1.00 89.73 80 THR G N 1
ATOM 5215 C CA . THR G 4 51 ? 2.680 -16.941 -55.248 1.00 84.47 80 THR G CA 1
ATOM 5216 C C . THR G 4 51 ? 3.777 -16.192 -54.494 1.00 90.74 80 THR G C 1
ATOM 5217 O O . THR G 4 51 ? 4.908 -16.685 -54.426 1.00 98.01 80 THR G O 1
ATOM 5221 N N . ALA G 4 52 ? 3.457 -15.058 -53.870 1.00 96.29 81 ALA G N 1
ATOM 5222 C CA . ALA G 4 52 ? 4.474 -14.198 -53.276 1.00 94.91 81 ALA G CA 1
ATOM 5223 C C . ALA G 4 52 ? 5.347 -14.963 -52.292 1.00 93.32 81 ALA G C 1
ATOM 5224 O O . ALA G 4 52 ? 4.899 -15.892 -51.618 1.00 91.00 81 ALA G O 1
ATOM 5226 N N . ASN G 4 53 ? 6.610 -14.546 -52.215 1.00 93.04 82 ASN G N 1
ATOM 5227 C CA . ASN G 4 53 ? 7.609 -15.297 -51.466 1.00 93.49 82 ASN G CA 1
ATOM 5228 C C . ASN G 4 53 ? 7.167 -15.547 -50.034 1.00 102.51 82 ASN G C 1
ATOM 5229 O O . ASN G 4 53 ? 7.405 -16.623 -49.477 1.00 107.25 82 ASN G O 1
ATOM 5234 N N . GLU G 4 54 ? 6.506 -14.572 -49.430 1.00 103.20 83 GLU G N 1
ATOM 5235 C CA . GLU G 4 54 ? 6.333 -14.519 -47.983 1.00 111.93 83 GLU G CA 1
ATOM 5236 C C . GLU G 4 54 ? 5.342 -15.551 -47.445 1.00 120.54 83 GLU G C 1
ATOM 5237 O O . GLU G 4 54 ? 5.007 -15.500 -46.255 1.00 110.53 83 GLU G O 1
ATOM 5243 N N . CYS G 4 55 ? 4.855 -16.462 -48.288 1.00 118.85 84 CYS G N 1
ATOM 5244 C CA . CYS G 4 55 ? 3.950 -17.526 -47.874 1.00 119.95 84 CYS G CA 1
ATOM 5245 C C . CYS G 4 55 ? 4.643 -18.875 -47.796 1.00 109.07 84 CYS G C 1
ATOM 5246 O O . CYS G 4 55 ? 4.010 -19.867 -47.408 1.00 108.25 84 CYS G O 1
ATOM 5249 N N . GLY G 4 56 ? 5.925 -18.929 -48.152 1.00 113.13 85 GLY G N 1
ATOM 5250 C CA . GLY G 4 56 ? 6.646 -20.172 -48.305 1.00 103.35 85 GLY G CA 1
ATOM 5251 C C . GLY G 4 56 ? 6.445 -21.135 -47.160 1.00 95.85 85 GLY G C 1
ATOM 5252 O O . GLY G 4 56 ? 5.877 -22.213 -47.350 1.00 100.49 85 GLY G O 1
ATOM 5253 N N . GLU G 4 57 ? 6.867 -20.737 -45.960 1.00 97.76 86 GLU G N 1
ATOM 5254 C CA . GLU G 4 57 ? 6.834 -21.660 -44.832 1.00 100.02 86 GLU G CA 1
ATOM 5255 C C . GLU G 4 57 ? 5.429 -22.192 -44.612 1.00 92.31 86 GLU G C 1
ATOM 5256 O O . GLU G 4 57 ? 5.244 -23.379 -44.310 1.00 86.16 86 GLU G O 1
ATOM 5262 N N . ALA G 4 58 ? 4.426 -21.333 -44.807 1.00 94.26 87 ALA G N 1
ATOM 5263 C CA . ALA G 4 58 ? 3.045 -21.712 -44.548 1.00 92.97 87 ALA G CA 1
ATOM 5264 C C . ALA G 4 58 ? 2.605 -22.842 -45.466 1.00 86.74 87 ALA G C 1
ATOM 5265 O O . ALA G 4 58 ? 2.127 -23.883 -45.002 1.00 86.68 87 ALA G O 1
ATOM 5267 N N . PHE G 4 59 ? 2.794 -22.666 -46.774 1.00 82.82 88 PHE G N 1
ATOM 5268 C CA . PHE G 4 59 ? 2.387 -23.696 -47.725 1.00 89.36 88 PHE G CA 1
ATOM 5269 C C . PHE G 4 59 ? 2.981 -25.052 -47.360 1.00 96.14 88 PHE G C 1
ATOM 5270 O O . PHE G 4 59 ? 2.319 -26.087 -47.499 1.00 99.63 88 PHE G O 1
ATOM 5278 N N . PHE G 4 60 ? 4.215 -25.055 -46.848 1.00 98.10 89 PHE G N 1
ATOM 5279 C CA . PHE G 4 60 ? 4.947 -26.298 -46.613 1.00 92.68 89 PHE G CA 1
ATOM 5280 C C . PHE G 4 60 ? 4.336 -27.105 -45.480 1.00 74.27 89 PHE G C 1
ATOM 5281 O O . PHE G 4 60 ? 4.015 -28.289 -45.640 1.00 62.85 89 PHE G O 1
ATOM 5289 N N . PHE G 4 61 ? 4.217 -26.492 -44.309 1.00 74.14 90 PHE G N 1
ATOM 5290 C CA . PHE G 4 61 ? 3.589 -27.186 -43.202 1.00 79.05 90 PHE G CA 1
ATOM 5291 C C . PHE G 4 61 ? 2.174 -27.609 -43.569 1.00 80.52 90 PHE G C 1
ATOM 5292 O O . PHE G 4 61 ? 1.746 -28.713 -43.217 1.00 78.11 90 PHE G O 1
ATOM 5300 N N . TYR G 4 62 ? 1.454 -26.770 -44.326 1.00 77.44 91 TYR G N 1
ATOM 5301 C CA . TYR G 4 62 ? 0.108 -27.140 -44.772 1.00 84.89 91 TYR G CA 1
ATOM 5302 C C . TYR G 4 62 ? 0.152 -28.321 -45.730 1.00 81.53 91 TYR G C 1
ATOM 5303 O O . TYR G 4 62 ? -0.508 -29.344 -45.510 1.00 81.73 91 TYR G O 1
ATOM 5312 N N . GLY G 4 63 ? 0.902 -28.184 -46.819 1.00 81.15 92 GLY G N 1
ATOM 5313 C CA . GLY G 4 63 ? 1.076 -29.322 -47.692 1.00 73.68 92 GLY G CA 1
ATOM 5314 C C . GLY G 4 63 ? 1.471 -30.547 -46.903 1.00 70.31 92 GLY G C 1
ATOM 5315 O O . GLY G 4 63 ? 0.835 -31.595 -47.017 1.00 82.10 92 GLY G O 1
ATOM 5316 N N . LYS G 4 64 ? 2.455 -30.398 -46.013 1.00 61.41 93 LYS G N 1
ATOM 5317 C CA . LYS G 4 64 ? 2.902 -31.528 -45.211 1.00 62.55 93 LYS G CA 1
ATOM 5318 C C . LYS G 4 64 ? 1.737 -32.130 -44.427 1.00 77.55 93 LYS G C 1
ATOM 5319 O O . LYS G 4 64 ? 1.415 -33.312 -44.582 1.00 80.61 93 LYS G O 1
ATOM 5325 N N . SER G 4 65 ? 1.053 -31.302 -43.630 1.00 79.99 94 SER G N 1
ATOM 5326 C CA . SER G 4 65 ? -0.103 -31.728 -42.837 1.00 81.67 94 SER G CA 1
ATOM 5327 C C . SER G 4 65 ? -1.151 -32.474 -43.655 1.00 78.19 94 SER G C 1
ATOM 5328 O O . SER G 4 65 ? -1.867 -33.334 -43.127 1.00 73.08 94 SER G O 1
ATOM 5331 N N . LEU G 4 66 ? -1.314 -32.101 -44.923 1.00 80.71 95 LEU G N 1
ATOM 5332 C CA . LEU G 4 66 ? -2.256 -32.805 -45.781 1.00 83.90 95 LEU G CA 1
ATOM 5333 C C . LEU G 4 66 ? -1.854 -34.260 -45.955 1.00 89.26 95 LEU G C 1
ATOM 5334 O O . LEU G 4 66 ? -2.705 -35.160 -45.946 1.00 86.25 95 LEU G O 1
ATOM 5339 N N . LEU G 4 67 ? -0.554 -34.505 -46.106 1.00 85.54 96 LEU G N 1
ATOM 5340 C CA . LEU G 4 67 ? -0.056 -35.856 -46.326 1.00 86.73 96 LEU G CA 1
ATOM 5341 C C . LEU G 4 67 ? -0.278 -36.733 -45.106 1.00 78.36 96 LEU G C 1
ATOM 5342 O O . LEU G 4 67 ? -0.649 -37.903 -45.228 1.00 78.00 96 LEU G O 1
ATOM 5347 N N . GLU G 4 68 ? 0.041 -36.188 -43.937 1.00 77.50 97 GLU G N 1
ATOM 5348 C CA . GLU G 4 68 ? -0.149 -36.914 -42.662 1.00 77.33 97 GLU G CA 1
ATOM 5349 C C . GLU G 4 68 ? -1.628 -37.247 -42.532 1.00 85.23 97 GLU G C 1
ATOM 5350 O O . GLU G 4 68 ? -1.953 -38.401 -42.333 1.00 87.80 97 GLU G O 1
ATOM 5356 N N . LEU G 4 69 ? -2.489 -36.259 -42.774 1.00 92.02 98 LEU G N 1
ATOM 5357 C CA . LEU G 4 69 ? -3.967 -36.356 -42.646 1.00 84.95 98 LEU G CA 1
ATOM 5358 C C . LEU G 4 69 ? -4.541 -37.377 -43.612 1.00 84.19 98 LEU G C 1
ATOM 5359 O O . LEU G 4 69 ? -5.565 -37.928 -43.306 1.00 91.66 98 LEU G O 1
ATOM 5361 N N . ALA G 4 70 ? -3.921 -37.581 -44.761 1.00 77.66 99 ALA G N 1
ATOM 5362 C CA . ALA G 4 70 ? -4.411 -38.537 -45.770 1.00 87.99 99 ALA G CA 1
ATOM 5363 C C . ALA G 4 70 ? -4.426 -39.954 -45.220 1.00 93.85 99 ALA G C 1
ATOM 5364 O O . ALA G 4 70 ? -5.211 -40.732 -45.726 1.00 104.44 99 ALA G O 1
ATOM 5366 N N . ARG G 4 71 ? -3.462 -40.305 -44.374 1.00 93.06 100 ARG G N 1
ATOM 5367 C CA . ARG G 4 71 ? -3.383 -41.636 -43.733 1.00 82.78 100 ARG G CA 1
ATOM 5368 C C . ARG G 4 71 ? -4.405 -41.695 -42.600 1.00 73.44 100 ARG G C 1
ATOM 5369 O O . ARG G 4 71 ? -4.157 -41.026 -41.602 1.00 69.50 100 ARG G O 1
ATOM 5373 N N . GLU G 4 84 ? -12.461 -41.044 -49.938 1.00 138.64 172 GLU G N 1
ATOM 5374 C CA . GLU G 4 84 ? -11.948 -40.486 -51.183 1.00 137.81 172 GLU G CA 1
ATOM 5375 C C . GLU G 4 84 ? -10.572 -39.857 -50.952 1.00 127.66 172 GLU G C 1
ATOM 5376 O O . GLU G 4 84 ? -10.436 -38.938 -50.143 1.00 128.86 172 GLU G O 1
ATOM 5382 N N . ILE G 4 85 ? -9.553 -40.352 -51.659 1.00 124.30 173 ILE G N 1
ATOM 5383 C CA . ILE G 4 85 ? -8.186 -39.873 -51.458 1.00 123.28 173 ILE G CA 1
ATOM 5384 C C . ILE G 4 85 ? -7.954 -38.607 -52.279 1.00 124.27 173 ILE G C 1
ATOM 5385 O O . ILE G 4 85 ? -7.458 -38.669 -53.410 1.00 124.93 173 ILE G O 1
ATOM 5390 N N . GLY G 4 86 ? -8.290 -37.453 -51.706 1.00 120.04 174 GLY G N 1
ATOM 5391 C CA . GLY G 4 86 ? -8.121 -36.167 -52.410 1.00 111.35 174 GLY G CA 1
ATOM 5392 C C . GLY G 4 86 ? -7.117 -35.265 -51.727 1.00 105.27 174 GLY G C 1
ATOM 5393 O O . GLY G 4 86 ? -6.905 -34.159 -52.207 1.00 95.08 174 GLY G O 1
ATOM 5394 N N . ASN G 4 87 ? -6.534 -35.728 -50.626 1.00 106.85 175 ASN G N 1
ATOM 5395 C CA . ASN G 4 87 ? -5.510 -34.946 -49.893 1.00 97.63 175 ASN G CA 1
ATOM 5396 C C . ASN G 4 87 ? -4.136 -35.207 -50.503 1.00 90.97 175 ASN G C 1
ATOM 5397 O O . ASN G 4 87 ? -3.264 -34.375 -50.338 1.00 88.21 175 ASN G O 1
ATOM 5402 N N . LEU G 4 88 ? -3.982 -36.333 -51.191 1.00 100.72 176 LEU G N 1
ATOM 5403 C CA . LEU G 4 88 ? -2.700 -36.715 -51.818 1.00 93.99 176 LEU G CA 1
ATOM 5404 C C . LEU G 4 88 ? -2.274 -35.649 -52.808 1.00 90.40 176 LEU G C 1
ATOM 5405 O O . LEU G 4 88 ? -1.257 -35.038 -52.582 1.00 90.43 176 LEU G O 1
ATOM 5410 N N . GLU G 4 89 ? -3.050 -35.432 -53.852 1.00 82.63 177 GLU G N 1
ATOM 5411 C CA . GLU G 4 89 ? -2.606 -34.452 -54.826 1.00 87.23 177 GLU G CA 1
ATOM 5412 C C . GLU G 4 89 ? -2.685 -33.046 -54.267 1.00 85.07 177 GLU G C 1
ATOM 5413 O O . GLU G 4 89 ? -1.841 -32.211 -54.591 1.00 83.82 177 GLU G O 1
ATOM 5419 N N . LEU G 4 90 ? -3.655 -32.767 -53.402 1.00 84.77 178 LEU G N 1
ATOM 5420 C CA . LEU G 4 90 ? -3.747 -31.411 -52.876 1.00 86.98 178 LEU G CA 1
ATOM 5421 C C . LEU G 4 90 ? -2.484 -31.048 -52.107 1.00 90.33 178 LEU G C 1
ATOM 5422 O O . LEU G 4 90 ? -1.990 -29.919 -52.205 1.00 90.48 178 LEU G O 1
ATOM 5427 N N . ALA G 4 91 ? -1.929 -32.006 -51.363 1.00 88.62 179 ALA G N 1
ATOM 5428 C CA . ALA G 4 91 ? -0.615 -31.808 -50.764 1.00 85.16 179 ALA G CA 1
ATOM 5429 C C . ALA G 4 91 ? 0.447 -31.623 -51.831 1.00 83.68 179 ALA G C 1
ATOM 5430 O O . ALA G 4 91 ? 1.332 -30.773 -51.695 1.00 91.59 179 ALA G O 1
ATOM 5432 N N . TRP G 4 92 ? 0.379 -32.417 -52.896 1.00 83.29 180 TRP G N 1
ATOM 5433 C CA . TRP G 4 92 ? 1.286 -32.227 -54.018 1.00 72.97 180 TRP G CA 1
ATOM 5434 C C . TRP G 4 92 ? 1.254 -30.783 -54.503 1.00 74.23 180 TRP G C 1
ATOM 5435 O O . TRP G 4 92 ? 2.301 -30.164 -54.733 1.00 73.35 180 TRP G O 1
ATOM 5446 N N . ASP G 4 93 ? 0.054 -30.219 -54.616 1.00 71.76 181 ASP G N 1
ATOM 5447 C CA . ASP G 4 93 ? -0.104 -28.844 -55.074 1.00 80.93 181 ASP G CA 1
ATOM 5448 C C . ASP G 4 93 ? 0.553 -27.858 -54.124 1.00 79.86 181 ASP G C 1
ATOM 5449 O O . ASP G 4 93 ? 1.370 -27.032 -54.540 1.00 83.74 181 ASP G O 1
ATOM 5454 N N . MET G 4 94 ? 0.194 -27.942 -52.857 1.00 82.17 182 MET G N 1
ATOM 5455 C CA . MET G 4 94 ? 0.737 -27.013 -51.846 1.00 82.48 182 MET G CA 1
ATOM 5456 C C . MET G 4 94 ? 2.255 -27.041 -51.856 1.00 87.77 182 MET G C 1
ATOM 5457 O O . MET G 4 94 ? 2.846 -25.983 -51.691 1.00 90.58 182 MET G O 1
ATOM 5462 N N . LEU G 4 95 ? 2.838 -28.223 -52.048 1.00 86.87 183 LEU G N 1
ATOM 5463 C CA . LEU G 4 95 ? 4.274 -28.398 -51.933 1.00 84.96 183 LEU G CA 1
ATOM 5464 C C . LEU G 4 95 ? 4.996 -27.987 -53.201 1.00 75.74 183 LEU G C 1
ATOM 5465 O O . LEU G 4 95 ? 6.062 -27.368 -53.121 1.00 71.42 183 LEU G O 1
ATOM 5470 N N . ASP G 4 96 ? 4.429 -28.292 -54.371 1.00 71.70 184 ASP G N 1
ATOM 5471 C CA . ASP G 4 96 ? 5.030 -27.809 -55.609 1.00 78.14 184 ASP G CA 1
ATOM 5472 C C . ASP G 4 96 ? 5.141 -26.290 -55.596 1.00 92.27 184 ASP G C 1
ATOM 5473 O O . ASP G 4 96 ? 6.142 -25.727 -56.050 1.00 85.41 184 ASP G O 1
ATOM 5478 N N . LEU G 4 97 ? 4.135 -25.612 -55.040 1.00 101.92 185 LEU G N 1
ATOM 5479 C CA . LEU G 4 97 ? 4.207 -24.161 -54.871 1.00 107.49 185 LEU G CA 1
ATOM 5480 C C . LEU G 4 97 ? 5.320 -23.763 -53.913 1.00 97.05 185 LEU G C 1
ATOM 5481 O O . LEU G 4 97 ? 6.078 -22.823 -54.184 1.00 99.06 185 LEU G O 1
ATOM 5486 N N . ALA G 4 98 ? 5.408 -24.444 -52.770 1.00 93.38 186 ALA G N 1
ATOM 5487 C CA . ALA G 4 98 ? 6.431 -24.107 -51.795 1.00 82.10 186 ALA G CA 1
ATOM 5488 C C . ALA G 4 98 ? 7.817 -24.258 -52.394 1.00 81.43 186 ALA G C 1
ATOM 5489 O O . ALA G 4 98 ? 8.666 -23.373 -52.248 1.00 86.73 186 ALA G O 1
ATOM 5491 N N . LYS G 4 99 ? 8.032 -25.385 -53.080 1.00 82.30 187 LYS G N 1
ATOM 5492 C CA . LYS G 4 99 ? 9.336 -25.687 -53.729 1.00 79.38 187 LYS G CA 1
ATOM 5493 C C . LYS G 4 99 ? 9.687 -24.565 -54.712 1.00 84.48 187 LYS G C 1
ATOM 5494 O O . LYS G 4 99 ? 10.883 -24.227 -54.815 1.00 91.71 187 LYS G O 1
ATOM 5500 N N . ILE G 4 100 ? 8.683 -24.015 -55.403 1.00 77.12 188 ILE G N 1
ATOM 5501 C CA . ILE G 4 100 ? 8.922 -22.947 -56.361 1.00 76.58 188 ILE G CA 1
ATOM 5502 C C . ILE G 4 100 ? 9.289 -21.667 -55.627 1.00 81.23 188 ILE G C 1
ATOM 5503 O O . ILE G 4 100 ? 10.270 -21.002 -55.975 1.00 89.47 188 ILE G O 1
ATOM 5505 N N . ILE G 4 101 ? 8.552 -21.340 -54.561 1.00 80.76 189 ILE G N 1
ATOM 5506 C CA . ILE G 4 101 ? 8.839 -20.138 -53.782 1.00 75.00 189 ILE G CA 1
ATOM 5507 C C . ILE G 4 101 ? 10.250 -20.186 -53.213 1.00 77.18 189 ILE G C 1
ATOM 5508 O O . ILE G 4 101 ? 10.956 -19.172 -53.158 1.00 77.14 189 ILE G O 1
ATOM 5513 N N . PHE G 4 102 ? 10.688 -21.363 -52.798 1.00 72.72 190 PHE G N 1
ATOM 5514 C CA . PHE G 4 102 ? 11.993 -21.492 -52.172 1.00 80.56 190 PHE G CA 1
ATOM 5515 C C . PHE G 4 102 ? 13.123 -21.420 -53.180 1.00 85.49 190 PHE G C 1
ATOM 5516 O O . PHE G 4 102 ? 14.171 -20.828 -52.899 1.00 86.81 190 PHE G O 1
ATOM 5524 N N . LYS G 4 103 ? 12.941 -22.053 -54.338 1.00 90.69 191 LYS G N 1
ATOM 5525 C CA . LYS G 4 103 ? 14.013 -22.106 -55.323 1.00 94.40 191 LYS G CA 1
ATOM 5526 C C . LYS G 4 103 ? 14.288 -20.732 -55.910 1.00 94.13 191 LYS G C 1
ATOM 5527 O O . LYS G 4 103 ? 15.422 -20.438 -56.306 1.00 89.62 191 LYS G O 1
ATOM 5533 N N . ARG G 4 104 ? 13.269 -19.872 -55.950 1.00 96.54 192 ARG G N 1
ATOM 5534 C CA . ARG G 4 104 ? 13.454 -18.521 -56.469 1.00 94.87 192 ARG G CA 1
ATOM 5535 C C . ARG G 4 104 ? 14.504 -17.759 -55.669 1.00 94.29 192 ARG G C 1
ATOM 5536 O O . ARG G 4 104 ? 15.271 -16.968 -56.228 1.00 92.83 192 ARG G O 1
ATOM 5544 N N . GLN G 4 105 ? 14.565 -18.003 -54.366 1.00 104.11 193 GLN G N 1
ATOM 5545 C CA . GLN G 4 105 ? 15.421 -17.242 -53.471 1.00 104.80 193 GLN G CA 1
ATOM 5546 C C . GLN G 4 105 ? 16.800 -17.881 -53.418 1.00 100.14 193 GLN G C 1
ATOM 5547 O O . GLN G 4 105 ? 16.938 -19.076 -53.152 1.00 94.80 193 GLN G O 1
ATOM 5549 N N . GLU G 4 106 ? 17.815 -17.074 -53.683 1.00 99.76 194 GLU G N 1
ATOM 5550 C CA . GLU G 4 106 ? 19.205 -17.495 -53.583 1.00 92.38 194 GLU G CA 1
ATOM 5551 C C . GLU G 4 106 ? 19.677 -17.465 -52.138 1.00 92.39 194 GLU G C 1
ATOM 5552 O O . GLU G 4 106 ? 20.772 -16.977 -51.851 1.00 92.06 194 GLU G O 1
ATOM 5558 N N . THR G 4 107 ? 18.874 -18.009 -51.233 1.00 92.12 195 THR G N 1
ATOM 5559 C CA . THR G 4 107 ? 19.251 -18.188 -49.839 1.00 94.64 195 THR G CA 1
ATOM 5560 C C . THR G 4 107 ? 19.610 -19.647 -49.608 1.00 97.78 195 THR G C 1
ATOM 5561 O O . THR G 4 107 ? 19.069 -20.544 -50.259 1.00 105.62 195 THR G O 1
ATOM 5565 N N . LYS G 4 108 ? 20.528 -19.884 -48.672 1.00 97.98 196 LYS G N 1
ATOM 5566 C CA . LYS G 4 108 ? 20.902 -21.258 -48.365 1.00 98.52 196 LYS G CA 1
ATOM 5567 C C . LYS G 4 108 ? 19.700 -22.056 -47.867 1.00 105.47 196 LYS G C 1
ATOM 5568 O O . LYS G 4 108 ? 19.372 -23.112 -48.418 1.00 109.60 196 LYS G O 1
ATOM 5574 N N . GLU G 4 109 ? 19.065 -21.537 -46.811 1.00 105.32 197 GLU G N 1
ATOM 5575 C CA . GLU G 4 109 ? 17.892 -22.190 -46.170 1.00 102.51 197 GLU G CA 1
ATOM 5576 C C . GLU G 4 109 ? 16.736 -22.303 -47.170 1.00 93.86 197 GLU G C 1
ATOM 5577 O O . GLU G 4 109 ? 16.073 -23.359 -47.179 1.00 84.83 197 GLU G O 1
ATOM 5583 N N . ALA G 4 110 ? 16.504 -21.261 -47.976 1.00 86.57 198 ALA G N 1
ATOM 5584 C CA . ALA G 4 110 ? 15.402 -21.301 -48.929 1.00 89.65 198 ALA G CA 1
ATOM 5585 C C . ALA G 4 110 ? 15.527 -22.519 -49.832 1.00 87.65 198 ALA G C 1
ATOM 5586 O O . ALA G 4 110 ? 14.594 -23.317 -49.948 1.00 91.97 198 ALA G O 1
ATOM 5588 N N . GLN G 4 111 ? 16.693 -22.688 -50.458 1.00 81.02 199 GLN G N 1
ATOM 5589 C CA . GLN G 4 111 ? 16.946 -23.865 -51.274 1.00 88.16 199 GLN G CA 1
ATOM 5590 C C . GLN G 4 111 ? 16.883 -25.139 -50.449 1.00 88.15 199 GLN G C 1
ATOM 5591 O O . GLN G 4 111 ? 16.410 -26.178 -50.929 1.00 89.86 199 GLN G O 1
ATOM 5597 N N . LEU G 4 112 ? 17.373 -25.092 -49.211 1.00 89.15 200 LEU G N 1
ATOM 5598 C CA . LEU G 4 112 ? 17.196 -26.240 -48.333 1.00 82.31 200 LEU G CA 1
ATOM 5599 C C . LEU G 4 112 ? 15.722 -26.512 -48.095 1.00 76.43 200 LEU G C 1
ATOM 5600 O O . LEU G 4 112 ? 15.272 -27.656 -48.205 1.00 63.99 200 LEU G O 1
ATOM 5603 N N . TYR G 4 113 ? 14.946 -25.467 -47.799 1.00 89.23 201 TYR G N 1
ATOM 5604 C CA . TYR G 4 113 ? 13.505 -25.649 -47.683 1.00 90.04 201 TYR G CA 1
ATOM 5605 C C . TYR G 4 113 ? 12.904 -26.147 -48.990 1.00 87.58 201 TYR G C 1
ATOM 5606 O O . TYR G 4 113 ? 11.935 -26.914 -48.967 1.00 88.44 201 TYR G O 1
ATOM 5615 N N . ALA G 4 114 ? 13.470 -25.738 -50.136 1.00 85.05 202 ALA G N 1
ATOM 5616 C CA . ALA G 4 114 ? 13.046 -26.296 -51.420 1.00 79.58 202 ALA G CA 1
ATOM 5617 C C . ALA G 4 114 ? 13.345 -27.787 -51.495 1.00 90.05 202 ALA G C 1
ATOM 5618 O O . ALA G 4 114 ? 12.532 -28.562 -52.012 1.00 92.81 202 ALA G O 1
ATOM 5620 N N . ALA G 4 115 ? 14.511 -28.206 -50.986 1.00 83.78 203 ALA G N 1
ATOM 5621 C CA . ALA G 4 115 ? 14.804 -29.632 -50.877 1.00 77.86 203 ALA G CA 1
ATOM 5622 C C . ALA G 4 115 ? 13.847 -30.320 -49.907 1.00 83.94 203 ALA G C 1
ATOM 5623 O O . ALA G 4 115 ? 13.418 -31.453 -50.152 1.00 98.79 203 ALA G O 1
ATOM 5625 N N . GLN G 4 116 ? 13.491 -29.653 -48.803 1.00 84.20 204 GLN G N 1
ATOM 5626 C CA . GLN G 4 116 ? 12.469 -30.219 -47.927 1.00 74.17 204 GLN G CA 1
ATOM 5627 C C . GLN G 4 116 ? 11.172 -30.457 -48.687 1.00 67.81 204 GLN G C 1
ATOM 5628 O O . GLN G 4 116 ? 10.513 -31.484 -48.499 1.00 73.82 204 GLN G O 1
ATOM 5634 N N . ALA G 4 117 ? 10.801 -29.536 -49.574 1.00 67.38 205 ALA G N 1
ATOM 5635 C CA . ALA G 4 117 ? 9.563 -29.709 -50.321 1.00 68.73 205 ALA G CA 1
ATOM 5636 C C . ALA G 4 117 ? 9.654 -30.895 -51.269 1.00 76.57 205 ALA G C 1
ATOM 5637 O O . ALA G 4 117 ? 8.704 -31.677 -51.379 1.00 82.42 205 ALA G O 1
ATOM 5639 N N . HIS G 4 118 ? 10.819 -31.035 -51.911 1.00 81.11 206 HIS G N 1
ATOM 5640 C CA . HIS G 4 118 ? 11.081 -32.180 -52.823 1.00 83.28 206 HIS G CA 1
ATOM 5641 C C . HIS G 4 118 ? 10.860 -33.471 -52.029 1.00 85.09 206 HIS G C 1
ATOM 5642 O O . HIS G 4 118 ? 10.170 -34.373 -52.545 1.00 76.40 206 HIS G O 1
ATOM 5649 N N . LEU G 4 119 ? 11.430 -33.545 -50.820 1.00 82.64 207 LEU G N 1
ATOM 5650 C CA . LEU G 4 119 ? 11.236 -34.709 -49.964 1.00 85.90 207 LEU G CA 1
ATOM 5651 C C . LEU G 4 119 ? 9.756 -35.005 -49.804 1.00 93.72 207 LEU G C 1
ATOM 5652 O O . LEU G 4 119 ? 9.296 -36.119 -50.084 1.00 100.00 207 LEU G O 1
ATOM 5657 N N . LYS G 4 120 ? 8.992 -33.996 -49.374 1.00 89.61 208 LYS G N 1
ATOM 5658 C CA . LYS G 4 120 ? 7.557 -34.160 -49.186 1.00 83.71 208 LYS G CA 1
ATOM 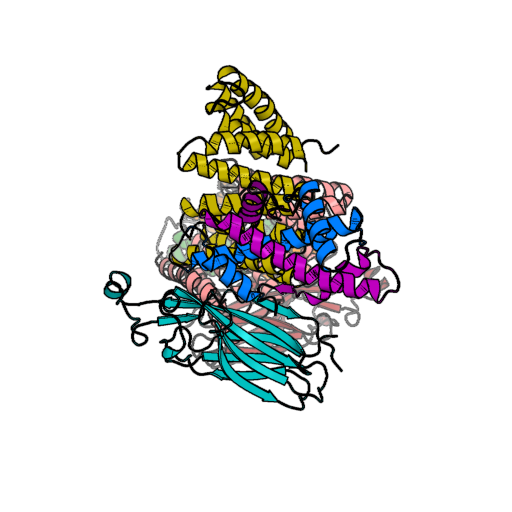5659 C C . LYS G 4 120 ? 6.882 -34.544 -50.486 1.00 75.35 208 LYS G C 1
ATOM 5660 O O . LYS G 4 120 ? 5.990 -35.400 -50.501 1.00 71.22 208 LYS G O 1
ATOM 5662 N N . LEU G 4 121 ? 7.313 -33.933 -51.593 1.00 88.35 209 LEU G N 1
ATOM 5663 C CA . LEU G 4 121 ? 6.865 -34.371 -52.910 1.00 85.59 209 LEU G CA 1
ATOM 5664 C C . LEU G 4 121 ? 7.203 -35.841 -53.158 1.00 76.20 209 LEU G C 1
ATOM 5665 O O . LEU G 4 121 ? 6.417 -36.565 -53.782 1.00 70.52 209 LEU G O 1
ATOM 5670 N N . GLY G 4 122 ? 8.346 -36.315 -52.664 1.00 62.45 210 GLY G N 1
ATOM 5671 C CA . GLY G 4 122 ? 8.646 -37.726 -52.810 1.00 67.96 210 GLY G CA 1
ATOM 5672 C C . GLY G 4 122 ? 7.718 -38.605 -51.995 1.00 77.38 210 GLY G C 1
ATOM 5673 O O . GLY G 4 122 ? 7.275 -39.656 -52.461 1.00 88.70 210 GLY G O 1
ATOM 5674 N N . GLU G 4 123 ? 7.403 -38.187 -50.771 1.00 77.02 211 GLU G N 1
ATOM 5675 C CA . GLU G 4 123 ? 6.524 -38.987 -49.922 1.00 76.63 211 GLU G CA 1
ATOM 5676 C C . GLU G 4 123 ? 5.104 -39.024 -50.464 1.00 77.41 211 GLU G C 1
ATOM 5677 O O . GLU G 4 123 ? 4.411 -40.043 -50.352 1.00 77.82 211 GLU G O 1
ATOM 5683 N N . VAL G 4 124 ? 4.648 -37.909 -51.034 1.00 71.96 212 VAL G N 1
ATOM 5684 C CA . VAL G 4 124 ? 3.365 -37.897 -51.721 1.00 70.30 212 VAL G CA 1
ATOM 5685 C C . VAL G 4 124 ? 3.364 -38.905 -52.863 1.00 82.84 212 VAL G C 1
ATOM 5686 O O . VAL G 4 124 ? 2.413 -39.682 -53.025 1.00 86.60 212 VAL G O 1
ATOM 5690 N N . SER G 4 125 ? 4.430 -38.908 -53.676 1.00 86.31 213 SER G N 1
ATOM 5691 C CA . SER G 4 125 ? 4.454 -39.782 -54.847 1.00 82.78 213 SER G CA 1
ATOM 5692 C C . SER G 4 125 ? 4.418 -41.247 -54.447 1.00 75.59 213 SER G C 1
ATOM 5693 O O . SER G 4 125 ? 3.661 -42.039 -55.023 1.00 69.64 213 SER G O 1
ATOM 5696 N N . VAL G 4 126 ? 5.236 -41.626 -53.469 1.00 81.18 214 VAL G N 1
ATOM 5697 C CA . VAL G 4 126 ? 5.192 -42.994 -52.971 1.00 88.03 214 VAL G CA 1
ATOM 5698 C C . VAL G 4 126 ? 3.796 -43.317 -52.461 1.00 93.30 214 VAL G C 1
ATOM 5699 O O . VAL G 4 126 ? 3.245 -44.383 -52.760 1.00 95.19 214 VAL G O 1
ATOM 5703 N N . GLU G 4 127 ? 3.181 -42.384 -51.727 1.00 92.02 215 GLU G N 1
ATOM 5704 C CA . GLU G 4 127 ? 1.833 -42.600 -51.209 1.00 94.98 215 GLU G CA 1
ATOM 5705 C C . GLU G 4 127 ? 0.791 -42.706 -52.310 1.00 100.27 215 GLU G C 1
ATOM 5706 O O . GLU G 4 127 ? -0.339 -43.125 -52.038 1.00 105.73 215 GLU G O 1
ATOM 5712 N N . SER G 4 128 ? 1.139 -42.348 -53.539 1.00 93.80 216 SER G N 1
ATOM 5713 C CA . SER G 4 128 ? 0.244 -42.516 -54.669 1.00 93.19 216 SER G CA 1
ATOM 5714 C C . SER G 4 128 ? 0.654 -43.671 -55.570 1.00 89.71 216 SER G C 1
ATOM 5715 O O . SER G 4 128 ? 0.143 -43.779 -56.689 1.00 95.13 216 SER G O 1
ATOM 5718 N N . GLU G 4 129 ? 1.555 -44.536 -55.106 1.00 90.93 217 GLU G N 1
ATOM 5719 C CA . GLU G 4 129 ? 2.129 -45.645 -55.866 1.00 82.58 217 GLU G CA 1
ATOM 5720 C C . GLU G 4 129 ? 2.972 -45.171 -57.055 1.00 71.46 217 GLU G C 1
ATOM 5721 O O . GLU G 4 129 ? 3.488 -46.000 -57.818 1.00 70.62 217 GLU G O 1
ATOM 5727 N N . ASN G 4 130 ? 3.174 -43.859 -57.203 1.00 64.02 218 ASN G N 1
ATOM 5728 C CA . ASN G 4 130 ? 4.058 -43.332 -58.240 1.00 66.50 218 ASN G CA 1
ATOM 5729 C C . ASN G 4 130 ? 5.489 -43.380 -57.723 1.00 75.35 218 ASN G C 1
ATOM 5730 O O . ASN G 4 130 ? 6.081 -42.369 -57.337 1.00 83.12 218 ASN G O 1
ATOM 5735 N N . TYR G 4 131 ? 6.072 -44.574 -57.787 1.00 71.25 219 TYR G N 1
ATOM 5736 C CA . TYR G 4 131 ? 7.316 -44.838 -57.078 1.00 71.66 219 TYR G CA 1
ATOM 5737 C C . TYR G 4 131 ? 8.524 -44.229 -57.755 1.00 61.27 219 TYR G C 1
ATOM 5738 O O . TYR G 4 131 ? 9.583 -44.132 -57.121 1.00 53.27 219 TYR G O 1
ATOM 5747 N N . VAL G 4 132 ? 8.374 -43.790 -58.999 1.00 67.10 220 VAL G N 1
ATOM 5748 C CA . VAL G 4 132 ? 9.476 -43.248 -59.764 1.00 57.35 220 VAL G CA 1
ATOM 5749 C C . VAL G 4 132 ? 9.534 -41.734 -59.637 1.00 55.81 220 VAL G C 1
ATOM 5750 O O . VAL G 4 132 ? 10.613 -41.156 -59.520 1.00 53.61 220 VAL G O 1
ATOM 5754 N N . GLN G 4 133 ? 8.376 -41.076 -59.614 1.00 58.43 221 GLN G N 1
ATOM 5755 C CA . GLN G 4 133 ? 8.365 -39.640 -59.371 1.00 65.36 221 GLN G CA 1
ATOM 5756 C C . GLN G 4 133 ? 8.991 -39.316 -58.025 1.00 65.37 221 GLN G C 1
ATOM 5757 O O . GLN G 4 133 ? 9.766 -38.361 -57.899 1.00 65.27 221 GLN G O 1
ATOM 5763 N N . ALA G 4 134 ? 8.691 -40.128 -57.014 1.00 67.09 222 ALA G N 1
ATOM 5764 C CA . ALA G 4 134 ? 9.337 -39.962 -55.720 1.00 68.71 222 ALA G CA 1
ATOM 5765 C C . ALA G 4 134 ? 10.856 -40.015 -55.859 1.00 78.14 222 ALA G C 1
ATOM 5766 O O . ALA G 4 134 ? 11.567 -39.163 -55.308 1.00 75.70 222 ALA G O 1
ATOM 5768 N N . VAL G 4 135 ? 11.366 -40.986 -56.631 1.00 77.10 223 VAL G N 1
ATOM 5769 C CA . VAL G 4 135 ? 12.809 -41.121 -56.851 1.00 66.49 223 VAL G CA 1
ATOM 5770 C C . VAL G 4 135 ? 13.390 -39.824 -57.379 1.00 71.71 223 VAL G C 1
ATOM 5771 O O . VAL G 4 135 ? 14.440 -39.360 -56.921 1.00 77.63 223 VAL G O 1
ATOM 5775 N N . GLU G 4 136 ? 12.730 -39.236 -58.376 1.00 70.52 224 GLU G N 1
ATOM 5776 C CA . GLU G 4 136 ? 13.210 -37.982 -58.937 1.00 66.84 224 GLU G CA 1
ATOM 5777 C C . GLU G 4 136 ? 13.256 -36.910 -57.869 1.00 65.70 224 GLU G C 1
ATOM 5778 O O . GLU G 4 136 ? 14.269 -36.215 -57.718 1.00 58.00 224 GLU G O 1
ATOM 5784 N N . GLU G 4 137 ? 12.176 -36.811 -57.081 1.00 66.92 225 GLU G N 1
ATOM 5785 C CA . GLU G 4 137 ? 12.061 -35.799 -56.037 1.00 71.21 225 GLU G CA 1
ATOM 5786 C C . GLU G 4 137 ? 13.095 -36.011 -54.952 1.00 75.97 225 GLU G C 1
ATOM 5787 O O . GLU G 4 137 ? 13.662 -35.044 -54.434 1.00 82.81 225 GLU G O 1
ATOM 5793 N N . PHE G 4 138 ? 13.344 -37.268 -54.582 1.00 73.68 226 PHE G N 1
ATOM 5794 C CA . PHE G 4 138 ? 14.425 -37.533 -53.642 1.00 71.20 226 PHE G CA 1
ATOM 5795 C C . PHE G 4 138 ? 15.787 -37.271 -54.276 1.00 67.83 226 PHE G C 1
ATOM 5796 O O . PHE G 4 138 ? 16.705 -36.796 -53.597 1.00 68.53 226 PHE G O 1
ATOM 5804 N N . GLN G 4 139 ? 15.934 -37.543 -55.573 1.00 73.02 227 GLN G N 1
ATOM 5805 C CA . GLN G 4 139 ? 17.182 -37.205 -56.242 1.00 64.71 227 GLN G CA 1
ATOM 5806 C C . GLN G 4 139 ? 17.401 -35.703 -56.250 1.00 72.69 227 GLN G C 1
ATOM 5807 O O . GLN G 4 139 ? 18.483 -35.226 -55.884 1.00 83.43 227 GLN G O 1
ATOM 5813 N N . SER G 4 140 ? 16.369 -34.943 -56.646 1.00 72.32 228 SER G N 1
ATOM 5814 C CA . SER G 4 140 ? 16.449 -33.481 -56.649 1.00 68.88 228 SER G CA 1
ATOM 5815 C C . SER G 4 140 ? 16.810 -32.954 -55.276 1.00 63.56 228 SER G C 1
ATOM 5816 O O . SER G 4 140 ? 17.618 -32.028 -55.132 1.00 47.49 228 SER G O 1
ATOM 5819 N N . CYS G 4 141 ? 16.191 -33.525 -54.257 1.00 59.09 229 CYS G N 1
ATOM 5820 C CA . CYS G 4 141 ? 16.475 -33.110 -52.901 1.00 75.33 229 CYS G CA 1
ATOM 5821 C C . CYS G 4 141 ? 17.918 -33.422 -52.539 1.00 71.38 229 CYS G C 1
ATOM 5822 O O . CYS G 4 141 ? 18.653 -32.538 -52.085 1.00 82.67 229 CYS G O 1
ATOM 5825 N N . LEU G 4 142 ? 18.355 -34.657 -52.798 1.00 61.48 230 LEU G N 1
ATOM 5826 C CA . LEU G 4 142 ? 19.717 -35.060 -52.472 1.00 64.57 230 LEU G CA 1
ATOM 5827 C C . LEU G 4 142 ? 20.742 -34.105 -53.066 1.00 80.58 230 LEU G C 1
ATOM 5828 O O . LEU G 4 142 ? 21.572 -33.534 -52.348 1.00 85.03 230 LEU G O 1
ATOM 5833 N N . ASN G 4 143 ? 20.712 -33.931 -54.383 1.00 74.35 231 ASN G N 1
ATOM 5834 C CA . ASN G 4 143 ? 21.641 -32.995 -54.996 1.00 71.99 231 ASN G CA 1
ATOM 5835 C C . ASN G 4 143 ? 21.475 -31.595 -54.413 1.00 67.93 231 ASN G C 1
ATOM 5836 O O . ASN G 4 143 ? 22.451 -30.845 -54.338 1.00 78.29 231 ASN G O 1
ATOM 5841 N N . LEU G 4 144 ? 20.274 -31.254 -53.927 1.00 70.37 232 LEU G N 1
ATOM 5842 C CA . LEU G 4 144 ? 20.047 -29.943 -53.319 1.00 61.48 232 LEU G CA 1
ATOM 5843 C C . LEU G 4 144 ? 20.756 -29.800 -51.986 1.00 62.64 232 LEU G C 1
ATOM 5844 O O . LEU G 4 144 ? 21.405 -28.786 -51.724 1.00 64.29 232 LEU G O 1
ATOM 5849 N N . GLN G 4 145 ? 20.586 -30.776 -51.104 1.00 51.82 233 GLN G N 1
ATOM 5850 C CA . GLN G 4 145 ? 21.347 -30.787 -49.865 1.00 63.05 233 GLN G CA 1
ATOM 5851 C C . GLN G 4 145 ? 22.827 -30.983 -50.110 1.00 68.46 233 GLN G C 1
ATOM 5852 O O . GLN G 4 145 ? 23.647 -30.535 -49.304 1.00 76.74 233 GLN G O 1
ATOM 5854 N N . GLU G 4 146 ? 23.191 -31.686 -51.181 1.00 70.46 234 GLU G N 1
ATOM 5855 C CA . GLU G 4 146 ? 24.577 -32.120 -51.308 1.00 67.51 234 GLU G CA 1
ATOM 5856 C C . GLU G 4 146 ? 25.532 -30.955 -51.441 1.00 72.74 234 GLU G C 1
ATOM 5857 O O . GLU G 4 146 ? 26.692 -31.063 -51.033 1.00 79.50 234 GLU G O 1
ATOM 5863 N N . GLN G 4 147 ? 25.082 -29.851 -52.016 1.00 63.14 235 GLN G N 1
ATOM 5864 C CA . GLN G 4 147 ? 25.943 -28.697 -52.170 1.00 76.95 235 GLN G CA 1
ATOM 5865 C C . GLN G 4 147 ? 25.708 -27.638 -51.109 1.00 80.62 235 GLN G C 1
ATOM 5866 O O . GLN G 4 147 ? 26.336 -26.578 -51.167 1.00 86.32 235 GLN G O 1
ATOM 5872 N N . TYR G 4 148 ? 24.847 -27.903 -50.130 1.00 74.33 236 TYR G N 1
ATOM 5873 C CA . TYR G 4 148 ? 24.662 -26.999 -49.009 1.00 77.50 236 TYR G CA 1
ATOM 5874 C C . TYR G 4 148 ? 25.005 -27.632 -47.677 1.00 85.64 236 TYR G C 1
ATOM 5875 O O . TYR G 4 148 ? 24.768 -27.008 -46.638 1.00 85.93 236 TYR G O 1
ATOM 5884 N N . LEU G 4 149 ? 25.539 -28.850 -47.673 1.00 93.66 237 LEU G N 1
ATOM 5885 C CA . LEU G 4 149 ? 25.843 -29.580 -46.453 1.00 88.67 237 LEU G CA 1
ATOM 5886 C C . LEU G 4 149 ? 27.231 -30.203 -46.560 1.00 99.17 237 LEU G C 1
ATOM 5887 O O . LEU G 4 149 ? 27.989 -29.946 -47.504 1.00 98.60 237 LEU G O 1
ATOM 5892 N N . GLU G 4 150 ? 27.561 -31.015 -45.556 1.00 98.09 238 GLU G N 1
ATOM 5893 C CA . GLU G 4 150 ? 28.778 -31.815 -45.479 1.00 101.74 238 GLU G CA 1
ATOM 5894 C C . GLU G 4 150 ? 28.420 -33.287 -45.276 1.00 97.71 238 GLU G C 1
ATOM 5895 O O . GLU G 4 150 ? 27.285 -33.630 -44.937 1.00 104.20 238 GLU G O 1
ATOM 5901 N N . ALA G 4 151 ? 29.428 -34.159 -45.421 1.00 98.94 239 ALA G N 1
ATOM 5902 C CA . ALA G 4 151 ? 29.229 -35.605 -45.490 1.00 90.23 239 ALA G CA 1
ATOM 5903 C C . ALA G 4 151 ? 29.117 -36.238 -44.126 1.00 84.47 239 ALA G C 1
ATOM 5904 O O . ALA G 4 151 ? 29.440 -37.421 -43.951 1.00 81.86 239 ALA G O 1
ATOM 5906 N N . HIS G 4 152 ? 28.692 -35.481 -43.157 1.00 84.70 240 HIS G N 1
ATOM 5907 C CA . HIS G 4 152 ? 28.483 -36.046 -41.848 1.00 99.49 240 HIS G CA 1
ATOM 5908 C C . HIS G 4 152 ? 27.025 -36.017 -41.428 1.00 106.26 240 HIS G C 1
ATOM 5909 O O . HIS G 4 152 ? 26.570 -36.968 -40.797 1.00 110.99 240 HIS G O 1
ATOM 5916 N N . ASP G 4 153 ? 26.264 -34.981 -41.799 1.00 94.93 241 ASP G N 1
ATOM 5917 C CA . ASP G 4 153 ? 24.946 -34.770 -41.200 1.00 96.01 241 ASP G CA 1
ATOM 5918 C C . ASP G 4 153 ? 23.992 -35.931 -41.494 1.00 95.34 241 ASP G C 1
ATOM 5919 O O . ASP G 4 153 ? 24.186 -36.723 -42.420 1.00 106.66 241 ASP G O 1
ATOM 5924 N N . ARG G 4 154 ? 22.955 -36.030 -40.654 1.00 86.44 242 ARG G N 1
ATOM 5925 C CA . ARG G 4 154 ? 21.964 -37.097 -40.701 1.00 75.83 242 ARG G CA 1
ATOM 5926 C C . ARG G 4 154 ? 20.963 -36.909 -41.824 1.00 79.14 242 ARG G C 1
ATOM 5927 O O . ARG G 4 154 ? 20.392 -37.895 -42.304 1.00 87.95 242 ARG G O 1
ATOM 5935 N N . LEU G 4 155 ? 20.761 -35.669 -42.264 1.00 72.75 243 LEU G N 1
ATOM 5936 C CA . LEU G 4 155 ? 19.823 -35.408 -43.348 1.00 76.45 243 LEU G CA 1
ATOM 5937 C C . LEU G 4 155 ? 20.186 -36.204 -44.593 1.00 85.44 243 LEU G C 1
ATOM 5938 O O . LEU G 4 155 ? 19.309 -36.766 -45.261 1.00 85.91 243 LEU G O 1
ATOM 5943 N N . LEU G 4 156 ? 21.481 -36.287 -44.899 1.00 81.73 244 LEU G N 1
ATOM 5944 C CA . LEU G 4 156 ? 21.923 -36.963 -46.112 1.00 77.08 244 LEU G CA 1
ATOM 5945 C C . LEU G 4 156 ? 21.553 -38.430 -46.091 1.00 69.04 244 LEU G C 1
ATOM 5946 O O . LEU G 4 156 ? 20.966 -38.949 -47.045 1.00 71.63 244 LEU G O 1
ATOM 5951 N N . ALA G 4 157 ? 21.924 -39.129 -45.026 1.00 66.48 245 ALA G N 1
ATOM 5952 C CA . ALA G 4 157 ? 21.495 -40.508 -44.929 1.00 74.03 245 ALA G CA 1
ATOM 5953 C C . ALA G 4 157 ? 19.983 -40.588 -45.044 1.00 75.99 245 ALA G C 1
ATOM 5954 O O . ALA G 4 157 ? 19.461 -41.461 -45.747 1.00 94.13 245 ALA G O 1
ATOM 5956 N N . GLU G 4 158 ? 19.261 -39.644 -44.429 1.00 69.97 246 GLU G N 1
ATOM 5957 C CA . GLU G 4 158 ? 17.801 -39.739 -44.429 1.00 73.11 246 GLU G CA 1
ATOM 5958 C C . GLU G 4 158 ? 17.263 -39.840 -45.855 1.00 75.53 246 GLU G C 1
ATOM 5959 O O . GLU G 4 158 ? 16.556 -40.793 -46.205 1.00 75.45 246 GLU G O 1
ATOM 5965 N N . THR G 4 159 ? 17.655 -38.904 -46.707 1.00 68.88 247 THR G N 1
ATOM 5966 C CA . THR G 4 159 ? 17.335 -38.992 -48.122 1.00 77.14 247 THR G CA 1
ATOM 5967 C C . THR G 4 159 ? 17.697 -40.362 -48.691 1.00 66.13 247 THR G C 1
ATOM 5968 O O . THR G 4 159 ? 16.864 -41.023 -49.326 1.00 65.17 247 THR G O 1
ATOM 5970 N N . HIS G 4 160 ? 18.913 -40.832 -48.421 1.00 72.55 248 HIS G N 1
ATOM 5971 C CA . HIS G 4 160 ? 19.340 -42.107 -48.990 1.00 85.32 248 HIS G CA 1
ATOM 5972 C C . HIS G 4 160 ? 18.371 -43.213 -48.614 1.00 93.53 248 HIS G C 1
ATOM 5973 O O . HIS G 4 160 ? 17.808 -43.891 -49.483 1.00 87.51 248 HIS G O 1
ATOM 5980 N N . TYR G 4 161 ? 18.145 -43.381 -47.314 1.00 87.65 249 TYR G N 1
ATOM 5981 C CA . TYR G 4 161 ? 17.150 -44.330 -46.842 1.00 91.31 249 TYR G CA 1
ATOM 5982 C C . TYR G 4 161 ? 15.825 -44.113 -47.543 1.00 79.64 249 TYR G C 1
ATOM 5983 O O . TYR G 4 161 ? 15.244 -45.050 -48.109 1.00 76.35 249 TYR G O 1
ATOM 5992 N N . GLN G 4 162 ? 15.352 -42.869 -47.545 1.00 87.90 250 GLN G N 1
ATOM 5993 C CA . GLN G 4 162 ? 14.128 -42.575 -48.263 1.00 82.64 250 GLN G CA 1
ATOM 5994 C C . GLN G 4 162 ? 14.217 -43.064 -49.701 1.00 97.88 250 GLN G C 1
ATOM 5995 O O . GLN G 4 162 ? 13.297 -43.728 -50.188 1.00 109.28 250 GLN G O 1
ATOM 6001 N N . LEU G 4 163 ? 15.344 -42.807 -50.376 1.00 96.73 251 LEU G N 1
ATOM 6002 C CA . LEU G 4 163 ? 15.520 -43.345 -51.723 1.00 85.45 251 LEU G CA 1
ATOM 6003 C C . LEU G 4 163 ? 15.451 -44.866 -51.714 1.00 76.49 251 LEU G C 1
ATOM 6004 O O . LEU G 4 163 ? 14.903 -45.471 -52.641 1.00 78.73 251 LEU G O 1
ATOM 6009 N N . GLY G 4 164 ? 15.964 -45.501 -50.655 1.00 71.08 252 GLY G N 1
ATOM 6010 C CA . GLY G 4 164 ? 15.879 -46.948 -50.562 1.00 66.43 252 GLY G CA 1
ATOM 6011 C C . GLY G 4 164 ? 14.457 -47.466 -50.500 1.00 63.46 252 GLY G C 1
ATOM 6012 O O . GLY G 4 164 ? 14.148 -48.520 -51.056 1.00 63.78 252 GLY G O 1
ATOM 6013 N N . LEU G 4 165 ? 13.571 -46.740 -49.836 1.00 60.24 253 LEU G N 1
ATOM 6014 C CA . LEU G 4 165 ? 12.188 -47.194 -49.768 1.00 72.11 253 LEU G CA 1
ATOM 6015 C C . LEU G 4 165 ? 11.514 -47.150 -51.130 1.00 78.47 253 LEU G C 1
ATOM 6016 O O . LEU G 4 165 ? 10.704 -48.026 -51.451 1.00 83.15 253 LEU G O 1
ATOM 6021 N N . ALA G 4 166 ? 11.827 -46.135 -51.938 1.00 77.12 254 ALA G N 1
ATOM 6022 C CA . ALA G 4 166 ? 11.208 -46.006 -53.255 1.00 76.31 254 ALA G CA 1
ATOM 6023 C C . ALA G 4 166 ? 11.718 -47.067 -54.223 1.00 69.48 254 ALA G C 1
ATOM 6024 O O . ALA G 4 166 ? 10.924 -47.715 -54.913 1.00 66.63 254 ALA G O 1
ATOM 6026 N N . TYR G 4 167 ? 13.043 -47.242 -54.308 1.00 70.77 255 TYR G N 1
ATOM 6027 C CA . TYR G 4 167 ? 13.604 -48.272 -55.187 1.00 75.77 255 TYR G CA 1
ATOM 6028 C C . TYR G 4 167 ? 13.057 -49.646 -54.829 1.00 74.73 255 TYR G C 1
ATOM 6029 O O . TYR G 4 167 ? 12.808 -50.472 -55.713 1.00 77.00 255 TYR G O 1
ATOM 6038 N N . GLY G 4 168 ? 12.857 -49.903 -53.535 1.00 74.62 256 GLY G N 1
ATOM 6039 C CA . GLY G 4 168 ? 12.292 -51.171 -53.120 1.00 70.30 256 GLY G CA 1
ATOM 6040 C C . GLY G 4 168 ? 10.853 -51.351 -53.552 1.00 71.35 256 GLY G C 1
ATOM 6041 O O . GLY G 4 168 ? 10.425 -52.475 -53.830 1.00 67.42 256 GLY G O 1
ATOM 6042 N N . TYR G 4 169 ? 10.089 -50.255 -53.613 1.00 71.97 257 TYR G N 1
ATOM 6043 C CA . TYR G 4 169 ? 8.701 -50.319 -54.067 1.00 76.63 257 TYR G CA 1
ATOM 6044 C C . TYR G 4 169 ? 8.625 -50.581 -55.573 1.00 84.35 257 TYR G C 1
ATOM 6045 O O . TYR G 4 169 ? 7.752 -51.324 -56.044 1.00 100.10 257 TYR G O 1
ATOM 6054 N N . ASN G 4 170 ? 9.544 -49.998 -56.338 1.00 75.05 258 ASN G N 1
ATOM 6055 C CA . ASN G 4 170 ? 9.610 -50.181 -57.775 1.00 56.72 258 ASN G CA 1
ATOM 6056 C C . ASN G 4 170 ? 10.229 -51.484 -58.156 1.00 60.11 258 ASN G C 1
ATOM 6057 O O . ASN G 4 170 ? 10.443 -51.738 -59.344 1.00 62.48 258 ASN G O 1
ATOM 6062 N N . SER G 4 171 ? 10.543 -52.288 -57.156 1.00 60.25 259 SER G N 1
ATOM 6063 C CA . SER G 4 171 ? 11.267 -53.538 -57.298 1.00 71.82 259 SER G CA 1
ATOM 6064 C C . SER G 4 171 ? 12.708 -53.321 -57.753 1.00 67.10 259 SER G C 1
ATOM 6065 O O . SER G 4 171 ? 13.341 -54.237 -58.273 1.00 72.11 259 SER G O 1
ATOM 6068 N N . GLN G 4 172 ? 13.276 -52.136 -57.544 1.00 69.65 260 GLN G N 1
ATOM 6069 C CA . GLN G 4 172 ? 14.696 -51.926 -57.825 1.00 65.25 260 GLN G CA 1
ATOM 6070 C C . GLN G 4 172 ? 15.479 -52.200 -56.552 1.00 66.17 260 GLN G C 1
ATOM 6071 O O . GLN G 4 172 ? 15.913 -51.295 -55.840 1.00 74.92 260 GLN G O 1
ATOM 6077 N N . TYR G 4 173 ? 15.671 -53.478 -56.260 1.00 64.66 261 TYR G N 1
ATOM 6078 C CA . TYR G 4 173 ? 16.226 -53.761 -54.948 1.00 74.66 261 TYR G CA 1
ATOM 6079 C C . TYR G 4 173 ? 17.735 -53.547 -54.914 1.00 84.00 261 TYR G C 1
ATOM 6080 O O . TYR G 4 173 ? 18.260 -53.141 -53.874 1.00 85.62 261 TYR G O 1
ATOM 6089 N N . ASP G 4 174 ? 18.443 -53.768 -56.031 1.00 84.64 262 ASP G N 1
ATOM 6090 C CA . ASP G 4 174 ? 19.870 -53.459 -56.061 1.00 77.23 262 ASP G CA 1
ATOM 6091 C C . ASP G 4 174 ? 20.108 -52.044 -55.588 1.00 68.66 262 ASP G C 1
ATOM 6092 O O . ASP G 4 174 ? 20.893 -51.801 -54.662 1.00 64.77 262 ASP G O 1
ATOM 6097 N N . GLU G 4 175 ? 19.416 -51.092 -56.208 1.00 60.63 263 GLU G N 1
ATOM 6098 C CA . GLU G 4 175 ? 19.611 -49.709 -55.827 1.00 58.06 263 GLU G CA 1
ATOM 6099 C C . GLU G 4 175 ? 19.093 -49.451 -54.435 1.00 68.66 263 GLU G C 1
ATOM 6100 O O . GLU G 4 175 ? 19.558 -48.530 -53.757 1.00 81.72 263 GLU G O 1
ATOM 6106 N N . ALA G 4 176 ? 18.113 -50.242 -54.013 1.00 64.37 264 ALA G N 1
ATOM 6107 C CA . ALA G 4 176 ? 17.617 -50.151 -52.653 1.00 63.53 264 ALA G CA 1
ATOM 6108 C C . ALA G 4 176 ? 18.727 -50.447 -51.667 1.00 61.78 264 ALA G C 1
ATOM 6109 O O . ALA G 4 176 ? 18.990 -49.663 -50.750 1.00 68.30 264 ALA G O 1
ATOM 6111 N N . VAL G 4 177 ? 19.411 -51.570 -51.862 1.00 55.86 265 VAL G N 1
ATOM 6112 C CA . VAL G 4 177 ? 20.520 -51.913 -50.986 1.00 62.25 265 VAL G CA 1
ATOM 6113 C C . VAL G 4 177 ? 21.590 -50.844 -51.055 1.00 69.55 265 VAL G C 1
ATOM 6114 O O . VAL G 4 177 ? 22.287 -50.577 -50.072 1.00 70.21 265 VAL G O 1
ATOM 6118 N N . ALA G 4 178 ? 21.763 -50.240 -52.229 1.00 74.68 266 ALA G N 1
ATOM 6119 C CA . ALA G 4 178 ? 22.746 -49.177 -52.363 1.00 64.19 266 ALA G CA 1
ATOM 6120 C C . ALA G 4 178 ? 22.335 -47.956 -51.570 1.00 54.88 266 ALA G C 1
ATOM 6121 O O . ALA G 4 178 ? 23.153 -47.363 -50.863 1.00 42.43 266 ALA G O 1
ATOM 6123 N N . GLN G 4 179 ? 21.070 -47.564 -51.674 1.00 59.41 267 GLN G N 1
ATOM 6124 C CA . GLN G 4 179 ? 20.638 -46.370 -50.967 1.00 67.97 267 GLN G CA 1
ATOM 6125 C C . GLN G 4 179 ? 20.767 -46.559 -49.463 1.00 70.59 267 GLN G C 1
ATOM 6126 O O . GLN G 4 179 ? 21.168 -45.638 -48.745 1.00 83.73 267 GLN G O 1
ATOM 6132 N N . PHE G 4 180 ? 20.491 -47.760 -48.971 1.00 65.00 268 PHE G N 1
ATOM 6133 C CA . PHE G 4 180 ? 20.555 -47.975 -47.530 1.00 73.42 268 PHE G CA 1
ATOM 6134 C C . PHE G 4 180 ? 22.001 -48.024 -47.025 1.00 71.86 268 PHE G C 1
ATOM 6135 O O . PHE G 4 180 ? 22.360 -47.340 -46.056 1.00 64.55 268 PHE G O 1
ATOM 6143 N N . SER G 4 181 ? 22.852 -48.807 -47.679 1.00 63.78 269 SER G N 1
ATOM 6144 C CA . SER G 4 181 ? 24.254 -48.843 -47.285 1.00 65.27 269 SER G CA 1
ATOM 6145 C C . SER G 4 181 ? 24.862 -47.444 -47.269 1.00 73.55 269 SER G C 1
ATOM 6146 O O . SER G 4 181 ? 25.516 -47.064 -46.290 1.00 82.76 269 SER G O 1
ATOM 6149 N N . LYS G 4 182 ? 24.622 -46.646 -48.321 1.00 73.62 270 LYS G N 1
ATOM 6150 C CA . LYS G 4 182 ? 25.073 -45.255 -48.299 1.00 71.18 270 LYS G CA 1
ATOM 6151 C C . LYS G 4 182 ? 24.593 -44.574 -47.037 1.00 69.01 270 LYS G C 1
ATOM 6152 O O . LYS G 4 182 ? 25.349 -43.856 -46.374 1.00 65.64 270 LYS G O 1
ATOM 6158 N N . SER G 4 183 ? 23.347 -44.836 -46.667 1.00 83.31 271 SER G N 1
ATOM 6159 C CA . SER G 4 183 ? 22.762 -44.163 -45.526 1.00 83.11 271 SER G CA 1
ATOM 6160 C C . SER G 4 183 ? 23.573 -44.435 -44.268 1.00 70.66 271 SER G C 1
ATOM 6161 O O . SER G 4 183 ? 23.820 -43.522 -43.471 1.00 61.99 271 SER G O 1
ATOM 6164 N N . ILE G 4 184 ? 24.067 -45.663 -44.112 1.00 62.26 272 ILE G N 1
ATOM 6165 C CA . ILE G 4 184 ? 24.753 -45.996 -42.872 1.00 73.69 272 ILE G CA 1
ATOM 6166 C C . ILE G 4 184 ? 26.155 -45.424 -42.850 1.00 81.88 272 ILE G C 1
ATOM 6167 O O . ILE G 4 184 ? 26.622 -44.967 -41.815 1.00 87.47 272 ILE G O 1
ATOM 6169 N N . GLU G 4 185 ? 26.850 -45.437 -43.973 1.00 77.98 273 GLU G N 1
ATOM 6170 C CA . GLU G 4 185 ? 28.151 -44.788 -43.989 1.00 87.91 273 GLU G CA 1
ATOM 6171 C C . GLU G 4 185 ? 28.006 -43.309 -43.676 1.00 92.08 273 GLU G C 1
ATOM 6172 O O . GLU G 4 185 ? 28.860 -42.724 -43.005 1.00 107.75 273 GLU G O 1
ATOM 6178 N N . VAL G 4 186 ? 26.910 -42.696 -44.129 1.00 88.41 274 VAL G N 1
ATOM 6179 C CA . VAL G 4 186 ? 26.728 -41.272 -43.897 1.00 75.40 274 VAL G CA 1
ATOM 6180 C C . VAL G 4 186 ? 26.679 -40.973 -42.406 1.00 83.68 274 VAL G C 1
ATOM 6181 O O . VAL G 4 186 ? 27.272 -39.991 -41.940 1.00 87.75 274 VAL G O 1
ATOM 6185 N N . ILE G 4 187 ? 25.989 -41.819 -41.630 1.00 85.94 275 ILE G N 1
ATOM 6186 C CA . ILE G 4 187 ? 25.932 -41.656 -40.174 1.00 90.51 275 ILE G CA 1
ATOM 6187 C C . ILE G 4 187 ? 27.148 -42.256 -39.463 1.00 92.49 275 ILE G C 1
ATOM 6188 O O . ILE G 4 187 ? 27.450 -41.869 -38.325 1.00 88.29 275 ILE G O 1
ATOM 6192 N N . GLU G 4 188 ? 27.863 -43.182 -40.104 1.00 98.09 276 GLU G N 1
ATOM 6193 C CA . GLU G 4 188 ? 29.138 -43.628 -39.556 1.00 96.46 276 GLU G CA 1
ATOM 6194 C C . GLU G 4 188 ? 30.195 -42.541 -39.680 1.00 110.13 276 GLU G C 1
ATOM 6195 O O . GLU G 4 188 ? 30.928 -42.278 -38.721 1.00 117.57 276 GLU G O 1
ATOM 6201 N N . ASN G 4 189 ? 30.293 -41.899 -40.853 1.00 104.76 277 ASN G N 1
ATOM 6202 C CA . ASN G 4 189 ? 31.153 -40.723 -40.978 1.00 102.49 277 ASN G CA 1
ATOM 6203 C C . ASN G 4 189 ? 30.756 -39.655 -39.971 1.00 110.71 277 ASN G C 1
ATOM 6204 O O . ASN G 4 189 ? 31.615 -38.912 -39.482 1.00 116.26 277 ASN G O 1
ATOM 6209 N N . ARG G 4 190 ? 29.462 -39.554 -39.657 1.00 100.09 278 ARG G N 1
ATOM 6210 C CA . ARG G 4 190 ? 29.039 -38.682 -38.569 1.00 106.02 278 ARG G CA 1
ATOM 6211 C C . ARG G 4 190 ? 29.655 -39.138 -37.261 1.00 106.62 278 ARG G C 1
ATOM 6212 O O . ARG G 4 190 ? 30.273 -38.348 -36.539 1.00 107.67 278 ARG G O 1
ATOM 6214 N N . MET G 4 191 ? 29.504 -40.431 -37.018 1.00 111.26 279 MET G N 1
ATOM 6215 C CA . MET G 4 191 ? 29.983 -41.020 -35.754 1.00 111.40 279 MET G CA 1
ATOM 6216 C C . MET G 4 191 ? 31.465 -40.722 -35.558 1.00 111.14 279 MET G C 1
ATOM 6217 O O . MET G 4 191 ? 31.799 -40.197 -34.505 1.00 126.11 279 MET G O 1
ATOM 6222 N N . ALA G 4 192 ? 32.310 -40.976 -36.550 1.00 106.54 280 ALA G N 1
ATOM 6223 C CA . ALA G 4 192 ? 33.749 -40.779 -36.284 1.00 102.43 280 ALA G CA 1
ATOM 6224 C C . ALA G 4 192 ? 34.065 -39.325 -35.937 1.00 111.49 280 ALA G C 1
ATOM 6225 O O . ALA G 4 192 ? 34.693 -39.109 -34.901 1.00 113.99 280 ALA G O 1
ATOM 6227 N N . VAL G 4 193 ? 33.550 -38.369 -36.698 1.00 95.59 281 VAL G N 1
ATOM 6228 C CA . VAL G 4 193 ? 33.891 -36.952 -36.388 1.00 106.74 281 VAL G CA 1
ATOM 6229 C C . VAL G 4 193 ? 33.316 -36.572 -35.022 1.00 117.36 281 VAL G C 1
ATOM 6230 O O . VAL G 4 193 ? 34.042 -35.940 -34.243 1.00 118.74 281 VAL G O 1
ATOM 6232 N N . LEU G 4 194 ? 32.072 -36.989 -34.767 1.00 103.63 282 LEU G N 1
ATOM 6233 C CA . LEU G 4 194 ? 31.300 -36.729 -33.523 1.00 117.15 282 LEU G CA 1
ATOM 6234 C C . LEU G 4 194 ? 29.966 -37.470 -33.635 1.00 135.30 282 LEU G C 1
ATOM 6235 O O . LEU G 4 194 ? 28.967 -36.926 -33.138 1.00 142.58 282 LEU G O 1
ATOM 6237 N N . LYS G 4 210 ? 24.148 -38.124 -27.597 1.00 117.93 298 LYS G N 1
ATOM 6238 C CA . LYS G 4 210 ? 22.664 -38.209 -27.732 1.00 120.74 298 LYS G CA 1
ATOM 6239 C C . LYS G 4 210 ? 22.310 -38.315 -29.214 1.00 121.70 298 LYS G C 1
ATOM 6240 O O . LYS G 4 210 ? 21.458 -39.150 -29.576 1.00 128.20 298 LYS G O 1
ATOM 6246 N N . GLU G 4 211 ? 23.001 -37.549 -30.063 1.00 125.44 299 GLU G N 1
ATOM 6247 C CA . GLU G 4 211 ? 22.758 -37.672 -31.519 1.00 115.01 299 GLU G CA 1
ATOM 6248 C C . GLU G 4 211 ? 23.224 -39.071 -31.897 1.00 110.85 299 GLU G C 1
ATOM 6249 O O . GLU G 4 211 ? 22.471 -39.774 -32.546 1.00 112.45 299 GLU G O 1
ATOM 6255 N N . ILE G 4 212 ? 24.383 -39.466 -31.357 1.00 105.28 300 ILE G N 1
ATOM 6256 C CA . ILE G 4 212 ? 24.975 -40.824 -31.465 1.00 101.98 300 ILE G CA 1
ATOM 6257 C C . ILE G 4 212 ? 23.988 -41.805 -30.817 1.00 116.33 300 ILE G C 1
ATOM 6258 O O . ILE G 4 212 ? 23.894 -42.904 -31.328 1.00 116.06 300 ILE G O 1
ATOM 6263 N N . GLU G 4 213 ? 23.295 -41.442 -29.727 1.00 111.36 301 GLU G N 1
ATOM 6264 C CA . GLU G 4 213 ? 22.339 -42.410 -29.142 1.00 114.63 301 GLU G CA 1
ATOM 6265 C C . GLU G 4 213 ? 21.261 -42.721 -30.178 1.00 115.36 301 GLU G C 1
ATOM 6266 O O . GLU G 4 213 ? 21.080 -43.920 -30.482 1.00 121.88 301 GLU G O 1
ATOM 6272 N N . GLU G 4 214 ? 20.668 -41.705 -30.816 1.00 129.75 302 GLU G N 1
ATOM 6273 C CA . GLU G 4 214 ? 19.640 -42.081 -31.823 1.00 114.74 302 GLU G CA 1
ATOM 6274 C C . GLU G 4 214 ? 20.285 -42.641 -33.089 1.00 107.38 302 GLU G C 1
ATOM 6275 O O . GLU G 4 214 ? 19.601 -43.332 -33.810 1.00 109.84 302 GLU G O 1
ATOM 6281 N N . LEU G 4 215 ? 21.540 -42.303 -33.367 1.00 105.13 303 LEU G N 1
ATOM 6282 C CA . LEU G 4 215 ? 22.271 -42.841 -34.533 1.00 99.83 303 LEU G CA 1
ATOM 6283 C C . LEU G 4 215 ? 22.409 -44.347 -34.322 1.00 102.26 303 LEU G C 1
ATOM 6284 O O . LEU G 4 215 ? 22.126 -45.147 -35.242 1.00 109.27 303 LEU G O 1
ATOM 6289 N N . LYS G 4 216 ? 22.751 -44.719 -33.097 1.00 93.26 304 LYS G N 1
ATOM 6290 C CA . LYS G 4 216 ? 22.881 -46.131 -32.716 1.00 97.49 304 LYS G CA 1
ATOM 6291 C C . LYS G 4 216 ? 21.510 -46.761 -32.893 1.00 102.46 304 LYS G C 1
ATOM 6292 O O . LYS G 4 216 ? 21.421 -47.785 -33.540 1.00 104.83 304 LYS G O 1
ATOM 6298 N N . GLU G 4 217 ? 20.453 -46.096 -32.446 1.00 89.65 305 GLU G N 1
ATOM 6299 C CA . GLU G 4 217 ? 19.117 -46.718 -32.603 1.00 95.11 305 GLU G CA 1
ATOM 6300 C C . GLU G 4 217 ? 18.783 -46.898 -34.079 1.00 101.09 305 GLU G C 1
ATOM 6301 O O . GLU G 4 217 ? 18.260 -47.946 -34.425 1.00 106.17 305 GLU G O 1
ATOM 6307 N N . LEU G 4 218 ? 19.137 -45.919 -34.903 1.00 114.97 306 LEU G N 1
ATOM 6308 C CA . LEU G 4 218 ? 18.859 -45.874 -36.357 1.00 96.37 306 LEU G CA 1
ATOM 6309 C C . LEU G 4 218 ? 19.492 -47.069 -37.059 1.00 77.71 306 LEU G C 1
ATOM 6310 O O . LEU G 4 218 ? 18.882 -47.551 -37.980 1.00 63.26 306 LEU G O 1
ATOM 6312 N N . LEU G 4 219 ? 20.687 -47.472 -36.649 1.00 74.05 307 LEU G N 1
ATOM 6313 C CA . LEU G 4 219 ? 21.345 -48.645 -37.278 1.00 77.26 307 LEU G CA 1
ATOM 6314 C C . LEU G 4 219 ? 20.411 -49.858 -37.386 1.00 94.06 307 LEU G C 1
ATOM 6315 O O . LEU G 4 219 ? 20.095 -50.256 -38.512 1.00 99.98 307 LEU G O 1
ATOM 6320 N N . PRO G 4 220 ? 20.065 -50.511 -36.279 1.00 93.79 308 PRO G N 1
ATOM 6321 C CA . PRO G 4 220 ? 19.157 -51.655 -36.427 1.00 94.98 308 PRO G CA 1
ATOM 6322 C C . PRO G 4 220 ? 18.089 -51.536 -37.481 1.00 77.25 308 PRO G C 1
ATOM 6323 O O . PRO G 4 220 ? 17.902 -52.461 -38.292 1.00 76.13 308 PRO G O 1
ATOM 6325 N N . GLU G 4 221 ? 17.369 -50.413 -37.452 1.00 78.31 309 GLU G N 1
ATOM 6326 C CA . GLU G 4 221 ? 16.359 -50.239 -38.476 1.00 80.60 309 GLU G CA 1
ATOM 6327 C C . GLU G 4 221 ? 16.972 -50.276 -39.868 1.00 83.08 309 GLU G C 1
ATOM 6328 O O . GLU G 4 221 ? 16.386 -50.888 -40.766 1.00 87.76 309 GLU G O 1
ATOM 6334 N N . ILE G 4 222 ? 18.123 -49.616 -40.098 1.00 77.37 310 ILE G N 1
ATOM 6335 C CA . ILE G 4 222 ? 18.680 -49.625 -41.458 1.00 74.69 310 ILE G CA 1
ATOM 6336 C C . ILE G 4 222 ? 19.142 -51.017 -41.803 1.00 71.33 310 ILE G C 1
ATOM 6337 O O . ILE G 4 222 ? 18.795 -51.558 -42.861 1.00 74.55 310 ILE G O 1
ATOM 6339 N N . ARG G 4 223 ? 19.874 -51.656 -40.896 1.00 75.19 311 ARG G N 1
ATOM 6340 C CA . ARG G 4 223 ? 20.324 -52.992 -41.244 1.00 83.93 311 ARG G CA 1
ATOM 6341 C C . ARG G 4 223 ? 19.129 -53.925 -41.392 1.00 83.85 311 ARG G C 1
ATOM 6342 O O . ARG G 4 223 ? 19.183 -54.874 -42.183 1.00 86.22 311 ARG G O 1
ATOM 6350 N N . GLU G 4 224 ? 18.016 -53.609 -40.707 1.00 80.35 312 GLU G N 1
ATOM 6351 C CA . GLU G 4 224 ? 16.775 -54.370 -40.848 1.00 76.56 312 GLU G CA 1
ATOM 6352 C C . GLU G 4 224 ? 16.188 -54.216 -42.244 1.00 84.43 312 GLU G C 1
ATOM 6353 O O . GLU G 4 224 ? 15.752 -55.198 -42.850 1.00 72.09 312 GLU G O 1
ATOM 6355 N N . LYS G 4 225 ? 16.142 -52.978 -42.752 1.00 88.19 313 LYS G N 1
ATOM 6356 C CA . LYS G 4 225 ? 15.768 -52.717 -44.143 1.00 84.54 313 LYS G CA 1
ATOM 6357 C C . LYS G 4 225 ? 16.768 -53.313 -45.137 1.00 74.67 313 LYS G C 1
ATOM 6358 O O . LYS G 4 225 ? 16.383 -53.664 -46.259 1.00 71.26 313 LYS G O 1
ATOM 6364 N N . ILE G 4 226 ? 18.047 -53.430 -44.748 1.00 83.94 314 ILE G N 1
ATOM 6365 C CA . ILE G 4 226 ? 19.077 -53.999 -45.625 1.00 77.91 314 ILE G CA 1
ATOM 6366 C C . ILE G 4 226 ? 18.813 -55.474 -45.884 1.00 77.88 314 ILE G C 1
ATOM 6367 O O . ILE G 4 226 ? 18.684 -55.904 -47.032 1.00 77.35 314 ILE G O 1
ATOM 6372 N N . GLU G 4 227 ? 18.750 -56.274 -44.820 1.00 79.90 315 GLU G N 1
ATOM 6373 C CA . GLU G 4 227 ? 18.573 -57.710 -44.974 1.00 82.65 315 GLU G CA 1
ATOM 6374 C C . GLU G 4 227 ? 17.162 -58.074 -45.422 1.00 71.85 315 GLU G C 1
ATOM 6375 O O . GLU G 4 227 ? 16.959 -59.157 -45.976 1.00 73.43 315 GLU G O 1
ATOM 6381 N N . ASP G 4 228 ? 16.188 -57.191 -45.204 1.00 67.62 316 ASP G N 1
ATOM 6382 C CA . ASP G 4 228 ? 14.836 -57.452 -45.679 1.00 75.60 316 ASP G CA 1
ATOM 6383 C C . ASP G 4 228 ? 14.754 -57.310 -47.189 1.00 78.68 316 ASP G C 1
ATOM 6384 O O . ASP G 4 228 ? 14.220 -58.190 -47.879 1.00 77.64 316 ASP G O 1
ATOM 6389 N N . ALA G 4 229 ? 15.286 -56.211 -47.722 1.00 78.09 317 ALA G N 1
ATOM 6390 C CA . ALA G 4 229 ? 15.408 -56.110 -49.167 1.00 82.29 317 ALA G CA 1
ATOM 6391 C C . ALA G 4 229 ? 16.276 -57.229 -49.712 1.00 76.04 317 ALA G C 1
ATOM 6392 O O . ALA G 4 229 ? 15.992 -57.764 -50.790 1.00 79.10 317 ALA G O 1
ATOM 6394 N N . LYS G 4 230 ? 17.296 -57.639 -48.955 1.00 74.47 318 LYS G N 1
ATOM 6395 C CA . LYS G 4 230 ? 18.170 -58.709 -49.396 1.00 72.85 318 LYS G CA 1
ATOM 6396 C C . LYS G 4 230 ? 17.424 -60.012 -49.571 1.00 79.17 318 LYS G C 1
ATOM 6397 O O . LYS G 4 230 ? 17.979 -60.955 -50.138 1.00 82.95 318 LYS G O 1
ATOM 6403 N N . GLU G 4 231 ? 16.177 -60.078 -49.125 1.00 68.79 319 GLU G N 1
ATOM 6404 C CA . GLU G 4 231 ? 15.418 -61.302 -49.297 1.00 87.69 319 GLU G CA 1
ATOM 6405 C C . GLU G 4 231 ? 14.737 -61.350 -50.650 1.00 96.19 319 GLU G C 1
ATOM 6406 O O . GLU G 4 231 ? 14.697 -62.404 -51.297 1.00 112.47 319 GLU G O 1
ATOM 6412 N N . SER G 4 232 ? 14.216 -60.219 -51.093 1.00 84.90 320 SER G N 1
ATOM 6413 C CA . SER G 4 232 ? 13.483 -60.173 -52.328 1.00 67.29 320 SER G CA 1
ATOM 6414 C C . SER G 4 232 ? 14.369 -60.640 -53.467 1.00 67.26 320 SER G C 1
ATOM 6415 O O . SER G 4 232 ? 15.595 -60.705 -53.324 1.00 71.16 320 SER G O 1
ATOM 6418 N N . ASP H 4 9 ? -8.315 -55.642 -43.278 1.00 96.91 38 ASP H N 1
ATOM 6419 C CA . ASP H 4 9 ? -8.360 -54.167 -43.441 1.00 100.73 38 ASP H CA 1
ATOM 6420 C C . ASP H 4 9 ? -7.790 -53.502 -42.192 1.00 109.46 38 ASP H C 1
ATOM 6421 O O . ASP H 4 9 ? -6.914 -52.686 -42.360 1.00 104.93 38 ASP H O 1
ATOM 6423 N N . VAL H 4 10 ? -8.328 -53.792 -41.005 1.00 109.50 39 VAL H N 1
ATOM 6424 C CA . VAL H 4 10 ? -7.786 -53.191 -39.751 1.00 106.06 39 VAL H CA 1
ATOM 6425 C C . VAL H 4 10 ? -6.372 -53.716 -39.573 1.00 93.99 39 VAL H C 1
ATOM 6426 O O . VAL H 4 10 ? -5.439 -52.938 -39.408 1.00 96.16 39 VAL H O 1
ATOM 6428 N N . ASP H 4 11 ? -6.217 -55.008 -39.783 1.00 89.38 40 ASP H N 1
ATOM 6429 C CA . ASP H 4 11 ? -4.884 -55.621 -39.644 1.00 85.97 40 ASP H CA 1
ATOM 6430 C C . ASP H 4 11 ? -3.962 -54.994 -40.692 1.00 78.70 40 ASP H C 1
ATOM 6431 O O . ASP H 4 11 ? -2.843 -54.645 -40.357 1.00 70.32 40 ASP H O 1
ATOM 6433 N N . SER H 4 12 ? -4.465 -54.825 -41.909 1.00 85.09 41 SER H N 1
ATOM 6434 C CA . SER H 4 12 ? -3.713 -54.245 -43.041 1.00 89.42 41 SER H CA 1
ATOM 6435 C C . SER H 4 12 ? -3.333 -52.795 -42.784 1.00 92.43 41 SER H C 1
ATOM 6436 O O . SER H 4 12 ? -2.202 -52.450 -43.043 1.00 91.54 41 SER H O 1
ATOM 6438 N N . GLU H 4 13 ? -4.241 -51.994 -42.254 1.00 89.21 42 GLU H N 1
ATOM 6439 C CA . GLU H 4 13 ? -3.943 -50.550 -42.158 1.00 96.90 42 GLU H CA 1
ATOM 6440 C C . GLU H 4 13 ? -3.005 -50.346 -40.989 1.00 97.67 42 GLU H C 1
ATOM 6441 O O . GLU H 4 13 ? -2.141 -49.489 -41.043 1.00 103.31 42 GLU H O 1
ATOM 6447 N N . ALA H 4 14 ? -3.192 -51.160 -39.978 1.00 86.94 43 ALA H N 1
ATOM 6448 C CA . ALA H 4 14 ? -2.386 -51.050 -38.768 1.00 85.78 43 ALA H CA 1
ATOM 6449 C C . ALA H 4 14 ? -0.926 -51.369 -39.050 1.00 91.38 43 ALA H C 1
ATOM 6450 O O . ALA H 4 14 ? -0.033 -50.652 -38.587 1.00 96.96 43 ALA H O 1
ATOM 6452 N N . LYS H 4 15 ? -0.663 -52.421 -39.828 1.00 97.56 44 LYS H N 1
ATOM 6453 C CA . LYS H 4 15 ? 0.717 -52.814 -40.088 1.00 88.96 44 LYS H CA 1
ATOM 6454 C C . LYS H 4 15 ? 1.473 -51.732 -40.857 1.00 77.71 44 LYS H C 1
ATOM 6455 O O . LYS H 4 15 ? 2.628 -51.434 -40.539 1.00 79.25 44 LYS H O 1
ATOM 6461 N N . LYS H 4 16 ? 0.837 -51.104 -41.848 1.00 68.60 45 LYS H N 1
ATOM 6462 C CA . LYS H 4 16 ? 1.512 -50.001 -42.529 1.00 77.51 45 LYS H CA 1
ATOM 6463 C C . LYS H 4 16 ? 1.613 -48.770 -41.639 1.00 85.10 45 LYS H C 1
ATOM 6464 O O . LYS H 4 16 ? 2.621 -48.053 -41.682 1.00 88.11 45 LYS H O 1
ATOM 6470 N N . LEU H 4 17 ? 0.590 -48.503 -40.831 1.00 77.00 46 LEU H N 1
ATOM 6471 C CA . LEU H 4 17 ? 0.720 -47.423 -39.864 1.00 83.77 46 LEU H CA 1
ATOM 6472 C C . LEU H 4 17 ? 1.927 -47.644 -38.973 1.00 85.32 46 LEU H C 1
ATOM 6473 O O . LEU H 4 17 ? 2.643 -46.689 -38.660 1.00 84.73 46 LEU H O 1
ATOM 6478 N N . LEU H 4 18 ? 2.208 -48.897 -38.609 1.00 87.61 47 LEU H N 1
ATOM 6479 C CA . LEU H 4 18 ? 3.446 -49.179 -37.901 1.00 86.20 47 LEU H CA 1
ATOM 6480 C C . LEU H 4 18 ? 4.645 -48.945 -38.810 1.00 88.22 47 LEU H C 1
ATOM 6481 O O . LEU H 4 18 ? 5.714 -48.519 -38.350 1.00 94.77 47 LEU H O 1
ATOM 6486 N N . GLY H 4 19 ? 4.486 -49.213 -40.108 1.00 87.22 48 GLY H N 1
ATOM 6487 C CA . GLY H 4 19 ? 5.564 -48.919 -41.038 1.00 81.83 48 GLY H CA 1
ATOM 6488 C C . GLY H 4 19 ? 5.815 -47.430 -41.154 1.00 80.73 48 GLY H C 1
ATOM 6489 O O . GLY H 4 19 ? 6.935 -46.955 -40.939 1.00 82.67 48 GLY H O 1
ATOM 6490 N N . LEU H 4 20 ? 4.769 -46.668 -41.479 1.00 78.86 49 LEU H N 1
ATOM 6491 C CA . LEU H 4 20 ? 4.933 -45.227 -41.617 1.00 76.74 49 LEU H CA 1
ATOM 6492 C C . LEU H 4 20 ? 5.381 -44.598 -40.306 1.00 81.49 49 LEU H C 1
ATOM 6493 O O . LEU H 4 20 ? 6.071 -43.571 -40.310 1.00 82.32 49 LEU H O 1
ATOM 6495 N N . GLY H 4 21 ? 5.025 -45.223 -39.183 1.00 74.34 50 GLY H N 1
ATOM 6496 C CA . GLY H 4 21 ? 5.445 -44.717 -37.885 1.00 79.82 50 GLY H CA 1
ATOM 6497 C C . GLY H 4 21 ? 6.943 -44.825 -37.660 1.00 84.53 50 GLY H C 1
ATOM 6498 O O . GLY H 4 21 ? 7.598 -43.845 -37.295 1.00 85.58 50 GLY H O 1
ATOM 6499 N N . GLN H 4 22 ? 7.506 -46.027 -37.841 1.00 89.16 51 GLN H N 1
ATOM 6500 C CA . GLN H 4 22 ? 8.957 -46.158 -37.763 1.00 84.41 51 GLN H CA 1
ATOM 6501 C C . GLN H 4 22 ? 9.635 -45.388 -38.894 1.00 89.67 51 GLN H C 1
ATOM 6502 O O . GLN H 4 22 ? 10.801 -44.986 -38.758 1.00 94.15 51 GLN H O 1
ATOM 6508 N N . LYS H 4 23 ? 8.916 -45.134 -39.998 1.00 95.11 52 LYS H N 1
ATOM 6509 C CA . LYS H 4 23 ? 9.467 -44.291 -41.044 1.00 82.02 52 LYS H CA 1
ATOM 6510 C C . LYS H 4 23 ? 9.411 -42.812 -40.691 1.00 79.01 52 LYS H C 1
ATOM 6511 O O . LYS H 4 23 ? 10.127 -42.020 -41.295 1.00 70.93 52 LYS H O 1
ATOM 6517 N N . HIS H 4 24 ? 8.616 -42.422 -39.703 1.00 77.12 53 HIS H N 1
ATOM 6518 C CA . HIS H 4 24 ? 8.783 -41.114 -39.085 1.00 82.65 53 HIS H CA 1
ATOM 6519 C C . HIS H 4 24 ? 9.832 -41.133 -37.992 1.00 88.96 53 HIS H C 1
ATOM 6520 O O . HIS H 4 24 ? 10.444 -40.093 -37.714 1.00 85.34 53 HIS H O 1
ATOM 6527 N N . LEU H 4 25 ? 10.057 -42.302 -37.387 1.00 84.68 54 LEU H N 1
ATOM 6528 C CA . LEU H 4 25 ? 11.170 -42.494 -36.467 1.00 78.95 54 LEU H CA 1
ATOM 6529 C C . LEU H 4 25 ? 12.538 -42.423 -37.164 1.00 79.47 54 LEU H C 1
ATOM 6530 O O . LEU H 4 25 ? 13.537 -42.132 -36.497 1.00 81.86 54 LEU H O 1
ATOM 6534 N N . VAL H 4 26 ? 12.624 -42.634 -38.478 1.00 84.30 55 VAL H N 1
ATOM 6535 C CA . VAL H 4 26 ? 13.845 -42.323 -39.217 1.00 76.04 55 VAL H CA 1
ATOM 6536 C C . VAL H 4 26 ? 13.782 -40.861 -39.691 1.00 70.20 55 VAL H C 1
ATOM 6537 O O . VAL H 4 26 ? 14.784 -40.109 -39.642 1.00 71.91 55 VAL H O 1
ATOM 6540 N N . MET H 4 27 ? 12.567 -40.393 -40.003 1.00 69.99 56 MET H N 1
ATOM 6541 C CA . MET H 4 27 ? 12.491 -39.096 -40.655 1.00 65.24 56 MET H CA 1
ATOM 6542 C C . MET H 4 27 ? 12.960 -38.004 -39.715 1.00 68.07 56 MET H C 1
ATOM 6543 O O . MET H 4 27 ? 13.493 -36.981 -40.163 1.00 75.47 56 MET H O 1
ATOM 6548 N N . GLY H 4 28 ? 12.860 -38.259 -38.418 1.00 62.75 57 GLY H N 1
ATOM 6549 C CA . GLY H 4 28 ? 13.101 -37.281 -37.398 1.00 60.76 57 GLY H CA 1
ATOM 6550 C C . GLY H 4 28 ? 11.845 -36.668 -36.834 1.00 74.85 57 GLY H C 1
ATOM 6551 O O . GLY H 4 28 ? 11.953 -35.813 -35.957 1.00 82.65 57 GLY H O 1
ATOM 6552 N N . ASP H 4 29 ? 10.690 -36.997 -37.419 1.00 75.91 58 ASP H N 1
ATOM 6553 C CA . ASP H 4 29 ? 9.397 -36.433 -36.945 1.00 76.93 58 ASP H CA 1
ATOM 6554 C C . ASP H 4 29 ? 8.932 -37.258 -35.744 1.00 77.38 58 ASP H C 1
ATOM 6555 O O . ASP H 4 29 ? 8.505 -38.410 -35.957 1.00 80.34 58 ASP H O 1
ATOM 6560 N N . ILE H 4 30 ? 9.011 -36.696 -34.533 1.00 77.45 59 ILE H N 1
ATOM 6561 C CA . ILE H 4 30 ? 8.616 -37.478 -33.387 1.00 73.95 59 ILE H CA 1
ATOM 6562 C C . ILE H 4 30 ? 7.102 -37.504 -33.217 1.00 75.12 59 ILE H C 1
ATOM 6563 O O . ILE H 4 30 ? 6.529 -38.599 -33.133 1.00 76.77 59 ILE H O 1
ATOM 6568 N N . PRO H 4 31 ? 6.413 -36.354 -33.156 1.00 73.14 60 PRO H N 1
ATOM 6569 C CA . PRO H 4 31 ? 4.968 -36.412 -32.888 1.00 74.18 60 PRO H CA 1
ATOM 6570 C C . PRO H 4 31 ? 4.204 -37.223 -33.915 1.00 76.01 60 PRO H C 1
ATOM 6571 O O . PRO H 4 31 ? 3.283 -37.973 -33.558 1.00 65.94 60 PRO H O 1
ATOM 6575 N N . ALA H 4 32 ? 4.597 -37.113 -35.187 1.00 82.44 61 ALA H N 1
ATOM 6576 C CA . ALA H 4 32 ? 3.938 -37.853 -36.255 1.00 73.14 61 ALA H CA 1
ATOM 6577 C C . ALA H 4 32 ? 4.041 -39.340 -36.021 1.00 70.65 61 ALA H C 1
ATOM 6578 O O . ALA H 4 32 ? 3.042 -40.064 -36.112 1.00 73.27 61 ALA H O 1
ATOM 6580 N N . ALA H 4 33 ? 5.253 -39.804 -35.715 1.00 69.45 62 ALA H N 1
ATOM 6581 C CA . ALA H 4 33 ? 5.442 -41.162 -35.233 1.00 56.79 62 ALA H CA 1
ATOM 6582 C C . ALA H 4 33 ? 4.530 -41.456 -34.058 1.00 70.70 62 ALA H C 1
ATOM 6583 O O . ALA H 4 33 ? 3.866 -42.495 -34.027 1.00 82.62 62 ALA H O 1
ATOM 6585 N N . VAL H 4 34 ? 4.464 -40.543 -33.088 1.00 74.32 63 VAL H N 1
ATOM 6586 C CA . VAL H 4 34 ? 3.672 -40.822 -31.897 1.00 68.71 63 VAL H CA 1
ATOM 6587 C C . VAL H 4 34 ? 2.227 -41.077 -32.276 1.00 71.66 63 VAL H C 1
ATOM 6588 O O . VAL H 4 34 ? 1.591 -42.010 -31.766 1.00 65.29 63 VAL H O 1
ATOM 6592 N N . ASN H 4 35 ? 1.700 -40.280 -33.204 1.00 71.09 64 ASN H N 1
ATOM 6593 C CA . ASN H 4 35 ? 0.303 -40.392 -33.569 1.00 78.48 64 ASN H CA 1
ATOM 6594 C C . ASN H 4 35 ? 0.033 -41.538 -34.511 1.00 75.12 64 ASN H C 1
ATOM 6595 O O . ASN H 4 35 ? -1.038 -42.126 -34.465 1.00 83.02 64 ASN H O 1
ATOM 6600 N N . ALA H 4 36 ? 0.999 -41.877 -35.347 1.00 69.83 65 ALA H N 1
ATOM 6601 C CA . ALA H 4 36 ? 0.923 -43.094 -36.133 1.00 63.96 65 ALA H CA 1
ATOM 6602 C C . ALA H 4 36 ? 0.738 -44.297 -35.231 1.00 75.62 65 ALA H C 1
ATOM 6603 O O . ALA H 4 36 ? -0.014 -45.210 -35.566 1.00 79.09 65 ALA H O 1
ATOM 6605 N N . PHE H 4 37 ? 1.424 -44.314 -34.085 1.00 78.43 66 PHE H N 1
ATOM 6606 C CA . PHE H 4 37 ? 1.269 -45.407 -33.137 1.00 66.81 66 PHE H CA 1
ATOM 6607 C C . PHE H 4 37 ? -0.020 -45.290 -32.329 1.00 68.92 66 PHE H C 1
ATOM 6608 O O . PHE H 4 37 ? -0.660 -46.313 -32.059 1.00 78.29 66 PHE H O 1
ATOM 6616 N N . GLN H 4 38 ? -0.434 -44.070 -31.967 1.00 59.84 67 GLN H N 1
ATOM 6617 C CA . GLN H 4 38 ? -1.643 -43.908 -31.164 1.00 66.66 67 GLN H CA 1
ATOM 6618 C C . GLN H 4 38 ? -2.795 -44.686 -31.779 1.00 74.28 67 GLN H C 1
ATOM 6619 O O . GLN H 4 38 ? -3.309 -45.642 -31.181 1.00 80.68 67 GLN H O 1
ATOM 6625 N N . GLU H 4 39 ? -3.196 -44.266 -32.988 1.00 74.60 68 GLU H N 1
ATOM 6626 C CA . GLU H 4 39 ? -4.341 -44.878 -33.721 1.00 84.38 68 GLU H CA 1
ATOM 6627 C C . GLU H 4 39 ? -4.047 -46.353 -34.016 1.00 76.70 68 GLU H C 1
ATOM 6628 O O . GLU H 4 39 ? -4.954 -47.182 -33.805 1.00 88.72 68 GLU H O 1
ATOM 6634 N N . ALA H 4 40 ? -2.834 -46.666 -34.481 1.00 68.14 69 ALA H N 1
ATOM 6635 C CA . ALA H 4 40 ? -2.469 -48.056 -34.693 1.00 64.52 69 ALA H CA 1
ATOM 6636 C C . ALA H 4 40 ? -2.800 -48.870 -33.457 1.00 79.66 69 ALA H C 1
ATOM 6637 O O . ALA H 4 40 ? -3.558 -49.843 -33.520 1.00 91.57 69 ALA H O 1
ATOM 6639 N N . ALA H 4 41 ? -2.286 -48.441 -32.307 1.00 74.60 70 ALA H N 1
ATOM 6640 C CA . ALA H 4 41 ? -2.595 -49.128 -31.067 1.00 69.67 70 ALA H CA 1
ATOM 6641 C C . ALA H 4 41 ? -4.068 -49.004 -30.733 1.00 81.28 70 ALA H C 1
ATOM 6642 O O . ALA H 4 41 ? -4.664 -49.944 -30.198 1.00 88.96 70 ALA H O 1
ATOM 6644 N N . SER H 4 42 ? -4.658 -47.873 -31.130 1.00 83.51 71 SER H N 1
ATOM 6645 C CA . SER H 4 42 ? -6.107 -47.617 -30.926 1.00 86.54 71 SER H CA 1
ATOM 6646 C C . SER H 4 42 ? -6.934 -48.636 -31.723 1.00 91.69 71 SER H C 1
ATOM 6647 O O . SER H 4 42 ? -7.963 -49.097 -31.192 1.00 92.31 71 SER H O 1
ATOM 6650 N N . LEU H 4 43 ? -6.500 -48.970 -32.946 1.00 81.27 72 LEU H N 1
ATOM 6651 C CA . LEU H 4 43 ? -7.248 -49.905 -33.777 1.00 83.73 72 LEU H CA 1
ATOM 6652 C C . LEU H 4 43 ? -7.153 -51.315 -33.227 1.00 86.40 72 LEU H C 1
ATOM 6653 O O . LEU H 4 43 ? -8.117 -52.089 -33.306 1.00 87.99 72 LEU H O 1
ATOM 6658 N N . LEU H 4 44 ? -6.014 -51.646 -32.625 1.00 84.29 73 LEU H N 1
ATOM 6659 C CA . LEU H 4 44 ? -5.791 -53.010 -32.193 1.00 84.91 73 LEU H CA 1
ATOM 6660 C C . LEU H 4 44 ? -6.505 -53.275 -30.890 1.00 82.76 73 LEU H C 1
ATOM 6661 O O . LEU H 4 44 ? -7.192 -54.291 -30.749 1.00 80.37 73 LEU H O 1
ATOM 6666 N N . GLY H 4 45 ? -6.319 -52.377 -29.920 1.00 89.02 74 GLY H N 1
ATOM 6667 C CA . GLY H 4 45 ? -6.988 -52.524 -28.647 1.00 86.94 74 GLY H CA 1
ATOM 6668 C C . GLY H 4 45 ? -8.491 -52.469 -28.784 1.00 86.27 74 GLY H C 1
ATOM 6669 O O . GLY H 4 45 ? -9.215 -53.136 -28.039 1.00 85.04 74 GLY H O 1
ATOM 6670 N N . LYS H 4 46 ? -8.959 -51.721 -29.788 1.00 93.27 75 LYS H N 1
ATOM 6671 C CA . LYS H 4 46 ? -10.417 -51.554 -30.041 1.00 97.90 75 LYS H CA 1
ATOM 6672 C C . LYS H 4 46 ? -10.968 -52.744 -30.839 1.00 101.42 75 LYS H C 1
ATOM 6673 O O . LYS H 4 46 ? -12.207 -52.871 -30.910 1.00 112.29 75 LYS H O 1
ATOM 6679 N N . LYS H 4 47 ? -10.095 -53.579 -31.415 1.00 96.53 76 LYS H N 1
ATOM 6680 C CA . LYS H 4 47 ? -10.573 -54.744 -32.212 1.00 91.55 76 LYS H CA 1
ATOM 6681 C C . LYS H 4 47 ? -10.355 -56.061 -31.455 1.00 97.65 76 LYS H C 1
ATOM 6682 O O . LYS H 4 47 ? -11.328 -56.830 -31.316 1.00 99.54 76 LYS H O 1
ATOM 6688 N N . TYR H 4 48 ? -9.126 -56.302 -30.991 1.00 87.19 77 TYR H N 1
ATOM 6689 C CA . TYR H 4 48 ? -8.754 -57.524 -30.311 1.00 90.46 77 TYR H CA 1
ATOM 6690 C C . TYR H 4 48 ? -8.885 -57.427 -28.797 1.00 85.66 77 TYR H C 1
ATOM 6691 O O . TYR H 4 48 ? -8.870 -58.462 -28.118 1.00 78.34 77 TYR H O 1
ATOM 6700 N N . GLY H 4 49 ? -9.028 -56.229 -28.257 1.00 87.82 78 GLY H N 1
ATOM 6701 C CA . GLY H 4 49 ? -9.040 -56.076 -26.818 1.00 90.00 78 GLY H CA 1
ATOM 6702 C C . GLY H 4 49 ? -7.664 -55.735 -26.276 1.00 93.76 78 GLY H C 1
ATOM 6703 O O . GLY H 4 49 ? -6.633 -56.202 -26.772 1.00 100.25 78 GLY H O 1
ATOM 6704 N N . GLU H 4 50 ? -7.649 -54.915 -25.219 1.00 94.15 79 GLU H N 1
ATOM 6705 C CA . GLU H 4 50 ? -6.401 -54.457 -24.614 1.00 79.94 79 GLU H CA 1
ATOM 6706 C C . GLU H 4 50 ? -5.541 -55.608 -24.075 1.00 73.59 79 GLU H C 1
ATOM 6707 O O . GLU H 4 50 ? -4.351 -55.405 -23.820 1.00 74.00 79 GLU H O 1
ATOM 6713 N N . THR H 4 51 ? -6.102 -56.805 -23.886 1.00 76.06 80 THR H N 1
ATOM 6714 C CA . THR H 4 51 ? -5.319 -57.938 -23.399 1.00 76.76 80 THR H CA 1
ATOM 6715 C C . THR H 4 51 ? -4.634 -58.692 -24.525 1.00 78.14 80 THR H C 1
ATOM 6716 O O . THR H 4 51 ? -3.618 -59.361 -24.297 1.00 77.16 80 THR H O 1
ATOM 6720 N N . ALA H 4 52 ? -5.177 -58.591 -25.732 1.00 78.10 81 ALA H N 1
ATOM 6721 C CA . ALA H 4 52 ? -4.719 -59.415 -26.834 1.00 83.48 81 ALA H CA 1
ATOM 6722 C C . ALA H 4 52 ? -3.274 -59.097 -27.189 1.00 94.48 81 ALA H C 1
ATOM 6723 O O . ALA H 4 52 ? -2.838 -57.943 -27.169 1.00 91.70 81 ALA H O 1
ATOM 6725 N N . ASN H 4 53 ? -2.533 -60.147 -27.529 1.00 97.94 82 ASN H N 1
ATOM 6726 C CA . ASN H 4 53 ? -1.134 -59.989 -27.873 1.00 95.74 82 ASN H CA 1
ATOM 6727 C C . ASN H 4 53 ? -0.926 -59.403 -29.259 1.00 103.00 82 ASN H C 1
ATOM 6728 O O . ASN H 4 53 ? 0.175 -58.926 -29.548 1.00 119.82 82 ASN H O 1
ATOM 6733 N N . GLU H 4 54 ? -1.933 -59.441 -30.133 1.00 99.86 83 GLU H N 1
ATOM 6734 C CA . GLU H 4 54 ? -1.758 -58.781 -31.420 1.00 91.38 83 GLU H CA 1
ATOM 6735 C C . GLU H 4 54 ? -1.599 -57.275 -31.266 1.00 94.71 83 GLU H C 1
ATOM 6736 O O . GLU H 4 54 ? -1.280 -56.599 -32.248 1.00 93.60 83 GLU H O 1
ATOM 6742 N N . CYS H 4 55 ? -1.802 -56.742 -30.058 1.00 97.44 84 CYS H N 1
ATOM 6743 C CA . CYS H 4 55 ? -1.557 -55.331 -29.773 1.00 94.82 84 CYS H CA 1
ATOM 6744 C C . CYS H 4 55 ? -0.111 -55.048 -29.411 1.00 82.86 84 CYS H C 1
ATOM 6745 O O . CYS H 4 55 ? 0.353 -53.914 -29.567 1.00 83.61 84 CYS H O 1
ATOM 6748 N N . GLY H 4 56 ? 0.587 -56.049 -28.894 1.00 76.67 85 GLY H N 1
ATOM 6749 C CA . GLY H 4 56 ? 1.945 -55.912 -28.416 1.00 74.53 85 GLY H CA 1
ATOM 6750 C C . GLY H 4 56 ? 2.894 -55.099 -29.269 1.00 80.90 85 GLY H C 1
ATOM 6751 O O . GLY H 4 56 ? 3.443 -54.120 -28.763 1.00 88.18 85 GLY H O 1
ATOM 6752 N N . GLU H 4 57 ? 3.090 -55.463 -30.547 1.00 87.44 86 GLU H N 1
ATOM 6753 C CA . GLU H 4 57 ? 4.058 -54.748 -31.385 1.00 80.49 86 GLU H CA 1
ATOM 6754 C C . GLU H 4 57 ? 3.707 -53.267 -31.489 1.00 71.15 86 GLU H C 1
ATOM 6755 O O . GLU H 4 57 ? 4.581 -52.403 -31.371 1.00 74.68 86 GLU H O 1
ATOM 6761 N N . ALA H 4 58 ? 2.431 -52.953 -31.729 1.00 64.26 87 ALA H N 1
ATOM 6762 C CA . ALA H 4 58 ? 2.012 -51.556 -31.766 1.00 68.39 87 ALA H CA 1
ATOM 6763 C C . ALA H 4 58 ? 2.135 -50.921 -30.396 1.00 69.17 87 ALA H C 1
ATOM 6764 O O . ALA H 4 58 ? 2.501 -49.747 -30.265 1.00 74.11 87 ALA H O 1
ATOM 6766 N N . PHE H 4 59 ? 1.824 -51.690 -29.364 1.00 60.49 88 PHE H N 1
ATOM 6767 C CA . PHE H 4 59 ? 2.000 -51.230 -27.997 1.00 71.06 88 PHE H CA 1
ATOM 6768 C C . PHE H 4 59 ? 3.446 -50.845 -27.722 1.00 74.12 88 PHE H C 1
ATOM 6769 O O . PHE H 4 59 ? 3.724 -49.767 -27.187 1.00 68.11 88 PHE H O 1
ATOM 6777 N N . PHE H 4 60 ? 4.384 -51.726 -28.073 1.00 63.77 89 PHE H N 1
ATOM 6778 C CA . PHE H 4 60 ? 5.803 -51.416 -27.922 1.00 73.06 89 PHE H CA 1
ATOM 6779 C C . PHE H 4 60 ? 6.142 -50.118 -28.636 1.00 75.66 89 PHE H C 1
ATOM 6780 O O . PHE H 4 60 ? 6.609 -49.156 -28.018 1.00 96.02 89 PHE H O 1
ATOM 6788 N N . PHE H 4 61 ? 5.892 -50.066 -29.942 1.00 81.31 90 PHE H N 1
ATOM 6789 C CA . PHE H 4 61 ? 6.277 -48.885 -30.691 1.00 69.91 90 PHE H CA 1
ATOM 6790 C C . PHE H 4 61 ? 5.547 -47.652 -30.203 1.00 61.67 90 PHE H C 1
ATOM 6791 O O . PHE H 4 61 ? 6.105 -46.553 -30.253 1.00 72.47 90 PHE H O 1
ATOM 6799 N N . TYR H 4 62 ? 4.302 -47.800 -29.745 1.00 50.30 91 TYR H N 1
ATOM 6800 C CA . TYR H 4 62 ? 3.628 -46.670 -29.115 1.00 55.76 91 TYR H CA 1
ATOM 6801 C C . TYR H 4 62 ? 4.425 -46.167 -27.916 1.00 55.79 91 TYR H C 1
ATOM 6802 O O . TYR H 4 62 ? 4.820 -44.998 -27.870 1.00 67.36 91 TYR H O 1
ATOM 6811 N N . GLY H 4 63 ? 4.705 -47.043 -26.951 1.00 46.34 92 GLY H N 1
ATOM 6812 C CA . GLY H 4 63 ? 5.482 -46.641 -25.798 1.00 45.72 92 GLY H CA 1
ATOM 6813 C C . GLY H 4 63 ? 6.877 -46.179 -26.147 1.00 68.03 92 GLY H C 1
ATOM 6814 O O . GLY H 4 63 ? 7.539 -45.554 -25.312 1.00 75.98 92 GLY H O 1
ATOM 6815 N N . LYS H 4 64 ? 7.340 -46.485 -27.367 1.00 81.16 93 LYS H N 1
ATOM 6816 C CA . LYS H 4 64 ? 8.669 -46.118 -27.861 1.00 78.73 93 LYS H CA 1
ATOM 6817 C C . LYS H 4 64 ? 8.710 -44.670 -28.349 1.00 66.16 93 LYS H C 1
ATOM 6818 O O . LYS H 4 64 ? 9.656 -43.926 -28.061 1.00 61.62 93 LYS H O 1
ATOM 6824 N N . SER H 4 65 ? 7.694 -44.265 -29.107 1.00 61.84 94 SER H N 1
ATOM 6825 C CA . SER H 4 65 ? 7.646 -42.908 -29.621 1.00 54.02 94 SER H CA 1
ATOM 6826 C C . SER H 4 65 ? 7.385 -41.898 -28.512 1.00 60.32 94 SER H C 1
ATOM 6827 O O . SER H 4 65 ? 7.960 -40.806 -28.524 1.00 62.52 94 SER H O 1
ATOM 6830 N N . LEU H 4 66 ? 6.505 -42.229 -27.559 1.00 57.86 95 LEU H N 1
ATOM 6831 C CA . LEU H 4 66 ? 6.238 -41.324 -26.447 1.00 58.38 95 LEU H CA 1
ATOM 6832 C C . LEU H 4 66 ? 7.493 -41.033 -25.653 1.00 64.65 95 LEU H C 1
ATOM 6833 O O . LEU H 4 66 ? 7.657 -39.929 -25.117 1.00 71.74 95 LEU H O 1
ATOM 6838 N N . LEU H 4 67 ? 8.375 -42.031 -25.516 1.00 64.14 96 LEU H N 1
ATOM 6839 C CA . LEU H 4 67 ? 9.637 -41.785 -24.826 1.00 70.89 96 LEU H CA 1
ATOM 6840 C C . LEU H 4 67 ? 10.468 -40.776 -25.591 1.00 76.46 96 LEU H C 1
ATOM 6841 O O . LEU H 4 67 ? 11.031 -39.850 -24.999 1.00 74.79 96 LEU H O 1
ATOM 6846 N N . GLU H 4 68 ? 10.533 -40.927 -26.916 1.00 82.52 97 GLU H N 1
ATOM 6847 C CA . GLU H 4 68 ? 11.249 -39.966 -27.745 1.00 77.13 97 GLU H CA 1
ATOM 6848 C C . GLU H 4 68 ? 10.610 -38.590 -27.679 1.00 72.94 97 GLU H C 1
ATOM 6849 O O . GLU H 4 68 ? 11.317 -37.578 -27.640 1.00 78.73 97 GLU H O 1
ATOM 6855 N N . LEU H 4 69 ? 9.283 -38.533 -27.623 1.00 69.44 98 LEU H N 1
ATOM 6856 C CA . LEU H 4 69 ? 8.595 -37.261 -27.560 1.00 69.88 98 LEU H CA 1
ATOM 6857 C C . LEU H 4 69 ? 8.825 -36.546 -26.237 1.00 96.12 98 LEU H C 1
ATOM 6858 O O . LEU H 4 69 ? 8.499 -35.361 -26.135 1.00 110.41 98 LEU H O 1
ATOM 6863 N N . ALA H 4 70 ? 9.408 -37.214 -25.237 1.00 90.83 99 ALA H N 1
ATOM 6864 C CA . ALA H 4 70 ? 9.508 -36.649 -23.893 1.00 90.67 99 ALA H CA 1
ATOM 6865 C C . ALA H 4 70 ? 10.638 -35.628 -23.784 1.00 94.09 99 ALA H C 1
ATOM 6866 O O . ALA H 4 70 ? 11.085 -35.305 -22.680 1.00 100.88 99 ALA H O 1
ATOM 6868 N N . ARG H 4 71 ? 11.134 -35.144 -24.919 1.00 94.46 100 ARG H N 1
ATOM 6869 C CA . ARG H 4 71 ? 12.277 -34.244 -24.917 1.00 81.38 100 ARG H CA 1
ATOM 6870 C C . ARG H 4 71 ? 12.055 -32.991 -25.772 1.00 70.55 100 ARG H C 1
ATOM 6871 O O . ARG H 4 71 ? 11.559 -31.974 -25.274 1.00 59.12 100 ARG H O 1
ATOM 6879 N N . GLU H 4 82 ? 6.890 -28.557 -19.609 1.00 92.34 170 GLU H N 1
ATOM 6880 C CA . GLU H 4 82 ? 7.322 -29.488 -18.571 1.00 102.80 170 GLU H CA 1
ATOM 6881 C C . GLU H 4 82 ? 6.336 -30.641 -18.361 1.00 123.45 170 GLU H C 1
ATOM 6882 O O . GLU H 4 82 ? 6.214 -31.160 -17.251 1.00 120.11 170 GLU H O 1
ATOM 6888 N N . GLU H 4 83 ? 5.646 -31.041 -19.436 1.00 126.84 171 GLU H N 1
ATOM 6889 C CA . GLU H 4 83 ? 4.688 -32.146 -19.420 1.00 129.03 171 GLU H CA 1
ATOM 6890 C C . GLU H 4 83 ? 5.342 -33.502 -19.720 1.00 125.20 171 GLU H C 1
ATOM 6891 O O . GLU H 4 83 ? 4.680 -34.403 -20.260 1.00 128.14 171 GLU H O 1
ATOM 6897 N N . GLU H 4 84 ? 6.634 -33.661 -19.395 1.00 132.71 172 GLU H N 1
ATOM 6898 C CA . GLU H 4 84 ? 7.370 -34.881 -19.731 1.00 108.34 172 GLU H CA 1
ATOM 6899 C C . GLU H 4 84 ? 6.849 -36.088 -18.962 1.00 92.66 172 GLU H C 1
ATOM 6900 O O . GLU H 4 84 ? 6.742 -37.190 -19.511 1.00 96.26 172 GLU H O 1
ATOM 6906 N N . ILE H 4 85 ? 6.530 -35.907 -17.684 1.00 98.12 173 ILE H N 1
ATOM 6907 C CA . ILE H 4 85 ? 6.083 -37.041 -16.896 1.00 80.70 173 ILE H CA 1
ATOM 6908 C C . ILE H 4 85 ? 4.809 -37.630 -17.472 1.00 80.45 173 ILE H C 1
ATOM 6909 O O . ILE H 4 85 ? 4.632 -38.853 -17.483 1.00 83.44 173 ILE H O 1
ATOM 6914 N N . GLY H 4 86 ? 3.919 -36.787 -17.990 1.00 67.35 174 GLY H N 1
ATOM 6915 C CA . GLY H 4 86 ? 2.713 -37.305 -18.614 1.00 80.19 174 GLY H CA 1
ATOM 6916 C C . GLY H 4 86 ? 3.010 -38.279 -19.740 1.00 97.03 174 GLY H C 1
ATOM 6917 O O . GLY H 4 86 ? 2.386 -39.346 -19.827 1.00 89.37 174 GLY H O 1
ATOM 6918 N N . ASN H 4 87 ? 3.977 -37.926 -20.610 1.00 97.58 175 ASN H N 1
ATOM 6919 C CA . ASN H 4 87 ? 4.478 -38.840 -21.641 1.00 96.29 175 ASN H CA 1
ATOM 6920 C C . ASN H 4 87 ? 5.149 -40.048 -21.016 1.00 81.22 175 ASN H C 1
ATOM 6921 O O . ASN H 4 87 ? 5.116 -41.145 -21.574 1.00 71.84 175 ASN H O 1
ATOM 6926 N N . LEU H 4 88 ? 5.749 -39.816 -19.854 1.00 98.63 176 LEU H N 1
ATOM 6927 C CA . LEU H 4 88 ? 6.398 -40.906 -19.104 1.00 84.09 176 LEU H CA 1
ATOM 6928 C C . LEU H 4 88 ? 5.290 -41.852 -18.637 1.00 70.22 176 LEU H C 1
ATOM 6929 O O . LEU H 4 88 ? 5.415 -43.039 -18.835 1.00 70.39 176 LEU H O 1
ATOM 6934 N N . GLU H 4 89 ? 4.206 -41.330 -18.096 1.00 49.57 177 GLU H N 1
ATOM 6935 C CA . GLU H 4 89 ? 3.104 -42.202 -17.721 1.00 62.75 177 GLU H CA 1
ATOM 6936 C C . GLU H 4 89 ? 2.731 -43.127 -18.867 1.00 73.92 177 GLU H C 1
ATOM 6937 O O . GLU H 4 89 ? 2.924 -44.344 -18.789 1.00 83.77 177 GLU H O 1
ATOM 6943 N N . LEU H 4 90 ? 2.221 -42.561 -19.960 1.00 71.94 178 LEU H N 1
ATOM 6944 C CA . LEU H 4 90 ? 1.631 -43.409 -20.986 1.00 74.70 178 LEU H CA 1
ATOM 6945 C C . LEU H 4 90 ? 2.678 -44.317 -21.629 1.00 71.69 178 LEU H C 1
ATOM 6946 O O . LEU H 4 90 ? 2.395 -45.484 -21.909 1.00 67.27 178 LEU H O 1
ATOM 6951 N N . ALA H 4 91 ? 3.905 -43.815 -21.832 1.00 69.24 179 ALA H N 1
ATOM 6952 C CA . ALA H 4 91 ? 4.979 -44.664 -22.351 1.00 65.42 179 ALA H CA 1
ATOM 6953 C C . ALA H 4 91 ? 5.265 -45.835 -21.423 1.00 70.51 179 ALA H C 1
ATOM 6954 O O . ALA H 4 91 ? 5.513 -46.954 -21.880 1.00 69.81 179 ALA H O 1
ATOM 6956 N N . TRP H 4 92 ? 5.263 -45.591 -20.114 1.00 75.25 180 TRP H N 1
ATOM 6957 C CA . TRP H 4 92 ? 5.478 -46.679 -19.168 1.00 72.17 180 TRP H CA 1
ATOM 6958 C C . TRP H 4 92 ? 4.371 -47.722 -19.276 1.00 76.96 180 TRP H C 1
ATOM 6959 O O . TRP H 4 92 ? 4.648 -48.925 -19.360 1.00 82.52 180 TRP H O 1
ATOM 6970 N N . ASP H 4 93 ? 3.114 -47.270 -19.333 1.00 77.61 181 ASP H N 1
ATOM 6971 C CA . ASP H 4 93 ? 1.974 -48.181 -19.395 1.00 79.08 181 ASP H CA 1
ATOM 6972 C C . ASP H 4 93 ? 2.033 -49.070 -20.636 1.00 67.90 181 ASP H C 1
ATOM 6973 O O . ASP H 4 93 ? 1.924 -50.297 -20.541 1.00 62.72 181 ASP H O 1
ATOM 6978 N N . MET H 4 94 ? 2.209 -48.468 -21.812 1.00 69.20 182 MET H N 1
ATOM 6979 C CA . MET H 4 94 ? 2.235 -49.254 -23.042 1.00 73.81 182 MET H CA 1
ATOM 6980 C C . MET H 4 94 ? 3.390 -50.250 -23.041 1.00 75.87 182 MET H C 1
ATOM 6981 O O . MET H 4 94 ? 3.244 -51.391 -23.496 1.00 74.64 182 MET H O 1
ATOM 6986 N N . LEU H 4 95 ? 4.553 -49.825 -22.551 1.00 76.50 183 LEU H N 1
ATOM 6987 C CA . LEU H 4 95 ? 5.692 -50.723 -22.441 1.00 69.57 183 LEU H CA 1
ATOM 6988 C C . LEU H 4 95 ? 5.437 -51.827 -21.436 1.00 69.80 183 LEU H C 1
ATOM 6989 O O . LEU H 4 95 ? 5.996 -52.922 -21.558 1.00 66.13 183 LEU H O 1
ATOM 6994 N N . ASP H 4 96 ? 4.573 -51.553 -20.462 1.00 68.32 184 ASP H N 1
ATOM 6995 C CA . ASP H 4 96 ? 4.227 -52.554 -19.417 1.00 76.50 184 ASP H CA 1
ATOM 6996 C C . ASP H 4 96 ? 3.161 -53.502 -19.953 1.00 74.70 184 ASP H C 1
ATOM 6997 O O . ASP H 4 96 ? 3.159 -54.655 -19.568 1.00 67.04 184 ASP H O 1
ATOM 7002 N N . LEU H 4 97 ? 2.246 -52.981 -20.752 1.00 76.74 185 LEU H N 1
ATOM 7003 C CA . LEU H 4 97 ? 1.280 -53.824 -21.449 1.00 72.99 185 LEU H CA 1
ATOM 7004 C C . LEU H 4 97 ? 1.966 -54.740 -22.449 1.00 65.64 185 LEU H C 1
ATOM 7005 O O . LEU H 4 97 ? 1.663 -55.935 -22.523 1.00 66.71 185 LEU H O 1
ATOM 7010 N N . ALA H 4 98 ? 2.865 -54.179 -23.259 1.00 64.84 186 ALA H N 1
ATOM 7011 C CA . ALA H 4 98 ? 3.596 -54.993 -24.217 1.00 65.43 186 ALA H CA 1
ATOM 7012 C C . ALA H 4 98 ? 4.491 -55.996 -23.504 1.00 89.84 186 ALA H C 1
ATOM 7013 O O . ALA H 4 98 ? 4.616 -57.145 -23.943 1.00 105.76 186 ALA H O 1
ATOM 7015 N N . LYS H 4 99 ? 5.087 -55.596 -22.378 1.00 86.25 187 LYS H N 1
ATOM 7016 C CA . LYS H 4 99 ? 5.995 -56.486 -21.658 1.00 83.53 187 LYS H CA 1
ATOM 7017 C C . LYS H 4 99 ? 5.287 -57.764 -21.189 1.00 91.30 187 LYS H C 1
ATOM 7018 O O . LYS H 4 99 ? 5.848 -58.866 -21.293 1.00 101.42 187 LYS H O 1
ATOM 7024 N N . ILE H 4 100 ? 4.046 -57.644 -20.701 1.00 86.95 188 ILE H N 1
ATOM 7025 C CA . ILE H 4 100 ? 3.308 -58.818 -20.232 1.00 77.85 188 ILE H CA 1
ATOM 7026 C C . ILE H 4 100 ? 2.663 -59.581 -21.392 1.00 78.77 188 ILE H C 1
ATOM 7027 O O . ILE H 4 100 ? 2.484 -60.802 -21.303 1.00 79.09 188 ILE H O 1
ATOM 7032 N N . ILE H 4 101 ? 2.296 -58.888 -22.478 1.00 77.21 189 ILE H N 1
ATOM 7033 C CA . ILE H 4 101 ? 1.880 -59.560 -23.713 1.00 86.05 189 ILE H CA 1
ATOM 7034 C C . ILE H 4 101 ? 2.976 -60.507 -24.186 1.00 85.72 189 ILE H C 1
ATOM 7035 O O . ILE H 4 101 ? 2.709 -61.624 -24.647 1.00 90.36 189 ILE H O 1
ATOM 7040 N N . PHE H 4 102 ? 4.228 -60.069 -24.086 1.00 86.01 190 PHE H N 1
ATOM 7041 C CA . PHE H 4 102 ? 5.336 -60.913 -24.494 1.00 79.30 190 PHE H CA 1
ATOM 7042 C C . PHE H 4 102 ? 5.694 -61.921 -23.419 1.00 80.01 190 PHE H C 1
ATOM 7043 O O . PHE H 4 102 ? 5.910 -63.098 -23.727 1.00 81.91 190 PHE H O 1
ATOM 7051 N N . LYS H 4 103 ? 5.724 -61.497 -22.153 1.00 73.47 191 LYS H N 1
ATOM 7052 C CA . LYS H 4 103 ? 6.021 -62.444 -21.084 1.00 74.82 191 LYS H CA 1
ATOM 7053 C C . LYS H 4 103 ? 5.087 -63.650 -21.114 1.00 83.33 191 LYS H C 1
ATOM 7054 O O . LYS H 4 103 ? 5.429 -64.699 -20.562 1.00 89.12 191 LYS H O 1
ATOM 7056 N N . ARG H 4 104 ? 3.930 -63.530 -21.766 1.00 79.47 192 ARG H N 1
ATOM 7057 C CA . ARG H 4 104 ? 3.025 -64.662 -21.899 1.00 79.89 192 ARG H CA 1
ATOM 7058 C C . ARG H 4 104 ? 3.508 -65.626 -22.973 1.00 80.10 192 ARG H C 1
ATOM 7059 O O . ARG H 4 104 ? 3.569 -66.837 -22.748 1.00 94.30 192 ARG H O 1
ATOM 7067 N N . GLN H 4 105 ? 3.864 -65.111 -24.148 1.00 84.21 193 GLN H N 1
ATOM 7068 C CA . GLN H 4 105 ? 4.221 -65.988 -25.256 1.00 82.49 193 GLN H CA 1
ATOM 7069 C C . GLN H 4 105 ? 5.575 -66.618 -25.016 1.00 84.87 193 GLN H C 1
ATOM 7070 O O . GLN H 4 105 ? 6.540 -65.934 -24.658 1.00 85.07 193 GLN H O 1
ATOM 7076 N N . GLU H 4 106 ? 5.651 -67.928 -25.231 1.00 84.05 194 GLU H N 1
ATOM 7077 C CA . GLU H 4 106 ? 6.887 -68.666 -25.027 1.00 86.46 194 GLU H CA 1
ATOM 7078 C C . GLU H 4 106 ? 7.399 -69.016 -26.414 1.00 81.18 194 GLU H C 1
ATOM 7079 O O . GLU H 4 106 ? 7.392 -70.172 -26.851 1.00 75.56 194 GLU H O 1
ATOM 7085 N N . THR H 4 107 ? 7.913 -67.990 -27.074 1.00 79.68 195 THR H N 1
ATOM 7086 C CA . THR H 4 107 ? 8.705 -68.101 -28.282 1.00 88.90 195 THR H CA 1
ATOM 7087 C C . THR H 4 107 ? 10.012 -67.382 -28.007 1.00 95.24 195 THR H C 1
ATOM 7088 O O . THR H 4 107 ? 10.184 -66.710 -26.991 1.00 95.27 195 THR H O 1
ATOM 7092 N N . LYS H 4 108 ? 10.949 -67.536 -28.926 1.00 94.59 196 LYS H N 1
ATOM 7093 C CA . LYS H 4 108 ? 12.163 -66.745 -28.849 1.00 94.18 196 LYS H CA 1
ATOM 7094 C C . LYS H 4 108 ? 11.848 -65.286 -29.121 1.00 86.61 196 LYS H C 1
ATOM 7095 O O . LYS H 4 108 ? 12.276 -64.402 -28.369 1.00 85.37 196 LYS H O 1
ATOM 7101 N N . GLU H 4 109 ? 11.052 -65.014 -30.153 1.00 88.54 197 GLU H N 1
ATOM 7102 C CA . GLU H 4 109 ? 10.892 -63.631 -30.582 1.00 86.69 197 GLU H CA 1
ATOM 7103 C C . GLU H 4 109 ? 10.196 -62.812 -29.518 1.00 75.93 197 GLU H C 1
ATOM 7104 O O . GLU H 4 109 ? 10.631 -61.703 -29.192 1.00 73.59 197 GLU H O 1
ATOM 7110 N N . ALA H 4 110 ? 9.107 -63.343 -28.973 1.00 79.18 198 ALA H N 1
ATOM 7111 C CA . ALA H 4 110 ? 8.320 -62.581 -28.017 1.00 82.45 198 ALA H CA 1
ATOM 7112 C C . ALA H 4 110 ? 9.105 -62.325 -26.736 1.00 78.89 198 ALA H C 1
ATOM 7113 O O . ALA H 4 110 ? 9.033 -61.233 -26.160 1.00 64.33 198 ALA H O 1
ATOM 7115 N N . GLN H 4 111 ? 9.879 -63.310 -26.289 1.00 75.15 199 GLN H N 1
ATOM 7116 C CA . GLN H 4 111 ? 10.684 -63.116 -25.089 1.00 79.58 199 GLN H CA 1
ATOM 7117 C C . GLN H 4 111 ? 11.711 -62.011 -25.295 1.00 80.30 199 GLN H C 1
ATOM 7118 O O . GLN H 4 111 ? 11.804 -61.074 -24.492 1.00 72.74 199 GLN H O 1
ATOM 7124 N N . LEU H 4 112 ? 12.474 -62.089 -26.388 1.00 85.50 200 LEU H N 1
ATOM 7125 C CA . LEU H 4 112 ? 13.386 -61.002 -26.725 1.00 74.28 200 LEU H CA 1
ATOM 7126 C C . LEU H 4 112 ? 12.631 -59.704 -26.956 1.00 68.32 200 LEU H C 1
ATOM 7127 O O . LEU H 4 112 ? 13.178 -58.619 -26.746 1.00 66.48 200 LEU H O 1
ATOM 7132 N N . TYR H 4 113 ? 11.371 -59.788 -27.364 1.00 76.87 201 TYR H N 1
ATOM 7133 C CA . TYR H 4 113 ? 10.583 -58.570 -27.440 1.00 71.98 201 TYR H CA 1
ATOM 7134 C C . TYR H 4 113 ? 10.255 -58.056 -26.050 1.00 62.25 201 TYR H C 1
ATOM 7135 O O . TYR H 4 113 ? 10.233 -56.845 -25.828 1.00 58.10 201 TYR H O 1
ATOM 7144 N N . ALA H 4 114 ? 10.001 -58.960 -25.097 1.00 62.19 202 ALA H N 1
ATOM 7145 C CA . ALA H 4 114 ? 9.853 -58.522 -23.711 1.00 66.94 202 ALA H CA 1
ATOM 7146 C C . ALA H 4 114 ? 11.172 -58.021 -23.148 1.00 70.26 202 ALA H C 1
ATOM 7147 O O . ALA H 4 114 ? 11.182 -57.132 -22.291 1.00 77.27 202 ALA H O 1
ATOM 7149 N N . ALA H 4 115 ? 12.291 -58.574 -23.611 1.00 58.48 203 ALA H N 1
ATOM 7150 C CA . ALA H 4 115 ? 13.581 -58.005 -23.254 1.00 54.94 203 ALA H CA 1
ATOM 7151 C C . ALA H 4 115 ? 13.705 -56.582 -23.781 1.00 64.50 203 ALA H C 1
ATOM 7152 O O . ALA H 4 115 ? 14.044 -55.662 -23.031 1.00 63.63 203 ALA H O 1
ATOM 7154 N N . GLN H 4 116 ? 13.403 -56.372 -25.066 1.00 70.00 204 GLN H N 1
ATOM 7155 C CA . GLN H 4 116 ? 13.414 -55.009 -25.596 1.00 72.25 204 GLN H CA 1
ATOM 7156 C C . GLN H 4 116 ? 12.437 -54.124 -24.836 1.00 86.17 204 GLN H C 1
ATOM 7157 O O . GLN H 4 116 ? 12.728 -52.952 -24.562 1.00 92.98 204 GLN H O 1
ATOM 7163 N N . ALA H 4 117 ? 11.275 -54.677 -24.482 1.00 70.54 205 ALA H N 1
ATOM 7164 C CA . ALA H 4 117 ? 10.310 -53.940 -23.679 1.00 67.20 205 ALA H CA 1
ATOM 7165 C C . ALA H 4 117 ? 10.912 -53.550 -22.342 1.00 76.90 205 ALA H C 1
ATOM 7166 O O . ALA H 4 117 ? 10.699 -52.432 -21.862 1.00 92.04 205 ALA H O 1
ATOM 7168 N N . HIS H 4 118 ? 11.680 -54.456 -21.733 1.00 81.37 206 HIS H N 1
ATOM 7169 C CA . HIS H 4 118 ? 12.359 -54.133 -20.486 1.00 67.29 206 HIS H CA 1
ATOM 7170 C C . HIS H 4 118 ? 13.450 -53.105 -20.689 1.00 65.95 206 HIS H C 1
ATOM 7171 O O . HIS H 4 118 ? 13.719 -52.291 -19.797 1.00 75.27 206 HIS H O 1
ATOM 7178 N N . LEU H 4 119 ? 14.122 -53.151 -21.834 1.00 56.27 207 LEU H N 1
ATOM 7179 C CA . LEU H 4 119 ? 15.123 -52.136 -22.110 1.00 60.88 207 LEU H CA 1
ATOM 7180 C C . LEU H 4 119 ? 14.483 -50.763 -22.083 1.00 62.40 207 LEU H C 1
ATOM 7181 O O . LEU H 4 119 ? 14.860 -49.895 -21.285 1.00 65.82 207 LEU H O 1
ATOM 7186 N N . LYS H 4 120 ? 13.455 -50.576 -22.902 1.00 65.59 208 LYS H N 1
ATOM 7187 C CA . LYS H 4 120 ? 12.807 -49.278 -22.949 1.00 68.99 208 LYS H CA 1
ATOM 7188 C C . LYS H 4 120 ? 12.177 -48.925 -21.610 1.00 68.12 208 LYS H C 1
ATOM 7189 O O . LYS H 4 120 ? 12.244 -47.767 -21.192 1.00 76.46 208 LYS H O 1
ATOM 7195 N N . LEU H 4 121 ? 11.614 -49.900 -20.896 1.00 68.64 209 LEU H N 1
ATOM 7196 C CA . LEU H 4 121 ? 11.105 -49.605 -19.565 1.00 58.03 209 LEU H CA 1
ATOM 7197 C C . LEU H 4 121 ? 12.201 -49.049 -18.682 1.00 59.26 209 LEU H C 1
ATOM 7198 O O . LEU H 4 121 ? 11.985 -48.075 -17.958 1.00 66.23 209 LEU H O 1
ATOM 7203 N N . GLY H 4 122 ? 13.396 -49.628 -18.756 1.00 45.11 210 GLY H N 1
ATOM 7204 C CA . GLY H 4 122 ? 14.473 -49.136 -17.924 1.00 60.25 210 GLY H CA 1
ATOM 7205 C C . GLY H 4 122 ? 14.871 -47.726 -18.296 1.00 75.54 210 GLY H C 1
ATOM 7206 O O . GLY H 4 122 ? 15.064 -46.874 -17.422 1.00 77.69 210 GLY H O 1
ATOM 7207 N N . GLU H 4 123 ? 14.965 -47.454 -19.602 1.00 69.42 211 GLU H N 1
ATOM 7208 C CA . GLU H 4 123 ? 15.272 -46.104 -20.068 1.00 72.54 211 GLU H CA 1
ATOM 7209 C C . GLU H 4 123 ? 14.147 -45.140 -19.735 1.00 85.13 211 GLU H C 1
ATOM 7210 O O . GLU H 4 123 ? 14.393 -43.957 -19.467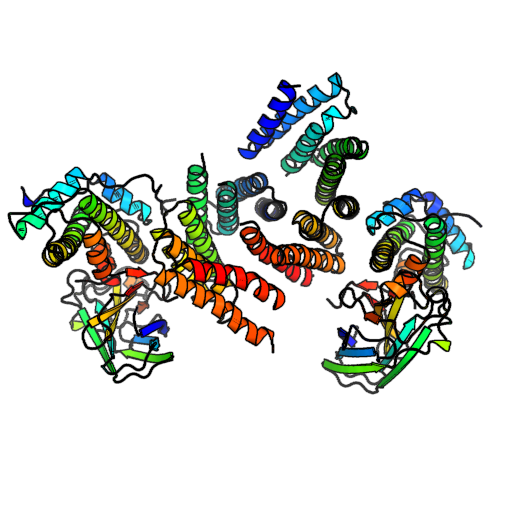 1.00 85.79 211 GLU H O 1
ATOM 7216 N N . VAL H 4 124 ? 12.906 -45.631 -19.709 1.00 87.36 212 VAL H N 1
ATOM 7217 C CA . VAL H 4 124 ? 11.820 -44.796 -19.208 1.00 80.17 212 VAL H CA 1
ATOM 7218 C C . VAL H 4 124 ? 12.039 -44.471 -17.740 1.00 73.05 212 VAL H C 1
ATOM 7219 O O . VAL H 4 124 ? 11.594 -43.423 -17.270 1.00 82.08 212 VAL H O 1
ATOM 7223 N N . SER H 4 125 ? 12.823 -45.260 -17.034 1.00 84.69 213 SER H N 1
ATOM 7224 C CA . SER H 4 125 ? 13.008 -44.946 -15.602 1.00 75.97 213 SER H CA 1
ATOM 7225 C C . SER H 4 125 ? 14.175 -43.997 -15.400 1.00 75.89 213 SER H C 1
ATOM 7226 O O . SER H 4 125 ? 14.114 -43.207 -14.496 1.00 84.06 213 SER H O 1
ATOM 7229 N N . VAL H 4 126 ? 15.212 -44.095 -16.204 1.00 70.78 214 VAL H N 1
ATOM 7230 C CA . VAL H 4 126 ? 16.334 -43.206 -15.954 1.00 72.17 214 VAL H CA 1
ATOM 7231 C C . VAL H 4 126 ? 15.988 -41.774 -16.300 1.00 79.09 214 VAL H C 1
ATOM 7232 O O . VAL H 4 126 ? 16.433 -40.842 -15.624 1.00 91.00 214 VAL H O 1
ATOM 7236 N N . GLU H 4 127 ? 15.226 -41.558 -17.366 1.00 68.81 215 GLU H N 1
ATOM 7237 C CA . GLU H 4 127 ? 14.754 -40.206 -17.609 1.00 83.58 215 GLU H CA 1
ATOM 7238 C C . GLU H 4 127 ? 13.758 -39.810 -16.538 1.00 88.09 215 GLU H C 1
ATOM 7239 O O . GLU H 4 127 ? 13.690 -38.638 -16.162 1.00 94.09 215 GLU H O 1
ATOM 7245 N N . SER H 4 128 ? 13.004 -40.782 -16.015 1.00 81.43 216 SER H N 1
ATOM 7246 C CA . SER H 4 128 ? 12.217 -40.575 -14.807 1.00 80.05 216 SER H CA 1
ATOM 7247 C C . SER H 4 128 ? 13.081 -40.439 -13.573 1.00 73.30 216 SER H C 1
ATOM 7248 O O . SER H 4 128 ? 12.541 -40.204 -12.484 1.00 85.48 216 SER H O 1
ATOM 7251 N N . GLU H 4 129 ? 14.390 -40.616 -13.704 1.00 75.11 217 GLU H N 1
ATOM 7252 C CA . GLU H 4 129 ? 15.274 -40.581 -12.553 1.00 76.51 217 GLU H CA 1
ATOM 7253 C C . GLU H 4 129 ? 14.764 -41.527 -11.479 1.00 79.41 217 GLU H C 1
ATOM 7254 O O . GLU H 4 129 ? 14.837 -41.244 -10.283 1.00 79.14 217 GLU H O 1
ATOM 7260 N N . ASN H 4 130 ? 14.176 -42.629 -11.925 1.00 70.79 218 ASN H N 1
ATOM 7261 C CA . ASN H 4 130 ? 13.799 -43.728 -11.061 1.00 76.81 218 ASN H CA 1
ATOM 7262 C C . ASN H 4 130 ? 14.802 -44.841 -11.357 1.00 74.60 218 ASN H C 1
ATOM 7263 O O . ASN H 4 130 ? 14.532 -45.774 -12.108 1.00 86.19 218 ASN H O 1
ATOM 7268 N N . TYR H 4 131 ? 16.021 -44.643 -10.847 1.00 72.54 219 TYR H N 1
ATOM 7269 C CA . TYR H 4 131 ? 17.184 -45.530 -11.123 1.00 69.18 219 TYR H CA 1
ATOM 7270 C C . TYR H 4 131 ? 16.999 -46.946 -10.570 1.00 71.43 219 TYR H C 1
ATOM 7271 O O . TYR H 4 131 ? 17.350 -47.906 -11.284 1.00 72.09 219 TYR H O 1
ATOM 7280 N N . VAL H 4 132 ? 16.473 -47.080 -9.350 1.00 65.45 220 VAL H N 1
ATOM 7281 C CA . VAL H 4 132 ? 16.365 -48.402 -8.756 1.00 71.60 220 VAL H CA 1
ATOM 7282 C C . VAL H 4 132 ? 15.544 -49.309 -9.653 1.00 63.44 220 VAL H C 1
ATOM 7283 O O . VAL H 4 132 ? 15.879 -50.480 -9.858 1.00 75.08 220 VAL H O 1
ATOM 7287 N N . GLN H 4 133 ? 14.474 -48.786 -10.223 1.00 61.57 221 GLN H N 1
ATOM 7288 C CA . GLN H 4 133 ? 13.724 -49.625 -11.138 1.00 69.77 221 GLN H CA 1
ATOM 7289 C C . GLN H 4 133 ? 14.419 -49.723 -12.488 1.00 85.52 221 GLN H C 1
ATOM 7290 O O . GLN H 4 133 ? 14.335 -50.761 -13.157 1.00 94.35 221 GLN H O 1
ATOM 7296 N N . ALA H 4 134 ? 15.152 -48.682 -12.862 1.00 75.62 222 ALA H N 1
ATOM 7297 C CA . ALA H 4 134 ? 15.844 -48.690 -14.161 1.00 66.88 222 ALA H CA 1
ATOM 7298 C C . ALA H 4 134 ? 16.836 -49.844 -14.190 1.00 69.33 222 ALA H C 1
ATOM 7299 O O . ALA H 4 134 ? 16.732 -50.679 -15.040 1.00 76.24 222 ALA H O 1
ATOM 7301 N N . VAL H 4 135 ? 17.775 -49.876 -13.270 1.00 74.44 223 VAL H N 1
ATOM 7302 C CA . VAL H 4 135 ? 18.745 -50.973 -13.264 1.00 73.32 223 VAL H CA 1
ATOM 7303 C C . VAL H 4 135 ? 18.023 -52.304 -13.318 1.00 64.79 223 VAL H C 1
ATOM 7304 O O . VAL H 4 135 ? 18.448 -53.236 -14.012 1.00 65.42 223 VAL H O 1
ATOM 7308 N N . GLU H 4 136 ? 16.904 -52.398 -12.608 1.00 53.82 224 GLU H N 1
ATOM 7309 C CA . GLU H 4 136 ? 16.126 -53.617 -12.619 1.00 51.34 224 GLU H CA 1
ATOM 7310 C C . GLU H 4 136 ? 15.730 -54.004 -14.032 1.00 58.94 224 GLU H C 1
ATOM 7311 O O . GLU H 4 136 ? 16.041 -55.106 -14.490 1.00 62.17 224 GLU H O 1
ATOM 7317 N N . GLU H 4 137 ? 15.062 -53.102 -14.752 1.00 51.71 225 GLU H N 1
ATOM 7318 C CA . GLU H 4 137 ? 14.592 -53.463 -16.085 1.00 53.97 225 GLU H CA 1
ATOM 7319 C C . GLU H 4 137 ? 15.727 -53.754 -17.027 1.00 57.76 225 GLU H C 1
ATOM 7320 O O . GLU H 4 137 ? 15.558 -54.508 -17.991 1.00 59.59 225 GLU H O 1
ATOM 7326 N N . PHE H 4 138 ? 16.867 -53.120 -16.811 1.00 56.12 226 PHE H N 1
ATOM 7327 C CA . PHE H 4 138 ? 18.032 -53.484 -17.596 1.00 67.06 226 PHE H CA 1
ATOM 7328 C C . PHE H 4 138 ? 18.565 -54.828 -17.154 1.00 62.82 226 PHE H C 1
ATOM 7329 O O . PHE H 4 138 ? 18.953 -55.653 -17.991 1.00 52.78 226 PHE H O 1
ATOM 7337 N N . GLN H 4 139 ? 18.571 -55.073 -15.840 1.00 60.07 227 GLN H N 1
ATOM 7338 C CA . GLN H 4 139 ? 18.897 -56.411 -15.378 1.00 64.63 227 GLN H CA 1
ATOM 7339 C C . GLN H 4 139 ? 17.908 -57.416 -15.947 1.00 54.64 227 GLN H C 1
ATOM 7340 O O . GLN H 4 139 ? 18.302 -58.518 -16.332 1.00 58.09 227 GLN H O 1
ATOM 7346 N N . SER H 4 140 ? 16.640 -57.038 -16.088 1.00 61.15 228 SER H N 1
ATOM 7347 C CA . SER H 4 140 ? 15.671 -57.977 -16.644 1.00 67.45 228 SER H CA 1
ATOM 7348 C C . SER H 4 140 ? 15.902 -58.201 -18.132 1.00 87.97 228 SER H C 1
ATOM 7349 O O . SER H 4 140 ? 15.956 -59.348 -18.588 1.00 99.46 228 SER H O 1
ATOM 7352 N N . CYS H 4 141 ? 16.041 -57.123 -18.908 1.00 73.44 229 CYS H N 1
ATOM 7353 C CA . CYS H 4 141 ? 16.337 -57.293 -20.328 1.00 70.55 229 CYS H CA 1
ATOM 7354 C C . CYS H 4 141 ? 17.563 -58.184 -20.526 1.00 69.29 229 CYS H C 1
ATOM 7355 O O . CYS H 4 141 ? 17.556 -59.086 -21.376 1.00 76.92 229 CYS H O 1
ATOM 7358 N N . LEU H 4 142 ? 18.594 -58.002 -19.696 1.00 74.90 230 LEU H N 1
ATOM 7359 C CA . LEU H 4 142 ? 19.816 -58.793 -19.845 1.00 76.86 230 LEU H CA 1
ATOM 7360 C C . LEU H 4 142 ? 19.563 -60.276 -19.589 1.00 72.57 230 LEU H C 1
ATOM 7361 O O . LEU H 4 142 ? 20.060 -61.128 -20.333 1.00 69.29 230 LEU H O 1
ATOM 7366 N N . ASN H 4 143 ? 18.792 -60.591 -18.539 1.00 76.52 231 ASN H N 1
ATOM 7367 C CA . ASN H 4 143 ? 18.419 -61.971 -18.223 1.00 78.22 231 ASN H CA 1
ATOM 7368 C C . ASN H 4 143 ? 17.792 -62.651 -19.432 1.00 75.93 231 ASN H C 1
ATOM 7369 O O . ASN H 4 143 ? 18.181 -63.762 -19.808 1.00 81.05 231 ASN H O 1
ATOM 7374 N N . LEU H 4 144 ? 16.868 -61.971 -20.095 1.00 72.30 232 LEU H N 1
ATOM 7375 C CA . LEU H 4 144 ? 16.216 -62.598 -21.229 1.00 68.80 232 LEU H CA 1
ATOM 7376 C C . LEU H 4 144 ? 17.112 -62.632 -22.442 1.00 57.69 232 LEU H C 1
ATOM 7377 O O . LEU H 4 144 ? 17.093 -63.611 -23.188 1.00 61.61 232 LEU H O 1
ATOM 7382 N N . GLN H 4 145 ? 17.903 -61.592 -22.665 1.00 55.56 233 GLN H N 1
ATOM 7383 C CA . GLN H 4 145 ? 18.817 -61.659 -23.791 1.00 53.78 233 GLN H CA 1
ATOM 7384 C C . GLN H 4 145 ? 19.809 -62.781 -23.592 1.00 65.02 233 GLN H C 1
ATOM 7385 O O . GLN H 4 145 ? 19.857 -63.725 -24.390 1.00 69.82 233 GLN H O 1
ATOM 7391 N N . GLU H 4 146 ? 20.555 -62.724 -22.484 1.00 64.96 234 GLU H N 1
ATOM 7392 C CA . GLU H 4 146 ? 21.451 -63.818 -22.135 1.00 68.72 234 GLU H CA 1
ATOM 7393 C C . GLU H 4 146 ? 20.750 -65.165 -22.292 1.00 76.71 234 GLU H C 1
ATOM 7394 O O . GLU H 4 146 ? 21.312 -66.100 -22.872 1.00 77.51 234 GLU H O 1
ATOM 7400 N N . GLN H 4 147 ? 19.525 -65.222 -21.816 1.00 76.80 235 GLN H N 1
ATOM 7401 C CA . GLN H 4 147 ? 18.721 -66.445 -21.925 1.00 77.36 235 GLN H CA 1
ATOM 7402 C C . GLN H 4 147 ? 18.790 -66.969 -23.351 1.00 88.15 235 GLN H C 1
ATOM 7403 O O . GLN H 4 147 ? 19.028 -68.145 -23.527 1.00 98.22 235 GLN H O 1
ATOM 7409 N N . TYR H 4 148 ? 18.675 -66.074 -24.325 1.00 86.36 236 TYR H N 1
ATOM 7410 C CA . TYR H 4 148 ? 18.427 -66.459 -25.707 1.00 83.08 236 TYR H CA 1
ATOM 7411 C C . TYR H 4 148 ? 19.590 -66.176 -26.640 1.00 89.71 236 TYR H C 1
ATOM 7412 O O . TYR H 4 148 ? 19.964 -67.046 -27.437 1.00 104.76 236 TYR H O 1
ATOM 7421 N N . LEU H 4 149 ? 20.168 -64.986 -26.575 1.00 86.07 237 LEU H N 1
ATOM 7422 C CA . LEU H 4 149 ? 21.139 -64.630 -27.587 1.00 81.71 237 LEU H CA 1
ATOM 7423 C C . LEU H 4 149 ? 22.431 -65.425 -27.392 1.00 91.64 237 LEU H C 1
ATOM 7424 O O . LEU H 4 149 ? 22.579 -66.228 -26.465 1.00 91.55 237 LEU H O 1
ATOM 7429 N N . GLU H 4 150 ? 23.349 -65.230 -28.327 1.00 90.16 238 GLU H N 1
ATOM 7430 C CA . GLU H 4 150 ? 24.616 -65.936 -28.373 1.00 88.26 238 GLU H CA 1
ATOM 7431 C C . GLU H 4 150 ? 25.704 -65.104 -27.704 1.00 84.63 238 GLU H C 1
ATOM 7432 O O . GLU H 4 150 ? 25.534 -63.913 -27.443 1.00 89.09 238 GLU H O 1
ATOM 7438 N N . ALA H 4 151 ? 26.844 -65.745 -27.442 1.00 84.52 239 ALA H N 1
ATOM 7439 C CA . ALA H 4 151 ? 27.897 -65.099 -26.663 1.00 85.44 239 ALA H CA 1
ATOM 7440 C C . ALA H 4 151 ? 28.390 -63.792 -27.293 1.00 91.81 239 ALA H C 1
ATOM 7441 O O . ALA H 4 151 ? 28.792 -62.874 -26.570 1.00 78.15 239 ALA H O 1
ATOM 7443 N N . HIS H 4 152 ? 28.371 -63.679 -28.625 1.00 98.68 240 HIS H N 1
ATOM 7444 C CA . HIS H 4 152 ? 28.976 -62.545 -29.322 1.00 106.99 240 HIS H CA 1
ATOM 7445 C C . HIS H 4 152 ? 27.941 -61.616 -29.951 1.00 109.21 240 HIS H C 1
ATOM 7446 O O . HIS H 4 152 ? 28.164 -61.081 -31.042 1.00 113.29 240 HIS H O 1
ATOM 7453 N N . ASP H 4 153 ? 26.815 -61.404 -29.276 1.00 115.39 241 ASP H N 1
ATOM 7454 C CA . ASP H 4 153 ? 25.733 -60.605 -29.831 1.00 90.40 241 ASP H CA 1
ATOM 7455 C C . ASP H 4 153 ? 25.760 -59.166 -29.320 1.00 89.30 241 ASP H C 1
ATOM 7456 O O . ASP H 4 153 ? 25.927 -58.918 -28.123 1.00 90.56 241 ASP H O 1
ATOM 7461 N N . ARG H 4 154 ? 25.560 -58.219 -30.247 1.00 91.39 242 ARG H N 1
ATOM 7462 C CA . ARG H 4 154 ? 25.720 -56.795 -29.963 1.00 80.00 242 ARG H CA 1
ATOM 7463 C C . ARG H 4 154 ? 24.642 -56.262 -29.046 1.00 69.20 242 ARG H C 1
ATOM 7464 O O . ARG H 4 154 ? 24.769 -55.144 -28.535 1.00 67.87 242 ARG H O 1
ATOM 7466 N N . LEU H 4 155 ? 23.574 -57.024 -28.854 1.00 66.60 243 LEU H N 1
ATOM 7467 C CA . LEU H 4 155 ? 22.538 -56.610 -27.928 1.00 63.47 243 LEU H CA 1
ATOM 7468 C C . LEU H 4 155 ? 22.983 -56.735 -26.483 1.00 62.54 243 LEU H C 1
ATOM 7469 O O . LEU H 4 155 ? 22.541 -55.953 -25.641 1.00 67.39 243 LEU H O 1
ATOM 7474 N N . LEU H 4 156 ? 23.884 -57.649 -26.210 1.00 58.77 244 LEU H N 1
ATOM 7475 C CA . LEU H 4 156 ? 24.386 -57.729 -24.832 1.00 58.59 244 LEU H CA 1
ATOM 7476 C C . LEU H 4 156 ? 25.161 -56.442 -24.548 1.00 69.85 244 LEU H C 1
ATOM 7477 O O . LEU H 4 156 ? 24.960 -55.893 -23.500 1.00 74.16 244 LEU H O 1
ATOM 7480 N N . ALA H 4 157 ? 25.990 -55.953 -25.466 1.00 72.26 245 ALA H N 1
ATOM 7481 C CA . ALA H 4 157 ? 26.649 -54.672 -25.240 1.00 76.77 245 ALA H CA 1
ATOM 7482 C C . ALA H 4 157 ? 25.653 -53.522 -25.289 1.00 84.42 245 ALA H C 1
ATOM 7483 O O . ALA H 4 157 ? 25.896 -52.466 -24.697 1.00 96.66 245 ALA H O 1
ATOM 7485 N N . GLU H 4 158 ? 24.530 -53.706 -25.983 1.00 78.14 246 GLU H N 1
ATOM 7486 C CA . GLU H 4 158 ? 23.467 -52.711 -25.948 1.00 76.41 246 GLU H CA 1
ATOM 7487 C C . GLU H 4 158 ? 22.881 -52.524 -24.547 1.00 66.38 246 GLU H C 1
ATOM 7488 O O . GLU H 4 158 ? 22.307 -51.470 -24.262 1.00 65.49 246 GLU H O 1
ATOM 7494 N N . THR H 4 159 ? 23.015 -53.503 -23.661 1.00 66.51 247 THR H N 1
ATOM 7495 C CA . THR H 4 159 ? 22.390 -53.415 -22.350 1.00 66.52 247 THR H CA 1
ATOM 7496 C C . THR H 4 159 ? 23.383 -53.286 -21.206 1.00 61.80 247 THR H C 1
ATOM 7497 O O . THR H 4 159 ? 23.119 -52.547 -20.259 1.00 59.25 247 THR H O 1
ATOM 7501 N N . HIS H 4 160 ? 24.519 -53.986 -21.264 1.00 75.54 248 HIS H N 1
ATOM 7502 C CA . HIS H 4 160 ? 25.580 -53.782 -20.278 1.00 74.68 248 HIS H CA 1
ATOM 7503 C C . HIS H 4 160 ? 25.949 -52.312 -20.185 1.00 70.89 248 HIS H C 1
ATOM 7504 O O . HIS H 4 160 ? 26.064 -51.748 -19.093 1.00 62.86 248 HIS H O 1
ATOM 7511 N N . TYR H 4 161 ? 26.165 -51.689 -21.338 1.00 65.56 249 TYR H N 1
ATOM 7512 C CA . TYR H 4 161 ? 26.439 -50.265 -21.396 1.00 70.44 249 TYR H CA 1
ATOM 7513 C C . TYR H 4 161 ? 25.352 -49.491 -20.694 1.00 68.81 249 TYR H C 1
ATOM 7514 O O . TYR H 4 161 ? 25.597 -48.813 -19.693 1.00 76.26 249 TYR H O 1
ATOM 7523 N N . GLN H 4 162 ? 24.136 -49.592 -21.216 1.00 66.92 250 GLN H N 1
ATOM 7524 C CA . GLN H 4 162 ? 23.016 -48.896 -20.613 1.00 69.78 250 GLN H CA 1
ATOM 7525 C C . GLN H 4 162 ? 23.014 -49.095 -19.110 1.00 79.00 250 GLN H C 1
ATOM 7526 O O . GLN H 4 162 ? 22.908 -48.125 -18.349 1.00 80.05 250 GLN H O 1
ATOM 7532 N N . LEU H 4 163 ? 23.238 -50.340 -18.668 1.00 85.82 251 LEU H N 1
ATOM 7533 C CA . LEU H 4 163 ? 23.171 -50.662 -17.243 1.00 84.22 251 LEU H CA 1
ATOM 7534 C C . LEU H 4 163 ? 24.268 -49.949 -16.470 1.00 85.53 251 LEU H C 1
ATOM 7535 O O . LEU H 4 163 ? 24.024 -49.438 -15.374 1.00 91.61 251 LEU H O 1
ATOM 7540 N N . GLY H 4 164 ? 25.471 -49.880 -17.035 1.00 78.43 252 GLY H N 1
ATOM 7541 C CA . GLY H 4 164 ? 26.546 -49.195 -16.348 1.00 74.00 252 GLY H CA 1
ATOM 7542 C C . GLY H 4 164 ? 26.222 -47.738 -16.081 1.00 74.88 252 GLY H C 1
ATOM 7543 O O . GLY H 4 164 ? 26.484 -47.229 -14.989 1.00 80.76 252 GLY H O 1
ATOM 7544 N N . LEU H 4 165 ? 25.637 -47.050 -17.062 1.00 69.60 253 LEU H N 1
ATOM 7545 C CA . LEU H 4 165 ? 25.378 -45.628 -16.900 1.00 66.41 253 LEU H CA 1
ATOM 7546 C C . LEU H 4 165 ? 24.338 -45.388 -15.829 1.00 70.89 253 LEU H C 1
ATOM 7547 O O . LEU H 4 165 ? 24.501 -44.519 -14.962 1.00 78.71 253 LEU H O 1
ATOM 7552 N N . ALA H 4 166 ? 23.240 -46.147 -15.898 1.00 70.39 254 ALA H N 1
ATOM 7553 C CA . ALA H 4 166 ? 22.207 -46.112 -14.871 1.00 72.95 254 ALA H CA 1
ATOM 7554 C C . ALA H 4 166 ? 22.803 -46.262 -13.484 1.00 78.18 254 ALA H C 1
ATOM 7555 O O . ALA H 4 166 ? 22.398 -45.568 -12.548 1.00 81.08 254 ALA H O 1
ATOM 7557 N N . TYR H 4 167 ? 23.761 -47.179 -13.329 1.00 75.33 255 TYR H N 1
ATOM 7558 C CA . TYR H 4 167 ? 24.503 -47.253 -12.077 1.00 77.01 255 TYR H CA 1
ATOM 7559 C C . TYR H 4 167 ? 25.213 -45.937 -11.810 1.00 74.57 255 TYR H C 1
ATOM 7560 O O . TYR H 4 167 ? 25.011 -45.316 -10.761 1.00 77.31 255 TYR H O 1
ATOM 7569 N N . GLY H 4 168 ? 26.014 -45.473 -12.776 1.00 74.85 256 GLY H N 1
ATOM 7570 C CA . GLY H 4 168 ? 26.675 -44.192 -12.611 1.00 73.65 256 GLY H CA 1
ATOM 7571 C C . GLY H 4 168 ? 25.706 -43.105 -12.191 1.00 77.87 256 GLY H C 1
ATOM 7572 O O . GLY H 4 168 ? 25.989 -42.329 -11.277 1.00 80.71 256 GLY H O 1
ATOM 7573 N N . TYR H 4 169 ? 24.520 -43.080 -12.805 1.00 86.10 257 TYR H N 1
ATOM 7574 C CA . TYR H 4 169 ? 23.506 -42.119 -12.389 1.00 83.50 257 TYR H CA 1
ATOM 7575 C C . TYR H 4 169 ? 23.073 -42.350 -10.947 1.00 82.48 257 TYR H C 1
ATOM 7576 O O . TYR H 4 169 ? 22.586 -41.422 -10.293 1.00 79.66 257 TYR H O 1
ATOM 7585 N N . ASN H 4 170 ? 23.258 -43.558 -10.431 1.00 77.62 258 ASN H N 1
ATOM 7586 C CA . ASN H 4 170 ? 22.863 -43.887 -9.077 1.00 70.61 258 ASN H CA 1
ATOM 7587 C C . ASN H 4 170 ? 24.033 -43.851 -8.124 1.00 78.27 258 ASN H C 1
ATOM 7588 O O . ASN H 4 170 ? 23.924 -44.341 -6.996 1.00 81.69 258 ASN H O 1
ATOM 7593 N N . SER H 4 171 ? 25.158 -43.309 -8.567 1.00 77.30 259 SER H N 1
ATOM 7594 C CA . SER H 4 171 ? 26.370 -43.237 -7.770 1.00 83.20 259 SER H CA 1
ATOM 7595 C C . SER H 4 171 ? 26.898 -44.617 -7.395 1.00 82.48 259 SER H C 1
ATOM 7596 O O . SER H 4 171 ? 27.636 -44.756 -6.423 1.00 88.52 259 SER H O 1
ATOM 7599 N N . GLN H 4 172 ? 26.541 -45.658 -8.138 1.00 76.59 260 GLN H N 1
ATOM 7600 C CA . GLN H 4 172 ? 27.159 -46.965 -7.951 1.00 64.85 260 GLN H CA 1
ATOM 7601 C C . GLN H 4 172 ? 28.290 -47.135 -8.962 1.00 72.68 260 GLN H C 1
ATOM 7602 O O . GLN H 4 172 ? 28.244 -47.960 -9.873 1.00 71.27 260 GLN H O 1
ATOM 7608 N N . TYR H 4 173 ? 29.336 -46.330 -8.763 1.00 76.38 261 TYR H N 1
ATOM 7609 C CA . TYR H 4 173 ? 30.312 -46.119 -9.829 1.00 86.72 261 TYR H CA 1
ATOM 7610 C C . TYR H 4 173 ? 31.167 -47.349 -10.062 1.00 93.51 261 TYR H C 1
ATOM 7611 O O . TYR H 4 173 ? 31.612 -47.592 -11.188 1.00 101.16 261 TYR H O 1
ATOM 7620 N N . ASP H 4 174 ? 31.450 -48.114 -9.011 1.00 90.39 262 ASP H N 1
ATOM 7621 C CA . ASP H 4 174 ? 32.261 -49.309 -9.196 1.00 95.46 262 ASP H CA 1
ATOM 7622 C C . ASP H 4 174 ? 31.515 -50.349 -10.022 1.00 93.43 262 ASP H C 1
ATOM 7623 O O . ASP H 4 174 ? 32.054 -50.887 -10.994 1.00 91.04 262 ASP H O 1
ATOM 7628 N N . GLU H 4 175 ? 30.240 -50.554 -9.678 1.00 92.31 263 GLU H N 1
ATOM 7629 C CA . GLU H 4 175 ? 29.367 -51.502 -10.420 1.00 94.70 263 GLU H CA 1
ATOM 7630 C C . GLU H 4 175 ? 29.157 -50.967 -11.842 1.00 104.99 263 GLU H C 1
ATOM 7631 O O . GLU H 4 175 ? 28.993 -51.792 -12.762 1.00 114.44 263 GLU H O 1
ATOM 7637 N N . ALA H 4 176 ? 29.163 -49.638 -12.008 1.00 104.68 264 ALA H N 1
ATOM 7638 C CA . ALA H 4 176 ? 28.982 -49.028 -13.327 1.00 90.84 264 ALA H CA 1
ATOM 7639 C C . ALA H 4 176 ? 30.117 -49.413 -14.271 1.00 81.61 264 ALA H C 1
ATOM 7640 O O . ALA H 4 176 ? 29.882 -49.828 -15.413 1.00 79.30 264 ALA H O 1
ATOM 7642 N N . VAL H 4 177 ? 31.359 -49.286 -13.796 1.00 87.35 265 VAL H N 1
ATOM 7643 C CA . VAL H 4 177 ? 32.537 -49.622 -14.594 1.00 82.11 265 VAL H CA 1
ATOM 7644 C C . VAL H 4 177 ? 32.489 -51.074 -15.039 1.00 85.98 265 VAL H C 1
ATOM 7645 O O . VAL H 4 177 ? 32.801 -51.399 -16.190 1.00 84.80 265 VAL H O 1
ATOM 7649 N N . ALA H 4 178 ? 32.114 -51.973 -14.126 1.00 91.03 266 ALA H N 1
ATOM 7650 C CA . ALA H 4 178 ? 32.075 -53.395 -14.448 1.00 87.55 266 ALA H CA 1
ATOM 7651 C C . ALA H 4 178 ? 31.102 -53.674 -15.583 1.00 87.72 266 ALA H C 1
ATOM 7652 O O . ALA H 4 178 ? 31.418 -54.426 -16.511 1.00 81.05 266 ALA H O 1
ATOM 7654 N N . GLN H 4 179 ? 29.918 -53.066 -15.534 1.00 90.56 267 GLN H N 1
ATOM 7655 C CA . GLN H 4 179 ? 28.980 -53.215 -16.638 1.00 81.28 267 GLN H CA 1
ATOM 7656 C C . GLN H 4 179 ? 29.585 -52.718 -17.937 1.00 77.99 267 GLN H C 1
ATOM 7657 O O . GLN H 4 179 ? 29.434 -53.355 -18.986 1.00 78.76 267 GLN H O 1
ATOM 7663 N N . PHE H 4 180 ? 30.280 -51.583 -17.878 1.00 76.34 268 PHE H N 1
ATOM 7664 C CA . PHE H 4 180 ? 30.960 -51.055 -19.054 1.00 74.00 268 PHE H CA 1
ATOM 7665 C C . PHE H 4 180 ? 31.945 -52.065 -19.608 1.00 69.93 268 PHE H C 1
ATOM 7666 O O . PHE H 4 180 ? 31.960 -52.346 -20.811 1.00 68.47 268 PHE H O 1
ATOM 7674 N N . SER H 4 181 ? 32.767 -52.634 -18.728 1.00 69.44 269 SER H N 1
ATOM 7675 C CA . SER H 4 181 ? 33.754 -53.615 -19.147 1.00 77.35 269 SER H CA 1
ATOM 7676 C C . SER H 4 181 ? 33.098 -54.819 -19.812 1.00 84.67 269 SER H C 1
ATOM 7677 O O . SER H 4 181 ? 33.592 -55.323 -20.826 1.00 85.35 269 SER H O 1
ATOM 7680 N N . LYS H 4 182 ? 31.983 -55.295 -19.261 1.00 86.72 270 LYS H N 1
ATOM 7681 C CA . LYS H 4 182 ? 31.287 -56.404 -19.900 1.00 84.29 270 LYS H CA 1
ATOM 7682 C C . LYS H 4 182 ? 30.784 -56.001 -21.266 1.00 83.15 270 LYS H C 1
ATOM 7683 O O . LYS H 4 182 ? 30.818 -56.801 -22.207 1.00 75.99 270 LYS H O 1
ATOM 7689 N N . SER H 4 183 ? 30.350 -54.751 -21.394 1.00 82.73 271 SER H N 1
ATOM 7690 C CA . SER H 4 183 ? 29.875 -54.250 -22.672 1.00 82.93 271 SER H CA 1
ATOM 7691 C C . SER H 4 183 ? 30.998 -54.211 -23.699 1.00 87.30 271 SER H C 1
ATOM 7692 O O . SER H 4 183 ? 30.872 -54.772 -24.794 1.00 89.32 271 SER H O 1
ATOM 7695 N N . ILE H 4 184 ? 32.110 -53.558 -23.357 1.00 94.25 272 ILE H N 1
ATOM 7696 C CA . ILE H 4 184 ? 33.228 -53.457 -24.288 1.00 82.88 272 ILE H CA 1
ATOM 7697 C C . ILE H 4 184 ? 33.740 -54.838 -24.650 1.00 85.84 272 ILE H C 1
ATOM 7698 O O . ILE H 4 184 ? 34.029 -55.121 -25.817 1.00 96.99 272 ILE H O 1
ATOM 7703 N N . GLU H 4 185 ? 33.851 -55.723 -23.659 1.00 78.97 273 GLU H N 1
ATOM 7704 C CA . GLU H 4 185 ? 34.306 -57.077 -23.943 1.00 91.42 273 GLU H CA 1
ATOM 7705 C C . GLU H 4 185 ? 33.366 -57.774 -24.915 1.00 99.06 273 GLU H C 1
ATOM 7706 O O . GLU H 4 185 ? 33.811 -58.540 -25.779 1.00 104.12 273 GLU H O 1
ATOM 7712 N N . VAL H 4 186 ? 32.058 -57.530 -24.784 1.00 99.01 274 VAL H N 1
ATOM 7713 C CA . VAL H 4 186 ? 31.103 -58.067 -25.751 1.00 98.72 274 VAL H CA 1
ATOM 7714 C C . VAL H 4 186 ? 31.477 -57.611 -27.153 1.00 90.25 274 VAL H C 1
ATOM 7715 O O . VAL H 4 186 ? 31.405 -58.384 -28.114 1.00 99.57 274 VAL H O 1
ATOM 7719 N N . ILE H 4 187 ? 31.927 -56.361 -27.282 1.00 91.66 275 ILE H N 1
ATOM 7720 C CA . ILE H 4 187 ? 32.383 -55.857 -28.575 1.00 85.59 275 ILE H CA 1
ATOM 7721 C C . ILE H 4 187 ? 33.661 -56.566 -29.012 1.00 87.93 275 ILE H C 1
ATOM 7722 O O . ILE H 4 187 ? 33.789 -57.001 -30.163 1.00 86.24 275 ILE H O 1
ATOM 7727 N N . GLU H 4 188 ? 34.629 -56.682 -28.106 1.00 85.53 276 GLU H N 1
ATOM 7728 C CA . GLU H 4 188 ? 35.926 -57.221 -28.488 1.00 90.46 276 GLU H CA 1
ATOM 7729 C C . GLU H 4 188 ? 35.824 -58.685 -28.900 1.00 103.55 276 GLU H C 1
ATOM 7730 O O . GLU H 4 188 ? 36.439 -59.097 -29.890 1.00 102.81 276 GLU H O 1
ATOM 7736 N N . ASN H 4 189 ? 35.013 -59.471 -28.184 1.00 112.16 277 ASN H N 1
ATOM 7737 C CA . ASN H 4 189 ? 34.884 -60.894 -28.481 1.00 113.32 277 ASN H CA 1
ATOM 7738 C C . ASN H 4 189 ? 34.157 -61.149 -29.796 1.00 111.14 277 ASN H C 1
ATOM 7739 O O . ASN H 4 189 ? 34.524 -62.076 -30.530 1.00 113.47 277 ASN H O 1
ATOM 7744 N N . ARG H 4 190 ? 33.122 -60.364 -30.111 1.00 102.67 278 ARG H N 1
ATOM 7745 C CA . ARG H 4 190 ? 32.528 -60.500 -31.432 1.00 94.22 278 ARG H CA 1
ATOM 7746 C C . ARG H 4 190 ? 33.484 -60.023 -32.512 1.00 90.65 278 ARG H C 1
ATOM 7747 O O . ARG H 4 190 ? 33.347 -60.432 -33.669 1.00 88.47 278 ARG H O 1
ATOM 7755 N N . MET H 4 191 ? 34.574 -59.431 -32.047 1.00 94.11 279 MET H N 1
ATOM 7756 C CA . MET H 4 191 ? 35.632 -58.875 -32.912 1.00 84.13 279 MET H CA 1
ATOM 7757 C C . MET H 4 191 ? 36.575 -60.018 -33.190 1.00 81.27 279 MET H C 1
ATOM 7758 O O . MET H 4 191 ? 37.706 -59.761 -33.525 1.00 78.05 279 MET H O 1
ATOM 7763 N N . ALA H 4 192 ? 36.142 -61.214 -32.835 1.00 85.54 280 ALA H N 1
ATOM 7764 C CA . ALA H 4 192 ? 36.937 -62.395 -33.108 1.00 101.39 280 ALA H CA 1
ATOM 7765 C C . ALA H 4 192 ? 36.303 -63.257 -34.190 1.00 115.26 280 ALA H C 1
ATOM 7766 O O . ALA H 4 192 ? 36.988 -63.684 -35.122 1.00 126.02 280 ALA H O 1
ATOM 7768 N N . VAL H 4 193 ? 34.998 -63.515 -34.095 1.00 108.39 281 VAL H N 1
ATOM 7769 C CA . VAL H 4 193 ? 34.337 -64.239 -35.176 1.00 99.32 281 VAL H CA 1
ATOM 7770 C C . VAL H 4 193 ? 34.184 -63.343 -36.397 1.00 108.32 281 VAL H C 1
ATOM 7771 O O . VAL H 4 193 ? 34.175 -63.830 -37.535 1.00 114.09 281 VAL H O 1
ATOM 7775 N N . LEU H 4 194 ? 34.107 -62.025 -36.198 1.00 102.13 282 LEU H N 1
ATOM 7776 C CA . LEU H 4 194 ? 34.174 -61.101 -37.323 1.00 103.75 282 LEU H CA 1
ATOM 7777 C C . LEU H 4 194 ? 35.482 -61.211 -38.090 1.00 111.67 282 LEU H C 1
ATOM 7778 O O . LEU H 4 194 ? 35.593 -60.630 -39.176 1.00 112.50 282 LEU H O 1
ATOM 7780 N N . ASN H 4 195 ? 36.470 -61.924 -37.546 1.00 110.06 283 ASN H N 1
ATOM 7781 C CA . ASN H 4 195 ? 37.739 -62.183 -38.211 1.00 120.52 283 ASN H CA 1
ATOM 7782 C C . ASN H 4 195 ? 37.667 -63.414 -39.105 1.00 121.86 283 ASN H C 1
ATOM 7783 O O . ASN H 4 195 ? 38.026 -63.352 -40.286 1.00 127.84 283 ASN H O 1
ATOM 7788 N N . GLU H 4 196 ? 37.217 -64.536 -38.552 1.00 126.92 284 GLU H N 1
ATOM 7789 C CA . GLU H 4 196 ? 37.110 -65.770 -39.316 1.00 117.89 284 GLU H CA 1
ATOM 7790 C C . GLU H 4 196 ? 35.814 -66.504 -38.973 1.00 114.32 284 GLU H C 1
ATOM 7791 O O . GLU H 4 196 ? 34.744 -66.177 -39.496 1.00 110.16 284 GLU H O 1
ATOM 7797 N N . GLU H 4 211 ? 31.402 -55.050 -39.803 1.00 131.52 299 GLU H N 1
ATOM 7798 C CA . GLU H 4 211 ? 31.031 -54.063 -38.750 1.00 122.92 299 GLU H CA 1
ATOM 7799 C C . GLU H 4 211 ? 32.270 -53.664 -37.949 1.00 112.45 299 GLU H C 1
ATOM 7800 O O . GLU H 4 211 ? 32.124 -52.801 -37.089 1.00 107.18 299 GLU H O 1
ATOM 7806 N N . ILE H 4 212 ? 33.462 -54.139 -38.331 1.00 111.94 300 ILE H N 1
ATOM 7807 C CA . ILE H 4 212 ? 34.692 -53.860 -37.533 1.00 109.15 300 ILE H CA 1
ATOM 7808 C C . ILE H 4 212 ? 34.900 -52.352 -37.419 1.00 127.33 300 ILE H C 1
ATOM 7809 O O . ILE H 4 212 ? 35.147 -51.872 -36.309 1.00 133.53 300 ILE H O 1
ATOM 7814 N N . GLU H 4 213 ? 34.699 -51.607 -38.501 1.00 115.94 301 GLU H N 1
ATOM 7815 C CA . GLU H 4 213 ? 34.811 -50.132 -38.380 1.00 131.57 301 GLU H CA 1
ATOM 7816 C C . GLU H 4 213 ? 33.746 -49.654 -37.383 1.00 147.80 301 GLU H C 1
ATOM 7817 O O . GLU H 4 213 ? 34.124 -48.928 -36.472 1.00 154.78 301 GLU H O 1
ATOM 7823 N N . GLU H 4 214 ? 32.519 -50.183 -37.446 1.00 133.05 302 GLU H N 1
ATOM 7824 C CA . GLU H 4 214 ? 31.425 -49.709 -36.558 1.00 130.96 302 GLU H CA 1
ATOM 7825 C C . GLU H 4 214 ? 31.778 -49.939 -35.091 1.00 119.94 302 GLU H C 1
ATOM 7826 O O . GLU H 4 214 ? 31.397 -49.110 -34.258 1.00 119.52 302 GLU H O 1
ATOM 7828 N N . LEU H 4 215 ? 32.431 -51.044 -34.775 1.00 135.06 303 LEU H N 1
ATOM 7829 C CA . LEU H 4 215 ? 32.795 -51.231 -33.357 1.00 116.23 303 LEU H CA 1
ATOM 7830 C C . LEU H 4 215 ? 33.880 -50.225 -32.960 1.00 106.85 303 LEU H C 1
ATOM 7831 O O . LEU H 4 215 ? 33.780 -49.639 -31.894 1.00 106.04 303 LEU H O 1
ATOM 7834 N N . LYS H 4 216 ? 34.807 -49.938 -33.859 1.00 107.58 304 LYS H N 1
ATOM 7835 C CA . LYS H 4 216 ? 35.992 -49.160 -33.512 1.00 104.82 304 LYS H CA 1
ATOM 7836 C C . LYS H 4 216 ? 35.615 -47.790 -32.958 1.00 118.92 304 LYS H C 1
ATOM 7837 O O . LYS H 4 216 ? 36.253 -47.300 -32.019 1.00 118.42 304 LYS H O 1
ATOM 7843 N N . GLU H 4 217 ? 34.563 -47.169 -33.496 1.00 114.61 305 GLU H N 1
ATOM 7844 C CA . GLU H 4 217 ? 34.284 -45.773 -33.181 1.00 121.66 305 GLU H CA 1
ATOM 7845 C C . GLU H 4 217 ? 33.248 -45.600 -32.083 1.00 112.72 305 GLU H C 1
ATOM 7846 O O . GLU H 4 217 ? 33.071 -44.468 -31.591 1.00 111.02 305 GLU H O 1
ATOM 7852 N N . LEU H 4 218 ? 32.583 -46.674 -31.662 1.00 118.16 306 LEU H N 1
ATOM 7853 C CA . LEU H 4 218 ? 31.742 -46.603 -30.483 1.00 109.92 306 LEU H CA 1
ATOM 7854 C C . LEU H 4 218 ? 32.446 -47.169 -29.259 1.00 104.67 306 LEU H C 1
ATOM 7855 O O . LEU H 4 218 ? 31.859 -47.202 -28.175 1.00 110.78 306 LEU H O 1
ATOM 7860 N N . LEU H 4 219 ? 33.683 -47.618 -29.412 1.00 100.75 307 LEU H N 1
ATOM 7861 C CA . LEU H 4 219 ? 34.538 -47.922 -28.275 1.00 94.23 307 LEU H CA 1
ATOM 7862 C C . LEU H 4 219 ? 34.997 -46.650 -27.557 1.00 105.80 307 LEU H C 1
ATOM 7863 O O . LEU H 4 219 ? 35.123 -46.661 -26.324 1.00 109.69 307 LEU H O 1
ATOM 7868 N N . PRO H 4 220 ? 35.287 -45.546 -28.264 1.00 103.32 308 PRO H N 1
ATOM 7869 C CA . PRO H 4 220 ? 35.604 -44.305 -27.539 1.00 104.16 308 PRO H CA 1
ATOM 7870 C C . PRO H 4 220 ? 34.483 -43.813 -26.643 1.00 110.23 308 PRO H C 1
ATOM 7871 O O . PRO H 4 220 ? 34.770 -43.236 -25.586 1.00 112.10 308 PRO H O 1
ATOM 7875 N N . GLU H 4 221 ? 33.218 -44.016 -27.031 1.00 102.38 309 GLU H N 1
ATOM 7876 C CA . GLU H 4 221 ? 32.106 -43.610 -26.176 1.00 103.46 309 GLU H CA 1
ATOM 7877 C C . GLU H 4 221 ? 32.197 -44.281 -24.814 1.00 104.06 309 GLU H C 1
ATOM 7878 O O . GLU H 4 221 ? 32.029 -43.630 -23.778 1.00 109.46 309 GLU H O 1
ATOM 7880 N N . ILE H 4 222 ? 32.491 -45.583 -24.797 1.00 101.27 310 ILE H N 1
ATOM 7881 C CA . ILE H 4 222 ? 32.464 -46.347 -23.552 1.00 102.46 310 ILE H CA 1
ATOM 7882 C C . ILE H 4 222 ? 33.701 -46.066 -22.705 1.00 96.25 310 ILE H C 1
ATOM 7883 O O . ILE H 4 222 ? 33.610 -45.944 -21.477 1.00 94.55 310 ILE H O 1
ATOM 7888 N N . ARG H 4 223 ? 34.873 -45.971 -23.336 1.00 106.53 311 ARG H N 1
ATOM 7889 C CA . ARG H 4 223 ? 36.081 -45.680 -22.575 1.00 95.94 311 ARG H CA 1
ATOM 7890 C C . ARG H 4 223 ? 35.992 -44.324 -21.903 1.00 88.58 311 ARG H C 1
ATOM 7891 O O . ARG H 4 223 ? 36.450 -44.165 -20.766 1.00 85.39 311 ARG H O 1
ATOM 7899 N N . GLU H 4 224 ? 35.390 -43.346 -22.580 1.00 89.15 312 GLU H N 1
ATOM 7900 C CA . GLU H 4 224 ? 35.142 -42.054 -21.951 1.00 99.05 312 GLU H CA 1
ATOM 7901 C C . GLU H 4 224 ? 34.205 -42.199 -20.759 1.00 107.42 312 GLU H C 1
ATOM 7902 O O . GLU H 4 224 ? 34.394 -41.543 -19.727 1.00 112.46 312 GLU H O 1
ATOM 7904 N N . LYS H 4 225 ? 33.187 -43.054 -20.884 1.00 108.32 313 LYS H N 1
ATOM 7905 C CA . LYS H 4 225 ? 32.290 -43.306 -19.763 1.00 104.73 313 LYS H CA 1
ATOM 7906 C C . LYS H 4 225 ? 33.020 -44.022 -18.640 1.00 103.42 313 LYS H C 1
ATOM 7907 O O . LYS H 4 225 ? 32.768 -43.767 -17.458 1.00 107.12 313 LYS H O 1
ATOM 7913 N N . ILE H 4 226 ? 33.942 -44.912 -18.995 1.00 105.34 314 ILE H N 1
ATOM 7914 C CA . ILE H 4 226 ? 34.705 -45.627 -17.985 1.00 96.13 314 ILE H CA 1
ATOM 7915 C C . ILE H 4 226 ? 35.596 -44.670 -17.212 1.00 97.54 314 ILE H C 1
ATOM 7916 O O . ILE H 4 226 ? 35.604 -44.664 -15.977 1.00 92.36 314 ILE H O 1
ATOM 7921 N N . GLU H 4 227 ? 36.358 -43.843 -17.926 1.00 103.63 315 GLU H N 1
ATOM 7922 C CA . GLU H 4 227 ? 37.292 -42.952 -17.249 1.00 116.78 315 GLU H CA 1
ATOM 7923 C C . GLU H 4 227 ? 36.572 -41.969 -16.337 1.00 118.45 315 GLU H C 1
ATOM 7924 O O . GLU H 4 227 ? 37.137 -41.534 -15.327 1.00 118.28 315 GLU H O 1
ATOM 7930 N N . ASP H 4 228 ? 35.324 -41.629 -16.658 1.00 123.81 316 ASP H N 1
ATOM 7931 C CA . ASP H 4 228 ? 34.572 -40.651 -15.885 1.00 123.58 316 ASP H CA 1
ATOM 7932 C C . ASP H 4 228 ? 33.801 -41.267 -14.724 1.00 127.79 316 ASP H C 1
ATOM 7933 O O . ASP H 4 228 ? 33.510 -40.565 -13.751 1.00 132.06 316 ASP H O 1
ATOM 7938 N N . ALA H 4 229 ? 33.475 -42.557 -14.790 1.00 118.10 317 ALA H N 1
ATOM 7939 C CA . ALA H 4 229 ? 32.554 -43.166 -13.834 1.00 110.72 317 ALA H CA 1
ATOM 7940 C C . ALA H 4 229 ? 33.080 -43.111 -12.402 1.00 111.99 317 ALA H C 1
ATOM 7941 O O . ALA H 4 229 ? 32.525 -42.364 -11.578 1.00 110.30 317 ALA H O 1
ATOM 7943 N N . LYS H 4 230 ? 34.168 -43.841 -12.105 1.00 117.74 318 LYS H N 1
ATOM 7944 C CA . LYS H 4 230 ? 34.733 -43.823 -10.759 1.00 122.33 318 LYS H CA 1
ATOM 7945 C C . LYS H 4 230 ? 35.568 -42.575 -10.506 1.00 122.24 318 LYS H C 1
ATOM 7946 O O . LYS H 4 230 ? 35.958 -42.312 -9.366 1.00 115.73 318 LYS H O 1
ATOM 7952 N N . GLU H 4 231 ? 35.826 -41.782 -11.542 1.00 119.77 319 GLU H N 1
ATOM 7953 C CA . GLU H 4 231 ? 36.390 -40.452 -11.343 1.00 118.12 319 GLU H CA 1
ATOM 7954 C C . GLU H 4 231 ? 35.521 -39.633 -10.404 1.00 120.66 319 GLU H C 1
ATOM 7955 O O . GLU H 4 231 ? 36.008 -38.679 -9.786 1.00 129.42 319 GLU H O 1
ATOM 7961 N N . SER H 4 232 ? 34.247 -39.998 -10.289 1.00 119.77 320 SER H N 1
ATOM 7962 C CA . SER H 4 232 ? 33.346 -39.457 -9.288 1.00 108.30 320 SER H CA 1
ATOM 7963 C C . SER H 4 232 ? 33.097 -40.480 -8.182 1.00 98.33 320 SER H C 1
ATOM 7964 O O . SER H 4 232 ? 33.464 -41.650 -8.318 1.00 91.93 320 SER H O 1
#

Secondary structure (DSSP, 8-state):
--S-SHHHHHHHHHHHHHH-SS----HHHHHHHHHHHHHHHHHHHHHHHHHHHHTT-SEE-HHHHHHHHHHH---/--------SSS-SS-HHHHHHHHHHHHHTT-SS-EE-HHHHHHHHHHHHHHHHHHHHHHHHHHHHSS-SEE-HHHHHHHHHHH---/-GGG--SS-HHHHHHHHHTTT--EE-TTHHHHHHHHHHHHHHHHHHHHHHHHHHTT-SEE-HHHHHHHHHTT-EEESS--/--SEEEEEEEE-S-SEETTSPEEEEEEEEESS-B-S-EEEEEEEE--SS-GGGEEEEEEEEE-SB-SEEEEEEEEEPPP-GGGS-HHHHSEEEEEEEEEEETTEEEEEEEEEEEEEE-SHHHHHS--SS--GGGEEEEE-TT--EEEE------/----SS-HHHHHHHHHHHT-SEE-TTHHHHHHHHHHHHHHHHHHHHHHHHHTTT-S---HHHHHHHHHTT-EEESS--/---EEEEEEEEES-SEESSSPEEEEEEEEESS-B-S-EEEEEEE--BTTBGGG-EEEEEEEE-SB-SEEEEEEEEE----GGGS-HHHHSEEEEEEEEEEETTEEEEEEEEEEEEEES-HHHHHS--SS--TTSEEEEEEEEEEEEEE------/-HHHHHHHHHHHHHHHHT-HHHHHHHHHHHHHHHHHHT-SSSGGGHHHHHHHHHHHHHHH----HHHHHHHHHHHHHHHHHHS--HHHHHHHHHHHHHHHHHHHHTT-HHHHHHHHHHHHHHHHTTS-TT-HHHHHHHHHHHHHHHHTT-HHHHHHHHHHHHHHHHHHHHH--HHHHHHHHHHHHHHHHHHHTT-/-HHHHHHHHHHHHHHHHHHT-HHHHHHHHHHHHHHHHHHH-TT-GGGHHHHHHHHHHHHHHT---HHHHHHHHHHHHHHHHHHHHH--SHHHHHHHHHHHHHHHHHHHHTT-HHHHHHHHHHHHHHHHHHS-TT-HHHHHHHHHHHHHHHHTT-HHHHHHHHHHHHHHHHHHHHHTT--HHHHHHHHHHHHHHHHHHTT-

Organism: Homo sapiens (NCBI:txid9606)

Radius of gyration: 36.44 Å; Cα contacts (8 Å, |Δi|>4): 1836; chains: 8; bounding box: 67×79×120 Å

Solvent-accessible surface area: 48350 Å² total; per-residue (Å²): 101,77,39,26,44,43,38,45,57,109,143,70,45,10,60,77,121,52,0,56,133,11,3,85,60,5,0,79,122,116,130,112,111,52,148,45,72,61,51,7,6,27,23,10,6,114,14,0,14,48,42,2,12,13,6,8,20,0,0,20,26,0,1,97,64,32,206,70,76,37,3,92,24,53,2,5,29,0,0,34,1,0,18,2,85,81,182,62,122,102,53,66,2,5,61,91,69,9,0,73,120,0,0,80,23,5,12,4,29,149,30,23,57,121,1,47,109,41,3,46,28,5,2,64,53,25,0,60,54,0,5,112,11,6,37,66,61,7,112,138,70,188,35,152,72,9,34,27,155,17,3,75,135,0,42,141,138,36,29,62,24,11,20,1,21,8,127,41,49,7,48,18,39,66,11,26,21,62,118,45,56,2,71,5,97,25,57,1,87,0,54,0,12,12,66,3,95,92,63,4,76,56,57,0,40,6,46,0,10,6,0,2,5,3,92,38,82,140,67,36,22,106,41,54,43,49,115,60,37,101,4,83,49,30,178,44,118,57,55,11,88,2,103,24,3,76,38,92,96,11,36,77,114,12,1,56,25,11,7,0,0,0,2,3,0,15,7,75,73,50,52,11,10,36,3,0,5,1,0,18,3,65,6,97,72,98,106,32,146,139,113,79,54,186,152,14,56,27,70,89,3,45,6,51,4,7,56,52,40,4,6,2,0,81,32,91,34,88,19,133,150,42,0,138,106,123,41,0,65,170,14,0,131,36,6,3,107,95,52,80,94,115,10,38,30,124,94,68,0,15,26,17,2,6,119,17,0,13,61,32,0,10,8,3,1,19,1,0,34,43,0,1,64,76,12,206,76,86,33,0,66,29,52,0,1,34,0,0,50,17,2,45,3,39,159,162,136,72,63,2,2,29,91,74,6,0,96,103,0,2,45,20,3,6,1,30,156,45,26,59,106,0,33,121,47,2,37,33,5,2,98,44,11,0,55,28,0,3,112,28,0,12,70,78,2,69,156,45,197,53,113,76,3,67,28,93,1,2,66,90,0,47,113,109,36,26,133,30,16,32,14,57,90,206,39,30,7,54,12,60,63,6,41,29,30,123,42,81,11,85,4,103,33,46,1,76,0,61,0,10,11,56,3,66,97,71,6,88,40,76,2,52,8,32,0,20,5,0,1,2,11,105,36,85,158,73,34,18,114,25,63,50,46,116,62,48,95,5,84,52,31,166,53,128,54,62,5,79,0,92,20,10,70,41,103,105,15,34,83,120,8,4,54,23,7,5,0,0,0,1,4,0,18,4,72,64,68,37,10,10,26,3,0,3,13,0,10,1,18,5,113,28,101,141,36,136,143,117,76,54,189,148,28,53,29,82,94,6,46,2,31,4,36,37,108,49,17,11,5,2,90,32,140,13,92,30,132,107,81,113,16,162,148,49,16,30,43,0,85,62,69,22,56,90,17,71,42,93,23,2,20,75,16,6,83,109,2,6,80,53,26,7,172,133,100,22,134,108,26,74,78,0,1,87,7,10,3,46,17,0,48,8,5,12,20,36,34,90,217,145,51,54,17,95,87,0,64,63,35,0,60,70,0,56,56,14,16,84,197,26,179,72,118,103,15,28,36,74,0,6,82,0,6,29,4,0,0,26,0,4,24,55,52,132,73,38,42,35,0,2,10,17,2,9,4,9,16,13,8,16,81,116,69,60,123,68,82,44,58,93,15,3,35,7,18,15,16,0,1,22,0,2,17,100,58,76,56,75,40,18,0,27,19,4,5,57,78,9,15,99,18,11,19,65,14,7,73,88,88,190,121,44,63,38,11,58,46,28,24,73,28,11,83,42,53,30,105,83,16,113,135,86,116,34,56,67,112,3,142,72,22,16,30,8,0,26,27,25,15,19,51,45,42,63,30,6,0,12,28,12,0,83,85,0,8,51,28,13,16,159,131,85,31,126,107,22,60,98,0,0,67,0,8,9,32,11,0,28,0,6,10,25,47,8,171,208,155,70,63,32,41,0,80,72,0,3,55,14,0,2,23,0,33,65,2,12,63,106,53,168,63,109,130,5,26,30,59,3,0,40,0,18,4,13,0,0,25,0,3,29,68,10,104,22,44,100,6,0,14,11,1,2,3,10,0,2,18,20,1,78,75,75,33,132,86,70,40,34,66,10,10,63,1,10,25,30,0,0,31,2,7,18,137,50,74,44,63,52,34,0,40,42,10,3,61,75,0,13,78,12,24,77,62,74,55,59,104,59,109,185,104,78,107,8,14,137,28,27,15,77,25,10,121,61,83,47,133,82,7,132,133,83